Protein AF-0000000070959007 (afdb_homodimer)

Secondary structure (DSSP, 8-state):
------S--GGGS----------------------------------------------------PPPPHHHHHHHHHHHHHHHHHHHHHHHHHHHHHHHTTTT--HHHHHHHHHHHHHHHHHHHHHHHHHHHHHHHTSS-HHHHHHHHHHHHHHHHHHHHHHHS-S-GGGS-EEEEEPP--SSHHHHHHHHHHHHHHHHHTT-EEEEE--SS-HHHHHHHHHB--S-SS--S---S-EEETT--TT-SEEE--SSSS-SSPPTTSTT-EEHHHHHHHHHH-S-HHHHHHHHHHHHHTPBPHHHHHHHHHHHHHHT--SS-EEEEE-TTS-GGGHHHHHHHHHHHHHHHHHHHHTT-TTPPPEEEEEES-HHHHHHHHHHTTTSEEEE-TT--TT-HHHHHHHHHHHHTSSEEEE-TTSHHHHHHHHHHHHHSS--TTSEEESS-----TTPPPP-EEE-S-B--SSTTBPPB-TT-EEEEEEE-SSSEEEEEETTTTEEEEEEGGGEEEPPPEE-----TTS-SS-TT-/------S--STT-----------------------------------------------------PPPPHHHHHHHHHHHHHHHHHHHHHHHHHHHHHHHTTTT--HHHHHHHHHHHHHHHHHHHHHHHHHHHHHHHTSS-HHHHHHHHHHHHHHHHHHHHHHHS-S-GGGS-EEEEEPP--SSHHHHHHHHHHHHHHHHHTT-EEEEE--SS-HHHHHHHHHB--S-SS--S---S-EEETT--TT-SEEE--SSSS-SSPPTTSTT-EEHHHHHHHHHH-S-HHHHHHHHHHHHHTPBPHHHHHHHHHHHHHHT--SS-EEEEE-TTS-GGGHHHHHHHHHHHHHHHHHHHHTT-TTPPPEEEEEES-HHHHHHHHHHTTTSEEEE-TT--TT-HHHHHHHHHHHHTSSEEEE-TTSHHHHHHHHHHHHHSS--TTSEEESS-----TTPPPPEEEE-S-B--SSTTBPPB-TT-EEEEEEE-SSSEEEEEETTTTEEEEEEGGGEEEPPPEE-----TTS-SS-TT-

Nearest PDB structures (foldseek):
  6x5h-assembly2_C  TM=9.580E-01  e=1.005E-52  Homo sapiens
  6x5h-assembly1_D-2  TM=9.504E-01  e=9.488E-53  Homo sapiens
  6vld-assembly1_H  TM=9.506E-01  e=2.110E-52  Homo sapiens
  6x5t-assembly2_C  TM=9.331E-01  e=2.455E-51  Homo sapiens
  6tkv-assembly1_B  TM=9.357E-01  e=1.213E-50  Homo sapiens

Foldseek 3Di:
DPPDPDDPPDDPDDDPDDDDDDDDDDDDDDDDDDDDDCPDDDPPPDPPPDDPDDDPPPPDPPPPPDDADPQLVVLVVVLVVLVVVVVVVVVVLVVVLVVCVPPPDDPVVSVVSVVVVVVVNLVSVLSNVVSVVSNVVRRPCQVVLVVLLVLVLVLVLVLLQPLQEDPDQAQFAAEEEEQAPDPAQLVSLLQVLQSSLVCQQLSHHYEYDYDPVRLNVCLLVVWHDDSHDPHHDQHYDAEDEPPDDNPGRYYYYDSDRADPPHDPRFPPADAPVCQVSCVVFEQRVSLQRSLSSSVSSRHTDPVLVVVLVVQCVVQVDDPQEEEEEQEPPDDPVCLVVSLCLQVVVLVSVVVSVCVVPVPDAAEYEYHYLDPVSVVVSCVVPVSHHYTYRPPDDRRHSSSLSSSLVSNLVHQAYEEALVDSSRSNSVSNVVSVGSYCPPRYHHQWFDHDRPNHDFFWKFFQDFDDDPDPQADGDDGGWIWRWTGDNVPQKTWTATPVVRDIHIDGPVRIGGDHHHDHGDSPVVRDSGDVVD/DPPDPDDPPDDPDDDPDDDDDDDDDDDDDDDDDDDDPCPDDPPPPDDDDDDDDDPPPPPDPPPPPDDADPLLVVLVVVLVVLVVVVVVVVVVLVVVLVVCVPPPDDPVVSVVSVVVVVVVNLVSVLSNVVSVVSNVVRRPCQVVLVVLLVLVLVLVLVLLQPLQEDPDQQQFAAEEEEQAPDPAQLVSLLQVLQSSLVCQQLSHHYEYDYDPVRPNVCLLVVWADDSHDPHHDQHYDAEDEPPDDNPGRYYYDDSDRADPPHDPRFPPADAPVCQVSCVVFEQRVSLQRSLSSSVSSRHTDPVLVVVLVVQCVVQVDDPQEEEEEQEPPDDPVCLVVSLCLQVVVLVSVVVSVCVVPVPDAREYEYHYLDPVSVVVSCVVPVSHHYTYRPVDDRRHSSSLSSSLVSNLVHQAYEEALVDSSRSNSVSNVVSVGSYCPPRYHHQWFDHDRPNHDFFWKFFQDFDDDPDPQADGDDGGWIWRWTGDNVPQKTWTATPVVRDIHIDGPVRIGGDHHHDHGDSPVVRDSGPVVD

Structure (mmCIF, N/CA/C/O backbone):
data_AF-0000000070959007-model_v1
#
loop_
_entity.id
_entity.type
_entity.pdbx_description
1 polymer Alpha-(1,6)-fucosyltransferase
#
loop_
_atom_site.group_PDB
_atom_site.id
_atom_site.type_symbol
_atom_site.label_atom_id
_atom_site.label_alt_id
_atom_site.label_comp_id
_atom_site.label_asym_id
_atom_site.label_entity_id
_atom_site.label_seq_id
_atom_site.pdbx_PDB_ins_code
_atom_site.Cartn_x
_atom_site.Cartn_y
_atom_site.Cartn_z
_atom_site.occupancy
_atom_site.B_iso_or_equiv
_atom_site.auth_seq_id
_atom_site.auth_comp_id
_atom_site.auth_asym_id
_atom_site.auth_atom_id
_atom_site.pdbx_PDB_model_num
ATOM 1 N N . MET A 1 1 ? -17.547 -38.938 -2.402 1 18.83 1 MET A N 1
ATOM 2 C CA . MET A 1 1 ? -18.391 -38.156 -1.486 1 18.83 1 MET A CA 1
ATOM 3 C C . MET A 1 1 ? -19.078 -37 -2.215 1 18.83 1 MET A C 1
ATOM 5 O O . MET A 1 1 ? -18.562 -35.875 -2.223 1 18.83 1 MET A O 1
ATOM 9 N N . CYS A 1 2 ? -19.656 -37.188 -3.514 1 19.42 2 CYS A N 1
ATOM 10 C CA . CYS A 1 2 ? -20.156 -36.625 -4.773 1 19.42 2 CYS A CA 1
ATOM 11 C C . CYS A 1 2 ? -21.484 -35.938 -4.582 1 19.42 2 CYS A C 1
ATOM 13 O O . CYS A 1 2 ? -21.906 -35.125 -5.426 1 19.42 2 CYS A O 1
ATOM 15 N N . TRP A 1 3 ? -22.359 -36.312 -3.598 1 19.98 3 TRP A N 1
ATOM 16 C CA . TRP A 1 3 ? -23.781 -36.375 -3.973 1 19.98 3 TRP A CA 1
ATOM 17 C C . TRP A 1 3 ? -24.406 -35 -3.936 1 19.98 3 TRP A C 1
ATOM 19 O O . TRP A 1 3 ? -25.453 -34.781 -4.562 1 19.98 3 TRP A O 1
ATOM 29 N N . ALA A 1 4 ? -24.125 -34.125 -2.959 1 20.19 4 ALA A N 1
ATOM 30 C CA . ALA A 1 4 ? -25.219 -33.312 -2.387 1 20.19 4 ALA A CA 1
ATOM 31 C C . ALA A 1 4 ? -25.531 -32.125 -3.256 1 20.19 4 ALA A C 1
ATOM 33 O O . ALA A 1 4 ? -25.578 -30.984 -2.76 1 20.19 4 ALA A O 1
ATOM 34 N N . PHE A 1 5 ? -25.094 -31.984 -4.602 1 21 5 PHE A N 1
ATOM 35 C CA . PHE A 1 5 ? -25.156 -30.766 -5.395 1 21 5 PHE A CA 1
ATOM 36 C C . PHE A 1 5 ? -26.594 -30.438 -5.785 1 21 5 PHE A C 1
ATOM 38 O O . PHE A 1 5 ? -26.828 -29.656 -6.703 1 21 5 PHE A O 1
ATOM 45 N N . ALA A 1 6 ? -27.625 -31.094 -5.277 1 20.7 6 ALA A N 1
ATOM 46 C CA . ALA A 1 6 ? -28.906 -31.156 -5.973 1 20.7 6 ALA A CA 1
ATOM 47 C C . ALA A 1 6 ? -29.562 -29.797 -6.031 1 20.7 6 ALA A C 1
ATOM 49 O O . ALA A 1 6 ? -30.094 -29.391 -7.07 1 20.7 6 ALA A O 1
ATOM 50 N N . GLY A 1 7 ? -30.031 -29.141 -4.934 1 20.12 7 GLY A N 1
ATOM 51 C CA . GLY A 1 7 ? -31.375 -28.578 -4.785 1 20.12 7 GLY A CA 1
ATOM 52 C C . GLY A 1 7 ? -31.484 -27.172 -5.332 1 20.12 7 GLY A C 1
ATOM 53 O O . GLY A 1 7 ? -32.594 -26.641 -5.484 1 20.12 7 GLY A O 1
ATOM 54 N N . ALA A 1 8 ? -30.422 -26.234 -5.258 1 20.78 8 ALA A N 1
ATOM 55 C CA . ALA A 1 8 ? -30.781 -24.828 -5.18 1 20.78 8 ALA A CA 1
ATOM 56 C C . ALA A 1 8 ? -31.156 -24.281 -6.555 1 20.78 8 ALA A C 1
ATOM 58 O O . ALA A 1 8 ? -30.281 -23.844 -7.305 1 20.78 8 ALA A O 1
ATOM 59 N N . GLU A 1 9 ? -31.969 -24.906 -7.5 1 20.27 9 GLU A N 1
ATOM 60 C CA . GLU A 1 9 ? -32.375 -24.656 -8.883 1 20.27 9 GLU A CA 1
ATOM 61 C C . GLU A 1 9 ? -33.031 -23.297 -9.031 1 20.27 9 GLU A C 1
ATOM 63 O O . GLU A 1 9 ? -32.781 -22.578 -10 1 20.27 9 GLU A O 1
ATOM 68 N N . ARG A 1 10 ? -34.188 -22.969 -8.344 1 19.27 10 ARG A N 1
ATOM 69 C CA . ARG A 1 10 ? -35.375 -22.422 -8.977 1 19.27 10 ARG A CA 1
ATOM 70 C C . ARG A 1 10 ? -35.188 -20.938 -9.289 1 19.27 10 ARG A C 1
ATOM 72 O O . ARG A 1 10 ? -35.594 -20.469 -10.359 1 19.27 10 ARG A O 1
ATOM 79 N N . ARG A 1 11 ? -34.938 -20.016 -8.273 1 21.16 11 ARG A N 1
ATOM 80 C CA . ARG A 1 11 ? -35.562 -18.688 -8.258 1 21.16 11 ARG A CA 1
ATOM 81 C C . ARG A 1 11 ? -34.906 -17.75 -9.25 1 21.16 11 ARG A C 1
ATOM 83 O O . ARG A 1 11 ? -35.062 -16.531 -9.164 1 21.16 11 ARG A O 1
ATOM 90 N N . CYS A 1 12 ? -33.906 -18.141 -10.078 1 19.11 12 CYS A N 1
ATOM 91 C CA . CYS A 1 12 ? -33.062 -17.141 -10.742 1 19.11 12 CYS A CA 1
ATOM 92 C C . CYS A 1 12 ? -33.812 -16.453 -11.867 1 19.11 12 CYS A C 1
ATOM 94 O O . CYS A 1 12 ? -33.25 -15.711 -12.656 1 19.11 12 CYS A O 1
ATOM 96 N N . LEU A 1 13 ? -35.094 -16.781 -12.234 1 18.41 13 LEU A N 1
ATOM 97 C CA . LEU A 1 13 ? -35.531 -16.453 -13.586 1 18.41 13 LEU A CA 1
ATOM 98 C C . LEU A 1 13 ? -35.656 -14.938 -13.766 1 18.41 13 LEU A C 1
ATOM 100 O O . LEU A 1 13 ? -35.219 -14.398 -14.789 1 18.41 13 LEU A O 1
ATOM 104 N N . GLN A 1 14 ? -36.5 -14.203 -12.992 1 17.83 14 GLN A N 1
ATOM 105 C CA . GLN A 1 14 ? -37.438 -13.328 -13.68 1 17.83 14 GLN A CA 1
ATOM 106 C C . GLN A 1 14 ? -36.781 -12.008 -14.07 1 17.83 14 GLN A C 1
ATOM 108 O O . GLN A 1 14 ? -37.188 -11.367 -15.047 1 17.83 14 GLN A O 1
ATOM 113 N N . LEU A 1 15 ? -35.938 -11.352 -13.234 1 18.34 15 LEU A N 1
ATOM 114 C CA . LEU A 1 15 ? -36.156 -9.906 -13.234 1 18.34 15 LEU A CA 1
ATOM 115 C C . LEU A 1 15 ? -35.438 -9.25 -14.406 1 18.34 15 LEU A C 1
ATOM 117 O O . LEU A 1 15 ? -34.219 -8.977 -14.336 1 18.34 15 LEU A O 1
ATOM 121 N N . TRP A 1 16 ? -35.531 -9.695 -15.773 1 17.98 16 TRP A N 1
ATOM 122 C CA . TRP A 1 16 ? -34.812 -9.211 -16.953 1 17.98 16 TRP A CA 1
ATOM 123 C C . TRP A 1 16 ? -35.188 -7.77 -17.266 1 17.98 16 TRP A C 1
ATOM 125 O O . TRP A 1 16 ? -34.594 -7.141 -18.141 1 17.98 16 TRP A O 1
ATOM 135 N N . ARG A 1 17 ? -36.25 -7.113 -16.75 1 17.64 17 ARG A N 1
ATOM 136 C CA . ARG A 1 17 ? -36.906 -6.336 -17.797 1 17.64 17 ARG A CA 1
ATOM 137 C C . ARG A 1 17 ? -36.125 -5.074 -18.125 1 17.64 17 ARG A C 1
ATOM 139 O O . ARG A 1 17 ? -36.062 -4.656 -19.281 1 17.64 17 ARG A O 1
ATOM 146 N N . GLY A 1 18 ? -35.688 -4.117 -17.25 1 18.11 18 GLY A N 1
ATOM 147 C CA . GLY A 1 18 ? -36.031 -2.73 -17.547 1 18.11 18 GLY A CA 1
ATOM 148 C C . GLY A 1 18 ? -35.062 -2.068 -18.5 1 18.11 18 GLY A C 1
ATOM 149 O O . GLY A 1 18 ? -33.844 -2.182 -18.312 1 18.11 18 GLY A O 1
ATOM 150 N N . GLY A 1 19 ? -35.312 -1.74 -19.844 1 17.66 19 GLY A N 1
ATOM 151 C CA . GLY A 1 19 ? -34.781 -1.309 -21.125 1 17.66 19 GLY A CA 1
ATOM 152 C C . GLY A 1 19 ? -34.281 0.116 -21.109 1 17.66 19 GLY A C 1
ATOM 153 O O . GLY A 1 19 ? -34 0.697 -22.156 1 17.66 19 GLY A O 1
ATOM 154 N N . ARG A 1 20 ? -34.031 0.907 -20.016 1 16.77 20 ARG A N 1
ATOM 155 C CA . ARG A 1 20 ? -34.219 2.316 -20.359 1 16.77 20 ARG A CA 1
ATOM 156 C C . ARG A 1 20 ? -33.25 2.744 -21.453 1 16.77 20 ARG A C 1
ATOM 158 O O . ARG A 1 20 ? -32.312 1.999 -21.797 1 16.77 20 ARG A O 1
ATOM 165 N N . ALA A 1 21 ? -32.344 4.008 -21.172 1 16.77 21 ALA A N 1
ATOM 166 C CA . ALA A 1 21 ? -32.219 5.32 -21.797 1 16.77 21 ALA A CA 1
ATOM 167 C C . ALA A 1 21 ? -31.031 5.34 -22.766 1 16.77 21 ALA A C 1
ATOM 169 O O . ALA A 1 21 ? -29.906 5.012 -22.391 1 16.77 21 ALA A O 1
ATOM 170 N N . ARG A 1 22 ? -31.125 5.441 -24.172 1 16.53 22 ARG A N 1
ATOM 171 C CA . ARG A 1 22 ? -30.484 5.363 -25.469 1 16.53 22 ARG A CA 1
ATOM 172 C C . ARG A 1 22 ? -29.328 6.352 -25.578 1 16.53 22 ARG A C 1
ATOM 174 O O . ARG A 1 22 ? -28.219 5.98 -25.969 1 16.53 22 ARG A O 1
ATOM 181 N N . LEU A 1 23 ? -29.422 7.781 -25.969 1 15.71 23 LEU A N 1
ATOM 182 C CA . LEU A 1 23 ? -29.078 8.367 -27.266 1 15.71 23 LEU A CA 1
ATOM 183 C C . LEU A 1 23 ? -27.719 9.055 -27.203 1 15.71 23 LEU A C 1
ATOM 185 O O . LEU A 1 23 ? -27.109 9.312 -28.25 1 15.71 23 LEU A O 1
ATOM 189 N N . LEU A 1 24 ? -27.062 9.633 -26.156 1 16.98 24 LEU A N 1
ATOM 190 C CA . LEU A 1 24 ? -26.469 10.93 -26.5 1 16.98 24 LEU A CA 1
ATOM 191 C C . LEU A 1 24 ? -25.297 10.75 -27.453 1 16.98 24 LEU A C 1
ATOM 193 O O . LEU A 1 24 ? -24.641 9.711 -27.453 1 16.98 24 LEU A O 1
ATOM 197 N N . LEU A 1 25 ? -24.609 12.023 -28.109 1 16.95 25 LEU A N 1
ATOM 198 C CA . LEU A 1 25 ? -24.094 12.602 -29.344 1 16.95 25 LEU A CA 1
ATOM 199 C C . LEU A 1 25 ? -22.625 12.234 -29.531 1 16.95 25 LEU A C 1
ATOM 201 O O . LEU A 1 25 ? -21.906 11.977 -28.562 1 16.95 25 LEU A O 1
ATOM 205 N N . ALA A 1 26 ? -21.906 12.453 -30.875 1 16.78 26 ALA A N 1
ATOM 206 C CA . ALA A 1 26 ? -21.031 12.039 -31.969 1 16.78 26 ALA A CA 1
ATOM 207 C C . ALA A 1 26 ? -19.641 12.633 -31.812 1 16.78 26 ALA A C 1
ATOM 209 O O . ALA A 1 26 ? -18.688 12.156 -32.438 1 16.78 26 ALA A O 1
ATOM 210 N N . ILE A 1 27 ? -19.234 13.789 -31.062 1 16.25 27 ILE A N 1
ATOM 211 C CA . ILE A 1 27 ? -18.391 14.664 -31.875 1 16.25 27 ILE A CA 1
ATOM 212 C C . ILE A 1 27 ? -17.031 14.008 -32.094 1 16.25 27 ILE A C 1
ATOM 214 O O . ILE A 1 27 ? -16.859 13.227 -33.031 1 16.25 27 ILE A O 1
ATOM 218 N N . ALA A 1 28 ? -15.781 14.875 -31.812 1 17.33 28 ALA A N 1
ATOM 219 C CA . ALA A 1 28 ? -14.703 15.422 -32.625 1 17.33 28 ALA A CA 1
ATOM 220 C C . ALA A 1 28 ? -13.492 14.492 -32.656 1 17.33 28 ALA A C 1
ATOM 222 O O . ALA A 1 28 ? -13 14.094 -31.594 1 17.33 28 ALA A O 1
ATOM 223 N N . CYS A 1 29 ? -12.945 13.984 -33.844 1 16.41 29 CYS A N 1
ATOM 224 C CA . CYS A 1 29 ? -12.148 12.953 -34.531 1 16.41 29 CYS A CA 1
ATOM 225 C C . CYS A 1 29 ? -10.656 13.227 -34.375 1 16.41 29 CYS A C 1
ATOM 227 O O . CYS A 1 29 ? -9.836 12.336 -34.562 1 16.41 29 CYS A O 1
ATOM 229 N N . GLY A 1 30 ? -10.039 14.578 -34.438 1 16.5 30 GLY A N 1
ATOM 230 C CA . GLY A 1 30 ? -9 14.68 -35.438 1 16.5 30 GLY A CA 1
ATOM 231 C C . GLY A 1 30 ? -7.738 13.922 -35.094 1 16.5 30 GLY A C 1
ATOM 232 O O . GLY A 1 30 ? -7.238 13.125 -35.875 1 16.5 30 GLY A O 1
ATOM 233 N N . ALA A 1 31 ? -6.559 14.711 -34.562 1 18.59 31 ALA A N 1
ATOM 234 C CA . ALA A 1 31 ? -5.23 14.922 -35.125 1 18.59 31 ALA A CA 1
ATOM 235 C C . ALA A 1 31 ? -4.254 13.852 -34.656 1 18.59 31 ALA A C 1
ATOM 237 O O . ALA A 1 31 ? -3.916 13.789 -33.469 1 18.59 31 ALA A O 1
ATOM 238 N N . LEU A 1 32 ? -4.176 12.656 -35.312 1 17.62 32 LEU A N 1
ATOM 239 C CA . LEU A 1 32 ? -3.445 11.414 -35.094 1 17.62 32 LEU A CA 1
ATOM 240 C C . LEU A 1 32 ? -1.939 11.656 -35.125 1 17.62 32 LEU A C 1
ATOM 242 O O . LEU A 1 32 ? -1.221 11.219 -34.219 1 17.62 32 LEU A O 1
ATOM 246 N N . VAL A 1 33 ? -1.168 11.828 -36.344 1 16.75 33 VAL A N 1
ATOM 247 C CA . VAL A 1 33 ? -0.31 10.805 -36.969 1 16.75 33 VAL A CA 1
ATOM 248 C C . VAL A 1 33 ? 1.151 11.102 -36.625 1 16.75 33 VAL A C 1
ATOM 250 O O . VAL A 1 33 ? 1.935 10.188 -36.375 1 16.75 33 VAL A O 1
ATOM 253 N N . GLN A 1 34 ? 1.848 12.352 -36.688 1 16.77 34 GLN A N 1
ATOM 254 C CA . GLN A 1 34 ? 2.984 12.461 -37.594 1 16.77 34 GLN A CA 1
ATOM 255 C C . GLN A 1 34 ? 4.262 11.938 -36.938 1 16.77 34 GLN A C 1
ATOM 257 O O . GLN A 1 34 ? 5.285 11.789 -37.625 1 16.77 34 GLN A O 1
ATOM 262 N N . LEU A 1 35 ? 4.562 12.094 -35.656 1 18.77 35 LEU A N 1
ATOM 263 C CA . LEU A 1 35 ? 5.961 12.445 -35.438 1 18.77 35 LEU A CA 1
ATOM 264 C C . LEU A 1 35 ? 6.883 11.305 -35.875 1 18.77 35 LEU A C 1
ATOM 266 O O . LEU A 1 35 ? 6.77 10.188 -35.344 1 18.77 35 LEU A O 1
ATOM 270 N N . LEU A 1 36 ? 7.578 11.484 -37.125 1 17.08 36 LEU A N 1
ATOM 271 C CA . LEU A 1 36 ? 8.453 10.805 -38.062 1 17.08 36 LEU A CA 1
ATOM 272 C C . LEU A 1 36 ? 9.695 10.258 -37.344 1 17.08 36 LEU A C 1
ATOM 274 O O . LEU A 1 36 ? 10.078 10.766 -36.281 1 17.08 36 LEU A O 1
ATOM 278 N N . VAL A 1 37 ? 10.484 9.289 -38.094 1 17.67 37 VAL A N 1
ATOM 279 C CA . VAL A 1 37 ? 11.328 8.102 -38.156 1 17.67 37 VAL A CA 1
ATOM 280 C C . VAL A 1 37 ? 12.797 8.508 -38.031 1 17.67 37 VAL A C 1
ATOM 282 O O . VAL A 1 37 ? 13.672 7.652 -37.875 1 17.67 37 VAL A O 1
ATOM 285 N N . THR A 1 38 ? 13.234 9.836 -38.125 1 17.77 38 THR A N 1
ATOM 286 C CA . THR A 1 38 ? 14.531 9.883 -38.781 1 17.77 38 THR A CA 1
ATOM 287 C C . THR A 1 38 ? 15.617 9.266 -37.906 1 17.77 38 THR A C 1
ATOM 289 O O . THR A 1 38 ? 15.82 9.703 -36.781 1 17.77 38 THR A O 1
ATOM 292 N N . TRP A 1 39 ? 15.945 7.945 -38.156 1 18.52 39 TRP A N 1
ATOM 293 C CA . TRP A 1 39 ? 16.938 7.023 -37.625 1 18.52 39 TRP A CA 1
ATOM 294 C C . TRP A 1 39 ? 18.359 7.539 -37.875 1 18.52 39 TRP A C 1
ATOM 296 O O . TRP A 1 39 ? 18.922 7.289 -38.969 1 18.52 39 TRP A O 1
ATOM 306 N N . GLY A 1 40 ? 18.594 8.93 -37.875 1 17.8 40 GLY A N 1
ATOM 307 C CA . GLY A 1 40 ? 19.906 9.172 -38.438 1 17.8 40 GLY A CA 1
ATOM 308 C C . GLY A 1 40 ? 20.984 8.266 -37.875 1 17.8 40 GLY A C 1
ATOM 309 O O . GLY A 1 40 ? 20.844 7.734 -36.781 1 17.8 40 GLY A O 1
ATOM 310 N N . ILE A 1 41 ? 22 7.969 -38.719 1 18.03 41 ILE A N 1
ATOM 311 C CA . ILE A 1 41 ? 23.203 7.195 -39 1 18.03 41 ILE A CA 1
ATOM 312 C C . ILE A 1 41 ? 24.266 7.504 -37.969 1 18.03 41 ILE A C 1
ATOM 314 O O . ILE A 1 41 ? 24.406 8.648 -37.531 1 18.03 41 ILE A O 1
ATOM 318 N N . ALA A 1 42 ? 24.953 6.457 -37.5 1 18.2 42 ALA A N 1
ATOM 319 C CA . ALA A 1 42 ? 25.953 6.027 -36.531 1 18.2 42 ALA A CA 1
ATOM 320 C C . ALA A 1 42 ? 27.281 6.758 -36.719 1 18.2 42 ALA A C 1
ATOM 322 O O . ALA A 1 42 ? 28.031 6.445 -37.656 1 18.2 42 ALA A O 1
ATOM 323 N N . ARG A 1 43 ? 27.203 8.117 -36.938 1 17.91 43 ARG A N 1
ATOM 324 C CA . ARG A 1 43 ? 28.531 8.555 -37.312 1 17.91 43 ARG A CA 1
ATOM 325 C C . ARG A 1 43 ? 29.578 8.055 -36.312 1 17.91 43 ARG A C 1
ATOM 327 O O . ARG A 1 43 ? 29.328 8.039 -35.125 1 17.91 43 ARG A O 1
ATOM 334 N N . LEU A 1 44 ? 30.562 7.398 -36.875 1 18.52 44 LEU A N 1
ATOM 335 C CA . LEU A 1 44 ? 31.734 6.672 -36.375 1 18.52 44 LEU A CA 1
ATOM 336 C C . LEU A 1 44 ? 32.656 7.602 -35.625 1 18.52 44 LEU A C 1
ATOM 338 O O . LEU A 1 44 ? 33.281 8.5 -36.219 1 18.52 44 LEU A O 1
ATOM 342 N N . PRO A 1 45 ? 32.125 8.375 -34.656 1 18.73 45 PRO A N 1
ATOM 343 C CA . PRO A 1 45 ? 33.156 9.375 -34.344 1 18.73 45 PRO A CA 1
ATOM 344 C C . PRO A 1 45 ? 34.469 8.734 -34 1 18.73 45 PRO A C 1
ATOM 346 O O . PRO A 1 45 ? 34.531 7.602 -33.5 1 18.73 45 PRO A O 1
ATOM 349 N N . THR A 1 46 ? 35.469 9.234 -34.688 1 19.72 46 THR A N 1
ATOM 350 C CA . THR A 1 46 ? 36.906 8.969 -34.719 1 19.72 46 THR A CA 1
ATOM 351 C C . THR A 1 46 ? 37.5 9.016 -33.312 1 19.72 46 THR A C 1
ATOM 353 O O . THR A 1 46 ? 37.062 9.812 -32.469 1 19.72 46 THR A O 1
ATOM 356 N N . LEU A 1 47 ? 38.344 7.996 -32.969 1 19.5 47 LEU A N 1
ATOM 357 C CA . LEU A 1 47 ? 39.062 7.449 -31.828 1 19.5 47 LEU A CA 1
ATOM 358 C C . LEU A 1 47 ? 40.094 8.445 -31.312 1 19.5 47 LEU A C 1
ATOM 360 O O . LEU A 1 47 ? 41.281 8.305 -31.594 1 19.5 47 LEU A O 1
ATOM 364 N N . GLN A 1 48 ? 39.75 9.797 -31.422 1 18.67 48 GLN A N 1
ATOM 365 C CA . GLN A 1 48 ? 41.031 10.445 -31.219 1 18.67 48 GLN A CA 1
ATOM 366 C C . GLN A 1 48 ? 41.656 10.055 -29.859 1 18.67 48 GLN A C 1
ATOM 368 O O . GLN A 1 48 ? 40.906 9.773 -28.906 1 18.67 48 GLN A O 1
ATOM 373 N N . SER A 1 49 ? 43 9.961 -29.844 1 20.45 49 SER A N 1
ATOM 374 C CA . SER A 1 49 ? 44.094 9.43 -29.062 1 20.45 49 SER A CA 1
ATOM 375 C C . SER A 1 49 ? 44.25 10.18 -27.734 1 20.45 49 SER A C 1
ATOM 377 O O . SER A 1 49 ? 45.125 9.867 -26.938 1 20.45 49 SER A O 1
ATOM 379 N N . SER A 1 50 ? 43.188 10.961 -27.359 1 19.89 50 SER A N 1
ATOM 380 C CA . SER A 1 50 ? 43.781 11.961 -26.484 1 19.89 50 SER A CA 1
ATOM 381 C C . SER A 1 50 ? 44.469 11.305 -25.281 1 19.89 50 SER A C 1
ATOM 383 O O . SER A 1 50 ? 44.094 10.211 -24.875 1 19.89 50 SER A O 1
ATOM 385 N N . SER A 1 51 ? 45.594 11.93 -24.844 1 21.55 51 SER A N 1
ATOM 386 C CA . SER A 1 51 ? 46.719 11.727 -23.969 1 21.55 51 SER A CA 1
ATOM 387 C C . SER A 1 51 ? 46.281 11.492 -22.531 1 21.55 51 SER A C 1
ATOM 389 O O . SER A 1 51 ? 45.25 11.992 -22.109 1 21.55 51 SER A O 1
ATOM 391 N N . PRO A 1 52 ? 47.031 10.617 -21.797 1 21.7 52 PRO A N 1
ATOM 392 C CA . PRO A 1 52 ? 46.844 9.867 -20.547 1 21.7 52 PRO A CA 1
ATOM 393 C C . PRO A 1 52 ? 46.781 10.773 -19.312 1 21.7 52 PRO A C 1
ATOM 395 O O . PRO A 1 52 ? 46.906 10.297 -18.188 1 21.7 52 PRO A O 1
ATOM 398 N N . ALA A 1 53 ? 46.312 12.125 -19.516 1 20.95 53 ALA A N 1
ATOM 399 C CA . ALA A 1 53 ? 46.781 12.984 -18.438 1 20.95 53 ALA A CA 1
ATOM 400 C C . ALA A 1 53 ? 46.469 12.375 -17.078 1 20.95 53 ALA A C 1
ATOM 402 O O . ALA A 1 53 ? 45.781 11.359 -16.984 1 20.95 53 ALA A O 1
ATOM 403 N N . ASP A 1 54 ? 45.906 13.297 -16.203 1 20.53 54 ASP A N 1
ATOM 404 C CA . ASP A 1 54 ? 46.188 13.664 -14.812 1 20.53 54 ASP A CA 1
ATOM 405 C C . ASP A 1 54 ? 45.5 12.727 -13.836 1 20.53 54 ASP A C 1
ATOM 407 O O . ASP A 1 54 ? 44.438 12.148 -14.172 1 20.53 54 ASP A O 1
ATOM 411 N N . ARG A 1 55 ? 46.219 12.43 -12.664 1 25.11 55 ARG A N 1
ATOM 412 C CA . ARG A 1 55 ? 46.125 11.562 -11.484 1 25.11 55 ARG A CA 1
ATOM 413 C C . ARG A 1 55 ? 44.812 11.766 -10.734 1 25.11 55 ARG A C 1
ATOM 415 O O . ARG A 1 55 ? 44.656 12.742 -10 1 25.11 55 ARG A O 1
ATOM 422 N N . GLY A 1 56 ? 43.719 11.594 -11.422 1 21.78 56 GLY A N 1
ATOM 423 C CA . GLY A 1 56 ? 42.438 11.969 -10.82 1 21.78 56 GLY A CA 1
ATOM 424 C C . GLY A 1 56 ? 42.188 11.305 -9.484 1 21.78 56 GLY A C 1
ATOM 425 O O . GLY A 1 56 ? 42.406 10.094 -9.336 1 21.78 56 GLY A O 1
ATOM 426 N N . THR A 1 57 ? 42.438 12.141 -8.359 1 25.16 57 THR A N 1
ATOM 427 C CA . THR A 1 57 ? 42.25 11.844 -6.938 1 25.16 57 THR A CA 1
ATOM 428 C C . THR A 1 57 ? 41 11.008 -6.703 1 25.16 57 THR A C 1
ATOM 430 O O . THR A 1 57 ? 39.906 11.352 -7.172 1 25.16 57 THR A O 1
ATOM 433 N N . THR A 1 58 ? 41.25 9.75 -6.469 1 25.72 58 THR A N 1
ATOM 434 C CA . THR A 1 58 ? 40.312 8.648 -6.234 1 25.72 58 THR A CA 1
ATOM 435 C C . THR A 1 58 ? 39.406 8.961 -5.055 1 25.72 58 THR A C 1
ATOM 437 O O . THR A 1 58 ? 39.812 8.883 -3.896 1 25.72 58 THR A O 1
ATOM 440 N N . SER A 1 59 ? 38.75 10.148 -5.074 1 25.23 59 SER A N 1
ATOM 441 C CA . SER A 1 59 ? 37.875 10.336 -3.926 1 25.23 59 SER A CA 1
ATOM 442 C C . SER A 1 59 ? 37.031 9.094 -3.672 1 25.23 59 SER A C 1
ATOM 444 O O . SER A 1 59 ? 36.625 8.391 -4.609 1 25.23 59 SER A O 1
ATOM 446 N N . ARG A 1 60 ? 37.125 8.586 -2.418 1 30 60 ARG A N 1
ATOM 447 C CA . ARG A 1 60 ? 36.438 7.445 -1.822 1 30 60 ARG A CA 1
ATOM 448 C C . ARG A 1 60 ? 35 7.379 -2.299 1 30 60 ARG A C 1
ATOM 450 O O . ARG A 1 60 ? 34.312 8.398 -2.34 1 30 60 ARG A O 1
ATOM 457 N N . PRO A 1 61 ? 34.781 6.332 -2.965 1 31.05 61 PRO A N 1
ATOM 458 C CA . PRO A 1 61 ? 33.406 6.238 -3.455 1 31.05 61 PRO A CA 1
ATOM 459 C C . PRO A 1 61 ? 32.375 6.547 -2.377 1 31.05 61 PRO A C 1
ATOM 461 O O . PRO A 1 61 ? 32.406 5.965 -1.289 1 31.05 61 PRO A O 1
ATOM 464 N N . GLN A 1 62 ? 32 7.781 -2.057 1 29.78 62 GLN A N 1
ATOM 465 C CA . GLN A 1 62 ? 30.938 8.164 -1.138 1 29.78 62 GLN A CA 1
ATOM 466 C C . GLN A 1 62 ? 29.766 7.195 -1.223 1 29.78 62 GLN A C 1
ATOM 468 O O . GLN A 1 62 ? 29.281 6.883 -2.316 1 29.78 62 GLN A O 1
ATOM 473 N N . ILE A 1 63 ? 29.672 6.141 -0.443 1 34.97 63 ILE A N 1
ATOM 474 C CA . ILE A 1 63 ? 28.453 5.387 -0.192 1 34.97 63 ILE A CA 1
ATOM 475 C C . ILE A 1 63 ? 27.234 6.262 -0.499 1 34.97 63 ILE A C 1
ATOM 477 O O . ILE A 1 63 ? 26.938 7.203 0.236 1 34.97 63 ILE A O 1
ATOM 481 N N . VAL A 1 64 ? 27 6.746 -1.562 1 39.72 64 VAL A N 1
ATOM 482 C CA . VAL A 1 64 ? 25.812 7.547 -1.838 1 39.72 64 VAL A CA 1
ATOM 483 C C . VAL A 1 64 ? 24.562 6.805 -1.36 1 39.72 64 VAL A C 1
ATOM 485 O O . VAL A 1 64 ? 24.219 5.758 -1.911 1 39.72 64 VAL A O 1
ATOM 488 N N . ASP A 1 65 ? 24.062 6.578 -0.13 1 51.34 65 ASP A N 1
ATOM 489 C CA . ASP A 1 65 ? 22.812 6.172 0.497 1 51.34 65 ASP A CA 1
ATOM 490 C C . ASP A 1 65 ? 21.625 6.531 -0.383 1 51.34 65 ASP A C 1
ATOM 492 O O . ASP A 1 65 ? 21.438 7.695 -0.741 1 51.34 65 ASP A O 1
ATOM 496 N N . ARG A 1 66 ? 20.969 5.652 -1.203 1 70.75 66 ARG A N 1
ATOM 497 C CA . ARG A 1 66 ? 20 5.84 -2.277 1 70.75 66 ARG A CA 1
ATOM 498 C C . ARG A 1 66 ? 18.75 6.559 -1.773 1 70.75 66 ARG A C 1
ATOM 500 O O . ARG A 1 66 ? 18.328 6.34 -0.641 1 70.75 66 ARG A O 1
ATOM 507 N N . GLU A 1 67 ? 18.391 7.477 -2.357 1 89.94 67 GLU A N 1
ATOM 508 C CA . GLU A 1 67 ? 17.25 8.383 -2.189 1 89.94 67 GLU A CA 1
ATOM 509 C C . GLU A 1 67 ? 16.031 7.879 -2.951 1 89.94 67 GLU A C 1
ATOM 511 O O . GLU A 1 67 ? 16.156 7.348 -4.059 1 89.94 67 GLU A O 1
ATOM 516 N N . PRO A 1 68 ? 14.898 7.805 -2.213 1 94.38 68 PRO A N 1
ATOM 517 C CA . PRO A 1 68 ? 13.68 7.41 -2.928 1 94.38 68 PRO A CA 1
ATOM 518 C C . PRO A 1 68 ? 13.312 8.383 -4.043 1 94.38 68 PRO A C 1
ATOM 520 O O . PRO A 1 68 ? 13.727 9.547 -4.02 1 94.38 68 PRO A O 1
ATOM 523 N N . THR A 1 69 ? 12.586 7.84 -4.996 1 94.81 69 THR A N 1
ATOM 524 C CA . THR A 1 69 ? 12.078 8.719 -6.043 1 94.81 69 THR A CA 1
ATOM 525 C C . THR A 1 69 ? 10.891 9.531 -5.539 1 94.81 69 THR A C 1
ATOM 527 O O . THR A 1 69 ? 10.25 9.164 -4.551 1 94.81 69 THR A O 1
ATOM 530 N N . LEU A 1 70 ? 10.602 10.617 -6.188 1 94.31 70 LEU A N 1
ATOM 531 C CA . LEU A 1 70 ? 9.438 11.43 -5.871 1 94.31 70 LEU A CA 1
ATOM 532 C C . LEU A 1 70 ? 8.148 10.648 -6.086 1 94.31 70 LEU A C 1
ATOM 534 O O . LEU A 1 70 ? 7.234 10.711 -5.262 1 94.31 70 LEU A O 1
ATOM 538 N N . GLU A 1 71 ? 8.117 9.945 -7.164 1 93.69 71 GLU A N 1
ATOM 539 C CA . GLU A 1 71 ? 6.918 9.188 -7.504 1 93.69 71 GLU A CA 1
ATOM 540 C C . GLU A 1 71 ? 6.621 8.125 -6.445 1 93.69 71 GLU A C 1
ATOM 542 O O . GLU A 1 71 ? 5.465 7.926 -6.066 1 93.69 71 GLU A O 1
ATOM 547 N N . TYR A 1 72 ? 7.703 7.473 -5.965 1 96.19 72 TYR A N 1
ATOM 548 C CA . TYR A 1 72 ? 7.504 6.465 -4.934 1 96.19 72 TYR A CA 1
ATOM 549 C C . TYR A 1 72 ? 6.879 7.078 -3.686 1 96.19 72 TYR A C 1
ATOM 551 O O . TYR A 1 72 ? 5.891 6.562 -3.16 1 96.19 72 TYR A O 1
ATOM 559 N N . GLU A 1 73 ? 7.395 8.195 -3.213 1 96 73 GLU A N 1
ATOM 560 C CA . GLU A 1 73 ? 6.926 8.82 -1.981 1 96 73 GLU A CA 1
ATOM 561 C C . GLU A 1 73 ? 5.508 9.359 -2.141 1 96 73 GLU A C 1
ATOM 563 O O . GLU A 1 73 ? 4.68 9.227 -1.237 1 96 73 GLU A O 1
ATOM 568 N N . GLN A 1 74 ? 5.219 9.906 -3.264 1 92.38 74 GLN A N 1
ATOM 569 C CA . GLN A 1 74 ? 3.889 10.461 -3.502 1 92.38 74 GLN A CA 1
ATOM 570 C C . GLN A 1 74 ? 2.838 9.359 -3.57 1 92.38 74 GLN A C 1
ATOM 572 O O . GLN A 1 74 ? 1.757 9.484 -2.994 1 92.38 74 GLN A O 1
ATOM 577 N N . ARG A 1 75 ? 3.137 8.32 -4.297 1 93.81 75 ARG A N 1
ATOM 578 C CA . ARG A 1 75 ? 2.176 7.234 -4.441 1 93.81 75 ARG A CA 1
ATOM 579 C C . ARG A 1 75 ? 1.982 6.492 -3.125 1 93.81 75 ARG A C 1
ATOM 581 O O . ARG A 1 75 ? 0.886 6.012 -2.83 1 93.81 75 ARG A O 1
ATOM 588 N N . ARG A 1 76 ? 3.072 6.359 -2.391 1 95.44 76 ARG A N 1
ATOM 589 C CA . ARG A 1 76 ? 2.969 5.766 -1.062 1 95.44 76 ARG A CA 1
ATOM 590 C C . ARG A 1 76 ? 2.014 6.559 -0.179 1 95.44 76 ARG A C 1
ATOM 592 O O . ARG A 1 76 ? 1.145 5.984 0.481 1 95.44 76 ARG A O 1
ATOM 599 N N . ARG A 1 77 ? 2.094 7.855 -0.179 1 93.94 77 ARG A N 1
ATOM 600 C CA . ARG A 1 77 ? 1.209 8.711 0.61 1 93.94 77 ARG A CA 1
ATOM 601 C C . ARG A 1 77 ? -0.222 8.641 0.089 1 93.94 77 ARG A C 1
ATOM 603 O O . ARG A 1 77 ? -1.174 8.625 0.873 1 93.94 77 ARG A O 1
ATOM 610 N N . ASN A 1 78 ? -0.361 8.609 -1.239 1 92.62 78 ASN A N 1
ATOM 611 C CA . ASN A 1 78 ? -1.69 8.5 -1.828 1 92.62 78 ASN A CA 1
ATOM 612 C C . ASN A 1 78 ? -2.377 7.199 -1.412 1 92.62 78 ASN A C 1
ATOM 614 O O . ASN A 1 78 ? -3.582 7.184 -1.159 1 92.62 78 ASN A O 1
ATOM 618 N N . LEU A 1 79 ? -1.599 6.172 -1.444 1 94.25 79 LEU A N 1
ATOM 619 C CA . LEU A 1 79 ? -2.137 4.871 -1.065 1 94.25 79 LEU A CA 1
ATOM 620 C C . LEU A 1 79 ? -2.65 4.895 0.37 1 94.25 79 LEU A C 1
ATOM 622 O O . LEU A 1 79 ? -3.76 4.43 0.644 1 94.25 79 LEU A O 1
ATOM 626 N N . LYS A 1 80 ? -1.858 5.426 1.295 1 93.38 80 LYS A N 1
ATOM 627 C CA . LYS A 1 80 ? -2.275 5.516 2.691 1 93.38 80 LYS A CA 1
ATOM 628 C C . LYS A 1 80 ? -3.547 6.352 2.832 1 93.38 80 LYS A C 1
ATOM 630 O O . LYS A 1 80 ? -4.488 5.945 3.52 1 93.38 80 LYS A O 1
ATOM 635 N N . ASN A 1 81 ? -3.562 7.461 2.164 1 90.75 81 ASN A N 1
ATOM 636 C CA . ASN A 1 81 ? -4.738 8.32 2.189 1 90.75 81 ASN A CA 1
ATOM 637 C C . ASN A 1 81 ? -5.965 7.617 1.613 1 90.75 81 ASN A C 1
ATOM 639 O O . ASN A 1 81 ? -7.074 7.777 2.125 1 90.75 81 ASN A O 1
ATOM 643 N N . GLY A 1 82 ? -5.746 6.926 0.523 1 91.94 82 GLY A N 1
ATOM 644 C CA . GLY A 1 82 ? -6.836 6.18 -0.087 1 91.94 82 GLY A CA 1
ATOM 645 C C . GLY A 1 82 ? -7.445 5.148 0.842 1 91.94 82 GLY A C 1
ATOM 646 O O . GLY A 1 82 ? -8.664 4.957 0.853 1 91.94 82 GLY A O 1
ATOM 647 N N . ILE A 1 83 ? -6.613 4.465 1.611 1 92.56 83 ILE A N 1
ATOM 648 C CA . ILE A 1 83 ? -7.086 3.467 2.564 1 92.56 83 ILE A CA 1
ATOM 649 C C . ILE A 1 83 ? -7.953 4.137 3.629 1 92.56 83 ILE A C 1
ATOM 651 O O . ILE A 1 83 ? -9.055 3.676 3.918 1 92.56 83 ILE A O 1
ATOM 655 N N . TYR A 1 84 ? -7.586 5.289 4.129 1 88.94 84 TYR A N 1
ATOM 656 C CA . TYR A 1 84 ? -8.352 6.004 5.145 1 88.94 84 TYR A CA 1
ATOM 657 C C . TYR A 1 84 ? -9.672 6.504 4.578 1 88.94 84 TYR A C 1
ATOM 659 O O . TYR A 1 84 ? -10.727 6.348 5.203 1 88.94 84 TYR A O 1
ATOM 667 N N . GLU A 1 85 ? -9.555 7.109 3.42 1 89.12 85 GLU A N 1
ATOM 668 C CA . GLU A 1 85 ? -10.773 7.652 2.812 1 89.12 85 GLU A CA 1
ATOM 669 C C . GLU A 1 85 ? -11.781 6.551 2.523 1 89.12 85 GLU A C 1
ATOM 671 O O . GLU A 1 85 ? -12.992 6.77 2.631 1 89.12 85 GLU A O 1
ATOM 676 N N . PHE A 1 86 ? -11.266 5.441 2.139 1 93.44 86 PHE A N 1
ATOM 677 C CA . PHE A 1 86 ? -12.148 4.309 1.9 1 93.44 86 PHE A CA 1
ATOM 678 C C . PHE A 1 86 ? -12.805 3.85 3.199 1 93.44 86 PHE A C 1
ATOM 680 O O . PHE A 1 86 ? -14 3.545 3.227 1 93.44 86 PHE A O 1
ATOM 687 N N . TRP A 1 87 ? -12.008 3.773 4.23 1 89.75 87 TRP A N 1
ATOM 688 C CA . TRP A 1 87 ? -12.516 3.402 5.551 1 89.75 87 TRP A CA 1
ATOM 689 C C . TRP A 1 87 ? -13.641 4.332 5.984 1 89.75 87 TRP A C 1
ATOM 691 O O . TRP A 1 87 ? -14.727 3.873 6.355 1 89.75 87 TRP A O 1
ATOM 701 N N . TYR A 1 88 ? -13.453 5.629 5.812 1 88.38 88 TYR A N 1
ATOM 702 C CA . TYR A 1 88 ? -14.438 6.629 6.207 1 88.38 88 TYR A CA 1
ATOM 703 C C . TYR A 1 88 ? -15.711 6.5 5.375 1 88.38 88 TYR A C 1
ATOM 705 O O . TYR A 1 88 ? -16.812 6.586 5.91 1 88.38 88 TYR A O 1
ATOM 713 N N . TYR A 1 89 ? -15.523 6.277 4.164 1 92.88 89 TYR A N 1
ATOM 714 C CA . TYR A 1 89 ? -16.656 6.152 3.264 1 92.88 89 TYR A CA 1
ATOM 715 C C . TYR A 1 89 ? -17.531 4.957 3.645 1 92.88 89 TYR A C 1
ATOM 717 O O . TYR A 1 89 ? -18.75 5.074 3.758 1 92.88 89 TYR A O 1
ATOM 725 N N . MET A 1 90 ? -16.938 3.791 3.832 1 92.62 90 MET A N 1
ATOM 726 C CA . MET A 1 90 ? -17.688 2.568 4.121 1 92.62 90 MET A CA 1
ATOM 727 C C . MET A 1 90 ? -18.406 2.674 5.461 1 92.62 90 MET A C 1
ATOM 729 O O . MET A 1 90 ? -19.578 2.299 5.57 1 92.62 90 MET A O 1
ATOM 733 N N . GLU A 1 91 ? -17.719 3.186 6.445 1 89.31 91 GLU A N 1
ATOM 734 C CA . GLU A 1 91 ? -18.344 3.348 7.75 1 89.31 91 GLU A CA 1
ATOM 735 C C . GLU A 1 91 ? -19.562 4.25 7.664 1 89.31 91 GLU A C 1
ATOM 737 O O . GLU A 1 91 ? -20.625 3.932 8.219 1 89.31 91 GLU A O 1
ATOM 742 N N . THR A 1 92 ? -19.391 5.309 6.961 1 89.38 92 THR A N 1
ATOM 743 C CA . THR A 1 92 ? -20.484 6.281 6.848 1 89.38 92 THR A CA 1
ATOM 744 C C . THR A 1 92 ? -21.656 5.691 6.078 1 89.38 92 THR A C 1
ATOM 746 O O . THR A 1 92 ? -22.797 5.781 6.523 1 89.38 92 THR A O 1
ATOM 749 N N . GLU A 1 93 ? -21.438 5.082 4.945 1 91.12 93 GLU A N 1
ATOM 750 C CA . GLU A 1 93 ? -22.5 4.566 4.094 1 91.12 93 GLU A CA 1
ATOM 751 C C . GLU A 1 93 ? -23.219 3.395 4.758 1 91.12 93 GLU A C 1
ATOM 753 O O . GLU A 1 93 ? -24.438 3.25 4.625 1 91.12 93 GLU A O 1
ATOM 758 N N . LEU A 1 94 ? -22.484 2.549 5.43 1 90.31 94 LEU A N 1
ATOM 759 C CA . LEU A 1 94 ? -23.109 1.413 6.105 1 90.31 94 LEU A CA 1
ATOM 760 C C . LEU A 1 94 ? -23.969 1.879 7.277 1 90.31 94 LEU A C 1
ATOM 762 O O . LEU A 1 94 ? -25.031 1.322 7.527 1 90.31 94 LEU A O 1
ATOM 766 N N . ARG A 1 95 ? -23.516 2.871 7.961 1 87.19 95 ARG A N 1
ATOM 767 C CA . ARG A 1 95 ? -24.312 3.42 9.047 1 87.19 95 ARG A CA 1
ATOM 768 C C . ARG A 1 95 ? -25.594 4.074 8.516 1 87.19 95 ARG A C 1
ATOM 770 O O . ARG A 1 95 ? -26.641 3.982 9.133 1 87.19 95 ARG A O 1
ATOM 777 N N . LYS A 1 96 ? -25.469 4.75 7.402 1 86.75 96 LYS A N 1
ATOM 778 C CA . LYS A 1 96 ? -26.656 5.312 6.766 1 86.75 96 LYS A CA 1
ATOM 779 C C . LYS A 1 96 ? -27.656 4.215 6.383 1 86.75 96 LYS A C 1
ATOM 781 O O . LYS A 1 96 ? -28.859 4.375 6.562 1 86.75 96 LYS A O 1
ATOM 786 N N . LEU A 1 97 ? -27.125 3.168 5.867 1 85.25 97 LEU A N 1
ATOM 787 C CA . LEU A 1 97 ? -27.969 2.041 5.5 1 85.25 97 LEU A CA 1
ATOM 788 C C . LEU A 1 97 ? -28.656 1.45 6.73 1 85.25 97 LEU A C 1
ATOM 790 O O . LEU A 1 97 ? -29.812 1.019 6.66 1 85.25 97 LEU A O 1
ATOM 794 N N . GLN A 1 98 ? -27.984 1.392 7.801 1 83.12 98 GLN A N 1
ATOM 795 C CA . GLN A 1 98 ? -28.516 0.884 9.055 1 83.12 98 GLN A CA 1
ATOM 796 C C . GLN A 1 98 ? -29.672 1.763 9.555 1 83.12 98 GLN A C 1
ATOM 798 O O . GLN A 1 98 ? -30.688 1.255 10.031 1 83.12 98 GLN A O 1
ATOM 803 N N . SER A 1 99 ? -29.516 3.045 9.383 1 81.44 99 SER A N 1
ATOM 804 C CA . SER A 1 99 ? -30.531 3.986 9.852 1 81.44 99 SER A CA 1
ATOM 805 C C . SER A 1 99 ? -31.766 3.959 8.961 1 81.44 99 SER A C 1
ATOM 807 O O . SER A 1 99 ? -32.875 4.227 9.414 1 81.44 99 SER A O 1
ATOM 809 N N . LEU A 1 100 ? -31.609 3.674 7.746 1 76.94 100 LEU A N 1
ATOM 810 C CA . LEU A 1 100 ? -32.719 3.631 6.789 1 76.94 100 LEU A CA 1
ATOM 811 C C . LEU A 1 100 ? -33.562 2.385 6.996 1 76.94 100 LEU A C 1
ATOM 813 O O . LEU A 1 100 ? -34.75 2.361 6.617 1 76.94 100 LEU A O 1
ATOM 817 N N . GLN A 1 101 ? -33 1.317 7.414 1 67.81 101 GLN A N 1
ATOM 818 C CA . GLN A 1 101 ? -33.781 0.1 7.637 1 67.81 101 GLN A CA 1
ATOM 819 C C . GLN A 1 101 ? -34.969 0.358 8.57 1 67.81 101 GLN A C 1
ATOM 821 O O . GLN A 1 101 ? -36 -0.286 8.445 1 67.81 101 GLN A O 1
ATOM 826 N N . GLY A 1 102 ? -34.875 1.313 9.391 1 59.59 102 GLY A N 1
ATOM 827 C CA . GLY A 1 102 ? -35.938 1.618 10.312 1 59.59 102 GLY A CA 1
ATOM 828 C C . GLY A 1 102 ? -36.969 2.557 9.734 1 59.59 102 GLY A C 1
ATOM 829 O O . GLY A 1 102 ? -38.062 2.711 10.297 1 59.59 102 GLY A O 1
ATOM 830 N N . LYS A 1 103 ? -36.656 3.117 8.594 1 62.5 103 LYS A N 1
ATOM 831 C CA . LYS A 1 103 ? -37.594 4.086 8.039 1 62.5 103 LYS A CA 1
ATOM 832 C C . LYS A 1 103 ? -38.312 3.521 6.82 1 62.5 103 LYS A C 1
ATOM 834 O O . LYS A 1 103 ? -37.781 2.656 6.125 1 62.5 103 LYS A O 1
ATOM 839 N N . ASP A 1 104 ? -39.594 3.748 6.723 1 56.41 104 ASP A N 1
ATOM 840 C CA . ASP A 1 104 ? -40.5 3.26 5.691 1 56.41 104 ASP A CA 1
ATOM 841 C C . ASP A 1 104 ? -40.031 3.652 4.301 1 56.41 104 ASP A C 1
ATOM 843 O O . ASP A 1 104 ? -40.75 4.324 3.553 1 56.41 104 ASP A O 1
ATOM 847 N N . LYS A 1 105 ? -38.75 3.822 4.078 1 57.78 105 LYS A N 1
ATOM 848 C CA . LYS A 1 105 ? -38.406 4.125 2.691 1 57.78 105 LYS A CA 1
ATOM 849 C C . LYS A 1 105 ? -38.469 2.867 1.825 1 57.78 105 LYS A C 1
ATOM 851 O O . LYS A 1 105 ? -38.25 1.758 2.318 1 57.78 105 LYS A O 1
ATOM 856 N N . THR A 1 106 ? -38.906 3.049 0.485 1 60.91 106 THR A N 1
ATOM 857 C CA . THR A 1 106 ? -39.219 1.991 -0.468 1 60.91 106 THR A CA 1
ATOM 858 C C . THR A 1 106 ? -37.969 1.158 -0.785 1 60.91 106 THR A C 1
ATOM 860 O O . THR A 1 106 ? -36.844 1.652 -0.699 1 60.91 106 THR A O 1
ATOM 863 N N . ARG A 1 107 ? -38.156 -0.048 -0.812 1 55.44 107 ARG A N 1
ATOM 864 C CA . ARG A 1 107 ? -37.188 -1.075 -1.23 1 55.44 107 ARG A CA 1
ATOM 865 C C . ARG A 1 107 ? -36.344 -0.593 -2.402 1 55.44 107 ARG A C 1
ATOM 867 O O . ARG A 1 107 ? -35.156 -0.844 -2.449 1 55.44 107 ARG A O 1
ATOM 874 N N . ALA A 1 108 ? -36.969 0.16 -3.191 1 58.22 108 ALA A N 1
ATOM 875 C CA . ALA A 1 108 ? -36.312 0.641 -4.414 1 58.22 108 ALA A CA 1
ATOM 876 C C . ALA A 1 108 ? -35.219 1.657 -4.098 1 58.22 108 ALA A C 1
ATOM 878 O O . ALA A 1 108 ? -34.156 1.617 -4.684 1 58.22 108 ALA A O 1
ATOM 879 N N . THR A 1 109 ? -35.531 2.377 -3.125 1 67.38 109 THR A N 1
ATOM 880 C CA . THR A 1 109 ? -34.562 3.418 -2.789 1 67.38 109 THR A CA 1
ATOM 881 C C . THR A 1 109 ? -33.312 2.812 -2.154 1 67.38 109 THR A C 1
ATOM 883 O O . THR A 1 109 ? -32.188 3.244 -2.438 1 67.38 109 THR A O 1
ATOM 886 N N . LYS A 1 110 ? -33.562 1.739 -1.518 1 74.62 110 LYS A N 1
ATOM 887 C CA . LYS A 1 110 ? -32.469 1.065 -0.846 1 74.62 110 LYS A CA 1
ATOM 888 C C . LYS A 1 110 ? -31.609 0.295 -1.843 1 74.62 110 LYS A C 1
ATOM 890 O O . LYS A 1 110 ? -30.375 0.287 -1.734 1 74.62 110 LYS A O 1
ATOM 895 N N . GLY A 1 111 ? -32.219 -0.24 -2.768 1 73.94 111 GLY A N 1
ATOM 896 C CA . GLY A 1 111 ? -31.5 -0.957 -3.803 1 73.94 111 GLY A CA 1
ATOM 897 C C . GLY A 1 111 ? -30.594 -0.058 -4.633 1 73.94 111 GLY A C 1
ATOM 898 O O . GLY A 1 111 ? -29.453 -0.407 -4.914 1 73.94 111 GLY A O 1
ATOM 899 N N . VAL A 1 112 ? -31.094 1.067 -4.895 1 76.38 112 VAL A N 1
ATOM 900 C CA . VAL A 1 112 ? -30.344 2.037 -5.68 1 76.38 112 VAL A CA 1
ATOM 901 C C . VAL A 1 112 ? -29.141 2.535 -4.879 1 76.38 112 VAL A C 1
ATOM 903 O O . VAL A 1 112 ? -28.047 2.719 -5.43 1 76.38 112 VAL A O 1
ATOM 906 N N . LYS A 1 113 ? -29.375 2.6 -3.629 1 83.38 113 LYS A N 1
ATOM 907 C CA . LYS A 1 113 ? -28.297 3.072 -2.77 1 83.38 113 LYS A CA 1
ATOM 908 C C . LYS A 1 113 ? -27.172 2.051 -2.699 1 83.38 113 LYS A C 1
ATOM 910 O O . LYS A 1 113 ? -25.984 2.416 -2.75 1 83.38 113 LYS A O 1
ATOM 915 N N . ILE A 1 114 ? -27.547 0.834 -2.639 1 88.19 114 ILE A N 1
ATOM 916 C CA . ILE A 1 114 ? -26.547 -0.218 -2.553 1 88.19 114 ILE A CA 1
ATOM 917 C C . ILE A 1 114 ? -25.75 -0.284 -3.857 1 88.19 114 ILE A C 1
ATOM 919 O O . ILE A 1 114 ? -24.547 -0.496 -3.846 1 88.19 114 ILE A O 1
ATOM 923 N N . GLU A 1 115 ? -26.422 -0.07 -4.957 1 87.94 115 GLU A N 1
ATOM 924 C CA . GLU A 1 115 ? -25.734 -0.061 -6.246 1 87.94 115 GLU A CA 1
ATOM 925 C C . GLU A 1 115 ? -24.734 1.085 -6.328 1 87.94 115 GLU A C 1
ATOM 927 O O . GLU A 1 115 ? -23.641 0.924 -6.883 1 87.94 115 GLU A O 1
ATOM 932 N N . TYR A 1 116 ? -25.156 2.145 -5.742 1 86.25 116 TYR A N 1
ATOM 933 C CA . TYR A 1 116 ? -24.266 3.287 -5.703 1 86.25 116 TYR A CA 1
ATOM 934 C C . TYR A 1 116 ? -23.031 2.99 -4.844 1 86.25 116 TYR A C 1
ATOM 936 O O . TYR A 1 116 ? -21.922 3.357 -5.199 1 86.25 116 TYR A O 1
ATOM 944 N N . ILE A 1 117 ? -23.25 2.328 -3.793 1 91.38 117 ILE A N 1
ATOM 945 C CA . ILE A 1 117 ? -22.141 1.971 -2.902 1 91.38 117 ILE A CA 1
ATOM 946 C C . ILE A 1 117 ? -21.219 0.984 -3.604 1 91.38 117 ILE A C 1
ATOM 948 O O . ILE A 1 117 ? -19.984 1.112 -3.525 1 91.38 117 ILE A O 1
ATOM 952 N N . LEU A 1 118 ? -21.797 0.076 -4.348 1 91.19 118 LEU A N 1
ATOM 953 C CA . LEU A 1 118 ? -21.016 -0.92 -5.07 1 91.19 118 LEU A CA 1
ATOM 954 C C . LEU A 1 118 ? -20.125 -0.259 -6.121 1 91.19 118 LEU A C 1
ATOM 956 O O . LEU A 1 118 ? -18.953 -0.599 -6.254 1 91.19 118 LEU A O 1
ATOM 960 N N . GLU A 1 119 ? -20.609 0.643 -6.773 1 87.81 119 GLU A N 1
ATOM 961 C CA . GLU A 1 119 ? -19.844 1.37 -7.785 1 87.81 119 GLU A CA 1
ATOM 962 C C . GLU A 1 119 ? -18.719 2.178 -7.152 1 87.81 119 GLU A C 1
ATOM 964 O O . GLU A 1 119 ? -17.609 2.225 -7.684 1 87.81 119 GLU A O 1
ATOM 969 N N . SER A 1 120 ? -19 2.811 -6.039 1 90.31 120 SER A N 1
ATOM 970 C CA . SER A 1 120 ? -18 3.6 -5.336 1 90.31 120 SER A CA 1
ATOM 971 C C . SER A 1 120 ? -16.875 2.715 -4.793 1 90.31 120 SER A C 1
ATOM 973 O O . SER A 1 120 ? -15.711 3.109 -4.789 1 90.31 120 SER A O 1
ATOM 975 N N . VAL A 1 121 ? -17.297 1.57 -4.332 1 92.38 121 VAL A N 1
ATOM 976 C CA . VAL A 1 121 ? -16.312 0.614 -3.826 1 92.38 121 VAL A CA 1
ATOM 977 C C . VAL A 1 121 ? -15.359 0.203 -4.949 1 92.38 121 VAL A C 1
ATOM 979 O O . VAL A 1 121 ? -14.141 0.201 -4.773 1 92.38 121 VAL A O 1
ATOM 982 N N . GLU A 1 122 ? -15.906 -0.09 -6.074 1 89 122 GLU A N 1
ATOM 983 C CA . GLU A 1 122 ? -15.094 -0.504 -7.215 1 89 122 GLU A CA 1
ATOM 984 C C . GLU A 1 122 ? -14.102 0.586 -7.613 1 89 122 GLU A C 1
ATOM 986 O O . GLU A 1 122 ? -12.922 0.309 -7.832 1 89 122 GLU A O 1
ATOM 991 N N . GLU A 1 123 ? -14.539 1.755 -7.684 1 87.94 123 GLU A N 1
ATOM 992 C CA . GLU A 1 123 ? -13.68 2.869 -8.07 1 87.94 123 GLU A CA 1
ATOM 993 C C . GLU A 1 123 ? -12.555 3.07 -7.07 1 87.94 123 GLU A C 1
ATOM 995 O O . GLU A 1 123 ? -11.406 3.328 -7.457 1 87.94 123 GLU A O 1
ATOM 1000 N N . ARG A 1 124 ? -12.875 3.045 -5.863 1 91.69 124 ARG A N 1
ATOM 1001 C CA . ARG A 1 124 ? -11.891 3.254 -4.812 1 91.69 124 ARG A CA 1
ATOM 1002 C C . ARG A 1 124 ? -10.867 2.125 -4.789 1 91.69 124 ARG A C 1
ATOM 1004 O O . ARG A 1 124 ? -9.672 2.369 -4.609 1 91.69 124 ARG A O 1
ATOM 1011 N N . MET A 1 125 ? -11.383 0.923 -4.996 1 91.81 125 MET A N 1
ATOM 1012 C CA . MET A 1 125 ? -10.469 -0.217 -5.027 1 91.81 125 MET A CA 1
ATOM 1013 C C . MET A 1 125 ? -9.523 -0.126 -6.223 1 91.81 125 MET A C 1
ATOM 1015 O O . MET A 1 125 ? -8.336 -0.404 -6.098 1 91.81 125 MET A O 1
ATOM 1019 N N . LEU A 1 126 ? -10.039 0.285 -7.312 1 89.5 126 LEU A N 1
ATOM 1020 C CA . LEU A 1 126 ? -9.227 0.447 -8.508 1 89.5 126 LEU A CA 1
ATOM 1021 C C . LEU A 1 126 ? -8.172 1.534 -8.312 1 89.5 126 LEU A C 1
ATOM 1023 O O . LEU A 1 126 ? -7.035 1.394 -8.766 1 89.5 126 LEU A O 1
ATOM 1027 N N . SER A 1 127 ? -8.547 2.594 -7.637 1 89.62 127 SER A N 1
ATOM 1028 C CA . SER A 1 127 ? -7.605 3.668 -7.344 1 89.62 127 SER A CA 1
ATOM 1029 C C . SER A 1 127 ? -6.488 3.188 -6.422 1 89.62 127 SER A C 1
ATOM 1031 O O . SER A 1 127 ? -5.32 3.533 -6.621 1 89.62 127 SER A O 1
ATOM 1033 N N . LEU A 1 128 ? -6.844 2.402 -5.395 1 93 128 LEU A N 1
ATOM 1034 C CA . LEU A 1 128 ? -5.844 1.848 -4.488 1 93 128 LEU A CA 1
ATOM 1035 C C . LEU A 1 128 ? -4.859 0.958 -5.246 1 93 128 LEU A C 1
ATOM 1037 O O . LEU A 1 128 ? -3.648 1.043 -5.031 1 93 128 LEU A O 1
ATOM 1041 N N . LEU A 1 129 ? -5.391 0.18 -6.152 1 91.5 129 LEU A N 1
ATOM 1042 C CA . LEU A 1 129 ? -4.547 -0.737 -6.91 1 91.5 129 LEU A CA 1
ATOM 1043 C C . LEU A 1 129 ? -3.645 0.026 -7.875 1 91.5 129 LEU A C 1
ATOM 1045 O O . LEU A 1 129 ? -2.498 -0.367 -8.102 1 91.5 129 LEU A O 1
ATOM 1049 N N . ALA A 1 130 ? -4.148 1.063 -8.477 1 88.44 130 ALA A N 1
ATOM 1050 C CA . ALA A 1 130 ? -3.338 1.902 -9.352 1 88.44 130 ALA A CA 1
ATOM 1051 C C . ALA A 1 130 ? -2.184 2.541 -8.586 1 88.44 130 ALA A C 1
ATOM 1053 O O . ALA A 1 130 ? -1.046 2.557 -9.062 1 88.44 130 ALA A O 1
ATOM 1054 N N . ASP A 1 131 ? -2.477 3.096 -7.434 1 91.12 131 ASP A N 1
ATOM 1055 C CA . ASP A 1 131 ? -1.438 3.684 -6.594 1 91.12 131 ASP A CA 1
ATOM 1056 C C . ASP A 1 131 ? -0.42 2.631 -6.16 1 91.12 131 ASP A C 1
ATOM 1058 O O . ASP A 1 131 ? 0.784 2.896 -6.141 1 91.12 131 ASP A O 1
ATOM 1062 N N . PHE A 1 132 ? -0.896 1.449 -5.836 1 94.69 132 PHE A N 1
ATOM 1063 C CA . PHE A 1 132 ? -0.017 0.359 -5.43 1 94.69 132 PHE A CA 1
ATOM 1064 C C . PHE A 1 132 ? 0.938 -0.015 -6.559 1 94.69 132 PHE A C 1
ATOM 1066 O O . PHE A 1 132 ? 2.139 -0.175 -6.332 1 94.69 132 PHE A O 1
ATOM 1073 N N . THR A 1 133 ? 0.382 -0.166 -7.742 1 91.31 133 THR A N 1
ATOM 1074 C CA . THR A 1 133 ? 1.187 -0.572 -8.891 1 91.31 133 THR A CA 1
ATOM 1075 C C . THR A 1 133 ? 2.258 0.47 -9.195 1 91.31 133 THR A C 1
ATOM 1077 O O . THR A 1 133 ? 3.414 0.124 -9.453 1 91.31 133 THR A O 1
ATOM 1080 N N . SER A 1 134 ? 1.862 1.707 -9.156 1 90.94 134 SER A N 1
ATOM 1081 C CA . SER A 1 134 ? 2.822 2.781 -9.398 1 90.94 134 SER A CA 1
ATOM 1082 C C . SER A 1 134 ? 3.873 2.838 -8.297 1 90.94 134 SER A C 1
ATOM 1084 O O . SER A 1 134 ? 5.055 3.066 -8.57 1 90.94 134 SER A O 1
ATOM 1086 N N . MET A 1 135 ? 3.438 2.682 -7.094 1 95.06 135 MET A N 1
ATOM 1087 C CA . MET A 1 135 ? 4.363 2.66 -5.965 1 95.06 135 MET A CA 1
ATOM 1088 C C . MET A 1 135 ? 5.418 1.572 -6.145 1 95.06 135 MET A C 1
ATOM 1090 O O . MET A 1 135 ? 6.609 1.818 -5.953 1 95.06 135 MET A O 1
ATOM 1094 N N . GLN A 1 136 ? 5.004 0.421 -6.555 1 94.31 136 GLN A N 1
ATOM 1095 C CA . GLN A 1 136 ? 5.934 -0.684 -6.77 1 94.31 136 GLN A CA 1
ATOM 1096 C C . GLN A 1 136 ? 6.898 -0.377 -7.91 1 94.31 136 GLN A C 1
ATOM 1098 O O . GLN A 1 136 ? 8.102 -0.628 -7.801 1 94.31 136 GLN A O 1
ATOM 1103 N N . THR A 1 137 ? 6.426 0.176 -8.953 1 93.56 137 THR A N 1
ATOM 1104 C CA . THR A 1 137 ? 7.219 0.46 -10.141 1 93.56 137 THR A CA 1
ATOM 1105 C C . THR A 1 137 ? 8.344 1.436 -9.82 1 93.56 137 THR A C 1
ATOM 1107 O O . THR A 1 137 ? 9.445 1.327 -10.367 1 93.56 137 THR A O 1
ATOM 1110 N N . PHE A 1 138 ? 8.125 2.314 -8.852 1 95.25 138 PHE A N 1
ATOM 1111 C CA . PHE A 1 138 ? 9.07 3.396 -8.625 1 95.25 138 PHE A CA 1
ATOM 1112 C C . PHE A 1 138 ? 9.797 3.219 -7.297 1 95.25 138 PHE A C 1
ATOM 1114 O O . PHE A 1 138 ? 10.445 4.148 -6.809 1 95.25 138 PHE A O 1
ATOM 1121 N N . ASP A 1 139 ? 9.719 2.045 -6.715 1 95.62 139 ASP A N 1
ATOM 1122 C CA . ASP A 1 139 ? 10.312 1.852 -5.398 1 95.62 139 ASP A CA 1
ATOM 1123 C C . ASP A 1 139 ? 11.828 1.66 -5.504 1 95.62 139 ASP A C 1
ATOM 1125 O O . ASP A 1 139 ? 12.516 1.576 -4.488 1 95.62 139 ASP A O 1
ATOM 1129 N N . GLY A 1 140 ? 12.375 1.57 -6.727 1 94.12 140 GLY A N 1
ATOM 1130 C CA . GLY A 1 140 ? 13.812 1.497 -6.93 1 94.12 140 GLY A CA 1
ATOM 1131 C C . GLY A 1 140 ? 14.336 0.075 -6.961 1 94.12 140 GLY A C 1
ATOM 1132 O O . GLY A 1 140 ? 15.547 -0.144 -7.086 1 94.12 140 GLY A O 1
ATOM 1133 N N . TYR A 1 141 ? 13.43 -0.928 -6.938 1 95.81 141 TYR A N 1
ATOM 1134 C CA . TYR A 1 141 ? 13.906 -2.297 -6.789 1 95.81 141 TYR A CA 1
ATOM 1135 C C . TYR A 1 141 ? 13.586 -3.127 -8.023 1 95.81 141 TYR A C 1
ATOM 1137 O O . TYR A 1 141 ? 13.875 -4.324 -8.07 1 95.81 141 TYR A O 1
ATOM 1145 N N . GLU A 1 142 ? 13.031 -2.543 -9.086 1 94.62 142 GLU A N 1
ATOM 1146 C CA . GLU A 1 142 ? 12.609 -3.289 -10.266 1 94.62 142 GLU A CA 1
ATOM 1147 C C . GLU A 1 142 ? 13.805 -3.912 -10.984 1 94.62 142 GLU A C 1
ATOM 1149 O O . GLU A 1 142 ? 13.719 -5.043 -11.469 1 94.62 142 GLU A O 1
ATOM 1154 N N . LYS A 1 143 ? 14.859 -3.189 -11.055 1 94.12 143 LYS A N 1
ATOM 1155 C CA . LYS A 1 143 ? 16.047 -3.715 -11.727 1 94.12 143 LYS A CA 1
ATOM 1156 C C . LYS A 1 143 ? 16.609 -4.93 -10.984 1 94.12 143 LYS A C 1
ATOM 1158 O O . LYS A 1 143 ? 17.031 -5.898 -11.617 1 94.12 143 LYS A O 1
ATOM 1163 N N . TRP A 1 144 ? 16.609 -4.789 -9.727 1 95.56 144 TRP A N 1
ATOM 1164 C CA . TRP A 1 144 ? 17.062 -5.926 -8.938 1 95.56 144 TRP A CA 1
ATOM 1165 C C . TRP A 1 144 ? 16.172 -7.141 -9.156 1 95.56 144 TRP A C 1
ATOM 1167 O O . TRP A 1 144 ? 16.656 -8.266 -9.297 1 95.56 144 TRP A O 1
ATOM 1177 N N . ARG A 1 145 ? 14.852 -6.961 -9.164 1 97 145 ARG A N 1
ATOM 1178 C CA . ARG A 1 145 ? 13.898 -8.055 -9.352 1 97 145 ARG A CA 1
ATOM 1179 C C . ARG A 1 145 ? 14.133 -8.758 -10.68 1 97 145 ARG A C 1
ATOM 1181 O O . ARG A 1 145 ? 14.117 -9.992 -10.75 1 97 145 ARG A O 1
ATOM 1188 N N . GLU A 1 146 ? 14.32 -7.945 -11.703 1 96.69 146 GLU A N 1
ATOM 1189 C CA . GLU A 1 146 ? 14.555 -8.508 -13.031 1 96.69 146 GLU A CA 1
ATOM 1190 C C . GLU A 1 146 ? 15.859 -9.297 -13.078 1 96.69 146 GLU A C 1
ATOM 1192 O O . GLU A 1 146 ? 15.898 -10.406 -13.609 1 96.69 146 GLU A O 1
ATOM 1197 N N . ALA A 1 147 ? 16.859 -8.742 -12.484 1 96.5 147 ALA A N 1
ATOM 1198 C CA . ALA A 1 147 ? 18.172 -9.406 -12.484 1 96.5 147 ALA A CA 1
ATOM 1199 C C . ALA A 1 147 ? 18.125 -10.688 -11.648 1 96.5 147 ALA A C 1
ATOM 1201 O O . ALA A 1 147 ? 18.672 -11.711 -12.062 1 96.5 147 ALA A O 1
ATOM 1202 N N . GLU A 1 148 ? 17.469 -10.578 -10.492 1 97.25 148 GLU A N 1
ATOM 1203 C CA . GLU A 1 148 ? 17.375 -11.727 -9.594 1 97.25 148 GLU A CA 1
ATOM 1204 C C . GLU A 1 148 ? 16.578 -12.859 -10.234 1 97.25 148 GLU A C 1
ATOM 1206 O O . GLU A 1 148 ? 16.969 -14.031 -10.125 1 97.25 148 GLU A O 1
ATOM 1211 N N . ALA A 1 149 ? 15.508 -12.5 -10.898 1 97.94 149 ALA A N 1
ATOM 1212 C CA . ALA A 1 149 ? 14.688 -13.492 -11.586 1 97.94 149 ALA A CA 1
ATOM 1213 C C . ALA A 1 149 ? 15.477 -14.18 -12.695 1 97.94 149 ALA A C 1
ATOM 1215 O O . ALA A 1 149 ? 15.406 -15.406 -12.852 1 97.94 149 ALA A O 1
ATOM 1216 N N . ALA A 1 150 ? 16.172 -13.422 -13.461 1 97.5 150 ALA A N 1
ATOM 1217 C CA . ALA A 1 150 ? 16.969 -13.961 -14.562 1 97.5 150 ALA A CA 1
ATOM 1218 C C . ALA A 1 150 ? 18.078 -14.875 -14.039 1 97.5 150 ALA A C 1
ATOM 1220 O O . ALA A 1 150 ? 18.312 -15.953 -14.594 1 97.5 150 ALA A O 1
ATOM 1221 N N . GLU A 1 151 ? 18.703 -14.43 -12.969 1 96.94 151 GLU A N 1
ATOM 1222 C CA . GLU A 1 151 ? 19.812 -15.195 -12.398 1 96.94 151 GLU A CA 1
ATOM 1223 C C . GLU A 1 151 ? 19.312 -16.516 -11.82 1 96.94 151 GLU A C 1
ATOM 1225 O O . GLU A 1 151 ? 19.938 -17.562 -12.039 1 96.94 151 GLU A O 1
ATOM 1230 N N . LEU A 1 152 ? 18.25 -16.469 -11.094 1 97.81 152 LEU A N 1
ATOM 1231 C CA . LEU A 1 152 ? 17.719 -17.672 -10.484 1 97.81 152 LEU A CA 1
ATOM 1232 C C . LEU A 1 152 ? 17.219 -18.641 -11.555 1 97.81 152 LEU A C 1
ATOM 1234 O O . LEU A 1 152 ? 17.469 -19.844 -11.461 1 97.81 152 LEU A O 1
ATOM 1238 N N . GLY A 1 153 ? 16.484 -18.078 -12.523 1 98.19 153 GLY A N 1
ATOM 1239 C CA . GLY A 1 153 ? 16.016 -18.922 -13.617 1 98.19 153 GLY A CA 1
ATOM 1240 C C . GLY A 1 153 ? 17.156 -19.578 -14.391 1 98.19 153 GLY A C 1
ATOM 1241 O O . GLY A 1 153 ? 17.094 -20.766 -14.68 1 98.19 153 GLY A O 1
ATOM 1242 N N . ASP A 1 154 ? 18.141 -18.812 -14.68 1 98 154 ASP A N 1
ATOM 1243 C CA . ASP A 1 154 ? 19.297 -19.312 -15.406 1 98 154 ASP A CA 1
ATOM 1244 C C . ASP A 1 154 ? 20 -20.422 -14.625 1 98 154 ASP A C 1
ATOM 1246 O O . ASP A 1 154 ? 20.391 -21.438 -15.195 1 98 154 ASP A O 1
ATOM 1250 N N . LEU A 1 155 ? 20.188 -20.203 -13.367 1 98.12 155 LEU A N 1
ATOM 1251 C CA . LEU A 1 155 ? 20.859 -21.188 -12.516 1 98.12 155 LEU A CA 1
ATOM 1252 C C . LEU A 1 155 ? 20.109 -22.531 -12.547 1 98.12 155 LEU A C 1
ATOM 1254 O O . LEU A 1 155 ? 20.734 -23.578 -12.758 1 98.12 155 LEU A O 1
ATOM 1258 N N . VAL A 1 156 ? 18.812 -22.5 -12.336 1 98.44 156 VAL A N 1
ATOM 1259 C CA . VAL A 1 156 ? 18.031 -23.719 -12.258 1 98.44 156 VAL A CA 1
ATOM 1260 C C . VAL A 1 156 ? 18.016 -24.406 -13.625 1 98.44 156 VAL A C 1
ATOM 1262 O O . VAL A 1 156 ? 18.109 -25.641 -13.711 1 98.44 156 VAL A O 1
ATOM 1265 N N . GLN A 1 157 ? 17.859 -23.641 -14.719 1 98.44 157 GLN A N 1
ATOM 1266 C CA . GLN A 1 157 ? 17.891 -24.234 -16.047 1 98.44 157 GLN A CA 1
ATOM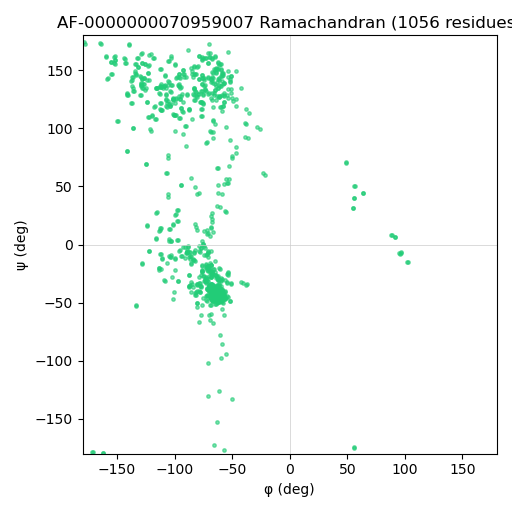 1267 C C . GLN A 1 157 ? 19.234 -24.906 -16.328 1 98.44 157 GLN A C 1
ATOM 1269 O O . GLN A 1 157 ? 19.281 -26 -16.906 1 98.44 157 GLN A O 1
ATOM 1274 N N . ARG A 1 158 ? 20.344 -24.281 -15.906 1 98.12 158 ARG A N 1
ATOM 1275 C CA . ARG A 1 158 ? 21.656 -24.875 -16.094 1 98.12 158 ARG A CA 1
ATOM 1276 C C . ARG A 1 158 ? 21.797 -26.141 -15.266 1 98.12 158 ARG A C 1
ATOM 1278 O O . ARG A 1 158 ? 22.438 -27.109 -15.695 1 98.12 158 ARG A O 1
ATOM 1285 N N . ARG A 1 159 ? 21.234 -26.141 -14.078 1 98.44 159 ARG A N 1
ATOM 1286 C CA . ARG A 1 159 ? 21.266 -27.328 -13.25 1 98.44 159 ARG A CA 1
ATOM 1287 C C . ARG A 1 159 ? 20.5 -28.469 -13.898 1 98.44 159 ARG A C 1
ATOM 1289 O O . ARG A 1 159 ? 20.938 -29.625 -13.859 1 98.44 159 ARG A O 1
ATOM 1296 N N . ILE A 1 160 ? 19.391 -28.188 -14.492 1 98.38 160 ILE A N 1
ATOM 1297 C CA . ILE A 1 160 ? 18.578 -29.188 -15.172 1 98.38 160 ILE A CA 1
ATOM 1298 C C . ILE A 1 160 ? 19.344 -29.719 -16.391 1 98.38 160 ILE A C 1
ATOM 1300 O O . ILE A 1 160 ? 19.359 -30.922 -16.641 1 98.38 160 ILE A O 1
ATOM 1304 N N . ILE A 1 161 ? 19.969 -28.797 -17.156 1 97.81 161 ILE A N 1
ATOM 1305 C CA . ILE A 1 161 ? 20.734 -29.172 -18.328 1 97.81 161 ILE A CA 1
ATOM 1306 C C . ILE A 1 161 ? 21.891 -30.094 -17.906 1 97.81 161 ILE A C 1
ATOM 1308 O O . ILE A 1 161 ? 22.172 -31.094 -18.562 1 97.81 161 ILE A O 1
ATOM 1312 N N . PHE A 1 162 ? 22.562 -29.703 -16.828 1 97.62 162 PHE A N 1
ATOM 1313 C CA . PHE A 1 162 ? 23.656 -30.5 -16.297 1 97.62 162 PHE A CA 1
ATOM 1314 C C . PHE A 1 162 ? 23.172 -31.891 -15.922 1 97.62 162 PHE A C 1
ATOM 1316 O O . PHE A 1 162 ? 23.812 -32.906 -16.266 1 97.62 162 PHE A O 1
ATOM 1323 N N . LEU A 1 163 ? 22.078 -31.984 -15.242 1 98.06 163 LEU A N 1
ATOM 1324 C CA . LEU A 1 163 ? 21.516 -33.25 -14.797 1 98.06 163 LEU A CA 1
ATOM 1325 C C . LEU A 1 163 ? 21.156 -34.125 -15.984 1 98.06 163 LEU A C 1
ATOM 1327 O O . LEU A 1 163 ? 21.422 -35.344 -15.977 1 98.06 163 LEU A O 1
ATOM 1331 N N . GLN A 1 164 ? 20.562 -33.562 -17.016 1 97.69 164 GLN A N 1
ATOM 1332 C CA . GLN A 1 164 ? 19.984 -34.312 -18.125 1 97.69 164 GLN A CA 1
ATOM 1333 C C . GLN A 1 164 ? 21.062 -34.656 -19.156 1 97.69 164 GLN A C 1
ATOM 1335 O O . GLN A 1 164 ? 20.828 -35.5 -20.031 1 97.69 164 GLN A O 1
ATOM 1340 N N . ASN A 1 165 ? 22.188 -34.031 -19.047 1 97.31 165 ASN A N 1
ATOM 1341 C CA . ASN A 1 165 ? 23.25 -34.312 -20 1 97.31 165 ASN A CA 1
ATOM 1342 C C . ASN A 1 165 ? 24.547 -34.719 -19.312 1 97.31 165 ASN A C 1
ATOM 1344 O O . ASN A 1 165 ? 25.547 -34.031 -19.375 1 97.31 165 ASN A O 1
ATOM 1348 N N . PRO A 1 166 ? 24.5 -35.906 -18.719 1 96.19 166 PRO A N 1
ATOM 1349 C CA . PRO A 1 166 ? 25.719 -36.406 -18.078 1 96.19 166 PRO A CA 1
ATOM 1350 C C . PRO A 1 166 ? 26.859 -36.656 -19.078 1 96.19 166 PRO A C 1
ATOM 1352 O O . PRO A 1 166 ? 26.609 -36.969 -20.25 1 96.19 166 PRO A O 1
ATOM 1355 N N . PRO A 1 167 ? 28.062 -36.438 -18.578 1 93.81 167 PRO A N 1
ATOM 1356 C CA . PRO A 1 167 ? 29.172 -36.656 -19.5 1 93.81 167 PRO A CA 1
ATOM 1357 C C . PRO A 1 167 ? 29.203 -38.062 -20.078 1 93.81 167 PRO A C 1
ATOM 1359 O O . PRO A 1 167 ? 29.516 -38.219 -21.266 1 93.81 167 PRO A O 1
ATOM 1362 N N . ARG A 1 168 ? 28.969 -39.125 -19.234 1 94.38 168 ARG A N 1
ATOM 1363 C CA . ARG A 1 168 ? 28.891 -40.5 -19.672 1 94.38 168 ARG A CA 1
ATOM 1364 C C . ARG A 1 168 ? 27.547 -41.125 -19.266 1 94.38 168 ARG A C 1
ATOM 1366 O O . ARG A 1 168 ? 27.359 -41.5 -18.109 1 94.38 168 ARG A O 1
ATOM 1373 N N . CYS A 1 169 ? 26.719 -41.375 -20.172 1 95.06 169 CYS A N 1
ATOM 1374 C CA . CYS A 1 169 ? 25.375 -41.875 -19.922 1 95.06 169 CYS A CA 1
ATOM 1375 C C . CYS A 1 169 ? 25.422 -43.281 -19.297 1 95.06 169 CYS A C 1
ATOM 1377 O O . CYS A 1 169 ? 24.625 -43.594 -18.422 1 95.06 169 CYS A O 1
ATOM 1379 N N . ALA A 1 170 ? 26.391 -44.062 -19.766 1 93.62 170 ALA A N 1
ATOM 1380 C CA . ALA A 1 170 ? 26.484 -45.438 -19.312 1 93.62 170 ALA A CA 1
ATOM 1381 C C . ALA A 1 170 ? 26.75 -45.5 -17.812 1 93.62 170 ALA A C 1
ATOM 1383 O O . ALA A 1 170 ? 26.375 -46.469 -17.141 1 93.62 170 ALA A O 1
ATOM 1384 N N . LYS A 1 171 ? 27.344 -44.531 -17.266 1 93.94 171 LYS A N 1
ATOM 1385 C CA . LYS A 1 171 ? 27.719 -44.531 -15.852 1 93.94 171 LYS A CA 1
ATOM 1386 C C . LYS A 1 171 ? 26.766 -43.656 -15.031 1 93.94 171 LYS A C 1
ATOM 1388 O O . LYS A 1 171 ? 26.797 -43.688 -13.797 1 93.94 171 LYS A O 1
ATOM 1393 N N . ALA A 1 172 ? 25.969 -42.969 -15.719 1 95.75 172 ALA A N 1
ATOM 1394 C CA . ALA A 1 172 ? 25.078 -42.031 -15.039 1 95.75 172 ALA A CA 1
ATOM 1395 C C . ALA A 1 172 ? 24 -42.781 -14.258 1 95.75 172 ALA A C 1
ATOM 1397 O O . ALA A 1 172 ? 23.578 -43.875 -14.648 1 95.75 172 ALA A O 1
ATOM 1398 N N . ARG A 1 173 ? 23.641 -42.219 -13.109 1 96.5 173 ARG A N 1
ATOM 1399 C CA . ARG A 1 173 ? 22.438 -42.688 -12.43 1 96.5 173 ARG A CA 1
ATOM 1400 C C . ARG A 1 173 ? 21.188 -42.188 -13.141 1 96.5 173 ARG A C 1
ATOM 1402 O O . ARG A 1 173 ? 21.141 -41.031 -13.578 1 96.5 173 ARG A O 1
ATOM 1409 N N . LYS A 1 174 ? 20.234 -43.094 -13.281 1 97.44 174 LYS A N 1
ATOM 1410 C CA . LYS A 1 174 ? 19.062 -42.75 -14.109 1 97.44 174 LYS A CA 1
ATOM 1411 C C . LYS A 1 174 ? 17.766 -43.062 -13.367 1 97.44 174 LYS A C 1
ATOM 1413 O O . LYS A 1 174 ? 17.719 -43.938 -12.523 1 97.44 174 LYS A O 1
ATOM 1418 N N . LEU A 1 175 ? 16.812 -42.25 -13.594 1 96.06 175 LEU A N 1
ATOM 1419 C CA . LEU A 1 175 ? 15.445 -42.469 -13.156 1 96.06 175 LEU A CA 1
ATOM 1420 C C . LEU A 1 175 ? 14.523 -42.719 -14.352 1 96.06 175 LEU A C 1
ATOM 1422 O O . LEU A 1 175 ? 14.414 -41.844 -15.227 1 96.06 175 LEU A O 1
ATOM 1426 N N . VAL A 1 176 ? 13.859 -43.844 -14.375 1 93.94 176 VAL A N 1
ATOM 1427 C CA . VAL A 1 176 ? 12.969 -44.188 -15.484 1 93.94 176 VAL A CA 1
ATOM 1428 C C . VAL A 1 176 ? 11.523 -43.938 -15.07 1 93.94 176 VAL A C 1
ATOM 1430 O O . VAL A 1 176 ? 11.07 -44.469 -14.047 1 93.94 176 VAL A O 1
ATOM 1433 N N . CYS A 1 177 ? 10.883 -43.188 -15.828 1 90.88 177 CYS A N 1
ATOM 1434 C CA . CYS A 1 177 ? 9.477 -42.875 -15.609 1 90.88 177 CYS A CA 1
ATOM 1435 C C . CYS A 1 177 ? 8.656 -43.156 -16.859 1 90.88 177 CYS A C 1
ATOM 1437 O O . CYS A 1 177 ? 9.086 -42.844 -17.969 1 90.88 177 CYS A O 1
ATOM 1439 N N . HIS A 1 178 ? 7.465 -43.75 -16.641 1 84.25 178 HIS A N 1
ATOM 1440 C CA . HIS A 1 178 ? 6.555 -44 -17.75 1 84.25 178 HIS A CA 1
ATOM 1441 C C . HIS A 1 178 ? 5.484 -42.906 -17.828 1 84.25 178 HIS A C 1
ATOM 1443 O O . HIS A 1 178 ? 5.039 -42.406 -16.812 1 84.25 178 HIS A O 1
ATOM 1449 N N . PHE A 1 179 ? 5.191 -42.656 -19.047 1 75.62 179 PHE A N 1
ATOM 1450 C CA . PHE A 1 179 ? 4.07 -41.719 -19.203 1 75.62 179 PHE A CA 1
ATOM 1451 C C . PHE A 1 179 ? 2.826 -42.281 -18.516 1 75.62 179 PHE A C 1
ATOM 1453 O O . PHE A 1 179 ? 2.619 -43.5 -18.469 1 75.62 179 PHE A O 1
ATOM 1460 N N . ALA A 1 180 ? 2.188 -41.344 -17.922 1 64.81 180 ALA A N 1
ATOM 1461 C CA . ALA A 1 180 ? 0.966 -41.75 -17.219 1 64.81 180 ALA A CA 1
ATOM 1462 C C . ALA A 1 180 ? -0.158 -42.031 -18.219 1 64.81 180 ALA A C 1
ATOM 1464 O O . ALA A 1 180 ? -0.109 -41.594 -19.359 1 64.81 180 ALA A O 1
ATOM 1465 N N . ARG A 1 181 ? -0.941 -43.031 -17.906 1 64.38 181 ARG A N 1
ATOM 1466 C CA . ARG A 1 181 ? -2.162 -43.156 -18.688 1 64.38 181 ARG A CA 1
ATOM 1467 C C . ARG A 1 181 ? -3.084 -41.969 -18.5 1 64.38 181 ARG A C 1
ATOM 1469 O O . ARG A 1 181 ? -4.078 -42.062 -17.766 1 64.38 181 ARG A O 1
ATOM 1476 N N . SER A 1 182 ? -2.449 -40.844 -19.031 1 62.69 182 SER A N 1
ATOM 1477 C CA . SER A 1 182 ? -3.174 -39.594 -18.781 1 62.69 182 SER A CA 1
ATOM 1478 C C . SER A 1 182 ? -4.242 -39.344 -19.828 1 62.69 182 SER A C 1
ATOM 1480 O O . SER A 1 182 ? -4.133 -39.844 -20.969 1 62.69 182 SER A O 1
ATOM 1482 N N . ALA A 1 183 ? -5.25 -38.688 -19.328 1 66 183 ALA A N 1
ATOM 1483 C CA . ALA A 1 183 ? -6.395 -38.344 -20.172 1 66 183 ALA A CA 1
ATOM 1484 C C . ALA A 1 183 ? -6.07 -37.188 -21.094 1 66 183 ALA A C 1
ATOM 1486 O O . ALA A 1 183 ? -6.723 -37 -22.141 1 66 183 ALA A O 1
ATOM 1487 N N . SER A 1 184 ? -5.043 -36.5 -20.75 1 80.62 184 SER A N 1
ATOM 1488 C CA . SER A 1 184 ? -4.738 -35.312 -21.547 1 80.62 184 SER A CA 1
ATOM 1489 C C . SER A 1 184 ? -3.25 -35 -21.516 1 80.62 184 SER A C 1
ATOM 1491 O O . SER A 1 184 ? -2.529 -35.469 -20.625 1 80.62 184 SER A O 1
ATOM 1493 N N . PHE A 1 185 ? -2.785 -34.219 -22.438 1 85.38 185 PHE A N 1
ATOM 1494 C CA . PHE A 1 185 ? -1.382 -33.844 -22.531 1 85.38 185 PHE A CA 1
ATOM 1495 C C . PHE A 1 185 ? -0.957 -33 -21.328 1 85.38 185 PHE A C 1
ATOM 1497 O O . PHE A 1 185 ? 0.159 -33.156 -20.828 1 85.38 185 PHE A O 1
ATOM 1504 N N . GLU A 1 186 ? -1.838 -32.125 -20.922 1 88.94 186 GLU A N 1
ATOM 1505 C CA . GLU A 1 186 ? -1.517 -31.266 -19.797 1 88.94 186 GLU A CA 1
ATOM 1506 C C . GLU A 1 186 ? -1.363 -32.094 -18.516 1 88.94 186 GLU A C 1
ATOM 1508 O O . GLU A 1 186 ? -0.547 -31.734 -17.656 1 88.94 186 GLU A O 1
ATOM 1513 N N . GLU A 1 187 ? -2.184 -33.031 -18.344 1 88.56 187 GLU A N 1
ATOM 1514 C CA . GLU A 1 187 ? -2.02 -33.938 -17.203 1 88.56 187 GLU A CA 1
ATOM 1515 C C . GLU A 1 187 ? -0.699 -34.688 -17.281 1 88.56 187 GLU A C 1
ATOM 1517 O O . GLU A 1 187 ? -0.037 -34.906 -16.266 1 88.56 187 GLU A O 1
ATOM 1522 N N . GLU A 1 188 ? -0.366 -35.094 -18.469 1 87.44 188 GLU A N 1
ATOM 1523 C CA . GLU A 1 188 ? 0.911 -35.781 -18.688 1 87.44 188 GLU A CA 1
ATOM 1524 C C . GLU A 1 188 ? 2.084 -34.844 -18.375 1 87.44 188 GLU A C 1
ATOM 1526 O O . GLU A 1 188 ? 3.123 -35.312 -17.891 1 87.44 188 GLU A O 1
ATOM 1531 N N . LEU A 1 189 ? 1.964 -33.625 -18.734 1 90.5 189 LEU A N 1
ATOM 1532 C CA . LEU A 1 189 ? 3.004 -32.656 -18.438 1 90.5 189 LEU A CA 1
ATOM 1533 C C . LEU A 1 189 ? 3.287 -32.594 -16.938 1 90.5 189 LEU A C 1
ATOM 1535 O O . LEU A 1 189 ? 4.449 -32.594 -16.516 1 90.5 189 LEU A O 1
ATOM 1539 N N . HIS A 1 190 ? 2.264 -32.562 -16.156 1 93.12 190 HIS A N 1
ATOM 1540 C CA . HIS A 1 190 ? 2.439 -32.5 -14.703 1 93.12 190 HIS A CA 1
ATOM 1541 C C . HIS A 1 190 ? 3.023 -33.781 -14.148 1 93.12 190 HIS A C 1
ATOM 1543 O O . HIS A 1 190 ? 3.787 -33.75 -13.18 1 93.12 190 HIS A O 1
ATOM 1549 N N . HIS A 1 191 ? 2.635 -34.844 -14.797 1 90.5 191 HIS A N 1
ATOM 1550 C CA . HIS A 1 191 ? 3.25 -36.125 -14.422 1 90.5 191 HIS A CA 1
ATOM 1551 C C . HIS A 1 191 ? 4.75 -36.094 -14.695 1 90.5 191 HIS A C 1
ATOM 1553 O O . HIS A 1 191 ? 5.543 -36.562 -13.867 1 90.5 191 HIS A O 1
ATOM 1559 N N . VAL A 1 192 ? 5.098 -35.625 -15.828 1 90.75 192 VAL A N 1
ATOM 1560 C CA . VAL A 1 192 ? 6.504 -35.562 -16.203 1 90.75 192 VAL A CA 1
ATOM 1561 C C . VAL A 1 192 ? 7.25 -34.656 -15.219 1 90.75 192 VAL A C 1
ATOM 1563 O O . VAL A 1 192 ? 8.375 -34.969 -14.82 1 90.75 192 VAL A O 1
ATOM 1566 N N . VAL A 1 193 ? 6.648 -33.594 -14.852 1 94.62 193 VAL A N 1
ATOM 1567 C CA . VAL A 1 193 ? 7.27 -32.688 -13.898 1 94.62 193 VAL A CA 1
ATOM 1568 C C . VAL A 1 193 ? 7.453 -33.375 -12.555 1 94.62 193 VAL A C 1
ATOM 1570 O O . VAL A 1 193 ? 8.477 -33.219 -11.891 1 94.62 193 VAL A O 1
ATOM 1573 N N . TYR A 1 194 ? 6.438 -34.094 -12.148 1 93.62 194 TYR A N 1
ATOM 1574 C CA . TYR A 1 194 ? 6.535 -34.906 -10.93 1 93.62 194 TYR A CA 1
ATOM 1575 C C . TYR A 1 194 ? 7.766 -35.812 -10.961 1 93.62 194 TYR A C 1
ATOM 1577 O O . TYR A 1 194 ? 8.555 -35.812 -10.016 1 93.62 194 TYR A O 1
ATOM 1585 N N . CYS A 1 195 ? 7.953 -36.531 -12.07 1 93.75 195 CYS A N 1
ATOM 1586 C CA . CYS A 1 195 ? 9.102 -37.406 -12.25 1 93.75 195 CYS A CA 1
ATOM 1587 C C . CYS A 1 195 ? 10.406 -36.594 -12.242 1 93.75 195 CYS A C 1
ATOM 1589 O O . CYS A 1 195 ? 11.406 -37.031 -11.68 1 93.75 195 CYS A O 1
ATOM 1591 N N . PHE A 1 196 ? 10.328 -35.5 -12.844 1 96.12 196 PHE A N 1
ATOM 1592 C CA . PHE A 1 196 ? 11.508 -34.656 -12.992 1 96.12 196 PHE A CA 1
ATOM 1593 C C . PHE A 1 196 ? 11.977 -34.125 -11.641 1 96.12 196 PHE A C 1
ATOM 1595 O O . PHE A 1 196 ? 13.18 -34.031 -11.391 1 96.12 196 PHE A O 1
ATOM 1602 N N . ILE A 1 197 ? 11.078 -33.75 -10.781 1 96.88 197 ILE A N 1
ATOM 1603 C CA . ILE A 1 197 ? 11.422 -33.281 -9.445 1 96.88 197 ILE A CA 1
ATOM 1604 C C . ILE A 1 197 ? 12.102 -34.406 -8.664 1 96.88 197 ILE A C 1
ATOM 1606 O O . ILE A 1 197 ? 13.102 -34.188 -7.973 1 96.88 197 ILE A O 1
ATOM 1610 N N . VAL A 1 198 ? 11.602 -35.594 -8.82 1 95.19 198 VAL A N 1
ATOM 1611 C CA . VAL A 1 198 ? 12.219 -36.75 -8.172 1 95.19 198 VAL A CA 1
ATOM 1612 C C . VAL A 1 198 ? 13.617 -36.969 -8.742 1 95.19 198 VAL A C 1
ATOM 1614 O O . VAL A 1 198 ? 14.57 -37.219 -7.992 1 95.19 198 VAL A O 1
ATOM 1617 N N . ALA A 1 199 ? 13.719 -36.875 -10.023 1 97.06 199 ALA A N 1
ATOM 1618 C CA . ALA A 1 199 ? 15.016 -37.031 -10.672 1 97.06 199 ALA A CA 1
ATOM 1619 C C . ALA A 1 199 ? 16.016 -35.969 -10.18 1 97.06 199 ALA A C 1
ATOM 1621 O O . ALA A 1 199 ? 17.156 -36.312 -9.875 1 97.06 199 ALA A O 1
ATOM 1622 N N . TYR A 1 200 ? 15.578 -34.781 -10.133 1 98.25 200 TYR A N 1
ATOM 1623 C CA . TYR A 1 200 ? 16.406 -33.688 -9.672 1 98.25 200 TYR A CA 1
ATOM 1624 C C . TYR A 1 200 ? 16.859 -33.906 -8.234 1 98.25 200 TYR A C 1
ATOM 1626 O O . TYR A 1 200 ? 18.031 -33.719 -7.906 1 98.25 200 TYR A O 1
ATOM 1634 N N . ALA A 1 201 ? 15.961 -34.312 -7.367 1 97 201 ALA A N 1
ATOM 1635 C CA . ALA A 1 201 ? 16.234 -34.469 -5.941 1 97 201 ALA A CA 1
ATOM 1636 C C . ALA A 1 201 ? 17.172 -35.656 -5.703 1 97 201 ALA A C 1
ATOM 1638 O O . ALA A 1 201 ? 17.922 -35.688 -4.723 1 97 201 ALA A O 1
ATOM 1639 N N . THR A 1 202 ? 17.172 -36.625 -6.57 1 95.81 202 THR A N 1
ATOM 1640 C CA . THR A 1 202 ? 17.953 -37.844 -6.371 1 95.81 202 THR A CA 1
ATOM 1641 C C . THR A 1 202 ? 19.188 -37.812 -7.277 1 95.81 202 THR A C 1
ATOM 1643 O O . THR A 1 202 ? 19.906 -38.812 -7.359 1 95.81 202 THR A O 1
ATOM 1646 N N . GLN A 1 203 ? 19.406 -36.75 -8 1 96.62 203 GLN A N 1
ATOM 1647 C CA . GLN A 1 203 ? 20.531 -36.594 -8.914 1 96.62 203 GLN A CA 1
ATOM 1648 C C . GLN A 1 203 ? 20.578 -37.719 -9.938 1 96.62 203 GLN A C 1
ATOM 1650 O O . GLN A 1 203 ? 21.609 -38.375 -10.109 1 96.62 203 GLN A O 1
ATOM 1655 N N . ARG A 1 204 ? 19.469 -37.938 -10.562 1 97.06 204 ARG A N 1
ATOM 1656 C CA . ARG A 1 204 ? 19.359 -38.969 -11.586 1 97.06 204 ARG A CA 1
ATOM 1657 C C . ARG A 1 204 ? 18.828 -38.375 -12.898 1 97.06 204 ARG A C 1
ATOM 1659 O O . ARG A 1 204 ? 17.922 -37.562 -12.898 1 97.06 204 ARG A O 1
ATOM 1666 N N . THR A 1 205 ? 19.469 -38.75 -14.008 1 97.69 205 THR A N 1
ATOM 1667 C CA . THR A 1 205 ? 19 -38.344 -15.32 1 97.69 205 THR A CA 1
ATOM 1668 C C . THR A 1 205 ? 17.641 -38.969 -15.617 1 97.69 205 THR A C 1
ATOM 1670 O O . THR A 1 205 ? 17.469 -40.188 -15.516 1 97.69 205 THR A O 1
ATOM 1673 N N . LEU A 1 206 ? 16.703 -38.188 -16 1 96.75 206 LEU A N 1
ATOM 1674 C CA . LEU A 1 206 ? 15.344 -38.688 -16.234 1 96.75 206 LEU A CA 1
ATOM 1675 C C . LEU A 1 206 ? 15.219 -39.281 -17.625 1 96.75 206 LEU A C 1
ATOM 1677 O O . LEU A 1 206 ? 15.594 -38.656 -18.625 1 96.75 206 LEU A O 1
ATOM 1681 N N . ILE A 1 207 ? 14.711 -40.438 -17.625 1 93.81 207 ILE A N 1
ATOM 1682 C CA . ILE A 1 207 ? 14.398 -41.156 -18.875 1 93.81 207 ILE A CA 1
ATOM 1683 C C . ILE A 1 207 ? 12.898 -41.406 -18.953 1 93.81 207 ILE A C 1
ATOM 1685 O O . ILE A 1 207 ? 12.336 -42.094 -18.094 1 93.81 207 ILE A O 1
ATOM 1689 N N . LEU A 1 208 ? 12.328 -40.844 -19.953 1 88.69 208 LEU A N 1
ATOM 1690 C CA . LEU A 1 208 ? 10.898 -41.062 -20.156 1 88.69 208 LEU A CA 1
ATOM 1691 C C . LEU A 1 208 ? 10.648 -42.219 -21.125 1 88.69 208 LEU A C 1
ATOM 1693 O O . LEU A 1 208 ? 11.234 -42.25 -22.219 1 88.69 208 LEU A O 1
ATOM 1697 N N . LYS A 1 209 ? 9.844 -43.094 -20.641 1 83.5 209 LYS A N 1
ATOM 1698 C CA . LYS A 1 209 ? 9.492 -44.219 -21.5 1 83.5 209 LYS A CA 1
ATOM 1699 C C . LYS A 1 209 ? 8.023 -44.156 -21.906 1 83.5 209 LYS A C 1
ATOM 1701 O O . LYS A 1 209 ? 7.164 -43.781 -21.109 1 83.5 209 LYS A O 1
ATOM 1706 N N . PRO A 1 210 ? 7.848 -44.469 -23.188 1 72.69 210 PRO A N 1
ATOM 1707 C CA . PRO A 1 210 ? 6.449 -44.469 -23.625 1 72.69 210 PRO A CA 1
ATOM 1708 C C . PRO A 1 210 ? 5.637 -45.594 -22.969 1 72.69 210 PRO A C 1
ATOM 1710 O O . PRO A 1 210 ? 6.203 -46.594 -22.547 1 72.69 210 PRO A O 1
ATOM 1713 N N . ARG A 1 211 ? 4.309 -45.312 -22.562 1 62.72 211 ARG A N 1
ATOM 1714 C CA . ARG A 1 211 ? 3.398 -46.375 -22.109 1 62.72 211 ARG A CA 1
ATOM 1715 C C . ARG A 1 211 ? 2.461 -46.781 -23.234 1 62.72 211 ARG A C 1
ATOM 1717 O O . ARG A 1 211 ? 1.836 -45.938 -23.891 1 62.72 211 ARG A O 1
ATOM 1724 N N . GLU A 1 212 ? 2.377 -47.719 -24.141 1 54.81 212 GLU A N 1
ATOM 1725 C CA . GLU A 1 212 ? 1.524 -48.188 -25.219 1 54.81 212 GLU A CA 1
ATOM 1726 C C . GLU A 1 212 ? 0.091 -48.406 -24.734 1 54.81 212 GLU A C 1
ATOM 1728 O O . GLU A 1 212 ? -0.132 -48.969 -23.656 1 54.81 212 GLU A O 1
ATOM 1733 N N . PRO A 1 213 ? -1.139 -48.125 -25.578 1 51.53 213 PRO A N 1
ATOM 1734 C CA . PRO A 1 213 ? -1.048 -47.188 -26.703 1 51.53 213 PRO A CA 1
ATOM 1735 C C . PRO A 1 213 ? -0.733 -45.781 -26.266 1 51.53 213 PRO A C 1
ATOM 1737 O O . PRO A 1 213 ? -1.18 -45.344 -25.203 1 51.53 213 PRO A O 1
ATOM 1740 N N . ASP A 1 214 ? 0.453 -44.969 -26.781 1 53.66 214 ASP A N 1
ATOM 1741 C CA . ASP A 1 214 ? 1.099 -43.844 -26.094 1 53.66 214 ASP A CA 1
ATOM 1742 C C . ASP A 1 214 ? 0.732 -42.531 -26.734 1 53.66 214 ASP A C 1
ATOM 1744 O O . ASP A 1 214 ? 1.248 -42.188 -27.797 1 53.66 214 ASP A O 1
ATOM 1748 N N . LEU A 1 215 ? -0.407 -42.031 -26.562 1 50.12 215 LEU A N 1
ATOM 1749 C CA . LEU A 1 215 ? -0.747 -40.719 -27.062 1 50.12 215 LEU A CA 1
ATOM 1750 C C . LEU A 1 215 ? 0.396 -39.719 -26.812 1 50.12 215 LEU A C 1
ATOM 1752 O O . LEU A 1 215 ? 0.612 -38.812 -27.609 1 50.12 215 LEU A O 1
ATOM 1756 N N . GLY A 1 216 ? 1.145 -39.875 -25.719 1 53.19 216 GLY A N 1
ATOM 1757 C CA . GLY A 1 216 ? 2.098 -38.875 -25.25 1 53.19 216 GLY A CA 1
ATOM 1758 C C . GLY A 1 216 ? 3.391 -38.875 -26.047 1 53.19 216 GLY A C 1
ATOM 1759 O O . GLY A 1 216 ? 3.947 -37.812 -26.328 1 53.19 216 GLY A O 1
ATOM 1760 N N . LYS A 1 217 ? 3.789 -40.156 -26.531 1 55.34 217 LYS A N 1
ATOM 1761 C CA . LYS A 1 217 ? 5.117 -40.344 -27.109 1 55.34 217 LYS A CA 1
ATOM 1762 C C . LYS A 1 217 ? 5.238 -39.625 -28.438 1 55.34 217 LYS A C 1
ATOM 1764 O O . LYS A 1 217 ? 6.211 -38.906 -28.672 1 55.34 217 LYS A O 1
ATOM 1769 N N . GLU A 1 218 ? 4.246 -39.938 -29.266 1 58.66 218 GLU A N 1
ATOM 1770 C CA . GLU A 1 218 ? 4.34 -39.281 -30.562 1 58.66 218 GLU A CA 1
ATOM 1771 C C . GLU A 1 218 ? 4.266 -37.75 -30.422 1 58.66 218 GLU A C 1
ATOM 1773 O O . GLU A 1 218 ? 4.988 -37.031 -31.109 1 58.66 218 GLU A O 1
ATOM 1778 N N . ALA A 1 219 ? 3.58 -37.344 -29.406 1 60 219 ALA A N 1
ATOM 1779 C CA . ALA A 1 219 ? 3.354 -35.938 -29.219 1 60 219 ALA A CA 1
ATOM 1780 C C . ALA A 1 219 ? 4.613 -35.219 -28.703 1 60 219 ALA A C 1
ATOM 1782 O O . ALA A 1 219 ? 5.035 -34.219 -29.25 1 60 219 ALA A O 1
ATOM 1783 N N . TRP A 1 220 ? 5.301 -35.781 -27.688 1 72.5 220 TRP A N 1
ATOM 1784 C CA . TRP A 1 220 ? 6.52 -35.219 -27.125 1 72.5 220 TRP A CA 1
ATOM 1785 C C . TRP A 1 220 ? 7.656 -35.281 -28.141 1 72.5 220 TRP A C 1
ATOM 1787 O O . TRP A 1 220 ? 8.391 -34.281 -28.312 1 72.5 220 TRP A O 1
ATOM 1797 N N . GLN A 1 221 ? 7.582 -36.344 -28.875 1 73.88 221 GLN A N 1
ATOM 1798 C CA . GLN A 1 221 ? 8.695 -36.531 -29.797 1 73.88 221 GLN A CA 1
ATOM 1799 C C . GLN A 1 221 ? 8.531 -35.625 -31.031 1 73.88 221 GLN A C 1
ATOM 1801 O O . GLN A 1 221 ? 9.516 -35.188 -31.609 1 73.88 221 GLN A O 1
ATOM 1806 N N . GLU A 1 222 ? 7.367 -35.406 -31.25 1 83.25 222 GLU A N 1
ATOM 1807 C CA . GLU A 1 222 ? 7.105 -34.656 -32.5 1 83.25 222 GLU A CA 1
ATOM 1808 C C . GLU A 1 222 ? 7.234 -33.156 -32.281 1 83.25 222 GLU A C 1
ATOM 1810 O O . GLU A 1 222 ? 7.746 -32.438 -33.125 1 83.25 222 GLU A O 1
ATOM 1815 N N . PHE A 1 223 ? 6.887 -32.719 -31.172 1 89.38 223 PHE A N 1
ATOM 1816 C CA . PHE A 1 223 ? 6.711 -31.266 -31.031 1 89.38 223 PHE A CA 1
ATOM 1817 C C . PHE A 1 223 ? 7.758 -30.688 -30.094 1 89.38 223 PHE A C 1
ATOM 1819 O O . PHE A 1 223 ? 8.055 -29.484 -30.141 1 89.38 223 PHE A O 1
ATOM 1826 N N . LEU A 1 224 ? 8.359 -31.5 -29.219 1 91.81 224 LEU A N 1
ATOM 1827 C CA . LEU A 1 224 ? 9.242 -30.984 -28.172 1 91.81 224 LEU A CA 1
ATOM 1828 C C . LEU A 1 224 ? 10.625 -31.609 -28.281 1 91.81 224 LEU A C 1
ATOM 1830 O O . LEU A 1 224 ? 10.781 -32.688 -28.828 1 91.81 224 LEU A O 1
ATOM 1834 N N . GLN A 1 225 ? 11.602 -30.875 -27.781 1 92.38 225 GLN A N 1
ATOM 1835 C CA . GLN A 1 225 ? 12.953 -31.422 -27.703 1 92.38 225 GLN A CA 1
ATOM 1836 C C . GLN A 1 225 ? 13.031 -32.562 -26.688 1 92.38 225 GLN A C 1
ATOM 1838 O O . GLN A 1 225 ? 12.289 -32.562 -25.703 1 92.38 225 GLN A O 1
ATOM 1843 N N . PRO A 1 226 ? 13.906 -33.469 -27 1 90.75 226 PRO A N 1
ATOM 1844 C CA . PRO A 1 226 ? 14.094 -34.531 -25.984 1 90.75 226 PRO A CA 1
ATOM 1845 C C . PRO A 1 226 ? 14.625 -33.969 -24.656 1 90.75 226 PRO A C 1
ATOM 1847 O O . PRO A 1 226 ? 15.281 -32.938 -24.641 1 90.75 226 PRO A O 1
ATOM 1850 N N . LEU A 1 227 ? 14.391 -34.688 -23.547 1 93.19 227 LEU A N 1
ATOM 1851 C CA . LEU A 1 227 ? 14.805 -34.219 -22.234 1 93.19 227 LEU A CA 1
ATOM 1852 C C . LEU A 1 227 ? 16.328 -34.281 -22.094 1 93.19 227 LEU A C 1
ATOM 1854 O O . LEU A 1 227 ? 16.891 -33.625 -21.219 1 93.19 227 LEU A O 1
ATOM 1858 N N . SER A 1 228 ? 16.922 -35.094 -22.859 1 94.25 228 SER A N 1
ATOM 1859 C CA . SER A 1 228 ? 18.375 -35.219 -22.875 1 94.25 228 SER A CA 1
ATOM 1860 C C . SER A 1 228 ? 18.906 -35.25 -24.312 1 94.25 228 SER A C 1
ATOM 1862 O O . SER A 1 228 ? 18.234 -35.781 -25.219 1 94.25 228 SER A O 1
ATOM 1864 N N . LYS A 1 229 ? 20.094 -34.719 -24.516 1 91.38 229 LYS A N 1
ATOM 1865 C CA . LYS A 1 229 ? 20.719 -34.719 -25.828 1 91.38 229 LYS A CA 1
ATOM 1866 C C . LYS A 1 229 ? 21.516 -36 -26.031 1 91.38 229 LYS A C 1
ATOM 1868 O O . LYS A 1 229 ? 21.703 -36.438 -27.172 1 91.38 229 LYS A O 1
ATOM 1873 N N . LYS A 1 230 ? 21.969 -36.594 -24.938 1 90.25 230 LYS A N 1
ATOM 1874 C CA . LYS A 1 230 ? 22.953 -37.656 -25.078 1 90.25 230 LYS A CA 1
ATOM 1875 C C . LYS A 1 230 ? 22.531 -38.906 -24.328 1 90.25 230 LYS A C 1
ATOM 1877 O O . LYS A 1 230 ? 23.078 -39.969 -24.547 1 90.25 230 LYS A O 1
ATOM 1882 N N . CYS A 1 231 ? 21.641 -38.844 -23.453 1 93.81 231 CYS A N 1
ATOM 1883 C CA . CYS A 1 231 ? 21.25 -39.969 -22.609 1 93.81 231 CYS A CA 1
ATOM 1884 C C . CYS A 1 231 ? 19.766 -40.312 -22.781 1 93.81 231 CYS A C 1
ATOM 1886 O O . CYS A 1 231 ? 18.922 -39.781 -22.062 1 93.81 231 CYS A O 1
ATOM 1888 N N . LEU A 1 232 ? 19.484 -41.312 -23.609 1 89.12 232 LEU A N 1
ATOM 1889 C CA . LEU A 1 232 ? 18.094 -41.531 -24 1 89.12 232 LEU A CA 1
ATOM 1890 C C . LEU A 1 232 ? 17.656 -42.938 -23.625 1 89.12 232 LEU A C 1
ATOM 1892 O O . LEU A 1 232 ? 16.484 -43.281 -23.766 1 89.12 232 LEU A O 1
ATOM 1896 N N . ASP A 1 233 ? 18.531 -43.719 -23.156 1 89.12 233 ASP A N 1
ATOM 1897 C CA . ASP A 1 233 ? 18.156 -45.094 -22.844 1 89.12 233 ASP A CA 1
ATOM 1898 C C . ASP A 1 233 ? 18.391 -45.406 -21.359 1 89.12 233 ASP A C 1
ATOM 1900 O O . ASP A 1 233 ? 19.078 -44.656 -20.672 1 89.12 233 ASP A O 1
ATOM 1904 N N . ALA A 1 234 ? 17.797 -46.469 -20.922 1 92.12 234 ALA A N 1
ATOM 1905 C CA . ALA A 1 234 ? 17.844 -46.875 -19.516 1 92.12 234 ALA A CA 1
ATOM 1906 C C . ALA A 1 234 ? 18.875 -47.969 -19.281 1 92.12 234 ALA A C 1
ATOM 1908 O O . ALA A 1 234 ? 18.703 -48.812 -18.391 1 92.12 234 ALA A O 1
ATOM 1909 N N . ASN A 1 235 ? 19.812 -48.031 -20.078 1 92.81 235 ASN A N 1
ATOM 1910 C CA . ASN A 1 235 ? 20.844 -49.062 -19.875 1 92.81 235 ASN A CA 1
ATOM 1911 C C . ASN A 1 235 ? 21.688 -48.781 -18.625 1 92.81 235 ASN A C 1
ATOM 1913 O O . ASN A 1 235 ? 21.969 -47.625 -18.328 1 92.81 235 ASN A O 1
ATOM 1917 N N . GLY A 1 236 ? 22.062 -49.781 -17.891 1 92.69 236 GLY A N 1
ATOM 1918 C CA . GLY A 1 236 ? 22.875 -49.688 -16.688 1 92.69 236 GLY A CA 1
ATOM 1919 C C . GLY A 1 236 ? 23.203 -51 -16.047 1 92.69 236 GLY A C 1
ATOM 1920 O O . GLY A 1 236 ? 22.656 -52.031 -16.453 1 92.69 236 GLY A O 1
ATOM 1921 N N . VAL A 1 237 ? 24.016 -51 -15.094 1 94.12 237 VAL A N 1
ATOM 1922 C CA . VAL A 1 237 ? 24.531 -52.219 -14.477 1 94.12 237 VAL A CA 1
ATOM 1923 C C . VAL A 1 237 ? 23.516 -52.75 -13.477 1 94.12 237 VAL A C 1
ATOM 1925 O O . VAL A 1 237 ? 23.344 -53.969 -13.367 1 94.12 237 VAL A O 1
ATOM 1928 N N . SER A 1 238 ? 22.906 -51.906 -12.656 1 95.69 238 SER A N 1
ATOM 1929 C CA . SER A 1 238 ? 21.938 -52.344 -11.633 1 95.69 238 SER A CA 1
ATOM 1930 C C . SER A 1 238 ? 20.594 -51.656 -11.836 1 95.69 238 SER A C 1
ATOM 1932 O O . SER A 1 238 ? 20.547 -50.469 -12.195 1 95.69 238 SER A O 1
ATOM 1934 N N . HIS A 1 239 ? 19.5 -52.438 -11.609 1 95.94 239 HIS A N 1
ATOM 1935 C CA . HIS A 1 239 ? 18.125 -51.969 -11.773 1 95.94 239 HIS A CA 1
ATOM 1936 C C . HIS A 1 239 ? 17.281 -52.281 -10.547 1 95.94 239 HIS A C 1
ATOM 1938 O O . HIS A 1 239 ? 17.453 -53.312 -9.922 1 95.94 239 HIS A O 1
ATOM 1944 N N . SER A 1 240 ? 16.531 -51.312 -10.195 1 95.31 240 SER A N 1
ATOM 1945 C CA . SER A 1 240 ? 15.594 -51.562 -9.102 1 95.31 240 SER A CA 1
ATOM 1946 C C . SER A 1 240 ? 14.352 -50.688 -9.219 1 95.31 240 SER A C 1
ATOM 1948 O O . SER A 1 240 ? 14.391 -49.625 -9.844 1 95.31 240 SER A O 1
ATOM 1950 N N . GLU A 1 241 ? 13.328 -51.188 -8.625 1 92 241 GLU A N 1
ATOM 1951 C CA . GLU A 1 241 ? 12.141 -50.344 -8.461 1 92 241 GLU A CA 1
ATOM 1952 C C . GLU A 1 241 ? 12.305 -49.375 -7.293 1 92 241 GLU A C 1
ATOM 1954 O O . GLU A 1 241 ? 13.102 -49.625 -6.383 1 92 241 GLU A O 1
ATOM 1959 N N . TRP A 1 242 ? 11.648 -48.281 -7.332 1 91.38 242 TRP A N 1
ATOM 1960 C CA . TRP A 1 242 ? 11.656 -47.312 -6.238 1 91.38 242 TRP A CA 1
ATOM 1961 C C . TRP A 1 242 ? 11.32 -48 -4.91 1 91.38 242 TRP A C 1
ATOM 1963 O O . TRP A 1 242 ? 10.383 -48.781 -4.832 1 91.38 242 TRP A O 1
ATOM 1973 N N . PRO A 1 243 ? 12.016 -47.594 -3.84 1 89.94 243 PRO A N 1
ATOM 1974 C CA . PRO A 1 243 ? 12.992 -46.5 -3.664 1 89.94 243 PRO A CA 1
ATOM 1975 C C . PRO A 1 243 ? 14.422 -46.969 -3.963 1 89.94 243 PRO A C 1
ATOM 1977 O O . PRO A 1 243 ? 15.328 -46.125 -4.039 1 89.94 243 PRO A O 1
ATOM 1980 N N . GLY A 1 244 ? 14.594 -48.188 -4.176 1 87.62 244 GLY A N 1
ATOM 1981 C CA . GLY A 1 244 ? 15.922 -48.688 -4.484 1 87.62 244 GLY A CA 1
ATOM 1982 C C . GLY A 1 244 ? 16.953 -48.344 -3.432 1 87.62 244 GLY A C 1
ATOM 1983 O O . GLY A 1 244 ? 16.609 -47.969 -2.311 1 87.62 244 GLY A O 1
ATOM 1984 N N . LYS A 1 245 ? 18.203 -48.688 -3.705 1 90.06 245 LYS A N 1
ATOM 1985 C CA . LYS A 1 245 ? 19.328 -48.344 -2.848 1 90.06 245 LYS A CA 1
ATOM 1986 C C . LYS A 1 245 ? 20.141 -47.188 -3.426 1 90.06 245 LYS A C 1
ATOM 1988 O O . LYS A 1 245 ? 19.953 -46.812 -4.586 1 90.06 245 LYS A O 1
ATOM 1993 N N . GLU A 1 246 ? 20.891 -46.562 -2.617 1 85.88 246 GLU A N 1
ATOM 1994 C CA . GLU A 1 246 ? 21.703 -45.438 -3.041 1 85.88 246 GLU A CA 1
ATOM 1995 C C . GLU A 1 246 ? 22.625 -45.812 -4.191 1 85.88 246 GLU A C 1
ATOM 1997 O O . GLU A 1 246 ? 22.891 -45 -5.074 1 85.88 246 GLU A O 1
ATOM 2002 N N . GLU A 1 247 ? 23 -47.062 -4.184 1 90.31 247 GLU A N 1
ATOM 2003 C CA . GLU A 1 247 ? 24 -47.5 -5.164 1 90.31 247 GLU A CA 1
ATOM 2004 C C . GLU A 1 247 ? 23.328 -47.969 -6.453 1 90.31 247 GLU A C 1
ATOM 2006 O O . GLU A 1 247 ? 24 -48.219 -7.461 1 90.31 247 GLU A O 1
ATOM 2011 N N . THR A 1 248 ? 22.016 -48 -6.344 1 95.38 248 THR A N 1
ATOM 2012 C CA . THR A 1 248 ? 21.312 -48.438 -7.547 1 95.38 248 THR A CA 1
ATOM 2013 C C . THR A 1 248 ? 21.5 -47.438 -8.672 1 95.38 248 THR A C 1
ATOM 2015 O O . THR A 1 248 ? 21.25 -46.25 -8.492 1 95.38 248 THR A O 1
ATOM 2018 N N . GLN A 1 249 ? 21.875 -47.938 -9.836 1 96.75 249 GLN A N 1
ATOM 2019 C CA . GLN A 1 249 ? 22.141 -47.031 -10.945 1 96.75 249 GLN A CA 1
ATOM 2020 C C . GLN A 1 249 ? 20.859 -46.594 -11.633 1 96.75 249 GLN A C 1
ATOM 2022 O O . GLN A 1 249 ? 20.656 -45.406 -11.898 1 96.75 249 GLN A O 1
ATOM 2027 N N . VAL A 1 250 ? 20 -47.594 -11.992 1 97.25 250 VAL A N 1
ATOM 2028 C CA . VAL A 1 250 ? 18.766 -47.312 -12.703 1 97.25 250 VAL A CA 1
ATOM 2029 C C . VAL A 1 250 ? 17.562 -47.594 -11.797 1 97.25 250 VAL A C 1
ATOM 2031 O O . VAL A 1 250 ? 17.328 -48.75 -11.414 1 97.25 250 VAL A O 1
ATOM 2034 N N . LEU A 1 251 ? 16.875 -46.562 -11.523 1 95.19 251 LEU A N 1
ATOM 2035 C CA . LEU A 1 251 ? 15.695 -46.688 -10.672 1 95.19 251 LEU A CA 1
ATOM 2036 C C . LEU A 1 251 ? 14.414 -46.469 -11.484 1 95.19 251 LEU A C 1
ATOM 2038 O O . LEU A 1 251 ? 14.344 -45.594 -12.328 1 95.19 251 LEU A O 1
ATOM 2042 N N . TYR A 1 252 ? 13.414 -47.344 -11.273 1 93.06 252 TYR A N 1
ATOM 2043 C CA . TYR A 1 252 ? 12.125 -47.25 -11.961 1 93.06 252 TYR A CA 1
ATOM 2044 C C . TYR A 1 252 ? 11.047 -46.75 -11.023 1 93.06 252 TYR A C 1
ATOM 2046 O O . TYR A 1 252 ? 10.828 -47.312 -9.945 1 93.06 252 TYR A O 1
ATOM 2054 N N . LEU A 1 253 ? 10.43 -45.656 -11.453 1 91.44 253 LEU A N 1
ATOM 2055 C CA . LEU A 1 253 ? 9.266 -45.188 -10.703 1 91.44 253 LEU A CA 1
ATOM 2056 C C . LEU A 1 253 ? 8.047 -46.031 -11 1 91.44 253 LEU A C 1
ATOM 2058 O O . LEU A 1 253 ? 7.848 -46.469 -12.141 1 91.44 253 LEU A O 1
ATOM 2062 N N . PRO A 1 254 ? 7.27 -46.219 -9.953 1 85.25 254 PRO A N 1
ATOM 2063 C CA . PRO A 1 254 ? 6.055 -47 -10.195 1 85.25 254 PRO A CA 1
ATOM 2064 C C . PRO A 1 254 ? 5.078 -46.312 -11.133 1 85.25 254 PRO A C 1
ATOM 2066 O O . PRO A 1 254 ? 5.027 -45.062 -11.164 1 85.25 254 PRO A O 1
ATOM 2069 N N . LYS A 1 255 ? 4.316 -47.156 -11.859 1 73.06 255 LYS A N 1
ATOM 2070 C CA . LYS A 1 255 ? 3.354 -46.625 -12.828 1 73.06 255 LYS A CA 1
ATOM 2071 C C . LYS A 1 255 ? 2.168 -45.969 -12.117 1 73.06 255 LYS A C 1
ATOM 2073 O O . LYS A 1 255 ? 1.442 -45.188 -12.719 1 73.06 255 LYS A O 1
ATOM 2078 N N . ARG A 1 256 ? 2.219 -46.25 -10.836 1 65.56 256 ARG A N 1
ATOM 2079 C CA . ARG A 1 256 ? 1.164 -45.625 -10.055 1 65.56 256 ARG A CA 1
ATOM 2080 C C . ARG A 1 256 ? 1.376 -44.125 -9.977 1 65.56 256 ARG A C 1
ATOM 2082 O O . ARG A 1 256 ? 2.451 -43.625 -10.312 1 65.56 256 ARG A O 1
ATOM 2089 N N . SER A 1 257 ? 0.308 -43.531 -9.57 1 64.25 257 SER A N 1
ATOM 2090 C CA . SER A 1 257 ? 0.22 -42.094 -9.727 1 64.25 257 SER A CA 1
ATOM 2091 C C . SER A 1 257 ? 1.127 -41.375 -8.734 1 64.25 257 SER A C 1
ATOM 2093 O O . SER A 1 257 ? 1.831 -40.438 -9.102 1 64.25 257 SER A O 1
ATOM 2095 N N . PHE A 1 258 ? 1.195 -41.719 -7.531 1 79.88 258 PHE A N 1
ATOM 2096 C CA . PHE A 1 258 ? 2.002 -40.938 -6.59 1 79.88 258 PHE A CA 1
ATOM 2097 C C . PHE A 1 258 ? 2.807 -41.875 -5.688 1 79.88 258 PHE A C 1
ATOM 2099 O O . PHE A 1 258 ? 2.338 -42.938 -5.32 1 79.88 258 PHE A O 1
ATOM 2106 N N . LEU A 1 259 ? 3.992 -41.531 -5.379 1 85 259 LEU A N 1
ATOM 2107 C CA . LEU A 1 259 ? 4.891 -42.281 -4.52 1 85 259 LEU A CA 1
ATOM 2108 C C . LEU A 1 259 ? 4.383 -42.281 -3.082 1 85 259 LEU A C 1
ATOM 2110 O O . LEU A 1 259 ? 3.834 -41.312 -2.604 1 85 259 LEU A O 1
ATOM 2114 N N . TYR A 1 260 ? 4.52 -43.469 -2.449 1 82.88 260 TYR A N 1
ATOM 2115 C CA . TYR A 1 260 ? 4.188 -43.625 -1.037 1 82.88 260 TYR A CA 1
ATOM 2116 C C . TYR A 1 260 ? 5.254 -44.438 -0.307 1 82.88 260 TYR A C 1
ATOM 2118 O O . TYR A 1 260 ? 5.648 -45.5 -0.76 1 82.88 260 TYR A O 1
ATOM 2126 N N . PRO A 1 261 ? 5.773 -44.062 0.834 1 86.5 261 PRO A N 1
ATOM 2127 C CA . PRO A 1 261 ? 5.539 -42.719 1.386 1 86.5 261 PRO A CA 1
ATOM 2128 C C . PRO A 1 261 ? 6.109 -41.625 0.506 1 86.5 261 PRO A C 1
ATOM 2130 O O . PRO A 1 261 ? 7.133 -41.812 -0.152 1 86.5 261 PRO A O 1
ATOM 2133 N N . ALA A 1 262 ? 5.512 -40.531 0.569 1 88.81 262 ALA A N 1
ATOM 2134 C CA . ALA A 1 262 ? 5.906 -39.438 -0.294 1 88.81 262 ALA A CA 1
ATOM 2135 C C . ALA A 1 262 ? 7.258 -38.875 0.129 1 88.81 262 ALA A C 1
ATOM 2137 O O . ALA A 1 262 ? 7.461 -38.531 1.299 1 88.81 262 ALA A O 1
ATOM 2138 N N . PRO A 1 263 ? 8.125 -38.75 -0.804 1 92.62 263 PRO A N 1
ATOM 2139 C CA . PRO A 1 263 ? 9.414 -38.125 -0.473 1 92.62 263 PRO A CA 1
ATOM 2140 C C . PRO A 1 263 ? 9.281 -36.688 -0.009 1 92.62 263 PRO A C 1
ATOM 2142 O O . PRO A 1 263 ? 8.383 -35.969 -0.465 1 92.62 263 PRO A O 1
ATOM 2145 N N . PRO A 1 264 ? 10.188 -36.219 0.825 1 92.88 264 PRO A N 1
ATOM 2146 C CA . PRO A 1 264 ? 10.07 -34.906 1.419 1 92.88 264 PRO A CA 1
ATOM 2147 C C . PRO A 1 264 ? 10.266 -33.781 0.401 1 92.88 264 PRO A C 1
ATOM 2149 O O . PRO A 1 264 ? 9.805 -32.656 0.617 1 92.88 264 PRO A O 1
ATOM 2152 N N . TYR A 1 265 ? 10.906 -34.094 -0.706 1 94.44 265 TYR A N 1
ATOM 2153 C CA . TYR A 1 265 ? 11.266 -33.031 -1.626 1 94.44 265 TYR A CA 1
ATOM 2154 C C . TYR A 1 265 ? 10.148 -32.75 -2.623 1 94.44 265 TYR A C 1
ATOM 2156 O O . TYR A 1 265 ? 10.266 -31.891 -3.484 1 94.44 265 TYR A O 1
ATOM 2164 N N . LEU A 1 266 ? 9.078 -33.5 -2.533 1 94.75 266 LEU A N 1
ATOM 2165 C CA . LEU A 1 266 ? 7.957 -33.281 -3.438 1 94.75 266 LEU A CA 1
ATOM 2166 C C . LEU A 1 266 ? 7.285 -31.922 -3.135 1 94.75 266 LEU A C 1
ATOM 2168 O O . LEU A 1 266 ? 7.402 -31.406 -2.021 1 94.75 266 LEU A O 1
ATOM 2172 N N . PRO A 1 267 ? 6.574 -31.391 -4.039 1 93.69 267 PRO A N 1
ATOM 2173 C CA . PRO A 1 267 ? 5.844 -30.141 -3.781 1 93.69 267 PRO A CA 1
ATOM 2174 C C . PRO A 1 267 ? 5 -30.203 -2.508 1 93.69 267 PRO A C 1
ATOM 2176 O O . PRO A 1 267 ? 4.539 -31.281 -2.123 1 93.69 267 PRO A O 1
ATOM 2179 N N . PRO A 1 268 ? 4.922 -29.031 -1.822 1 94.38 268 PRO A N 1
ATOM 2180 C CA . PRO A 1 268 ? 5.223 -27.656 -2.242 1 94.38 268 PRO A CA 1
ATOM 2181 C C . PRO A 1 268 ? 6.621 -27.219 -1.832 1 94.38 268 PRO A C 1
ATOM 2183 O O . PRO A 1 268 ? 6.902 -26.016 -1.804 1 94.38 268 PRO A O 1
ATOM 2186 N N . ARG A 1 269 ? 7.457 -28.094 -1.577 1 95.56 269 ARG A N 1
ATOM 2187 C CA . ARG A 1 269 ? 8.781 -27.766 -1.059 1 95.56 269 ARG A CA 1
ATOM 2188 C C . ARG A 1 269 ? 9.703 -27.297 -2.178 1 95.56 269 ARG A C 1
ATOM 2190 O O . ARG A 1 269 ? 9.656 -27.844 -3.289 1 95.56 269 ARG A O 1
ATOM 2197 N N . VAL A 1 270 ? 10.516 -26.328 -1.84 1 96.88 270 VAL A N 1
ATOM 2198 C CA . VAL A 1 270 ? 11.5 -25.797 -2.781 1 96.88 270 VAL A CA 1
ATOM 2199 C C . VAL A 1 270 ? 12.906 -26 -2.24 1 96.88 270 VAL A C 1
ATOM 2201 O O . VAL A 1 270 ? 13.086 -26.312 -1.057 1 96.88 270 VAL A O 1
ATOM 2204 N N . PRO A 1 271 ? 13.898 -25.938 -3.107 1 97.94 271 PRO A N 1
ATOM 2205 C CA . PRO A 1 271 ? 15.266 -26.141 -2.629 1 97.94 271 PRO A CA 1
ATOM 2206 C C . PRO A 1 271 ? 15.68 -25.125 -1.578 1 97.94 271 PRO A C 1
ATOM 2208 O O . PRO A 1 271 ? 15.508 -23.922 -1.78 1 97.94 271 PRO A O 1
ATOM 2211 N N . ALA A 1 272 ? 16.328 -25.578 -0.523 1 97.69 272 ALA A N 1
ATOM 2212 C CA . ALA A 1 272 ? 16.719 -24.734 0.607 1 97.69 272 ALA A CA 1
ATOM 2213 C C . ALA A 1 272 ? 17.719 -23.656 0.173 1 97.69 272 ALA A C 1
ATOM 2215 O O . ALA A 1 272 ? 17.688 -22.547 0.701 1 97.69 272 ALA A O 1
ATOM 2216 N N . ASP A 1 273 ? 18.562 -23.984 -0.741 1 97.25 273 ASP A N 1
ATOM 2217 C CA . ASP A 1 273 ? 19.594 -23.047 -1.141 1 97.25 273 ASP A CA 1
ATOM 2218 C C . ASP A 1 273 ? 19 -21.891 -1.939 1 97.25 273 ASP A C 1
ATOM 2220 O O . ASP A 1 273 ? 19.625 -20.828 -2.082 1 97.25 273 ASP A O 1
ATOM 2224 N N . LEU A 1 274 ? 17.812 -22.125 -2.455 1 97.62 274 LEU A N 1
ATOM 2225 C CA . LEU A 1 274 ? 17.156 -21.094 -3.258 1 97.62 274 LEU A CA 1
ATOM 2226 C C . LEU A 1 274 ? 16.047 -20.406 -2.475 1 97.62 274 LEU A C 1
ATOM 2228 O O . LEU A 1 274 ? 15.539 -19.359 -2.883 1 97.62 274 LEU A O 1
ATOM 2232 N N . ALA A 1 275 ? 15.703 -20.922 -1.369 1 97.06 275 ALA A N 1
ATOM 2233 C CA . ALA A 1 275 ? 14.477 -20.578 -0.662 1 97.06 275 ALA A CA 1
ATOM 2234 C C . ALA A 1 275 ? 14.484 -19.109 -0.227 1 97.06 275 ALA A C 1
ATOM 2236 O O . ALA A 1 275 ? 13.492 -18.406 -0.395 1 97.06 275 ALA A O 1
ATOM 2237 N N . ALA A 1 276 ? 15.578 -18.656 0.357 1 95.25 276 ALA A N 1
ATOM 2238 C CA . ALA A 1 276 ? 15.648 -17.281 0.844 1 95.25 276 ALA A CA 1
ATOM 2239 C C . ALA A 1 276 ? 15.539 -16.281 -0.307 1 95.25 276 ALA A C 1
ATOM 2241 O O . ALA A 1 276 ? 14.883 -15.25 -0.181 1 95.25 276 ALA A O 1
ATOM 2242 N N . ARG A 1 277 ? 16.156 -16.609 -1.393 1 96.5 277 ARG A N 1
ATOM 2243 C CA . ARG A 1 277 ? 16.109 -15.75 -2.568 1 96.5 277 ARG A CA 1
ATOM 2244 C C . ARG A 1 277 ? 14.711 -15.742 -3.186 1 96.5 277 ARG A C 1
ATOM 2246 O O . ARG A 1 277 ? 14.203 -14.688 -3.564 1 96.5 277 ARG A O 1
ATOM 2253 N N . LEU A 1 278 ? 14.086 -16.906 -3.178 1 96.94 278 LEU A N 1
ATOM 2254 C CA . LEU A 1 278 ? 12.742 -17.016 -3.734 1 96.94 278 LEU A CA 1
ATOM 2255 C C . LEU A 1 278 ? 11.727 -16.312 -2.854 1 96.94 278 LEU A C 1
ATOM 2257 O O . LEU A 1 278 ? 10.766 -15.719 -3.359 1 96.94 278 LEU A O 1
ATOM 2261 N N . ALA A 1 279 ? 11.953 -16.391 -1.563 1 94.38 279 ALA A N 1
ATOM 2262 C CA . ALA A 1 279 ? 11.023 -15.758 -0.629 1 94.38 279 ALA A CA 1
ATOM 2263 C C . ALA A 1 279 ? 10.953 -14.25 -0.859 1 94.38 279 ALA A C 1
ATOM 2265 O O . ALA A 1 279 ? 9.891 -13.641 -0.715 1 94.38 279 ALA A O 1
ATOM 2266 N N . ARG A 1 280 ? 12.031 -13.711 -1.205 1 94.31 280 ARG A N 1
ATOM 2267 C CA . ARG A 1 280 ? 12.102 -12.273 -1.459 1 94.31 280 ARG A CA 1
ATOM 2268 C C . ARG A 1 280 ? 11.586 -11.938 -2.855 1 94.31 280 ARG A C 1
ATOM 2270 O O . ARG A 1 280 ? 10.906 -10.93 -3.049 1 94.31 280 ARG A O 1
ATOM 2277 N N . LEU A 1 281 ? 11.766 -12.734 -3.807 1 96.5 281 LEU A N 1
ATOM 2278 C CA . LEU A 1 281 ? 11.539 -12.43 -5.215 1 96.5 281 LEU A CA 1
ATOM 2279 C C . LEU A 1 281 ? 10.094 -12.711 -5.609 1 96.5 281 LEU A C 1
ATOM 2281 O O . LEU A 1 281 ? 9.516 -11.984 -6.418 1 96.5 281 LEU A O 1
ATOM 2285 N N . HIS A 1 282 ? 9.57 -13.75 -5.02 1 96.75 282 HIS A N 1
ATOM 2286 C CA . HIS A 1 282 ? 8.406 -14.281 -5.719 1 96.75 282 HIS A CA 1
ATOM 2287 C C . HIS A 1 282 ? 7.262 -14.555 -4.75 1 96.75 282 HIS A C 1
ATOM 2289 O O . HIS A 1 282 ? 7.484 -15.023 -3.633 1 96.75 282 HIS A O 1
ATOM 2295 N N . GLY A 1 283 ? 6.059 -14.367 -5.207 1 94.88 283 GLY A N 1
ATOM 2296 C CA . GLY A 1 283 ? 4.871 -14.523 -4.383 1 94.88 283 GLY A CA 1
ATOM 2297 C C . GLY A 1 283 ? 4.371 -15.953 -4.324 1 94.88 283 GLY A C 1
ATOM 2298 O O . GLY A 1 283 ? 3.57 -16.297 -3.453 1 94.88 283 GLY A O 1
ATOM 2299 N N . ASN A 1 284 ? 4.793 -16.766 -5.184 1 94.94 284 ASN A N 1
ATOM 2300 C CA . ASN A 1 284 ? 4.457 -18.172 -5.23 1 94.94 284 ASN A CA 1
ATOM 2301 C C . ASN A 1 284 ? 5.66 -19.016 -5.641 1 94.94 284 ASN A C 1
ATOM 2303 O O . ASN A 1 284 ? 5.711 -19.547 -6.758 1 94.94 284 ASN A O 1
ATOM 2307 N N . PRO A 1 285 ? 6.504 -19.281 -4.703 1 96 285 PRO A N 1
ATOM 2308 C CA . PRO A 1 285 ? 7.738 -20 -5.012 1 96 285 PRO A CA 1
ATOM 2309 C C . PRO A 1 285 ? 7.477 -21.406 -5.559 1 96 285 PRO A C 1
ATOM 2311 O O . PRO A 1 285 ? 8.25 -21.906 -6.379 1 96 285 PRO A O 1
ATOM 2314 N N . LEU A 1 286 ? 6.383 -22.016 -5.121 1 95.69 286 LEU A N 1
ATOM 2315 C CA . LEU A 1 286 ? 6.07 -23.344 -5.625 1 95.69 286 LEU A CA 1
ATOM 2316 C C . LEU A 1 286 ? 5.777 -23.297 -7.121 1 95.69 286 LEU A C 1
ATOM 2318 O O . LEU A 1 286 ? 6.328 -24.094 -7.891 1 95.69 286 LEU A O 1
ATOM 2322 N N . ALA A 1 287 ? 4.898 -22.422 -7.496 1 96.88 287 ALA A N 1
ATOM 2323 C CA . ALA A 1 287 ? 4.566 -22.297 -8.914 1 96.88 287 ALA A CA 1
ATOM 2324 C C . ALA A 1 287 ? 5.805 -21.953 -9.742 1 96.88 287 ALA A C 1
ATOM 2326 O O . ALA A 1 287 ? 5.957 -22.438 -10.867 1 96.88 287 ALA A O 1
ATOM 2327 N N . TRP A 1 288 ? 6.633 -21.109 -9.188 1 98.31 288 TRP A N 1
ATOM 2328 C CA . TRP A 1 288 ? 7.879 -20.766 -9.859 1 98.31 288 TRP A CA 1
ATOM 2329 C C . TRP A 1 288 ? 8.758 -22 -10.047 1 98.31 288 TRP A C 1
ATOM 2331 O O . TRP A 1 288 ? 9.32 -22.219 -11.125 1 98.31 288 TRP A O 1
ATOM 2341 N N . TRP A 1 289 ? 8.891 -22.781 -9.008 1 98.38 289 TRP A N 1
ATOM 2342 C CA . TRP A 1 289 ? 9.711 -23.984 -9.016 1 98.38 289 TRP A CA 1
ATOM 2343 C C . TRP A 1 289 ? 9.203 -25 -10.031 1 98.38 289 TRP A C 1
ATOM 2345 O O . TRP A 1 289 ? 9.969 -25.5 -10.859 1 98.38 289 TRP A O 1
ATOM 2355 N N . VAL A 1 290 ? 7.953 -25.234 -10.039 1 98.12 290 VAL A N 1
ATOM 2356 C CA . VAL A 1 290 ? 7.324 -26.141 -10.992 1 98.12 290 VAL A CA 1
ATOM 2357 C C . VAL A 1 290 ? 7.492 -25.594 -12.406 1 98.12 290 VAL A C 1
ATOM 2359 O O . VAL A 1 290 ? 7.762 -26.344 -13.344 1 98.12 290 VAL A O 1
ATOM 2362 N N . GLY A 1 291 ? 7.348 -24.297 -12.508 1 98.56 291 GLY A N 1
ATOM 2363 C CA . GLY A 1 291 ? 7.465 -23.641 -13.797 1 98.56 291 GLY A CA 1
ATOM 2364 C C . GLY A 1 291 ? 8.82 -23.844 -14.453 1 98.56 291 GLY A C 1
ATOM 2365 O O . GLY A 1 291 ? 8.914 -23.922 -15.68 1 98.56 291 GLY A O 1
ATOM 2366 N N . GLN A 1 292 ? 9.828 -23.984 -13.664 1 98.69 292 GLN A N 1
ATOM 2367 C CA . GLN A 1 292 ? 11.164 -24.172 -14.227 1 98.69 292 GLN A CA 1
ATOM 2368 C C . GLN A 1 292 ? 11.281 -25.516 -14.93 1 98.69 292 GLN A C 1
ATOM 2370 O O . GLN A 1 292 ? 11.938 -25.625 -15.969 1 98.69 292 GLN A O 1
ATOM 2375 N N . PHE A 1 293 ? 10.695 -26.516 -14.391 1 98.5 293 PHE A N 1
ATOM 2376 C CA . PHE A 1 293 ? 10.719 -27.828 -15.031 1 98.5 293 PHE A CA 1
ATOM 2377 C C . PHE A 1 293 ? 9.867 -27.828 -16.297 1 98.5 293 PHE A C 1
ATOM 2379 O O . PHE A 1 293 ? 10.234 -28.438 -17.297 1 98.5 293 PHE A O 1
ATOM 2386 N N . LEU A 1 294 ? 8.758 -27.188 -16.219 1 97.88 294 LEU A N 1
ATOM 2387 C CA . LEU A 1 294 ? 7.902 -27.078 -17.391 1 97.88 294 LEU A CA 1
ATOM 2388 C C . LEU A 1 294 ? 8.617 -26.344 -18.516 1 97.88 294 LEU A C 1
ATOM 2390 O O . LEU A 1 294 ? 8.516 -26.734 -19.688 1 97.88 294 LEU A O 1
ATOM 2394 N N . LYS A 1 295 ? 9.242 -25.266 -18.141 1 97.81 295 LYS A N 1
ATOM 2395 C CA . LYS A 1 295 ? 9.992 -24.5 -19.109 1 97.81 295 LYS A CA 1
ATOM 2396 C C . LYS A 1 295 ? 10.992 -25.375 -19.859 1 97.81 295 LYS A C 1
ATOM 2398 O O . LYS A 1 295 ? 11.109 -25.297 -21.078 1 97.81 295 LYS A O 1
ATOM 2403 N N . TYR A 1 296 ? 11.688 -26.188 -19.109 1 97.69 296 TYR A N 1
ATOM 2404 C CA . TYR A 1 296 ? 12.664 -27.094 -19.734 1 97.69 296 TYR A CA 1
ATOM 2405 C C . TYR A 1 296 ? 11.969 -28.156 -20.562 1 97.69 296 TYR A C 1
ATOM 2407 O O . TYR A 1 296 ? 12.375 -28.438 -21.688 1 97.69 296 TYR A O 1
ATOM 2415 N N . ALA A 1 297 ? 10.93 -28.781 -20.016 1 94.56 297 ALA A N 1
ATOM 2416 C CA . ALA A 1 297 ? 10.266 -29.922 -20.656 1 94.56 297 ALA A CA 1
ATOM 2417 C C . ALA A 1 297 ? 9.547 -29.484 -21.922 1 94.56 297 ALA A C 1
ATOM 2419 O O . ALA A 1 297 ? 9.391 -30.281 -22.859 1 94.56 297 ALA A O 1
ATOM 2420 N N . LEU A 1 298 ? 9.18 -28.234 -22.016 1 94.62 298 LEU A N 1
ATOM 2421 C CA . LEU A 1 298 ? 8.367 -27.766 -23.141 1 94.62 298 LEU A CA 1
ATOM 2422 C C . LEU A 1 298 ? 9.227 -27.047 -24.172 1 94.62 298 LEU A C 1
ATOM 2424 O O . LEU A 1 298 ? 8.711 -26.266 -24.969 1 94.62 298 LEU A O 1
ATOM 2428 N N . ARG A 1 299 ? 10.516 -27.219 -24.125 1 95.19 299 ARG A N 1
ATOM 2429 C CA . ARG A 1 299 ? 11.359 -26.641 -25.172 1 95.19 299 ARG A CA 1
ATOM 2430 C C . ARG A 1 299 ? 10.938 -27.141 -26.547 1 95.19 299 ARG A C 1
ATOM 2432 O O . ARG A 1 299 ? 10.953 -28.344 -26.812 1 95.19 299 ARG A O 1
ATOM 2439 N N . PRO A 1 300 ? 10.617 -26.219 -27.375 1 94.81 300 PRO A N 1
ATOM 2440 C CA . PRO A 1 300 ? 10.055 -26.609 -28.672 1 94.81 300 PRO A CA 1
ATOM 2441 C C . PRO A 1 300 ? 11.133 -27 -29.688 1 94.81 300 PRO A C 1
ATOM 2443 O O . PRO A 1 300 ? 12.234 -26.438 -29.672 1 94.81 300 PRO A O 1
ATOM 2446 N N . ARG A 1 301 ? 10.773 -27.906 -30.5 1 94.12 301 ARG A N 1
ATOM 2447 C CA . ARG A 1 301 ? 11.578 -28.188 -31.672 1 94.12 301 ARG A CA 1
ATOM 2448 C C . ARG A 1 301 ? 11.492 -27.047 -32.688 1 94.12 301 ARG A C 1
ATOM 2450 O O . ARG A 1 301 ? 10.586 -26.203 -32.594 1 94.12 301 ARG A O 1
ATOM 2457 N N . PRO A 1 302 ? 12.398 -26.953 -33.594 1 93.81 302 PRO A N 1
ATOM 2458 C CA . PRO A 1 302 ? 12.414 -25.828 -34.531 1 93.81 302 PRO A CA 1
ATOM 2459 C C . PRO A 1 302 ? 11.094 -25.688 -35.312 1 93.81 302 PRO A C 1
ATOM 2461 O O . PRO A 1 302 ? 10.602 -24.578 -35.5 1 93.81 302 PRO A O 1
ATOM 2464 N N . ARG A 1 303 ? 10.555 -26.75 -35.688 1 91.62 303 ARG A N 1
ATOM 2465 C CA . ARG A 1 303 ? 9.281 -26.703 -36.406 1 91.62 303 ARG A CA 1
ATOM 2466 C C . ARG A 1 303 ? 8.18 -26.125 -35.531 1 91.62 303 ARG A C 1
ATOM 2468 O O . ARG A 1 303 ? 7.316 -25.391 -36 1 91.62 303 ARG A O 1
ATOM 2475 N N . THR A 1 304 ? 8.172 -26.516 -34.312 1 93.06 304 THR A N 1
ATOM 2476 C CA . THR A 1 304 ? 7.191 -26 -33.344 1 93.06 304 THR A CA 1
ATOM 2477 C C . THR A 1 304 ? 7.395 -24.5 -33.125 1 93.06 304 THR A C 1
ATOM 2479 O O . THR A 1 304 ? 6.426 -23.75 -32.969 1 93.06 304 THR A O 1
ATOM 2482 N N . VAL A 1 305 ? 8.641 -24.062 -33.125 1 95.38 305 VAL A N 1
ATOM 2483 C CA . VAL A 1 305 ? 8.945 -22.641 -33 1 95.38 305 VAL A CA 1
ATOM 2484 C C . VAL A 1 305 ? 8.336 -21.859 -34.156 1 95.38 305 VAL A C 1
ATOM 2486 O O . VAL A 1 305 ? 7.727 -20.812 -33.938 1 95.38 305 VAL A O 1
ATOM 2489 N N . GLU A 1 306 ? 8.508 -22.375 -35.281 1 94 306 GLU A N 1
ATOM 2490 C CA . GLU A 1 306 ? 7.957 -21.719 -36.469 1 94 306 GLU A CA 1
ATOM 2491 C C . GLU A 1 306 ? 6.434 -21.641 -36.375 1 94 306 GLU A C 1
ATOM 2493 O O . GLU A 1 306 ? 5.848 -20.609 -36.719 1 94 306 GLU A O 1
ATOM 2498 N N . ARG A 1 307 ? 5.875 -22.688 -35.938 1 90.88 307 ARG A N 1
ATOM 2499 C CA . ARG A 1 307 ? 4.422 -22.719 -35.812 1 90.88 307 ARG A CA 1
ATOM 2500 C C . ARG A 1 307 ? 3.947 -21.703 -34.781 1 90.88 307 ARG A C 1
ATOM 2502 O O . ARG A 1 307 ? 2.92 -21.047 -34.969 1 90.88 307 ARG A O 1
ATOM 2509 N N . LEU A 1 308 ? 4.656 -21.625 -33.719 1 93.06 308 LEU A N 1
ATOM 2510 C CA . LEU A 1 308 ? 4.312 -20.672 -32.656 1 93.06 308 LEU A CA 1
ATOM 2511 C C . LEU A 1 308 ? 4.43 -19.234 -33.188 1 93.06 308 LEU A C 1
ATOM 2513 O O . LEU A 1 308 ? 3.562 -18.406 -32.906 1 93.06 308 LEU A O 1
ATOM 2517 N N . GLN A 1 309 ? 5.422 -18.953 -33.938 1 92.81 309 GLN A N 1
ATOM 2518 C CA . GLN A 1 309 ? 5.629 -17.609 -34.5 1 92.81 309 GLN A CA 1
ATOM 2519 C C . GLN A 1 309 ? 4.555 -17.281 -35.531 1 92.81 309 GLN A C 1
ATOM 2521 O O . GLN A 1 309 ? 4.043 -16.156 -35.562 1 92.81 309 GLN A O 1
ATOM 2526 N N . GLN A 1 310 ? 4.309 -18.25 -36.281 1 91.94 310 GLN A N 1
ATOM 2527 C CA . GLN A 1 310 ? 3.262 -18.047 -37.281 1 91.94 310 GLN A CA 1
ATOM 2528 C C . GLN A 1 310 ? 1.91 -17.812 -36.625 1 91.94 310 GLN A C 1
ATOM 2530 O O . GLN A 1 310 ? 1.149 -16.938 -37.062 1 91.94 310 GLN A O 1
ATOM 2535 N N . SER A 1 311 ? 1.631 -18.562 -35.656 1 91.44 311 SER A N 1
ATOM 2536 C CA . SER A 1 311 ? 0.379 -18.406 -34.906 1 91.44 311 SER A CA 1
ATOM 2537 C C . SER A 1 311 ? 0.3 -17.031 -34.281 1 91.44 311 SER A C 1
ATOM 2539 O O . SER A 1 311 ? -0.769 -16.422 -34.219 1 91.44 311 SER A O 1
ATOM 2541 N N . ALA A 1 312 ? 1.411 -16.562 -33.719 1 91.31 312 ALA A N 1
ATOM 2542 C CA . ALA A 1 312 ? 1.442 -15.25 -33.062 1 91.31 312 ALA A CA 1
ATOM 2543 C C . ALA A 1 312 ? 1.1 -14.141 -34.062 1 91.31 312 ALA A C 1
ATOM 2545 O O . ALA A 1 312 ? 0.368 -13.203 -33.719 1 91.31 312 ALA A O 1
ATOM 2546 N N . ARG A 1 313 ? 1.603 -14.219 -35.25 1 91.38 313 ARG A N 1
ATOM 2547 C CA . ARG A 1 313 ? 1.33 -13.234 -36.281 1 91.38 313 ARG A CA 1
ATOM 2548 C C . ARG A 1 313 ? -0.129 -13.289 -36.75 1 91.38 313 ARG A C 1
ATOM 2550 O O . ARG A 1 313 ? -0.769 -12.25 -36.906 1 91.38 313 ARG A O 1
ATOM 2557 N N . GLN A 1 314 ? -0.567 -14.406 -36.781 1 92.38 314 GLN A N 1
ATOM 2558 C CA . GLN A 1 314 ? -1.94 -14.586 -37.25 1 92.38 314 GLN A CA 1
ATOM 2559 C C . GLN A 1 314 ? -2.939 -14.078 -36.219 1 92.38 314 GLN A C 1
ATOM 2561 O O . GLN A 1 314 ? -3.971 -13.5 -36.562 1 92.38 314 GLN A O 1
ATOM 2566 N N . VAL A 1 315 ? -2.66 -14.297 -35 1 90.94 315 VAL A N 1
ATOM 2567 C CA . VAL A 1 315 ? -3.553 -13.93 -33.906 1 90.94 315 VAL A CA 1
ATOM 2568 C C . VAL A 1 315 ? -3.488 -12.422 -33.656 1 90.94 315 VAL A C 1
ATOM 2570 O O . VAL A 1 315 ? -4.473 -11.812 -33.25 1 90.94 315 VAL A O 1
ATOM 2573 N N . GLY A 1 316 ? -2.477 -11.719 -34 1 91.06 316 GLY A N 1
ATOM 2574 C CA . GLY A 1 316 ? -2.283 -10.336 -33.594 1 91.06 316 GLY A CA 1
ATOM 2575 C C . GLY A 1 316 ? -2.131 -10.156 -32.094 1 91.06 316 GLY A C 1
ATOM 2576 O O . GLY A 1 316 ? -2.793 -9.312 -31.484 1 91.06 316 GLY A O 1
ATOM 2577 N N . PHE A 1 317 ? -1.412 -10.922 -31.516 1 88.88 317 PHE A N 1
ATOM 2578 C CA . PHE A 1 317 ? -1.234 -10.984 -30.078 1 88.88 317 PHE A CA 1
ATOM 2579 C C . PHE A 1 317 ? -0.554 -9.727 -29.562 1 88.88 317 PHE A C 1
ATOM 2581 O O . PHE A 1 317 ? 0.61 -9.469 -29.875 1 88.88 317 PHE A O 1
ATOM 2588 N N . GLU A 1 318 ? -1.311 -8.898 -28.906 1 90.75 318 GLU A N 1
ATOM 2589 C CA . GLU A 1 318 ? -0.821 -7.621 -28.391 1 90.75 318 GLU A CA 1
ATOM 2590 C C . GLU A 1 318 ? -1.324 -7.363 -26.984 1 90.75 318 GLU A C 1
ATOM 2592 O O . GLU A 1 318 ? -2.477 -7.66 -26.656 1 90.75 318 GLU A O 1
ATOM 2597 N N . ALA A 1 319 ? -0.48 -6.77 -26.266 1 91 319 ALA A N 1
ATOM 2598 C CA . ALA A 1 319 ? -0.872 -6.375 -24.906 1 91 319 ALA A CA 1
ATOM 2599 C C . ALA A 1 319 ? -1.625 -5.047 -24.922 1 91 319 ALA A C 1
ATOM 2601 O O . ALA A 1 319 ? -1.403 -4.207 -25.797 1 91 319 ALA A O 1
ATOM 2602 N N . PRO A 1 320 ? -2.459 -4.855 -23.938 1 95.25 320 PRO A N 1
ATOM 2603 C CA . PRO A 1 320 ? -2.842 -5.777 -22.859 1 95.25 320 PRO A CA 1
ATOM 2604 C C . PRO A 1 320 ? -3.809 -6.859 -23.328 1 95.25 320 PRO A C 1
ATOM 2606 O O . PRO A 1 320 ? -4.676 -6.598 -24.172 1 95.25 320 PRO A O 1
ATOM 2609 N N . VAL A 1 321 ? -3.643 -8.047 -22.922 1 97.81 321 VAL A N 1
ATOM 2610 C CA . VAL A 1 321 ? -4.5 -9.172 -23.266 1 97.81 321 VAL A CA 1
ATOM 2611 C C . VAL A 1 321 ? -4.691 -10.078 -22.062 1 97.81 321 VAL A C 1
ATOM 2613 O O . VAL A 1 321 ? -3.73 -10.406 -21.359 1 97.81 321 VAL A O 1
ATOM 2616 N N . VAL A 1 322 ? -5.949 -10.391 -21.75 1 98.44 322 VAL A N 1
ATOM 2617 C CA . VAL A 1 322 ? -6.273 -11.305 -20.672 1 98.44 322 VAL A CA 1
ATOM 2618 C C . VAL A 1 322 ? -6.551 -12.695 -21.234 1 98.44 322 VAL A C 1
ATOM 2620 O O . VAL A 1 322 ? -7.34 -12.852 -22.172 1 98.44 322 VAL A O 1
ATOM 2623 N N . GLY A 1 323 ? -5.84 -13.688 -20.703 1 98.5 323 GLY A N 1
ATOM 2624 C CA . GLY A 1 323 ? -6.133 -15.062 -21.078 1 98.5 323 GLY A CA 1
ATOM 2625 C C . GLY A 1 323 ? -7.332 -15.633 -20.344 1 98.5 323 GLY A C 1
ATOM 2626 O O . GLY A 1 323 ? -7.457 -15.477 -19.125 1 98.5 323 GLY A O 1
ATOM 2627 N N . VAL A 1 324 ? -8.234 -16.203 -21.094 1 97.94 324 VAL A N 1
ATOM 2628 C CA . VAL A 1 324 ? -9.414 -16.828 -20.516 1 97.94 324 VAL A CA 1
ATOM 2629 C C . VAL A 1 324 ? -9.508 -18.281 -20.969 1 97.94 324 VAL A C 1
ATOM 2631 O O . VAL A 1 324 ? -9.492 -18.562 -22.156 1 97.94 324 VAL A O 1
ATOM 2634 N N . TYR A 1 325 ? -9.547 -19.156 -20.047 1 96.19 325 TYR A N 1
ATOM 2635 C CA . TYR A 1 325 ? -9.781 -20.562 -20.359 1 96.19 325 TYR A CA 1
ATOM 2636 C C . TYR A 1 325 ? -11.047 -21.078 -19.672 1 96.19 325 TYR A C 1
ATOM 2638 O O . TYR A 1 325 ? -11.078 -21.219 -18.453 1 96.19 325 TYR A O 1
ATOM 2646 N N . ILE A 1 326 ? -12.039 -21.359 -20.453 1 92.31 326 ILE A N 1
ATOM 2647 C CA . ILE A 1 326 ? -13.312 -21.859 -19.938 1 92.31 326 ILE A CA 1
ATOM 2648 C C . ILE A 1 326 ? -13.391 -23.375 -20.156 1 92.31 326 ILE A C 1
ATOM 2650 O O . ILE A 1 326 ? -13.477 -23.828 -21.312 1 92.31 326 ILE A O 1
ATOM 2654 N N . SER A 1 327 ? -13.359 -24.109 -19.094 1 82.06 327 SER A N 1
ATOM 2655 C CA . SER A 1 327 ? -13.445 -25.562 -19.203 1 82.06 327 SER A CA 1
ATOM 2656 C C . SER A 1 327 ? -14.891 -26.031 -19.328 1 82.06 327 SER A C 1
ATOM 2658 O O . SER A 1 327 ? -15.797 -25.406 -18.766 1 82.06 327 SER A O 1
ATOM 2660 N N . ALA A 1 328 ? -15.195 -26.891 -20.219 1 66.62 328 ALA A N 1
ATOM 2661 C CA . ALA A 1 328 ? -16.516 -27.359 -20.609 1 66.62 328 ALA A CA 1
ATOM 2662 C C . ALA A 1 328 ? -17.172 -28.172 -19.5 1 66.62 328 ALA A C 1
ATOM 2664 O O . ALA A 1 328 ? -18.172 -28.859 -19.734 1 66.62 328 ALA A O 1
ATOM 2665 N N . SER A 1 329 ? -16.797 -28.031 -18.344 1 66.62 329 SER A N 1
ATOM 2666 C CA . SER A 1 329 ? -17.453 -28.906 -17.375 1 66.62 329 SER A CA 1
ATOM 2667 C C . SER A 1 329 ? -18.875 -28.438 -17.078 1 66.62 329 SER A C 1
ATOM 2669 O O . SER A 1 329 ? -19.656 -29.156 -16.469 1 66.62 329 SER A O 1
ATOM 2671 N N . ALA A 1 330 ? -19.203 -27.406 -17.719 1 65.19 330 ALA A N 1
ATOM 2672 C CA . ALA A 1 330 ? -20.516 -26.875 -17.406 1 65.19 330 ALA A CA 1
ATOM 2673 C C . ALA A 1 330 ? -21.562 -27.375 -18.391 1 65.19 330 ALA A C 1
ATOM 2675 O O . ALA A 1 330 ? -21.25 -27.688 -19.547 1 65.19 330 ALA A O 1
ATOM 2676 N N . LYS A 1 331 ? -22.719 -27.562 -17.969 1 73.75 331 LYS A N 1
ATOM 2677 C CA . LYS A 1 331 ? -23.844 -27.906 -18.812 1 73.75 331 LYS A CA 1
ATOM 2678 C C . LYS A 1 331 ? -24.219 -26.75 -19.734 1 73.75 331 LYS A C 1
ATOM 2680 O O . LYS A 1 331 ? -24.047 -25.578 -19.375 1 73.75 331 LYS A O 1
ATOM 2685 N N . PRO A 1 332 ? -24.625 -27.078 -20.938 1 78.88 332 PRO A N 1
ATOM 2686 C CA . PRO A 1 332 ? -24.922 -26.047 -21.922 1 78.88 332 PRO A CA 1
ATOM 2687 C C . PRO A 1 332 ? -25.875 -24.984 -21.391 1 78.88 332 PRO A C 1
ATOM 2689 O O . PRO A 1 332 ? -25.766 -23.812 -21.734 1 78.88 332 PRO A O 1
ATOM 2692 N N . ASN A 1 333 ? -26.781 -25.406 -20.547 1 80.94 333 ASN A N 1
ATOM 2693 C CA . ASN A 1 333 ? -27.75 -24.453 -20.016 1 80.94 333 ASN A CA 1
ATOM 2694 C C . ASN A 1 333 ? -27.109 -23.484 -19.031 1 80.94 333 ASN A C 1
ATOM 2696 O O . ASN A 1 333 ? -27.719 -22.469 -18.688 1 80.94 333 ASN A O 1
ATOM 2700 N N . GLN A 1 334 ? -25.938 -23.703 -18.75 1 86.69 334 GLN A N 1
ATOM 2701 C CA . GLN A 1 334 ? -25.25 -22.859 -17.781 1 86.69 334 GLN A CA 1
ATOM 2702 C C . GLN A 1 334 ? -24.141 -22.047 -18.438 1 86.69 334 GLN A C 1
ATOM 2704 O O . GLN A 1 334 ? -23.391 -21.344 -17.75 1 86.69 334 GLN A O 1
ATOM 2709 N N . TYR A 1 335 ? -24.141 -22.047 -19.781 1 88 335 TYR A N 1
ATOM 2710 C CA . TYR A 1 335 ? -23.031 -21.438 -20.484 1 88 335 TYR A CA 1
ATOM 2711 C C . TYR A 1 335 ? -22.984 -19.938 -20.25 1 88 335 TYR A C 1
ATOM 2713 O O . TYR A 1 335 ? -21.922 -19.359 -20.016 1 88 335 TYR A O 1
ATOM 2721 N N . GLU A 1 336 ? -24.109 -19.359 -20.25 1 89.44 336 GLU A N 1
ATOM 2722 C CA . GLU A 1 336 ? -24.141 -17.906 -20.062 1 89.44 336 GLU A CA 1
ATOM 2723 C C . GLU A 1 336 ? -23.672 -17.516 -18.672 1 89.44 336 GLU A C 1
ATOM 2725 O O . GLU A 1 336 ? -22.953 -16.516 -18.516 1 89.44 336 GLU A O 1
ATOM 2730 N N . TYR A 1 337 ? -24.078 -18.312 -17.859 1 88.5 337 TYR A N 1
ATOM 2731 C CA . TYR A 1 337 ? -23.688 -18.047 -16.469 1 88.5 337 TYR A CA 1
ATOM 2732 C C . TYR A 1 337 ? -22.188 -18.234 -16.297 1 88.5 337 TYR A C 1
ATOM 2734 O O . TYR A 1 337 ? -21.516 -17.406 -15.664 1 88.5 337 TYR A O 1
ATOM 2742 N N . VAL A 1 338 ? -21.719 -19.266 -16.766 1 89.44 338 VAL A N 1
ATOM 2743 C CA . VAL A 1 338 ? -20.297 -19.594 -16.625 1 89.44 338 VAL A CA 1
ATOM 2744 C C . VAL A 1 338 ? -19.469 -18.516 -17.328 1 89.44 338 VAL A C 1
ATOM 2746 O O . VAL A 1 338 ? -18.469 -18.031 -16.781 1 89.44 338 VAL A O 1
ATOM 2749 N N . ILE A 1 339 ? -19.891 -18.172 -18.516 1 93.31 339 ILE A N 1
ATOM 2750 C CA . ILE A 1 339 ? -19.188 -17.141 -19.281 1 93.31 339 ILE A CA 1
ATOM 2751 C C . ILE A 1 339 ? -19.141 -15.844 -18.484 1 93.31 339 ILE A C 1
ATOM 2753 O O . ILE A 1 339 ? -18.094 -15.195 -18.391 1 93.31 339 ILE A O 1
ATOM 2757 N N . ALA A 1 340 ? -20.188 -15.523 -17.875 1 92.94 340 ALA A N 1
ATOM 2758 C CA . ALA A 1 340 ? -20.281 -14.281 -17.109 1 92.94 340 ALA A CA 1
ATOM 2759 C C . ALA A 1 340 ? -19.344 -14.312 -15.906 1 92.94 340 ALA A C 1
ATOM 2761 O O . ALA A 1 340 ? -18.734 -13.289 -15.555 1 92.94 340 ALA A O 1
ATOM 2762 N N . MET A 1 341 ? -19.203 -15.414 -15.312 1 90.19 341 MET A N 1
ATOM 2763 C CA . MET A 1 341 ? -18.328 -15.57 -14.148 1 90.19 341 MET A CA 1
ATOM 2764 C C . MET A 1 341 ? -16.891 -15.266 -14.516 1 90.19 341 MET A C 1
ATOM 2766 O O . MET A 1 341 ? -16.188 -14.586 -13.766 1 90.19 341 MET A O 1
ATOM 2770 N N . TYR A 1 342 ? -16.484 -15.773 -15.633 1 94.31 342 TYR A N 1
ATOM 2771 C CA . TYR A 1 342 ? -15.109 -15.547 -16.094 1 94.31 342 TYR A CA 1
ATOM 2772 C C . TYR A 1 342 ? -14.922 -14.102 -16.547 1 94.31 342 TYR A C 1
ATOM 2774 O O . TYR A 1 342 ? -13.953 -13.445 -16.156 1 94.31 342 TYR A O 1
ATOM 2782 N N . MET A 1 343 ? -15.859 -13.617 -17.25 1 96.06 343 MET A N 1
ATOM 2783 C CA . MET A 1 343 ? -15.719 -12.32 -17.891 1 96.06 343 MET A CA 1
ATOM 2784 C C . MET A 1 343 ? -15.875 -11.188 -16.891 1 96.06 343 MET A C 1
ATOM 2786 O O . MET A 1 343 ? -15.375 -10.086 -17.109 1 96.06 343 MET A O 1
ATOM 2790 N N . GLU A 1 344 ? -16.516 -11.453 -15.797 1 92.19 344 GLU A N 1
ATOM 2791 C CA . GLU A 1 344 ? -16.594 -10.453 -14.727 1 92.19 344 GLU A CA 1
ATOM 2792 C C . GLU A 1 344 ? -15.195 -10.094 -14.227 1 92.19 344 GLU A C 1
ATOM 2794 O O . GLU A 1 344 ? -14.906 -8.922 -13.977 1 92.19 344 GLU A O 1
ATOM 2799 N N . GLU A 1 345 ? -14.398 -11.078 -14.078 1 92.81 345 GLU A N 1
ATOM 2800 C CA . GLU A 1 345 ? -13.031 -10.852 -13.617 1 92.81 345 GLU A CA 1
ATOM 2801 C C . GLU A 1 345 ? -12.195 -10.156 -14.688 1 92.81 345 GLU A C 1
ATOM 2803 O O . GLU A 1 345 ? -11.32 -9.352 -14.375 1 92.81 345 GLU A O 1
ATOM 2808 N N . VAL A 1 346 ? -12.469 -10.492 -15.898 1 96.75 346 VAL A N 1
ATOM 2809 C CA . VAL A 1 346 ? -11.805 -9.836 -17.016 1 96.75 346 VAL A CA 1
ATOM 2810 C C . VAL A 1 346 ? -12.141 -8.344 -17.031 1 96.75 346 VAL A C 1
ATOM 2812 O O . VAL A 1 346 ? -11.258 -7.5 -17.203 1 96.75 346 VAL A O 1
ATOM 2815 N N . GLU A 1 347 ? -13.359 -8.055 -16.766 1 93.88 347 GLU A N 1
ATOM 2816 C CA . GLU A 1 347 ? -13.82 -6.672 -16.75 1 93.88 347 GLU A CA 1
ATOM 2817 C C . GLU A 1 347 ? -13.148 -5.887 -15.625 1 93.88 347 GLU A C 1
ATOM 2819 O O . GLU A 1 347 ? -12.75 -4.734 -15.82 1 93.88 347 GLU A O 1
ATOM 2824 N N . LYS A 1 348 ? -13.016 -6.492 -14.516 1 88.31 348 LYS A N 1
ATOM 2825 C CA . LYS A 1 348 ? -12.352 -5.828 -13.398 1 88.31 348 LYS A CA 1
ATOM 2826 C C . LYS A 1 348 ? -10.914 -5.449 -13.766 1 88.31 348 LYS A C 1
ATOM 2828 O O . LYS A 1 348 ? -10.445 -4.363 -13.414 1 88.31 348 LYS A O 1
ATOM 2833 N N . TYR A 1 349 ? -10.242 -6.359 -14.461 1 92.56 349 TYR A N 1
ATOM 2834 C CA . TYR A 1 349 ? -8.867 -6.105 -14.875 1 92.56 349 TYR A CA 1
ATOM 2835 C C . TYR A 1 349 ? -8.797 -4.895 -15.797 1 92.56 349 TYR A C 1
ATOM 2837 O O . TYR A 1 349 ? -7.996 -3.982 -15.57 1 92.56 349 TYR A O 1
ATOM 2845 N N . PHE A 1 350 ? -9.617 -4.859 -16.781 1 93.12 350 PHE A N 1
ATOM 2846 C CA . PHE A 1 350 ? -9.555 -3.783 -17.766 1 93.12 350 PHE A CA 1
ATOM 2847 C C . PHE A 1 350 ? -10.078 -2.479 -17.172 1 93.12 350 PHE A C 1
ATOM 2849 O O . PHE A 1 350 ? -9.609 -1.396 -17.531 1 93.12 350 PHE A O 1
ATOM 2856 N N . ASP A 1 351 ? -11.031 -2.58 -16.281 1 87.25 351 ASP A N 1
ATOM 2857 C CA . ASP A 1 351 ? -11.492 -1.38 -15.586 1 87.25 351 ASP A CA 1
ATOM 2858 C C . ASP A 1 351 ? -10.359 -0.737 -14.781 1 87.25 351 ASP A C 1
ATOM 2860 O O . ASP A 1 351 ? -10.289 0.49 -14.68 1 87.25 351 ASP A O 1
ATOM 2864 N N . SER A 1 352 ? -9.602 -1.56 -14.234 1 85.25 352 SER A N 1
ATOM 2865 C CA . SER A 1 352 ? -8.461 -1.039 -13.484 1 85.25 352 SER A CA 1
ATOM 2866 C C . SER A 1 352 ? -7.488 -0.308 -14.406 1 85.25 352 SER A C 1
ATOM 2868 O O . SER A 1 352 ? -6.922 0.719 -14.031 1 85.25 352 SER A O 1
ATOM 2870 N N . LEU A 1 353 ? -7.293 -0.814 -15.586 1 86 353 LEU A N 1
ATOM 2871 C CA . LEU A 1 353 ? -6.402 -0.173 -16.547 1 86 353 LEU A CA 1
ATOM 2872 C C . LEU A 1 353 ? -7.023 1.11 -17.094 1 86 353 LEU A C 1
ATOM 2874 O O . LEU A 1 353 ? -6.312 2.078 -17.375 1 86 353 LEU A O 1
ATOM 2878 N N . ALA A 1 354 ? -8.281 1.108 -17.172 1 85 354 ALA A N 1
ATOM 2879 C CA . ALA A 1 354 ? -9.008 2.227 -17.766 1 85 354 ALA A CA 1
ATOM 2880 C C . ALA A 1 354 ? -8.953 3.459 -16.859 1 85 354 ALA A C 1
ATOM 2882 O O . ALA A 1 354 ? -9.195 4.578 -17.328 1 85 354 ALA A O 1
ATOM 2883 N N . LEU A 1 355 ? -8.648 3.316 -15.617 1 75 355 LEU A N 1
ATOM 2884 C CA . LEU A 1 355 ? -8.516 4.441 -14.695 1 75 355 LEU A CA 1
ATOM 2885 C C . LEU A 1 355 ? -7.395 5.375 -15.141 1 75 355 LEU A C 1
ATOM 2887 O O . LEU A 1 355 ? -7.48 6.59 -14.945 1 75 355 LEU A O 1
ATOM 2891 N N . SER A 1 356 ? -6.398 4.809 -15.68 1 72.12 356 SER A N 1
ATOM 2892 C CA . SER A 1 356 ? -5.262 5.609 -16.125 1 72.12 356 SER A CA 1
ATOM 2893 C C . SER A 1 356 ? -5.344 5.922 -17.609 1 72.12 356 SER A C 1
ATOM 2895 O O . SER A 1 356 ? -4.77 6.906 -18.078 1 72.12 356 SER A O 1
ATOM 2897 N N . ASN A 1 357 ? -5.926 5 -18.297 1 78.31 357 ASN A N 1
ATOM 2898 C CA . ASN A 1 357 ? -6.086 5.156 -19.734 1 78.31 357 ASN A CA 1
ATOM 2899 C C . ASN A 1 357 ? -7.484 4.738 -20.188 1 78.31 357 ASN A C 1
ATOM 2901 O O . ASN A 1 357 ? -7.727 3.564 -20.469 1 78.31 357 ASN A O 1
ATOM 2905 N N . GLU A 1 358 ? -8.25 5.668 -20.375 1 77.25 358 GLU A N 1
ATOM 2906 C CA . GLU A 1 358 ? -9.648 5.414 -20.688 1 77.25 358 GLU A CA 1
ATOM 2907 C C . GLU A 1 358 ? -9.789 4.762 -22.062 1 77.25 358 GLU A C 1
ATOM 2909 O O . GLU A 1 358 ? -10.75 4.039 -22.312 1 77.25 358 GLU A O 1
ATOM 2914 N N . ASP A 1 359 ? -8.898 4.906 -22.922 1 84.69 359 ASP A N 1
ATOM 2915 C CA . ASP A 1 359 ? -9.008 4.414 -24.297 1 84.69 359 ASP A CA 1
ATOM 2916 C C . ASP A 1 359 ? -8.305 3.068 -24.453 1 84.69 359 ASP A C 1
ATOM 2918 O O . ASP A 1 359 ? -7.957 2.674 -25.578 1 84.69 359 ASP A O 1
ATOM 2922 N N . ILE A 1 360 ? -8.281 2.377 -23.453 1 89.44 360 ILE A N 1
ATOM 2923 C CA . ILE A 1 360 ? -7.566 1.105 -23.516 1 89.44 360 ILE A CA 1
ATOM 2924 C C . ILE A 1 360 ? -8.375 0.096 -24.328 1 89.44 360 ILE A C 1
ATOM 2926 O O . ILE A 1 360 ? -9.602 0.034 -24.203 1 89.44 360 ILE A O 1
ATOM 2930 N N . GLN A 1 361 ? -7.734 -0.638 -25.281 1 93.38 361 GLN A N 1
ATOM 2931 C CA . GLN A 1 361 ? -8.375 -1.713 -26.031 1 93.38 361 GLN A CA 1
ATOM 2932 C C . GLN A 1 361 ? -8.492 -2.979 -25.188 1 93.38 361 GLN A C 1
ATOM 2934 O O . GLN A 1 361 ? -7.492 -3.49 -24.672 1 93.38 361 GLN A O 1
ATOM 2939 N N . ARG A 1 362 ? -9.703 -3.436 -25.031 1 96.06 362 ARG A N 1
ATOM 2940 C CA . ARG A 1 362 ? -9.945 -4.645 -24.25 1 96.06 362 ARG A CA 1
ATOM 2941 C C . ARG A 1 362 ? -9.828 -5.891 -25.109 1 96.06 362 ARG A C 1
ATOM 2943 O O . ARG A 1 362 ? -10.602 -6.07 -26.062 1 96.06 362 ARG A O 1
ATOM 2950 N N . ARG A 1 363 ? -8.891 -6.711 -24.812 1 97.62 363 ARG A N 1
ATOM 2951 C CA . ARG A 1 363 ? -8.586 -7.902 -25.594 1 97.62 363 ARG A CA 1
ATOM 2952 C C . ARG A 1 363 ? -8.516 -9.141 -24.703 1 97.62 363 ARG A C 1
ATOM 2954 O O . ARG A 1 363 ? -7.988 -9.078 -23.594 1 97.62 363 ARG A O 1
ATOM 2961 N N . ILE A 1 364 ? -9.102 -10.258 -25.234 1 98 364 ILE A N 1
ATOM 2962 C CA . ILE A 1 364 ? -8.945 -11.516 -24.516 1 98 364 ILE A CA 1
ATOM 2963 C C . ILE A 1 364 ? -8.398 -12.586 -25.469 1 98 364 ILE A C 1
ATOM 2965 O O . ILE A 1 364 ? -8.617 -12.523 -26.672 1 98 364 ILE A O 1
ATOM 2969 N N . PHE A 1 365 ? -7.574 -13.43 -25.016 1 97.62 365 PHE A N 1
ATOM 2970 C CA . PHE A 1 365 ? -7.23 -14.688 -25.656 1 97.62 365 PHE A CA 1
ATOM 2971 C C . PHE A 1 365 ? -8.062 -15.828 -25.094 1 97.62 365 PHE A C 1
ATOM 2973 O O . PHE A 1 365 ? -7.84 -16.266 -23.953 1 97.62 365 PHE A O 1
ATOM 2980 N N . LEU A 1 366 ? -8.984 -16.312 -25.906 1 96.69 366 LEU A N 1
ATOM 2981 C CA . LEU A 1 366 ? -10.008 -17.219 -25.406 1 96.69 366 LEU A CA 1
ATOM 2982 C C . LEU A 1 366 ? -9.711 -18.656 -25.812 1 96.69 366 LEU A C 1
ATOM 2984 O O . LEU A 1 366 ? -9.516 -18.953 -26.984 1 96.69 366 LEU A O 1
ATOM 2988 N N . VAL A 1 367 ? -9.539 -19.5 -24.812 1 94.81 367 VAL A N 1
ATOM 2989 C CA . VAL A 1 367 ? -9.43 -20.953 -24.969 1 94.81 367 VAL A CA 1
ATOM 2990 C C . VAL A 1 367 ? -10.648 -21.625 -24.328 1 94.81 367 VAL A C 1
ATOM 2992 O O . VAL A 1 367 ? -11.086 -21.234 -23.25 1 94.81 367 VAL A O 1
ATOM 2995 N N . ALA A 1 368 ? -11.273 -22.5 -25.031 1 91 368 ALA A N 1
ATOM 2996 C CA . ALA A 1 368 ? -12.398 -23.266 -24.484 1 91 368 ALA A CA 1
ATOM 2997 C C . ALA A 1 368 ? -12.398 -24.688 -25.016 1 91 368 ALA A C 1
ATOM 2999 O O . ALA A 1 368 ? -11.758 -24.984 -26.031 1 91 368 ALA A O 1
ATOM 3000 N N . ASP A 1 369 ? -13.102 -25.594 -24.312 1 83.38 369 ASP A N 1
ATOM 3001 C CA . ASP A 1 369 ? -13.156 -27 -24.703 1 83.38 369 ASP A CA 1
ATOM 3002 C C . ASP A 1 369 ? -14.227 -27.234 -25.766 1 83.38 369 ASP A C 1
ATOM 3004 O O . ASP A 1 369 ? -14.305 -28.312 -26.344 1 83.38 369 ASP A O 1
ATOM 3008 N N . ASP A 1 370 ? -15.07 -26.203 -25.938 1 83.62 370 ASP A N 1
ATOM 3009 C CA . ASP A 1 370 ? -16.188 -26.344 -26.859 1 83.62 370 ASP A CA 1
ATOM 3010 C C . ASP A 1 370 ? -16.344 -25.078 -27.719 1 83.62 370 ASP A C 1
ATOM 3012 O O . ASP A 1 370 ? -16.219 -23.969 -27.219 1 83.62 370 ASP A O 1
ATOM 3016 N N . GLN A 1 371 ? -16.578 -25.406 -29.016 1 86.44 371 GLN A N 1
ATOM 3017 C CA . GLN A 1 371 ? -16.703 -24.281 -29.953 1 86.44 371 GLN A CA 1
ATOM 3018 C C . GLN A 1 371 ? -17.922 -23.438 -29.625 1 86.44 371 GLN A C 1
ATOM 3020 O O . GLN A 1 371 ? -17.938 -22.219 -29.859 1 86.44 371 GLN A O 1
ATOM 3025 N N . ILE A 1 372 ? -18.875 -24.031 -29.031 1 88.56 372 ILE A N 1
ATOM 3026 C CA . ILE A 1 372 ? -20.094 -23.312 -28.688 1 88.56 372 ILE A CA 1
ATOM 3027 C C . ILE A 1 372 ? -19.781 -22.234 -27.641 1 88.56 372 ILE A C 1
ATOM 3029 O O . ILE A 1 372 ? -20.297 -21.125 -27.719 1 88.56 372 ILE A O 1
ATOM 3033 N N . LEU A 1 373 ? -18.953 -22.578 -26.734 1 90.19 373 LEU A N 1
ATOM 3034 C CA . LEU A 1 373 ? -18.547 -21.641 -25.688 1 90.19 373 LEU A CA 1
ATOM 3035 C C . LEU A 1 373 ? -17.797 -20.453 -26.297 1 90.19 373 LEU A C 1
ATOM 3037 O O . LEU A 1 373 ? -17.984 -19.312 -25.859 1 90.19 373 LEU A O 1
ATOM 3041 N N . ILE A 1 374 ? -16.984 -20.719 -27.234 1 91.38 374 ILE A N 1
ATOM 3042 C CA . ILE A 1 374 ? -16.219 -19.672 -27.875 1 91.38 374 ILE A CA 1
ATOM 3043 C C . ILE A 1 374 ? -17.156 -18.719 -28.625 1 91.38 374 ILE A C 1
ATOM 3045 O O . ILE A 1 374 ? -17.062 -17.5 -28.5 1 91.38 374 ILE A O 1
ATOM 3049 N N . ASN A 1 375 ? -18.031 -19.312 -29.359 1 92.56 375 ASN A N 1
ATOM 3050 C CA . ASN A 1 375 ? -18.969 -18.516 -30.156 1 92.56 375 ASN A CA 1
ATOM 3051 C C . ASN A 1 375 ? -19.875 -17.656 -29.266 1 92.56 375 ASN A C 1
ATOM 3053 O O . ASN A 1 375 ? -20.094 -16.484 -29.547 1 92.56 375 ASN A O 1
ATOM 3057 N N . ARG A 1 376 ? -20.328 -18.266 -28.266 1 92.69 376 ARG A N 1
ATOM 3058 C CA . ARG A 1 376 ? -21.234 -17.562 -27.359 1 92.69 376 ARG A CA 1
ATOM 3059 C C . ARG A 1 376 ? -20.516 -16.422 -26.641 1 92.69 376 ARG A C 1
ATOM 3061 O O . ARG A 1 376 ? -21.062 -15.336 -26.469 1 92.69 376 ARG A O 1
ATOM 3068 N N . THR A 1 377 ? -19.312 -16.672 -26.188 1 94.81 377 THR A N 1
ATOM 3069 C CA . THR A 1 377 ? -18.547 -15.641 -25.5 1 94.81 377 THR A CA 1
ATOM 3070 C C . THR A 1 377 ? -18.281 -14.453 -26.422 1 94.81 377 THR A C 1
ATOM 3072 O O . THR A 1 377 ? -18.438 -13.297 -26.016 1 94.81 377 THR A O 1
ATOM 3075 N N . THR A 1 378 ? -17.969 -14.766 -27.688 1 95.25 378 THR A N 1
ATOM 3076 C CA . THR A 1 378 ? -17.672 -13.734 -28.672 1 95.25 378 THR A CA 1
ATOM 3077 C C . THR A 1 378 ? -18.922 -12.914 -28.984 1 95.25 378 THR A C 1
ATOM 3079 O O . THR A 1 378 ? -18.828 -11.703 -29.188 1 95.25 378 THR A O 1
ATOM 3082 N N . LEU A 1 379 ? -19.969 -13.555 -28.969 1 95.75 379 LEU A N 1
ATOM 3083 C CA . LEU A 1 379 ? -21.234 -12.883 -29.281 1 95.75 379 LEU A CA 1
ATOM 3084 C C . LEU A 1 379 ? -21.656 -11.969 -28.141 1 95.75 379 LEU A C 1
ATOM 3086 O O . LEU A 1 379 ? -22.078 -10.844 -28.375 1 95.75 379 LEU A O 1
ATOM 3090 N N . ILE A 1 380 ? -21.609 -12.484 -26.984 1 95.06 380 ILE A N 1
ATOM 3091 C CA . ILE A 1 380 ? -22.062 -11.734 -25.812 1 95.06 380 ILE A CA 1
ATOM 3092 C C . ILE A 1 380 ? -21.125 -10.555 -25.562 1 95.06 380 ILE A C 1
ATOM 3094 O O . ILE A 1 380 ? -21.578 -9.453 -25.234 1 95.06 380 ILE A O 1
ATOM 3098 N N . TYR A 1 381 ? -19.891 -10.82 -25.688 1 96.69 381 TYR A N 1
ATOM 3099 C CA . TYR A 1 381 ? -18.891 -9.781 -25.438 1 96.69 381 TYR A CA 1
ATOM 3100 C C . TYR A 1 381 ? -18.266 -9.297 -26.734 1 96.69 381 TYR A C 1
ATOM 3102 O O . TYR A 1 381 ? -17.047 -9.266 -26.875 1 96.69 381 TYR A O 1
ATOM 3110 N N . HIS A 1 382 ? -19.094 -8.75 -27.578 1 94.44 382 HIS A N 1
ATOM 3111 C CA . HIS A 1 382 ? -18.719 -8.336 -28.938 1 94.44 382 HIS A CA 1
ATOM 3112 C C . HIS A 1 382 ? -17.859 -7.086 -28.906 1 94.44 382 HIS A C 1
ATOM 3114 O O . HIS A 1 382 ? -17.141 -6.801 -29.875 1 94.44 382 HIS A O 1
ATOM 3120 N N . HIS A 1 383 ? -17.828 -6.375 -27.828 1 93.94 383 HIS A N 1
ATOM 3121 C CA . HIS A 1 383 ? -17.031 -5.156 -27.75 1 93.94 383 HIS A CA 1
ATOM 3122 C C . HIS A 1 383 ? -15.578 -5.469 -27.406 1 93.94 383 HIS A C 1
ATOM 3124 O O . HIS A 1 383 ? -14.727 -4.578 -27.422 1 93.94 383 HIS A O 1
ATOM 3130 N N . TYR A 1 384 ? -15.289 -6.715 -27.094 1 96.69 384 TYR A N 1
ATOM 3131 C CA . TYR A 1 384 ? -13.922 -7.164 -26.875 1 96.69 384 TYR A CA 1
ATOM 3132 C C . TYR A 1 384 ? -13.297 -7.66 -28.172 1 96.69 384 TYR A C 1
ATOM 3134 O O . TYR A 1 384 ? -14 -8.18 -29.047 1 96.69 384 TYR A O 1
ATOM 3142 N N . GLU A 1 385 ? -12.031 -7.414 -28.328 1 96.31 385 GLU A N 1
ATOM 3143 C CA . GLU A 1 385 ? -11.273 -8.156 -29.344 1 96.31 385 GLU A CA 1
ATOM 3144 C C . GLU A 1 385 ? -10.945 -9.562 -28.859 1 96.31 385 GLU A C 1
ATOM 3146 O O . GLU A 1 385 ? -10.148 -9.742 -27.922 1 96.31 385 GLU A O 1
ATOM 3151 N N . VAL A 1 386 ? -11.562 -10.539 -29.469 1 95.88 386 VAL A N 1
ATOM 3152 C CA . VAL A 1 386 ? -11.398 -11.922 -29.031 1 95.88 386 VAL A CA 1
ATOM 3153 C C . VAL A 1 386 ? -10.383 -12.633 -29.922 1 95.88 386 VAL A C 1
ATOM 3155 O O . VAL A 1 386 ? -10.633 -12.844 -31.109 1 95.88 386 VAL A O 1
ATOM 3158 N N . LEU A 1 387 ? -9.258 -12.938 -29.344 1 95.62 387 LEU A N 1
ATOM 3159 C CA . LEU A 1 387 ? -8.219 -13.711 -30.016 1 95.62 387 LEU A CA 1
ATOM 3160 C C . LEU A 1 387 ? -8.383 -15.203 -29.719 1 95.62 387 LEU A C 1
ATOM 3162 O O . LEU A 1 387 ? -8.836 -15.578 -28.625 1 95.62 387 LEU A O 1
ATOM 3166 N N . GLN A 1 388 ? -8.023 -15.992 -30.703 1 92.56 388 GLN A N 1
ATOM 3167 C CA . GLN A 1 388 ? -8.156 -17.438 -30.562 1 92.56 388 GLN A CA 1
ATOM 3168 C C . GLN A 1 388 ? -6.996 -18.172 -31.234 1 92.56 388 GLN A C 1
ATOM 3170 O O . GLN A 1 388 ? -6.336 -17.609 -32.125 1 92.56 388 GLN A O 1
ATOM 3175 N N . ASN A 1 389 ? -6.812 -19.375 -30.719 1 91.5 389 ASN A N 1
ATOM 3176 C CA . ASN A 1 389 ? -5.871 -20.266 -31.359 1 91.5 389 ASN A CA 1
ATOM 3177 C C . ASN A 1 389 ? -6.277 -20.562 -32.812 1 91.5 389 ASN A C 1
ATOM 3179 O O . ASN A 1 389 ? -7.352 -21.109 -33.062 1 91.5 389 ASN A O 1
ATOM 3183 N N . PRO A 1 390 ? -5.418 -20.188 -33.75 1 85.62 390 PRO A N 1
ATOM 3184 C CA . PRO A 1 390 ? -5.797 -20.375 -35.156 1 85.62 390 PRO A CA 1
ATOM 3185 C C . PRO A 1 390 ? -5.875 -21.844 -35.562 1 85.62 390 PRO A C 1
ATOM 3187 O O . PRO A 1 390 ? -6.539 -22.188 -36.531 1 85.62 390 PRO A O 1
ATOM 3190 N N . VAL A 1 391 ? -5.168 -22.625 -34.875 1 78.5 391 VAL A N 1
ATOM 3191 C CA . VAL A 1 391 ? -5.18 -24.062 -35.188 1 78.5 391 VAL A CA 1
ATOM 3192 C C . VAL A 1 391 ? -5.98 -24.812 -34.156 1 78.5 391 VAL A C 1
ATOM 3194 O O . VAL A 1 391 ? -5.598 -25.906 -33.719 1 78.5 391 VAL A O 1
ATOM 3197 N N . ASN A 1 392 ? -7.074 -24.328 -33.719 1 73.25 392 ASN A N 1
ATOM 3198 C CA . ASN A 1 392 ? -7.836 -24.906 -32.625 1 73.25 392 ASN A CA 1
ATOM 3199 C C . ASN A 1 392 ? -8.414 -26.266 -33 1 73.25 392 ASN A C 1
ATOM 3201 O O . ASN A 1 392 ? -9.344 -26.344 -33.812 1 73.25 392 ASN A O 1
ATOM 3205 N N . ARG A 1 393 ? -7.652 -27.219 -32.562 1 71 393 ARG A N 1
ATOM 3206 C CA . ARG A 1 393 ? -8.117 -28.609 -32.688 1 71 393 ARG A CA 1
ATOM 3207 C C . ARG A 1 393 ? -8.289 -29.219 -31.297 1 71 393 ARG A C 1
ATOM 3209 O O . ARG A 1 393 ? -7.301 -29.594 -30.641 1 71 393 ARG A O 1
ATOM 3216 N N . PHE A 1 394 ? -9.523 -29.391 -30.922 1 67.75 394 PHE A N 1
ATOM 3217 C CA . PHE A 1 394 ? -9.844 -29.844 -29.578 1 67.75 394 PHE A CA 1
ATOM 3218 C C . PHE A 1 394 ? -9.188 -31.188 -29.297 1 67.75 394 PHE A C 1
ATOM 3220 O O . PHE A 1 394 ? -9.297 -32.125 -30.109 1 67.75 394 PHE A O 1
ATOM 3227 N N . GLY A 1 395 ? -8.359 -31.188 -28.312 1 67.19 395 GLY A N 1
ATOM 3228 C CA . GLY A 1 395 ? -7.789 -32.438 -27.844 1 67.19 395 GLY A CA 1
ATOM 3229 C C . GLY A 1 395 ? -6.434 -32.75 -28.453 1 67.19 395 GLY A C 1
ATOM 3230 O O . GLY A 1 395 ? -5.746 -33.656 -28.016 1 67.19 395 GLY A O 1
ATOM 3231 N N . SER A 1 396 ? -6.043 -31.969 -29.391 1 79.81 396 SER A N 1
ATOM 3232 C CA . SER A 1 396 ? -4.758 -32.25 -30.016 1 79.81 396 SER A CA 1
ATOM 3233 C C . SER A 1 396 ? -3.609 -31.625 -29.219 1 79.81 396 SER A C 1
ATOM 3235 O O . SER A 1 396 ? -3.77 -30.578 -28.594 1 79.81 396 SER A O 1
ATOM 3237 N N . VAL A 1 397 ? -2.453 -32.344 -29.25 1 83.75 397 VAL A N 1
ATOM 3238 C CA . VAL A 1 397 ? -1.282 -31.953 -28.484 1 83.75 397 VAL A CA 1
ATOM 3239 C C . VAL A 1 397 ? -0.733 -30.625 -29 1 83.75 397 VAL A C 1
ATOM 3241 O O . VAL A 1 397 ? -0.355 -29.75 -28.203 1 83.75 397 VAL A O 1
ATOM 3244 N N . ASP A 1 398 ? -0.646 -30.484 -30.281 1 85.44 398 ASP A N 1
ATOM 3245 C CA . ASP A 1 398 ? -0.105 -29.266 -30.859 1 85.44 398 ASP A CA 1
ATOM 3246 C C . ASP A 1 398 ? -0.949 -28.047 -30.484 1 85.44 398 ASP A C 1
ATOM 3248 O O . ASP A 1 398 ? -0.411 -27 -30.141 1 85.44 398 ASP A O 1
ATOM 3252 N N . SER A 1 399 ? -2.252 -28.234 -30.547 1 88.94 399 SER A N 1
ATOM 3253 C CA . SER A 1 399 ? -3.148 -27.156 -30.156 1 88.94 399 SER A CA 1
ATOM 3254 C C . SER A 1 399 ? -2.965 -26.781 -28.688 1 88.94 399 SER A C 1
ATOM 3256 O O . SER A 1 399 ? -3.021 -25.609 -28.328 1 88.94 399 SER A O 1
ATOM 3258 N N . THR A 1 400 ? -2.799 -27.766 -27.859 1 90.44 400 THR A N 1
ATOM 3259 C CA . THR A 1 400 ? -2.625 -27.547 -26.422 1 90.44 400 THR A CA 1
ATOM 3260 C C . THR A 1 400 ? -1.328 -26.797 -26.156 1 90.44 400 THR A C 1
ATOM 3262 O O . THR A 1 400 ? -1.285 -25.922 -25.281 1 90.44 400 THR A O 1
ATOM 3265 N N . ILE A 1 401 ? -0.285 -27.156 -26.875 1 91.56 401 ILE A N 1
ATOM 3266 C CA . ILE A 1 401 ? 1.001 -26.484 -26.719 1 91.56 401 ILE A CA 1
ATOM 3267 C C . ILE A 1 401 ? 0.861 -25 -27.078 1 91.56 401 ILE A C 1
ATOM 3269 O O . ILE A 1 401 ? 1.385 -24.141 -26.375 1 91.56 401 ILE A O 1
ATOM 3273 N N . ILE A 1 402 ? 0.132 -24.75 -28.125 1 93 402 ILE A N 1
ATOM 3274 C CA . ILE A 1 402 ? -0.088 -23.375 -28.562 1 93 402 ILE A CA 1
ATOM 3275 C C . ILE A 1 402 ? -0.935 -22.625 -27.531 1 93 402 ILE A C 1
ATOM 3277 O O . ILE A 1 402 ? -0.667 -21.469 -27.234 1 93 402 ILE A O 1
ATOM 3281 N N . ASP A 1 403 ? -1.943 -23.25 -27.016 1 94.44 403 ASP A N 1
ATOM 3282 C CA . ASP A 1 403 ? -2.787 -22.656 -26 1 94.44 403 ASP A CA 1
ATOM 3283 C C . ASP A 1 403 ? -1.967 -22.281 -24.766 1 94.44 403 ASP A C 1
ATOM 3285 O O . ASP A 1 403 ? -2.076 -21.156 -24.266 1 94.44 403 ASP A O 1
ATOM 3289 N N . ILE A 1 404 ? -1.177 -23.203 -24.297 1 95.25 404 ILE A N 1
ATOM 3290 C CA . ILE A 1 404 ? -0.356 -22.953 -23.109 1 95.25 404 ILE A CA 1
ATOM 3291 C C . ILE A 1 404 ? 0.613 -21.812 -23.391 1 95.25 404 ILE A C 1
ATOM 3293 O O . ILE A 1 404 ? 0.815 -20.938 -22.531 1 95.25 404 ILE A O 1
ATOM 3297 N N . HIS A 1 405 ? 1.158 -21.812 -24.578 1 95.69 405 HIS A N 1
ATOM 3298 C CA . HIS A 1 405 ? 2.121 -20.797 -24.969 1 95.69 405 HIS A CA 1
ATOM 3299 C C . HIS A 1 405 ? 1.507 -19.406 -24.906 1 95.69 405 HIS A C 1
ATOM 3301 O O . HIS A 1 405 ? 2.088 -18.5 -24.297 1 95.69 405 HIS A O 1
ATOM 3307 N N . PHE A 1 406 ? 0.347 -19.25 -25.438 1 96.69 406 PHE A N 1
ATOM 3308 C CA . PHE A 1 406 ? -0.267 -17.922 -25.5 1 96.69 406 PHE A CA 1
ATOM 3309 C C . PHE A 1 406 ? -0.861 -17.547 -24.156 1 96.69 406 PHE A C 1
ATOM 3311 O O . PHE A 1 406 ? -0.732 -16.406 -23.703 1 96.69 406 PHE A O 1
ATOM 3318 N N . LEU A 1 407 ? -1.478 -18.469 -23.484 1 97.44 407 LEU A N 1
ATOM 3319 C CA . LEU A 1 407 ? -2.057 -18.172 -22.188 1 97.44 407 LEU A CA 1
ATOM 3320 C C . LEU A 1 407 ? -0.981 -17.719 -21.203 1 97.44 407 LEU A C 1
ATOM 3322 O O . LEU A 1 407 ? -1.202 -16.797 -20.422 1 97.44 407 LEU A O 1
ATOM 3326 N N . SER A 1 408 ? 0.161 -18.344 -21.219 1 98.19 408 SER A N 1
ATOM 3327 C CA . SER A 1 408 ? 1.241 -18.016 -20.281 1 98.19 408 SER A CA 1
ATOM 3328 C C . SER A 1 408 ? 1.82 -16.641 -20.578 1 98.19 408 SER A C 1
ATOM 3330 O O . SER A 1 408 ? 2.504 -16.047 -19.734 1 98.19 408 SER A O 1
ATOM 3332 N N . ARG A 1 409 ? 1.578 -16.109 -21.75 1 97.5 409 ARG A N 1
ATOM 3333 C CA . ARG A 1 409 ? 2.162 -14.836 -22.172 1 97.5 409 ARG A CA 1
ATOM 3334 C C . ARG A 1 409 ? 1.136 -13.711 -22.078 1 97.5 409 ARG A C 1
ATOM 3336 O O . ARG A 1 409 ? 1.433 -12.562 -22.422 1 97.5 409 ARG A O 1
ATOM 3343 N N . CYS A 1 410 ? -0.006 -14.016 -21.609 1 98.06 410 CYS A N 1
ATOM 3344 C CA . CYS A 1 410 ? -1.015 -12.992 -21.359 1 98.06 410 CYS A CA 1
ATOM 3345 C C . CYS A 1 410 ? -0.661 -12.164 -20.125 1 98.06 410 CYS A C 1
ATOM 3347 O O . CYS A 1 410 ? 0.158 -12.578 -19.297 1 98.06 410 CYS A O 1
ATOM 3349 N N . ASP A 1 411 ? -1.237 -10.992 -20.016 1 97.56 411 ASP A N 1
ATOM 3350 C CA . ASP A 1 411 ? -0.968 -10.094 -18.906 1 97.56 411 ASP A CA 1
ATOM 3351 C C . ASP A 1 411 ? -1.662 -10.578 -17.625 1 97.56 411 ASP A C 1
ATOM 3353 O O . ASP A 1 411 ? -1.219 -10.273 -16.516 1 97.56 411 ASP A O 1
ATOM 3357 N N . TYR A 1 412 ? -2.666 -11.234 -17.797 1 97.81 412 TYR A N 1
ATOM 3358 C CA . TYR A 1 412 ? -3.527 -11.773 -16.75 1 97.81 412 TYR A CA 1
ATOM 3359 C C . TYR A 1 412 ? -4.281 -13 -17.234 1 97.81 412 TYR A C 1
ATOM 3361 O O . TYR A 1 412 ? -4.586 -13.117 -18.422 1 97.81 412 TYR A O 1
ATOM 3369 N N . VAL A 1 413 ? -4.539 -13.977 -16.328 1 98.31 413 VAL A N 1
ATOM 3370 C CA . VAL A 1 413 ? -5.215 -15.195 -16.766 1 98.31 413 VAL A CA 1
ATOM 3371 C C . VAL A 1 413 ? -6.402 -15.484 -15.852 1 98.31 413 VAL A C 1
ATOM 3373 O O . VAL A 1 413 ? -6.273 -15.445 -14.625 1 98.31 413 VAL A O 1
ATOM 3376 N N . VAL A 1 414 ? -7.531 -15.695 -16.422 1 97.44 414 VAL A N 1
ATOM 3377 C CA . VAL A 1 414 ? -8.734 -16.109 -15.711 1 97.44 414 VAL A CA 1
ATOM 3378 C C . VAL A 1 414 ? -9.094 -17.547 -16.109 1 97.44 414 VAL A C 1
ATOM 3380 O O . VAL A 1 414 ? -9.414 -17.812 -17.266 1 97.44 414 VAL A O 1
ATOM 3383 N N . CYS A 1 415 ? -9.047 -18.438 -15.203 1 96.06 415 CYS A N 1
ATOM 3384 C CA . CYS A 1 415 ? -9.305 -19.844 -15.477 1 96.06 415 CYS A CA 1
ATOM 3385 C C . CYS A 1 415 ? -9.609 -20.609 -14.195 1 96.06 415 CYS A C 1
ATOM 3387 O O . CYS A 1 415 ? -9.781 -20 -13.133 1 96.06 415 CYS A O 1
ATOM 3389 N N . ALA A 1 416 ? -9.844 -21.906 -14.289 1 92.5 416 ALA A N 1
ATOM 3390 C CA . ALA A 1 416 ? -10.039 -22.766 -13.133 1 92.5 416 ALA A CA 1
ATOM 3391 C C . ALA A 1 416 ? -8.773 -23.562 -12.828 1 92.5 416 ALA A C 1
ATOM 3393 O O . ALA A 1 416 ? -8.297 -24.328 -13.672 1 92.5 416 ALA A O 1
ATOM 3394 N N . PHE A 1 417 ? -8.273 -23.5 -11.648 1 93.25 417 PHE A N 1
ATOM 3395 C CA . PHE A 1 417 ? -7.031 -24.172 -11.289 1 93.25 417 PHE A CA 1
ATOM 3396 C C . PHE A 1 417 ? -7.262 -25.672 -11.164 1 93.25 417 PHE A C 1
ATOM 3398 O O . PHE A 1 417 ? -6.305 -26.453 -11.086 1 93.25 417 PHE A O 1
ATOM 3405 N N . SER A 1 418 ? -8.461 -26.094 -11.195 1 90.56 418 SER A N 1
ATOM 3406 C CA . SER A 1 418 ? -8.711 -27.531 -11.289 1 90.56 418 SER A CA 1
ATOM 3407 C C . SER A 1 418 ? -8.234 -28.094 -12.625 1 90.56 418 SER A C 1
ATOM 3409 O O . SER A 1 418 ? -8 -29.297 -12.758 1 90.56 418 SER A O 1
ATOM 3411 N N . SER A 1 419 ? -8.109 -27.203 -13.562 1 91.62 419 SER A N 1
ATOM 3412 C CA . SER A 1 419 ? -7.637 -27.594 -14.891 1 91.62 419 SER A CA 1
ATOM 3413 C C . SER A 1 419 ? -6.117 -27.656 -14.938 1 91.62 419 SER A C 1
ATOM 3415 O O . SER A 1 419 ? -5.434 -26.719 -14.547 1 91.62 419 SER A O 1
ATOM 3417 N N . HIS A 1 420 ? -5.613 -28.75 -15.555 1 93.25 420 HIS A N 1
ATOM 3418 C CA . HIS A 1 420 ? -4.172 -28.906 -15.734 1 93.25 420 HIS A CA 1
ATOM 3419 C C . HIS A 1 420 ? -3.635 -27.859 -16.703 1 93.25 420 HIS A C 1
ATOM 3421 O O . HIS A 1 420 ? -2.516 -27.359 -16.547 1 93.25 420 HIS A O 1
ATOM 3427 N N . LEU A 1 421 ? -4.441 -27.562 -17.672 1 93.69 421 LEU A N 1
ATOM 3428 C CA . LEU A 1 421 ? -4.012 -26.594 -18.688 1 93.69 421 LEU A CA 1
ATOM 3429 C C . LEU A 1 421 ? -3.836 -25.219 -18.062 1 93.69 421 LEU A C 1
ATOM 3431 O O . LEU A 1 421 ? -2.846 -24.531 -18.344 1 93.69 421 LEU A O 1
ATOM 3435 N N . CYS A 1 422 ? -4.785 -24.828 -17.281 1 95.5 422 CYS A N 1
ATOM 3436 C CA . CYS A 1 422 ? -4.727 -23.531 -16.609 1 95.5 422 CYS A CA 1
ATOM 3437 C C . CYS A 1 422 ? -3.498 -23.438 -15.711 1 95.5 422 CYS A C 1
ATOM 3439 O O . CYS A 1 422 ? -2.75 -22.469 -15.773 1 95.5 422 CYS A O 1
ATOM 3441 N N . ARG A 1 423 ? -3.285 -24.438 -14.93 1 97.12 423 ARG A N 1
ATOM 3442 C CA . ARG A 1 423 ? -2.154 -24.438 -14.008 1 97.12 423 ARG A CA 1
ATOM 3443 C C . ARG A 1 423 ? -0.83 -24.438 -14.758 1 97.12 423 ARG A C 1
ATOM 3445 O O . ARG A 1 423 ? 0.114 -23.75 -14.367 1 97.12 423 ARG A O 1
ATOM 3452 N N . ALA A 1 424 ? -0.778 -25.188 -15.859 1 97.44 424 ALA A N 1
ATOM 3453 C CA . ALA A 1 424 ? 0.448 -25.219 -16.656 1 97.44 424 ALA A CA 1
ATOM 3454 C C . ALA A 1 424 ? 0.776 -23.828 -17.219 1 97.44 424 ALA A C 1
ATOM 3456 O O . ALA A 1 424 ? 1.93 -23.406 -17.172 1 97.44 424 ALA A O 1
ATOM 3457 N N . ALA A 1 425 ? -0.237 -23.188 -17.719 1 98.06 425 ALA A N 1
ATOM 3458 C CA . ALA A 1 425 ? -0.036 -21.844 -18.25 1 98.06 425 ALA A CA 1
ATOM 3459 C C . ALA A 1 425 ? 0.422 -20.891 -17.172 1 98.06 425 ALA A C 1
ATOM 3461 O O . ALA A 1 425 ? 1.349 -20.094 -17.375 1 98.06 425 ALA A O 1
ATOM 3462 N N . TYR A 1 426 ? -0.205 -20.969 -16.016 1 98.38 426 TYR A N 1
ATOM 3463 C CA . TYR A 1 426 ? 0.145 -20.125 -14.875 1 98.38 426 TYR A CA 1
ATOM 3464 C C . TYR A 1 426 ? 1.57 -20.406 -14.414 1 98.38 426 TYR A C 1
ATOM 3466 O O . TYR A 1 426 ? 2.316 -19.469 -14.094 1 98.38 426 TYR A O 1
ATOM 3474 N N . GLU A 1 427 ? 1.943 -21.656 -14.406 1 98.69 427 GLU A N 1
ATOM 3475 C CA . GLU A 1 427 ? 3.273 -22.062 -13.961 1 98.69 427 GLU A CA 1
ATOM 3476 C C . GLU A 1 427 ? 4.352 -21.562 -14.922 1 98.69 427 GLU A C 1
ATOM 3478 O O . GLU A 1 427 ? 5.379 -21.031 -14.492 1 98.69 427 GLU A O 1
ATOM 3483 N N . ILE A 1 428 ? 4.098 -21.688 -16.188 1 98.56 428 ILE A N 1
ATOM 3484 C CA . ILE A 1 428 ? 5.051 -21.203 -17.172 1 98.56 428 ILE A CA 1
ATOM 3485 C C . ILE A 1 428 ? 5.152 -19.688 -17.094 1 98.56 428 ILE A C 1
ATOM 3487 O O . ILE A 1 428 ? 6.238 -19.125 -17.25 1 98.56 428 ILE A O 1
ATOM 3491 N N . MET A 1 429 ? 4.043 -19.062 -16.844 1 98.56 429 MET A N 1
ATOM 3492 C CA . MET A 1 429 ? 4.008 -17.609 -16.688 1 98.56 429 MET A CA 1
ATOM 3493 C C . MET A 1 429 ? 4.996 -17.141 -15.625 1 98.56 429 MET A C 1
ATOM 3495 O O . MET A 1 429 ? 5.598 -16.078 -15.758 1 98.56 429 MET A O 1
ATOM 3499 N N . GLN A 1 430 ? 5.25 -17.938 -14.586 1 98.5 430 GLN A N 1
ATOM 3500 C CA . GLN A 1 430 ? 6.141 -17.562 -13.492 1 98.5 430 GLN A CA 1
ATOM 3501 C C . GLN A 1 430 ? 7.594 -17.516 -13.961 1 98.5 430 GLN A C 1
ATOM 3503 O O . GLN A 1 430 ? 8.445 -16.938 -13.289 1 98.5 430 GLN A O 1
ATOM 3508 N N . THR A 1 431 ? 7.914 -18.109 -15.117 1 98.31 431 THR A N 1
ATOM 3509 C CA . THR A 1 431 ? 9.281 -18.109 -15.633 1 98.31 431 THR A CA 1
ATOM 3510 C C . THR A 1 431 ? 9.492 -16.953 -16.609 1 98.31 431 THR A C 1
ATOM 3512 O O . THR A 1 431 ? 10.625 -16.688 -17.016 1 98.31 431 THR A O 1
ATOM 3515 N N . LEU A 1 432 ? 8.43 -16.297 -16.969 1 98 432 LEU A N 1
ATOM 3516 C CA . LEU A 1 432 ? 8.5 -15.25 -17.984 1 98 432 LEU A CA 1
ATOM 3517 C C . LEU A 1 432 ? 8.539 -13.867 -17.344 1 98 432 LEU A C 1
ATOM 3519 O O . LEU A 1 432 ? 8.852 -12.875 -18.016 1 98 432 LEU A O 1
ATOM 3523 N N . HIS A 1 433 ? 8.258 -13.844 -16.047 1 97.25 433 HIS A N 1
ATOM 3524 C CA . HIS A 1 433 ? 8.25 -12.602 -15.281 1 97.25 433 HIS A CA 1
ATOM 3525 C C . HIS A 1 433 ? 8.992 -12.766 -13.961 1 97.25 433 HIS A C 1
ATOM 3527 O O . HIS A 1 433 ? 9.125 -13.883 -13.453 1 97.25 433 HIS A O 1
ATOM 3533 N N . PRO A 1 434 ? 9.508 -11.641 -13.398 1 97.12 434 PRO A N 1
ATOM 3534 C CA . PRO A 1 434 ? 10.109 -11.75 -12.07 1 97.12 434 PRO A CA 1
ATOM 3535 C C . PRO A 1 434 ? 9.148 -12.312 -11.031 1 97.12 434 PRO A C 1
ATOM 3537 O O . PRO A 1 434 ? 9.508 -13.211 -10.266 1 97.12 434 PRO A O 1
ATOM 3540 N N . ASP A 1 435 ? 7.961 -11.797 -11.023 1 97 435 ASP A N 1
ATOM 3541 C CA . ASP A 1 435 ? 6.906 -12.258 -10.133 1 97 435 ASP A CA 1
ATOM 3542 C C . ASP A 1 435 ? 5.527 -12.07 -10.766 1 97 435 ASP A C 1
ATOM 3544 O O . ASP A 1 435 ? 5.016 -10.953 -10.828 1 97 435 ASP A O 1
ATOM 3548 N N . ALA A 1 436 ? 4.93 -13.148 -11.195 1 97.56 436 ALA A N 1
ATOM 3549 C CA . ALA A 1 436 ? 3.592 -13.117 -11.789 1 97.56 436 ALA A CA 1
ATOM 3550 C C . ALA A 1 436 ? 2.596 -13.898 -10.938 1 97.56 436 ALA A C 1
ATOM 3552 O O . ALA A 1 436 ? 1.604 -14.422 -11.453 1 97.56 436 ALA A O 1
ATOM 3553 N N . ALA A 1 437 ? 2.871 -13.969 -9.672 1 96.12 437 ALA A N 1
ATOM 3554 C CA . ALA A 1 437 ? 2.066 -14.781 -8.766 1 96.12 437 ALA A CA 1
ATOM 3555 C C . ALA A 1 437 ? 0.632 -14.273 -8.695 1 96.12 437 ALA A C 1
ATOM 3557 O O . ALA A 1 437 ? -0.303 -15.047 -8.484 1 96.12 437 ALA A O 1
ATOM 3558 N N . ASP A 1 438 ? 0.457 -13 -8.914 1 93.31 438 ASP A N 1
ATOM 3559 C CA . ASP A 1 438 ? -0.873 -12.422 -8.75 1 93.31 438 ASP A CA 1
ATOM 3560 C C . ASP A 1 438 ? -1.523 -12.141 -10.102 1 93.31 438 ASP A C 1
ATOM 3562 O O . ASP A 1 438 ? -2.551 -11.461 -10.18 1 93.31 438 ASP A O 1
ATOM 3566 N N . ARG A 1 439 ? -1.013 -12.648 -11.18 1 95.94 439 ARG A N 1
ATOM 3567 C CA . ARG A 1 439 ? -1.529 -12.367 -12.516 1 95.94 439 ARG A CA 1
ATOM 3568 C C . ARG A 1 439 ? -2.529 -13.438 -12.953 1 95.94 439 ARG A C 1
ATOM 3570 O O . ARG A 1 439 ? -2.424 -13.977 -14.055 1 95.94 439 ARG A O 1
ATOM 3577 N N . PHE A 1 440 ? -3.504 -13.641 -12 1 95.88 440 PHE A N 1
ATOM 3578 C CA . PHE A 1 440 ? -4.508 -14.648 -12.32 1 95.88 440 PHE A CA 1
ATOM 3579 C C . PHE A 1 440 ? -5.766 -14.445 -11.484 1 95.88 440 PHE A C 1
ATOM 3581 O O . PHE A 1 440 ? -5.75 -13.703 -10.5 1 95.88 440 PHE A O 1
ATOM 3588 N N . HIS A 1 441 ? -6.77 -15 -11.906 1 93.94 441 HIS A N 1
ATOM 3589 C CA . HIS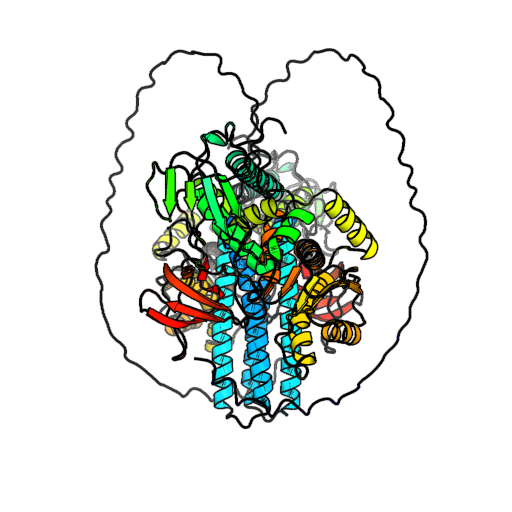 A 1 441 ? -7.949 -15.289 -11.102 1 93.94 441 HIS A CA 1
ATOM 3590 C C . HIS A 1 441 ? -8.484 -16.688 -11.398 1 93.94 441 HIS A C 1
ATOM 3592 O O . HIS A 1 441 ? -8.812 -17 -12.547 1 93.94 441 HIS A O 1
ATOM 3598 N N . SER A 1 442 ? -8.539 -17.469 -10.367 1 93.44 442 SER A N 1
ATOM 3599 C CA . SER A 1 442 ? -9.148 -18.781 -10.508 1 93.44 442 SER A CA 1
ATOM 3600 C C . SER A 1 442 ? -10.602 -18.766 -10.07 1 93.44 442 SER A C 1
ATOM 3602 O O . SER A 1 442 ? -10.93 -18.266 -8.992 1 93.44 442 SER A O 1
ATOM 3604 N N . VAL A 1 443 ? -11.438 -19.406 -10.781 1 89.06 443 VAL A N 1
ATOM 3605 C CA . VAL A 1 443 ? -12.867 -19.344 -10.5 1 89.06 443 VAL A CA 1
ATOM 3606 C C . VAL A 1 443 ? -13.258 -20.453 -9.531 1 89.06 443 VAL A C 1
ATOM 3608 O O . VAL A 1 443 ? -14.383 -20.484 -9.023 1 89.06 443 VAL A O 1
ATOM 3611 N N . ASP A 1 444 ? -12.391 -21.359 -9.195 1 82.62 444 ASP A N 1
ATOM 3612 C CA . ASP A 1 444 ? -12.844 -22.469 -8.367 1 82.62 444 ASP A CA 1
ATOM 3613 C C . ASP A 1 444 ? -11.867 -22.719 -7.215 1 82.62 444 ASP A C 1
ATOM 3615 O O . ASP A 1 444 ? -12.289 -22.953 -6.078 1 82.62 444 ASP A O 1
ATOM 3619 N N . ASP A 1 445 ? -10.555 -22.875 -7.523 1 80.94 445 ASP A N 1
ATOM 3620 C CA . ASP A 1 445 ? -9.625 -23.328 -6.492 1 80.94 445 ASP A CA 1
ATOM 3621 C C . ASP A 1 445 ? -8.414 -22.406 -6.406 1 80.94 445 ASP A C 1
ATOM 3623 O O . ASP A 1 445 ? -8.211 -21.547 -7.281 1 80.94 445 ASP A O 1
ATOM 3627 N N . VAL A 1 446 ? -7.688 -22.609 -5.188 1 87.94 446 VAL A N 1
ATOM 3628 C CA . VAL A 1 446 ? -6.371 -21.984 -5.09 1 87.94 446 VAL A CA 1
ATOM 3629 C C . VAL A 1 446 ? -5.352 -22.828 -5.863 1 87.94 446 VAL A C 1
ATOM 3631 O O . VAL A 1 446 ? -5.617 -23.984 -6.199 1 87.94 446 VAL A O 1
ATOM 3634 N N . TYR A 1 447 ? -4.273 -22.25 -6.156 1 93.06 447 TYR A N 1
ATOM 3635 C CA . TYR A 1 447 ? -3.229 -22.969 -6.871 1 93.06 447 TYR A CA 1
ATOM 3636 C C . TYR A 1 447 ? -2.727 -24.156 -6.047 1 93.06 447 TYR A C 1
ATOM 3638 O O . TYR A 1 447 ? -2.541 -24.031 -4.836 1 93.06 447 TYR A O 1
ATOM 3646 N N . PHE A 1 448 ? -2.58 -25.25 -6.668 1 91.25 448 PHE A N 1
ATOM 3647 C CA . PHE A 1 448 ? -2.051 -26.453 -6.043 1 91.25 448 PHE A CA 1
ATOM 3648 C C . PHE A 1 448 ? -1.354 -27.344 -7.07 1 91.25 448 PHE A C 1
ATOM 3650 O O . PHE A 1 448 ? -1.503 -27.125 -8.281 1 91.25 448 PHE A O 1
ATOM 3657 N N . TYR A 1 449 ? -0.519 -28.172 -6.609 1 92.69 449 TYR A N 1
ATOM 3658 C CA . TYR A 1 449 ? 0.055 -29.25 -7.41 1 92.69 449 TYR A CA 1
ATOM 3659 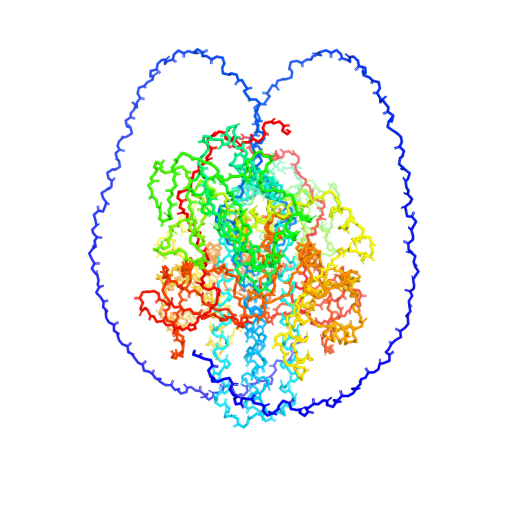C C . TYR A 1 449 ? -0.514 -30.594 -6.988 1 92.69 449 TYR A C 1
ATOM 3661 O O . TYR A 1 449 ? -0.47 -30.953 -5.812 1 92.69 449 TYR A O 1
ATOM 3669 N N . LYS A 1 450 ? -1.039 -31.25 -7.961 1 87.19 450 LYS A N 1
ATOM 3670 C CA . LYS A 1 450 ? -1.67 -32.531 -7.633 1 87.19 450 LYS A CA 1
ATOM 3671 C C . LYS A 1 450 ? -0.658 -33.5 -7.039 1 87.19 450 LYS A C 1
ATOM 3673 O O . LYS A 1 450 ? 0.422 -33.719 -7.602 1 87.19 450 LYS A O 1
ATOM 3678 N N . GLY A 1 451 ? -0.944 -34.062 -5.914 1 86 451 GLY A N 1
ATOM 3679 C CA . GLY A 1 451 ? -0.068 -35.031 -5.262 1 86 451 GLY A CA 1
ATOM 3680 C C . GLY A 1 451 ? 0.946 -34.375 -4.336 1 86 451 GLY A C 1
ATOM 3681 O O . GLY A 1 451 ? 1.828 -35.062 -3.803 1 86 451 GLY A O 1
ATOM 3682 N N . MET A 1 452 ? 0.763 -33.094 -4.152 1 88.56 452 MET A N 1
ATOM 3683 C CA . MET A 1 452 ? 1.705 -32.375 -3.293 1 88.56 452 MET A CA 1
ATOM 3684 C C . MET A 1 452 ? 1.433 -32.656 -1.822 1 88.56 452 MET A C 1
ATOM 3686 O O . MET A 1 452 ? 0.378 -33.188 -1.477 1 88.56 452 MET A O 1
ATOM 3690 N N . HIS A 1 453 ? 2.527 -32.344 -1.031 1 88.88 453 HIS A N 1
ATOM 3691 C CA . HIS A 1 453 ? 2.338 -32.344 0.415 1 88.88 453 HIS A CA 1
ATOM 3692 C C . HIS A 1 453 ? 1.375 -31.25 0.856 1 88.88 453 HIS A C 1
ATOM 3694 O O . HIS A 1 453 ? 1.087 -30.328 0.093 1 88.88 453 HIS A O 1
ATOM 3700 N N . SER A 1 454 ? 0.882 -31.453 2.047 1 85.31 454 SER A N 1
ATOM 3701 C CA . SER A 1 454 ? 0.016 -30.406 2.59 1 85.31 454 SER A CA 1
ATOM 3702 C C . SER A 1 454 ? 0.763 -29.094 2.73 1 85.31 454 SER A C 1
ATOM 3704 O O . SER A 1 454 ? 1.883 -29.047 3.246 1 85.31 454 SER A O 1
ATOM 3706 N N . GLN A 1 455 ? 0.157 -28.141 2.164 1 85.62 455 GLN A N 1
ATOM 3707 C CA . GLN A 1 455 ? 0.735 -26.812 2.295 1 85.62 455 GLN A CA 1
ATOM 3708 C C . GLN A 1 455 ? 0.091 -26.031 3.445 1 85.62 455 GLN A C 1
ATOM 3710 O O . GLN A 1 455 ? -1.126 -25.844 3.463 1 85.62 455 GLN A O 1
ATOM 3715 N N . HIS A 1 456 ? 0.945 -25.594 4.297 1 87.44 456 HIS A N 1
ATOM 3716 C CA . HIS A 1 456 ? 0.438 -24.875 5.461 1 87.44 456 HIS A CA 1
ATOM 3717 C C . HIS A 1 456 ? 0.677 -23.375 5.328 1 87.44 456 HIS A C 1
ATOM 3719 O O . HIS A 1 456 ? 1.679 -22.953 4.746 1 87.44 456 HIS A O 1
ATOM 3725 N N . GLN A 1 457 ? -0.306 -22.703 5.75 1 91.25 457 GLN A N 1
ATOM 3726 C CA . GLN A 1 457 ? -0.189 -21.25 5.863 1 91.25 457 GLN A CA 1
ATOM 3727 C C . GLN A 1 457 ? -0.206 -20.812 7.32 1 91.25 457 GLN A C 1
ATOM 3729 O O . GLN A 1 457 ? -0.729 -21.516 8.188 1 91.25 457 GLN A O 1
ATOM 3734 N N . GLU A 1 458 ? 0.438 -19.75 7.539 1 92.25 458 GLU A N 1
ATOM 3735 C CA . GLU A 1 458 ? 0.554 -19.234 8.898 1 92.25 458 GLU A CA 1
ATOM 3736 C C . GLU A 1 458 ? -0.403 -18.062 9.141 1 92.25 458 GLU A C 1
ATOM 3738 O O . GLU A 1 458 ? -0.538 -17.188 8.289 1 92.25 458 GLU A O 1
ATOM 3743 N N . VAL A 1 459 ? -1.023 -18.078 10.281 1 92.25 459 VAL A N 1
ATOM 3744 C CA . VAL A 1 459 ? -1.906 -17 10.68 1 92.25 459 VAL A CA 1
ATOM 3745 C C . VAL A 1 459 ? -1.076 -15.789 11.109 1 92.25 459 VAL A C 1
ATOM 3747 O O . VAL A 1 459 ? -0.204 -15.906 11.977 1 92.25 459 VAL A O 1
ATOM 3750 N N . ILE A 1 460 ? -1.372 -14.625 10.562 1 87.12 460 ILE A N 1
ATOM 3751 C CA . ILE A 1 460 ? -0.576 -13.438 10.867 1 87.12 460 ILE A CA 1
ATOM 3752 C C . ILE A 1 460 ? -1.422 -12.438 11.641 1 87.12 460 ILE A C 1
ATOM 3754 O O . ILE A 1 460 ? -0.887 -11.523 12.281 1 87.12 460 ILE A O 1
ATOM 3758 N N . TYR A 1 461 ? -2.703 -12.539 11.578 1 86.06 461 TYR A N 1
ATOM 3759 C CA . TYR A 1 461 ? -3.627 -11.75 12.391 1 86.06 461 TYR A CA 1
ATOM 3760 C C . TYR A 1 461 ? -4.625 -12.648 13.109 1 86.06 461 TYR A C 1
ATOM 3762 O O . TYR A 1 461 ? -5.09 -13.648 12.539 1 86.06 461 TYR A O 1
ATOM 3770 N N . PRO A 1 462 ? -4.949 -12.297 14.328 1 87.56 462 PRO A N 1
ATOM 3771 C CA . PRO A 1 462 ? -5.91 -13.125 15.055 1 87.56 462 PRO A CA 1
ATOM 3772 C C . PRO A 1 462 ? -7.332 -13 14.508 1 87.56 462 PRO A C 1
ATOM 3774 O O . PRO A 1 462 ? -7.645 -12.039 13.805 1 87.56 462 PRO A O 1
ATOM 3777 N N . HIS A 1 463 ? -8.078 -14.078 14.789 1 90.75 463 HIS A N 1
ATOM 3778 C CA . HIS A 1 463 ? -9.477 -14.078 14.391 1 90.75 463 HIS A CA 1
ATOM 3779 C C . HIS A 1 463 ? -10.352 -14.734 15.453 1 90.75 463 HIS A C 1
ATOM 3781 O O . HIS A 1 463 ? -10.047 -15.828 15.922 1 90.75 463 HIS A O 1
ATOM 3787 N N . TYR A 1 464 ? -11.414 -14 15.805 1 87.94 464 TYR A N 1
ATOM 3788 C CA . TYR A 1 464 ? -12.422 -14.531 16.703 1 87.94 464 TYR A CA 1
ATOM 3789 C C . TYR A 1 464 ? -13.703 -14.883 15.961 1 87.94 464 TYR A C 1
ATOM 3791 O O . TYR A 1 464 ? -14.328 -14.016 15.344 1 87.94 464 TYR A O 1
ATOM 3799 N N . SER A 1 465 ? -14.031 -16.156 16.016 1 90.81 465 SER A N 1
ATOM 3800 C CA . SER A 1 465 ? -15.156 -16.672 15.25 1 90.81 465 SER A CA 1
ATOM 3801 C C . SER A 1 465 ? -16.469 -16 15.664 1 90.81 465 SER A C 1
ATOM 3803 O O . SER A 1 465 ? -16.688 -15.742 16.844 1 90.81 465 SER A O 1
ATOM 3805 N N . LYS A 1 466 ? -17.281 -15.758 14.695 1 84.62 466 LYS A N 1
ATOM 3806 C CA . LYS A 1 466 ? -18.578 -15.133 14.945 1 84.62 466 LYS A CA 1
ATOM 3807 C C . LYS A 1 466 ? -19.719 -16.125 14.688 1 84.62 466 LYS A C 1
ATOM 3809 O O . LYS A 1 466 ? -20.875 -15.82 14.961 1 84.62 466 LYS A O 1
ATOM 3814 N N . SER A 1 467 ? -19.375 -17.188 14.094 1 87.06 467 SER A N 1
ATOM 3815 C CA . SER A 1 467 ? -20.344 -18.266 13.828 1 87.06 467 SER A CA 1
ATOM 3816 C C . SER A 1 467 ? -19.719 -19.625 14.055 1 87.06 467 SER A C 1
ATOM 3818 O O . SER A 1 467 ? -18.5 -19.75 14.203 1 87.06 467 SER A O 1
ATOM 3820 N N . GLU A 1 468 ? -20.5 -20.578 14 1 89.81 468 GLU A N 1
ATOM 3821 C CA . GLU A 1 468 ? -20.047 -21.953 14.227 1 89.81 468 GLU A CA 1
ATOM 3822 C C . GLU A 1 468 ? -19.219 -22.453 13.047 1 89.81 468 GLU A C 1
ATOM 3824 O O . GLU A 1 468 ? -18.406 -23.375 13.203 1 89.81 468 GLU A O 1
ATOM 3829 N N . GLU A 1 469 ? -19.375 -21.844 11.977 1 92.31 469 GLU A N 1
ATOM 3830 C CA . GLU A 1 469 ? -18.672 -22.297 10.773 1 92.31 469 GLU A CA 1
ATOM 3831 C C . GLU A 1 469 ? -17.266 -21.703 10.688 1 92.31 469 GLU A C 1
ATOM 3833 O O . GLU A 1 469 ? -16.438 -22.156 9.914 1 92.31 469 GLU A O 1
ATOM 3838 N N . GLU A 1 470 ? -17 -20.766 11.555 1 93.81 470 GLU A N 1
ATOM 3839 C CA . GLU A 1 470 ? -15.719 -20.062 11.477 1 93.81 470 GLU A CA 1
ATOM 3840 C C . GLU A 1 470 ? -14.719 -20.625 12.492 1 93.81 470 GLU A C 1
ATOM 3842 O O . GLU A 1 470 ? -15.117 -21.203 13.5 1 93.81 470 GLU A O 1
ATOM 3847 N N . LEU A 1 471 ? -13.492 -20.469 12.195 1 95.06 471 LEU A N 1
ATOM 3848 C CA . LEU A 1 471 ? -12.398 -20.891 13.062 1 95.06 471 LEU A CA 1
ATOM 3849 C C . LEU A 1 471 ? -11.914 -19.734 13.93 1 95.06 471 LEU A C 1
ATOM 3851 O O . LEU A 1 471 ? -11.914 -18.578 13.492 1 95.06 471 LEU A O 1
ATOM 3855 N N . ASP A 1 472 ? -11.539 -20.031 15.164 1 94.19 472 ASP A N 1
ATOM 3856 C CA . ASP A 1 472 ? -10.719 -19.125 15.969 1 94.19 472 ASP A CA 1
ATOM 3857 C C . ASP A 1 472 ? -9.242 -19.281 15.633 1 94.19 472 ASP A C 1
ATOM 3859 O O . ASP A 1 472 ? -8.688 -20.375 15.695 1 94.19 472 ASP A O 1
ATOM 3863 N N . LEU A 1 473 ? -8.688 -18.156 15.273 1 93.75 473 LEU A N 1
ATOM 3864 C CA . LEU A 1 473 ? -7.293 -18.203 14.859 1 93.75 473 LEU A CA 1
ATOM 3865 C C . LEU A 1 473 ? -6.41 -17.406 15.805 1 93.75 473 LEU A C 1
ATOM 3867 O O . LEU A 1 473 ? -6.785 -16.297 16.219 1 93.75 473 LEU A O 1
ATOM 3871 N N . ARG A 1 474 ? -5.285 -17.969 16.188 1 91.62 474 ARG A N 1
ATOM 3872 C CA . ARG A 1 474 ? -4.219 -17.281 16.906 1 91.62 474 ARG A CA 1
ATOM 3873 C C . ARG A 1 474 ? -3.008 -17.047 16.016 1 91.62 474 ARG A C 1
ATOM 3875 O O . ARG A 1 474 ? -2.693 -17.875 15.156 1 91.62 474 ARG A O 1
ATOM 3882 N N . VAL A 1 475 ? -2.393 -15.93 16.297 1 89.06 475 VAL A N 1
ATOM 3883 C CA . VAL A 1 475 ? -1.19 -15.641 15.523 1 89.06 475 VAL A CA 1
ATOM 3884 C C . VAL A 1 475 ? -0.19 -16.781 15.68 1 89.06 475 VAL A C 1
ATOM 3886 O O . VAL A 1 475 ? 0.066 -17.25 16.797 1 89.06 475 VAL A O 1
ATOM 3889 N N . GLY A 1 476 ? 0.305 -17.297 14.531 1 90.94 476 GLY A N 1
ATOM 3890 C CA . GLY A 1 476 ? 1.263 -18.391 14.547 1 90.94 476 GLY A CA 1
ATOM 3891 C C . GLY A 1 476 ? 0.637 -19.734 14.227 1 90.94 476 GLY A C 1
ATOM 3892 O O . GLY A 1 476 ? 1.343 -20.688 13.914 1 90.94 476 GLY A O 1
ATOM 3893 N N . ASP A 1 477 ? -0.688 -19.797 14.281 1 94.5 477 ASP A N 1
ATOM 3894 C CA . ASP A 1 477 ? -1.38 -21.016 13.906 1 94.5 477 ASP A CA 1
ATOM 3895 C C . ASP A 1 477 ? -1.056 -21.422 12.469 1 94.5 477 ASP A C 1
ATOM 3897 O O . ASP A 1 477 ? -0.796 -20.562 11.625 1 94.5 477 ASP A O 1
ATOM 3901 N N . GLN A 1 478 ? -1.061 -22.797 12.289 1 93.94 478 GLN A N 1
ATOM 3902 C CA . GLN A 1 478 ? -0.894 -23.328 10.945 1 93.94 478 GLN A CA 1
ATOM 3903 C C . GLN A 1 478 ? -2.223 -23.828 10.383 1 93.94 478 GLN A C 1
ATOM 3905 O O . GLN A 1 478 ? -2.967 -24.531 11.07 1 93.94 478 GLN A O 1
ATOM 3910 N N . ILE A 1 479 ? -2.453 -23.391 9.148 1 93.88 479 ILE A N 1
ATOM 3911 C CA . ILE A 1 479 ? -3.711 -23.766 8.508 1 93.88 479 ILE A CA 1
ATOM 3912 C C . ILE A 1 479 ? -3.434 -24.375 7.137 1 93.88 479 ILE A C 1
ATOM 3914 O O . ILE A 1 479 ? -2.582 -23.875 6.395 1 93.88 479 ILE A O 1
ATOM 3918 N N . LYS A 1 480 ? -4.109 -25.469 6.875 1 91.19 480 LYS A N 1
ATOM 3919 C CA . LYS A 1 480 ? -4.133 -26.016 5.523 1 91.19 480 LYS A CA 1
ATOM 3920 C C . LYS A 1 480 ? -5.312 -25.469 4.727 1 91.19 480 LYS A C 1
ATOM 3922 O O . LYS A 1 480 ? -6.426 -25.984 4.82 1 91.19 480 LYS A O 1
ATOM 3927 N N . VAL A 1 481 ? -4.988 -24.547 3.904 1 88.5 481 VAL A N 1
ATOM 3928 C CA . VAL A 1 481 ? -6.051 -23.891 3.15 1 88.5 481 VAL A CA 1
ATOM 3929 C C . VAL A 1 481 ? -6.523 -24.812 2.02 1 88.5 481 VAL A C 1
ATOM 3931 O O . VAL A 1 481 ? -5.707 -25.328 1.252 1 88.5 481 VAL A O 1
ATOM 3934 N N . THR A 1 482 ? -7.824 -24.938 1.928 1 85.88 482 THR A N 1
ATOM 3935 C CA . THR A 1 482 ? -8.383 -25.828 0.928 1 85.88 482 THR A CA 1
ATOM 3936 C C . THR A 1 482 ? -9.047 -25.047 -0.2 1 85.88 482 THR A C 1
ATOM 3938 O O . THR A 1 482 ? -9.109 -25.516 -1.337 1 85.88 482 THR A O 1
ATOM 3941 N N . ARG A 1 483 ? -9.562 -23.922 0.19 1 86.12 483 ARG A N 1
ATOM 3942 C CA . ARG A 1 483 ? -10.297 -23.172 -0.827 1 86.12 483 ARG A CA 1
ATOM 3943 C C . ARG A 1 483 ? -10.383 -21.688 -0.473 1 86.12 483 ARG A C 1
ATOM 3945 O O . ARG A 1 483 ? -10.445 -21.328 0.704 1 86.12 483 ARG A O 1
ATOM 3952 N N . ASN A 1 484 ? -10.297 -20.922 -1.476 1 85.94 484 ASN A N 1
ATOM 3953 C CA . ASN A 1 484 ? -10.68 -19.516 -1.387 1 85.94 484 ASN A CA 1
ATOM 3954 C C . ASN A 1 484 ? -11.984 -19.25 -2.127 1 85.94 484 ASN A C 1
ATOM 3956 O O . ASN A 1 484 ? -12.133 -19.609 -3.297 1 85.94 484 ASN A O 1
ATOM 3960 N N . TYR A 1 485 ? -12.859 -18.625 -1.472 1 84.5 485 TYR A N 1
ATOM 3961 C CA . TYR A 1 485 ? -14.172 -18.406 -2.068 1 84.5 485 TYR A CA 1
ATOM 3962 C C . TYR A 1 485 ? -14.219 -17.062 -2.795 1 84.5 485 TYR A C 1
ATOM 3964 O O . TYR A 1 485 ? -15.234 -16.719 -3.404 1 84.5 485 TYR A O 1
ATOM 3972 N N . TRP A 1 486 ? -13.156 -16.344 -2.738 1 79.56 486 TRP A N 1
ATOM 3973 C CA . TRP A 1 486 ? -13.039 -15.031 -3.369 1 79.56 486 TRP A CA 1
ATOM 3974 C C . TRP A 1 486 ? -14.148 -14.102 -2.906 1 79.56 486 TRP A C 1
ATOM 3976 O O . TRP A 1 486 ? -14.758 -13.398 -3.721 1 79.56 486 TRP A O 1
ATOM 3986 N N . ASN A 1 487 ? -14.57 -14.273 -1.73 1 85.25 487 ASN A N 1
ATOM 3987 C CA . ASN A 1 487 ? -15.539 -13.414 -1.067 1 85.25 487 ASN A CA 1
ATOM 3988 C C . ASN A 1 487 ? -15 -12.867 0.252 1 85.25 487 ASN A C 1
ATOM 3990 O O . ASN A 1 487 ? -15.766 -12.453 1.12 1 85.25 487 ASN A O 1
ATOM 3994 N N . GLY A 1 488 ? -13.656 -13.008 0.359 1 87.25 488 GLY A N 1
ATOM 3995 C CA . GLY A 1 488 ? -12.992 -12.547 1.569 1 87.25 488 GLY A CA 1
ATOM 3996 C C . GLY A 1 488 ? -12.75 -13.656 2.572 1 87.25 488 GLY A C 1
ATOM 3997 O O . GLY A 1 488 ? -12.062 -13.461 3.574 1 87.25 488 GLY A O 1
ATOM 3998 N N . SER A 1 489 ? -13.297 -14.789 2.268 1 90 489 SER A N 1
ATOM 3999 C CA . SER A 1 489 ? -13.172 -15.914 3.189 1 90 489 SER A CA 1
ATOM 4000 C C . SER A 1 489 ? -12.531 -17.125 2.504 1 90 489 SER A C 1
ATOM 4002 O O . SER A 1 489 ? -12.695 -17.312 1.298 1 90 489 SER A O 1
ATOM 4004 N N . SER A 1 490 ? -11.812 -17.828 3.303 1 91.38 490 SER A N 1
ATOM 4005 C CA . SER A 1 490 ? -11.227 -19.094 2.885 1 91.38 490 SER A CA 1
ATOM 4006 C C . SER A 1 490 ? -11.617 -20.219 3.83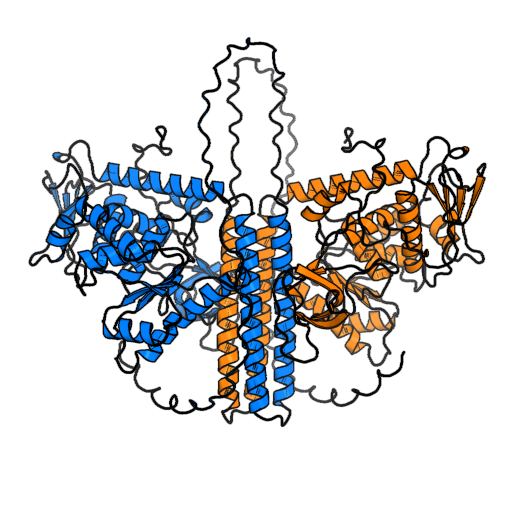2 1 91.38 490 SER A C 1
ATOM 4008 O O . SER A 1 490 ? -12.109 -19.969 4.934 1 91.38 490 SER A O 1
ATOM 4010 N N . LYS A 1 491 ? -11.586 -21.359 3.307 1 93 491 LYS A N 1
ATOM 4011 C CA . LYS A 1 491 ? -11.812 -22.578 4.094 1 93 491 LYS A CA 1
ATOM 4012 C C . LYS A 1 491 ? -10.531 -23.375 4.258 1 93 491 LYS A C 1
ATOM 4014 O O . LYS A 1 491 ? -9.719 -23.453 3.332 1 93 491 LYS A O 1
ATOM 4019 N N . GLY A 1 492 ? -10.328 -23.844 5.453 1 93.69 492 GLY A N 1
ATOM 4020 C CA . GLY A 1 492 ? -9.148 -24.641 5.711 1 93.69 492 GLY A CA 1
ATOM 4021 C C . GLY A 1 492 ? -9.227 -25.422 7.02 1 93.69 492 GLY A C 1
ATOM 4022 O O . GLY A 1 492 ? -10.219 -25.312 7.746 1 93.69 492 GLY A O 1
ATOM 4023 N N . LYS A 1 493 ? -8.273 -26.219 7.203 1 94.69 493 LYS A N 1
ATOM 4024 C CA . LYS A 1 493 ? -8.18 -27.016 8.422 1 94.69 493 LYS A CA 1
ATOM 4025 C C . LYS A 1 493 ? -7.117 -26.453 9.359 1 94.69 493 LYS A C 1
ATOM 4027 O O . LYS A 1 493 ? -5.945 -26.359 9 1 94.69 493 LYS A O 1
ATOM 4032 N N . LEU A 1 494 ? -7.543 -26.094 10.539 1 95.69 494 LEU A N 1
ATOM 4033 C CA . LEU A 1 494 ? -6.629 -25.656 11.594 1 95.69 494 LEU A CA 1
ATOM 4034 C C . LEU A 1 494 ? -5.895 -26.844 12.195 1 95.69 494 LEU A C 1
ATOM 4036 O O . LEU A 1 494 ? -6.523 -27.75 12.758 1 95.69 494 LEU A O 1
ATOM 4040 N N . LEU A 1 495 ? -4.625 -26.844 12.148 1 93.69 495 LEU A N 1
ATOM 4041 C CA . LEU A 1 495 ? -3.84 -28 12.539 1 93.69 495 LEU A CA 1
ATOM 4042 C C . LEU A 1 495 ? -3.865 -28.188 14.055 1 93.69 495 LEU A C 1
ATOM 4044 O O . LEU A 1 495 ? -3.91 -29.328 14.547 1 93.69 495 LEU A O 1
ATOM 4048 N N . ARG A 1 496 ? -3.826 -27.062 14.758 1 93.25 496 ARG A N 1
ATOM 4049 C CA . ARG A 1 496 ? -3.799 -27.125 16.219 1 93.25 496 ARG A CA 1
ATOM 4050 C C . ARG A 1 496 ? -5.016 -27.859 16.75 1 93.25 496 ARG A C 1
ATOM 4052 O O . ARG A 1 496 ? -4.898 -28.641 17.703 1 93.25 496 ARG A O 1
ATOM 4059 N N . LEU A 1 497 ? -6.176 -27.719 16.203 1 93.31 497 LEU A N 1
ATOM 4060 C CA . LEU A 1 497 ? -7.426 -28.297 16.703 1 93.31 497 LEU A CA 1
ATOM 4061 C C . LEU A 1 497 ? -7.957 -29.359 15.758 1 93.31 497 LEU A C 1
ATOM 4063 O O . LEU A 1 497 ? -8.93 -30.047 16.078 1 93.31 497 LEU A O 1
ATOM 4067 N N . SER A 1 498 ? -7.367 -29.516 14.555 1 92.94 498 SER A N 1
ATOM 4068 C CA . SER A 1 498 ? -7.836 -30.422 13.508 1 92.94 498 SER A CA 1
ATOM 4069 C C . SER A 1 498 ? -9.289 -30.125 13.141 1 92.94 498 SER A C 1
ATOM 4071 O O . SER A 1 498 ? -10.102 -31.047 13.047 1 92.94 498 SER A O 1
ATOM 4073 N N . LYS A 1 499 ? -9.586 -28.891 13.094 1 94.69 499 LYS A N 1
ATOM 4074 C CA . LYS A 1 499 ? -10.93 -28.438 12.773 1 94.69 499 LYS A CA 1
ATOM 4075 C C . LYS A 1 499 ? -10.945 -27.656 11.461 1 94.69 499 LYS A C 1
ATOM 4077 O O . LYS A 1 499 ? -10.055 -26.844 11.195 1 94.69 499 LYS A O 1
ATOM 4082 N N . THR A 1 500 ? -11.938 -28 10.641 1 95.31 500 THR A N 1
ATOM 4083 C CA . THR A 1 500 ? -12.117 -27.297 9.375 1 95.31 500 THR A CA 1
ATOM 4084 C C . THR A 1 500 ? -13.156 -26.203 9.508 1 95.31 500 THR A C 1
ATOM 4086 O O . THR A 1 500 ? -14.172 -26.375 10.188 1 95.31 500 THR A O 1
ATOM 4089 N N . GLY A 1 501 ? -12.875 -25.094 8.961 1 95.38 501 GLY A N 1
ATOM 4090 C CA . GLY A 1 501 ? -13.812 -23.984 9.031 1 95.38 501 GLY A CA 1
ATOM 4091 C C . GLY A 1 501 ? -13.406 -22.812 8.148 1 95.38 501 GLY A C 1
ATOM 4092 O O . GLY A 1 501 ? -12.461 -22.906 7.367 1 95.38 501 GLY A O 1
ATOM 4093 N N . LEU A 1 502 ? -14.211 -21.844 8.25 1 94.75 502 LEU A N 1
ATOM 4094 C CA . LEU A 1 502 ? -14.016 -20.625 7.461 1 94.75 502 LEU A CA 1
ATOM 4095 C C . LEU A 1 502 ? -13.203 -19.594 8.234 1 94.75 502 LEU A C 1
ATOM 4097 O O . LEU A 1 502 ? -13.18 -19.625 9.469 1 94.75 502 LEU A O 1
ATOM 4101 N N . PHE A 1 503 ? -12.453 -18.766 7.582 1 93.81 503 PHE A N 1
ATOM 4102 C CA . PHE A 1 503 ? -11.703 -17.656 8.164 1 93.81 503 PHE A CA 1
ATOM 4103 C C . PHE A 1 503 ? -11.453 -16.578 7.121 1 93.81 503 PHE A C 1
ATOM 4105 O O . PHE A 1 503 ? -11.523 -16.828 5.918 1 93.81 503 PHE A O 1
ATOM 4112 N N . PRO A 1 504 ? -11.219 -15.344 7.582 1 91.69 504 PRO A N 1
ATOM 4113 C CA . PRO A 1 504 ? -10.867 -14.312 6.602 1 91.69 504 PRO A CA 1
ATOM 4114 C C . PRO A 1 504 ? -9.539 -14.578 5.91 1 91.69 504 PRO A C 1
ATOM 4116 O O . PRO A 1 504 ? -8.516 -14.773 6.578 1 91.69 504 PRO A O 1
ATOM 4119 N N . SER A 1 505 ? -9.492 -14.461 4.625 1 90.81 505 SER A N 1
ATOM 4120 C CA . SER A 1 505 ? -8.367 -14.914 3.801 1 90.81 505 SER A CA 1
ATOM 4121 C C . SER A 1 505 ? -7.129 -14.062 4.047 1 90.81 505 SER A C 1
ATOM 4123 O O . SER A 1 505 ? -6.004 -14.547 3.916 1 90.81 505 SER A O 1
ATOM 4125 N N . PHE A 1 506 ? -7.352 -12.797 4.445 1 88.94 506 PHE A N 1
ATOM 4126 C CA . PHE A 1 506 ? -6.23 -11.867 4.555 1 88.94 506 PHE A CA 1
ATOM 4127 C C . PHE A 1 506 ? -5.426 -12.141 5.824 1 88.94 506 PHE A C 1
ATOM 4129 O O . PHE A 1 506 ? -4.348 -11.578 6.016 1 88.94 506 PHE A O 1
ATOM 4136 N N . LYS A 1 507 ? -5.82 -13.062 6.648 1 90.44 507 LYS A N 1
ATOM 4137 C CA . LYS A 1 507 ? -5.223 -13.234 7.969 1 90.44 507 LYS A CA 1
ATOM 4138 C C . LYS A 1 507 ? -4.168 -14.336 7.949 1 90.44 507 LYS A C 1
ATOM 4140 O O . LYS A 1 507 ? -3.613 -14.688 8.992 1 90.44 507 LYS A O 1
ATOM 4145 N N . VAL A 1 508 ? -3.93 -14.852 6.785 1 90.38 508 VAL A N 1
ATOM 4146 C CA . VAL A 1 508 ? -2.928 -15.914 6.688 1 90.38 508 VAL A CA 1
ATOM 4147 C C . VAL A 1 508 ? -1.916 -15.57 5.598 1 90.38 508 VAL A C 1
ATOM 4149 O O . VAL A 1 508 ? -2.197 -14.758 4.715 1 90.38 508 VAL A O 1
ATOM 4152 N N . LYS A 1 509 ? -0.771 -16.156 5.75 1 86.69 509 LYS A N 1
ATOM 4153 C CA . LYS A 1 509 ? 0.271 -16.016 4.734 1 86.69 509 LYS A CA 1
ATOM 4154 C C . LYS A 1 509 ? 0.873 -17.375 4.371 1 86.69 509 LYS A C 1
ATOM 4156 O O . LYS A 1 509 ? 0.875 -18.297 5.188 1 86.69 509 LYS A O 1
ATOM 4161 N N . VAL A 1 510 ? 1.345 -17.391 3.146 1 83.62 510 VAL A N 1
ATOM 4162 C CA . VAL A 1 510 ? 1.981 -18.625 2.678 1 83.62 510 VAL A CA 1
ATOM 4163 C C . VAL A 1 510 ? 3.42 -18.688 3.188 1 83.62 510 VAL A C 1
ATOM 4165 O O . VAL A 1 510 ? 4.156 -17.703 3.111 1 83.62 510 VAL A O 1
ATOM 4168 N N . ASN A 1 511 ? 3.74 -19.812 3.822 1 83 511 ASN A N 1
ATOM 4169 C CA . ASN A 1 511 ? 5.113 -20.062 4.242 1 83 511 ASN A CA 1
ATOM 4170 C C . ASN A 1 511 ? 5.871 -20.906 3.217 1 83 511 ASN A C 1
ATOM 4172 O O . ASN A 1 511 ? 5.328 -21.859 2.664 1 83 511 ASN A O 1
ATOM 4176 N N . ILE A 1 512 ? 7.078 -20.469 2.947 1 88.25 512 ILE A N 1
ATOM 4177 C CA . ILE A 1 512 ? 7.906 -21.25 2.031 1 88.25 512 ILE A CA 1
ATOM 4178 C C . ILE A 1 512 ? 8.477 -22.469 2.754 1 88.25 512 ILE A C 1
ATOM 4180 O O . ILE A 1 512 ? 9.039 -22.344 3.846 1 88.25 512 ILE A O 1
ATOM 4184 N N . GLU A 1 513 ? 8.203 -23.578 2.24 1 89.5 513 GLU A N 1
ATOM 4185 C CA . GLU A 1 513 ? 8.773 -24.812 2.752 1 89.5 513 GLU A CA 1
ATOM 4186 C C . GLU A 1 513 ? 10.039 -25.203 1.985 1 89.5 513 GLU A C 1
ATOM 4188 O O . GLU A 1 513 ? 9.977 -25.484 0.787 1 89.5 513 GLU A O 1
ATOM 4193 N N . ALA A 1 514 ? 11.125 -25.234 2.752 1 95.31 514 ALA A N 1
ATOM 4194 C CA . ALA A 1 514 ? 12.422 -25.5 2.123 1 95.31 514 ALA A CA 1
ATOM 4195 C C . ALA A 1 514 ? 12.984 -26.844 2.57 1 95.31 514 ALA A C 1
ATOM 4197 O O . ALA A 1 514 ? 12.844 -27.219 3.736 1 95.31 514 ALA A O 1
ATOM 4198 N N . VAL A 1 515 ? 13.477 -27.562 1.667 1 96.38 515 VAL A N 1
ATOM 4199 C CA . VAL A 1 515 ? 14.156 -28.828 1.955 1 96.38 515 VAL A CA 1
ATOM 4200 C C . VAL A 1 515 ? 15.477 -28.891 1.195 1 96.38 515 VAL A C 1
ATOM 4202 O O . VAL A 1 515 ? 15.695 -28.125 0.255 1 96.38 515 VAL A O 1
ATOM 4205 N N . ASP A 1 516 ? 16.328 -29.703 1.622 1 96.44 516 ASP A N 1
ATOM 4206 C CA . ASP A 1 516 ? 17.641 -29.812 0.992 1 96.44 516 ASP A CA 1
ATOM 4207 C C . ASP A 1 516 ? 17.547 -30.578 -0.323 1 96.44 516 ASP A C 1
ATOM 4209 O O . ASP A 1 516 ? 17.094 -31.734 -0.346 1 96.44 516 ASP A O 1
ATOM 4213 N N . PHE A 1 517 ? 17.844 -29.969 -1.392 1 97.56 517 PHE A N 1
ATOM 4214 C CA . PHE A 1 517 ? 18.078 -30.562 -2.703 1 97.56 517 PHE A CA 1
ATOM 4215 C C . PHE A 1 517 ? 19.578 -30.562 -3.027 1 97.56 517 PHE A C 1
ATOM 4217 O O . PHE A 1 517 ? 20.344 -29.797 -2.428 1 97.56 517 PHE A O 1
ATOM 4224 N N . PRO A 1 518 ? 19.953 -31.469 -3.949 1 96.94 518 PRO A N 1
ATOM 4225 C CA . PRO A 1 518 ? 21.312 -31.297 -4.457 1 96.94 518 PRO A CA 1
ATOM 4226 C C . PRO A 1 518 ? 21.531 -29.922 -5.074 1 96.94 518 PRO A C 1
ATOM 4228 O O . PRO A 1 518 ? 20.656 -29.391 -5.758 1 96.94 518 PRO A O 1
ATOM 4231 N N . THR A 1 519 ? 22.625 -29.344 -4.816 1 96.5 519 THR A N 1
ATOM 4232 C CA . THR A 1 519 ? 22.906 -28 -5.293 1 96.5 519 THR A CA 1
ATOM 4233 C C . THR A 1 519 ? 23.703 -28.031 -6.594 1 96.5 519 THR A C 1
ATOM 4235 O O . THR A 1 519 ? 23.953 -27 -7.203 1 96.5 519 THR A O 1
ATOM 4238 N N . TYR A 1 520 ? 24.062 -29.219 -6.973 1 96.88 520 TYR A N 1
ATOM 4239 C CA . TYR A 1 520 ? 24.844 -29.359 -8.203 1 96.88 520 TYR A CA 1
ATOM 4240 C C . TYR A 1 520 ? 26.016 -28.391 -8.219 1 96.88 520 TYR A C 1
ATOM 4242 O O . TYR A 1 520 ? 26.078 -27.5 -9.07 1 96.88 520 TYR A O 1
ATOM 4250 N N . GLN A 1 521 ? 26.953 -28.625 -7.434 1 94.94 521 GLN A N 1
ATOM 4251 C CA . GLN A 1 521 ? 28.094 -27.766 -7.188 1 94.94 521 GLN A CA 1
ATOM 4252 C C . GLN A 1 521 ? 28.906 -27.531 -8.469 1 94.94 521 GLN A C 1
ATOM 4254 O O . GLN A 1 521 ? 29.625 -26.547 -8.586 1 94.94 521 GLN A O 1
ATOM 4259 N N . GLN A 1 522 ? 28.719 -28.438 -9.398 1 93.62 522 GLN A N 1
ATOM 4260 C CA . GLN A 1 522 ? 29.422 -28.344 -10.672 1 93.62 522 GLN A CA 1
ATOM 4261 C C . GLN A 1 522 ? 28.906 -27.188 -11.516 1 93.62 522 GLN A C 1
ATOM 4263 O O . GLN A 1 522 ? 29.547 -26.781 -12.477 1 93.62 522 GLN A O 1
ATOM 4268 N N . VAL A 1 523 ? 27.734 -26.797 -11.219 1 95.75 523 VAL A N 1
ATOM 4269 C CA . VAL A 1 523 ? 27.109 -25.688 -11.938 1 95.75 523 VAL A CA 1
ATOM 4270 C C . VAL A 1 523 ? 27.375 -24.375 -11.195 1 95.75 523 VAL A C 1
ATOM 4272 O O . VAL A 1 523 ? 26.859 -24.172 -10.094 1 95.75 523 VAL A O 1
ATOM 4275 N N . PRO A 1 524 ? 28.188 -23.406 -11.82 1 93.25 524 PRO A N 1
ATOM 4276 C CA . PRO A 1 524 ? 28.453 -22.141 -11.125 1 93.25 524 PRO A CA 1
ATOM 4277 C C . PRO A 1 524 ? 27.172 -21.359 -10.812 1 93.25 524 PRO A C 1
ATOM 4279 O O . PRO A 1 524 ? 26.234 -21.375 -11.609 1 93.25 524 PRO A O 1
ATOM 4282 N N . LEU A 1 525 ? 27.281 -20.641 -9.766 1 90.5 525 LEU A N 1
ATOM 4283 C CA . LEU A 1 525 ? 26.125 -19.891 -9.32 1 90.5 525 LEU A CA 1
ATOM 4284 C C . LEU A 1 525 ? 25.797 -18.766 -10.297 1 90.5 525 LEU A C 1
ATOM 4286 O O . LEU A 1 525 ? 24.625 -18.453 -10.516 1 90.5 525 LEU A O 1
ATOM 4290 N N . LYS A 1 526 ? 26.828 -18.062 -10.773 1 87.94 526 LYS A N 1
ATOM 4291 C CA . LYS A 1 526 ? 26.625 -17.031 -11.789 1 87.94 526 LYS A CA 1
ATOM 4292 C C . LYS A 1 526 ? 27.25 -17.438 -13.117 1 87.94 526 LYS A C 1
ATOM 4294 O O . LYS A 1 526 ? 28.297 -18.094 -13.148 1 87.94 526 LYS A O 1
ATOM 4299 N N . ASN A 1 527 ? 26.359 -17.141 -14.18 1 77.88 527 ASN A N 1
ATOM 4300 C CA . ASN A 1 527 ? 26.875 -17.453 -15.508 1 77.88 527 ASN A CA 1
ATOM 4301 C C . ASN A 1 527 ? 27.984 -16.469 -15.922 1 77.88 527 ASN A C 1
ATOM 4303 O O . ASN A 1 527 ? 27.719 -15.281 -16.109 1 77.88 527 ASN A O 1
ATOM 4307 N N . LEU A 1 528 ? 29.281 -16.703 -15.602 1 63.94 528 LEU A N 1
ATOM 4308 C CA . LEU A 1 528 ? 30.391 -15.836 -15.93 1 63.94 528 LEU A CA 1
ATOM 4309 C C . LEU A 1 528 ? 30.438 -15.531 -17.422 1 63.94 528 LEU A C 1
ATOM 4311 O O . LEU A 1 528 ? 31.078 -14.578 -17.859 1 63.94 528 LEU A O 1
ATOM 4315 N N . THR A 1 529 ? 29.938 -16.25 -18.266 1 54.44 529 THR A N 1
ATOM 4316 C CA . THR A 1 529 ? 30.094 -15.992 -19.688 1 54.44 529 THR A CA 1
ATOM 4317 C C . THR A 1 529 ? 29.016 -15.047 -20.188 1 54.44 529 THR A C 1
ATOM 4319 O O . THR A 1 529 ? 28.969 -14.711 -21.375 1 54.44 529 THR A O 1
ATOM 4322 N N . SER A 1 530 ? 28.047 -14.68 -19.406 1 41.5 530 SER A N 1
ATOM 4323 C CA . SER A 1 530 ? 27.125 -13.773 -20.094 1 41.5 530 SER A CA 1
ATOM 4324 C C . SER A 1 530 ? 27.672 -12.352 -20.125 1 41.5 530 SER A C 1
ATOM 4326 O O . SER A 1 530 ? 28.328 -11.914 -19.188 1 41.5 530 SER A O 1
ATOM 4328 N N . MET B 1 1 ? -23.734 35.656 7.898 1 18.67 1 MET B N 1
ATOM 4329 C CA . MET B 1 1 ? -24.453 34.656 7.102 1 18.67 1 MET B CA 1
ATOM 4330 C C . MET B 1 1 ? -24.609 33.344 7.871 1 18.67 1 MET B C 1
ATOM 4332 O O . MET B 1 1 ? -23.938 32.375 7.566 1 18.67 1 MET B O 1
ATOM 4336 N N . CYS B 1 2 ? -24.891 33.344 9.305 1 19.62 2 CYS B N 1
ATOM 4337 C CA . CYS B 1 2 ? -24.875 32.719 10.625 1 19.62 2 CYS B CA 1
ATOM 4338 C C . CYS B 1 2 ? -25.984 31.688 10.75 1 19.62 2 CYS B C 1
ATOM 4340 O O . CYS B 1 2 ? -25.859 30.734 11.516 1 19.62 2 CYS B O 1
ATOM 4342 N N . TRP B 1 3 ? -27.219 31.859 10.148 1 19.92 3 TRP B N 1
ATOM 4343 C CA . TRP B 1 3 ? -28.391 31.562 10.945 1 19.92 3 TRP B CA 1
ATOM 4344 C C . TRP B 1 3 ? -28.734 30.078 10.883 1 19.92 3 TRP B C 1
ATOM 4346 O O . TRP B 1 3 ? -29.547 29.578 11.664 1 19.92 3 TRP B O 1
ATOM 4356 N N . ALA B 1 4 ? -28.5 29.344 9.781 1 19.88 4 ALA B N 1
ATOM 4357 C CA . ALA B 1 4 ? -29.516 28.359 9.43 1 19.88 4 ALA B CA 1
ATOM 4358 C C . ALA B 1 4 ? -29.328 27.078 10.234 1 19.88 4 ALA B C 1
ATOM 4360 O O . ALA B 1 4 ? -29.297 25.969 9.672 1 19.88 4 ALA B O 1
ATOM 4361 N N . PHE B 1 5 ? -28.547 27.031 11.422 1 20.27 5 PHE B N 1
ATOM 4362 C CA . PHE B 1 5 ? -28.156 25.812 12.125 1 20.27 5 PHE B CA 1
ATOM 4363 C C . PHE B 1 5 ? -29.359 25.172 12.82 1 20.27 5 PHE B C 1
ATOM 4365 O O . PHE B 1 5 ? -29.203 24.328 13.703 1 20.27 5 PHE B O 1
ATOM 4372 N N . ALA B 1 6 ? -30.594 25.562 12.625 1 20.08 6 ALA B N 1
ATOM 4373 C CA . ALA B 1 6 ? -31.641 25.359 13.625 1 20.08 6 ALA B CA 1
ATOM 4374 C C . ALA B 1 6 ? -31.984 23.875 13.75 1 20.08 6 ALA B C 1
ATOM 4376 O O . ALA B 1 6 ? -32.156 23.359 14.859 1 20.08 6 ALA B O 1
ATOM 4377 N N . GLY B 1 7 ? -32.531 23.141 12.758 1 20.05 7 GLY B N 1
ATOM 4378 C CA . GLY B 1 7 ? -33.75 22.312 12.891 1 20.05 7 GLY B CA 1
ATOM 4379 C C . GLY B 1 7 ? -33.438 20.906 13.391 1 20.05 7 GLY B C 1
ATOM 4380 O O . GLY B 1 7 ? -34.344 20.172 13.773 1 20.05 7 GLY B O 1
ATOM 4381 N N . ALA B 1 8 ? -32.281 20.203 13.023 1 20.03 8 ALA B N 1
ATOM 4382 C CA . ALA B 1 8 ? -32.375 18.75 12.984 1 20.03 8 ALA B CA 1
ATOM 4383 C C . ALA B 1 8 ? -32.25 18.156 14.383 1 20.03 8 ALA B C 1
ATOM 4385 O O . ALA B 1 8 ? -31.141 17.906 14.867 1 20.03 8 ALA B O 1
ATOM 4386 N N . GLU B 1 9 ? -32.844 18.594 15.547 1 20.25 9 GLU B N 1
ATOM 4387 C CA . GLU B 1 9 ? -32.812 18.297 16.984 1 20.25 9 GLU B CA 1
ATOM 4388 C C . GLU B 1 9 ? -33.188 16.844 17.25 1 20.25 9 GLU B C 1
ATOM 4390 O O . GLU B 1 9 ? -32.594 16.188 18.109 1 20.25 9 GLU B O 1
ATOM 4395 N N . ARG B 1 10 ? -34.344 16.25 16.828 1 19.11 10 ARG B N 1
ATOM 4396 C CA . ARG B 1 10 ? -35.25 15.492 17.688 1 19.11 10 ARG B CA 1
ATOM 4397 C C . ARG B 1 10 ? -34.719 14.086 17.938 1 19.11 10 ARG B C 1
ATOM 4399 O O . ARG B 1 10 ? -34.781 13.594 19.062 1 19.11 10 ARG B O 1
ATOM 4406 N N . ARG B 1 11 ? -34.625 13.133 16.922 1 20.53 11 ARG B N 1
ATOM 4407 C CA . ARG B 1 11 ? -35 11.734 17.109 1 20.53 11 ARG B CA 1
ATOM 4408 C C . ARG B 1 11 ? -33.875 10.953 17.797 1 20.53 11 ARG B C 1
ATOM 4410 O O . ARG B 1 11 ? -33.375 9.961 17.266 1 20.53 11 ARG B O 1
ATOM 4417 N N . CYS B 1 12 ? -32.812 11.516 18.391 1 18.59 12 CYS B N 1
ATOM 4418 C CA . CYS B 1 12 ? -31.641 10.766 18.844 1 18.59 12 CYS B CA 1
ATOM 4419 C C . CYS B 1 12 ? -32 9.922 20.062 1 18.59 12 CYS B C 1
ATOM 4421 O O . CYS B 1 12 ? -31.109 9.32 20.688 1 18.59 12 CYS B O 1
ATOM 4423 N N . LEU B 1 13 ? -33.156 9.977 20.719 1 18.02 13 LEU B N 1
ATOM 4424 C CA . LEU B 1 13 ? -33.188 9.602 22.141 1 18.02 13 LEU B CA 1
ATOM 4425 C C . LEU B 1 13 ? -32.969 8.102 22.297 1 18.02 13 LEU B C 1
ATOM 4427 O O . LEU B 1 13 ? -32.188 7.684 23.188 1 18.02 13 LEU B O 1
ATOM 4431 N N . GLN B 1 14 ? -33.781 7.145 21.766 1 17.55 14 GLN B N 1
ATOM 4432 C CA . GLN B 1 14 ? -34.344 6.129 22.656 1 17.55 14 GLN B CA 1
ATOM 4433 C C . GLN B 1 14 ? -33.375 4.969 22.828 1 17.55 14 GLN B C 1
ATOM 4435 O O . GLN B 1 14 ? -33.375 4.293 23.859 1 17.55 14 GLN B O 1
ATOM 4440 N N . LEU B 1 15 ? -32.625 4.426 21.797 1 17.84 15 LEU B N 1
ATOM 4441 C CA . LEU B 1 15 ? -32.594 2.967 21.828 1 17.84 15 LEU B CA 1
ATOM 4442 C C . LEU B 1 15 ? -31.469 2.484 22.75 1 17.84 15 LEU B C 1
ATOM 4444 O O . LEU B 1 15 ? -30.297 2.486 22.359 1 17.84 15 LEU B O 1
ATOM 4448 N N . TRP B 1 16 ? -31.328 2.836 24.156 1 17.53 16 TRP B N 1
ATOM 4449 C CA . TRP B 1 16 ? -30.297 2.557 25.141 1 17.53 16 TRP B CA 1
ATOM 4450 C C . TRP B 1 16 ? -30.203 1.062 25.422 1 17.53 16 TRP B C 1
ATOM 4452 O O . TRP B 1 16 ? -29.203 0.583 25.953 1 17.53 16 TRP B O 1
ATOM 4462 N N . ARG B 1 17 ? -31.141 0.13 25.25 1 17.25 17 ARG B N 1
ATOM 4463 C CA . ARG B 1 17 ? -31.312 -0.722 26.422 1 17.25 17 ARG B CA 1
ATOM 4464 C C . ARG B 1 17 ? -30.234 -1.806 26.484 1 17.25 17 ARG B C 1
ATOM 4466 O O . ARG B 1 17 ? -29.75 -2.152 27.562 1 17.25 17 ARG B O 1
ATOM 4473 N N . GLY B 1 18 ? -29.875 -2.738 25.5 1 17.97 18 GLY B N 1
ATOM 4474 C CA . GLY B 1 18 ? -29.859 -4.145 25.875 1 17.97 18 GLY B CA 1
ATOM 4475 C C . GLY B 1 18 ? -28.531 -4.582 26.469 1 17.97 18 GLY B C 1
ATOM 4476 O O . GLY B 1 18 ? -27.469 -4.199 25.984 1 17.97 18 GLY B O 1
ATOM 4477 N N . GLY B 1 19 ? -28.312 -5.047 27.828 1 16.95 19 GLY B N 1
ATOM 4478 C CA . GLY B 1 19 ? -27.422 -5.355 28.938 1 16.95 19 GLY B CA 1
ATOM 4479 C C . GLY B 1 19 ? -26.594 -6.617 28.703 1 16.95 19 GLY B C 1
ATOM 4480 O O . GLY B 1 19 ? -25.922 -7.102 29.625 1 16.95 19 GLY B O 1
ATOM 4481 N N . ARG B 1 20 ? -26.406 -7.34 27.562 1 16.97 20 ARG B N 1
ATOM 4482 C CA . ARG B 1 20 ? -26.141 -8.734 27.891 1 16.97 20 ARG B CA 1
ATOM 4483 C C . ARG B 1 20 ? -24.859 -8.875 28.688 1 16.97 20 ARG B C 1
ATOM 4485 O O . ARG B 1 20 ? -24.031 -7.953 28.719 1 16.97 20 ARG B O 1
ATOM 4492 N N . ALA B 1 21 ? -24.078 -10.227 28.578 1 16.59 21 ALA B N 1
ATOM 4493 C CA . ALA B 1 21 ? -23.547 -11.32 29.391 1 16.59 21 ALA B CA 1
ATOM 4494 C C . ALA B 1 21 ? -22.062 -11.148 29.641 1 16.59 21 ALA B C 1
ATOM 4496 O O . ALA B 1 21 ? -21.297 -10.852 28.719 1 16.59 21 ALA B O 1
ATOM 4497 N N . ARG B 1 22 ? -21.484 -11.07 30.922 1 16.48 22 ARG B N 1
ATOM 4498 C CA . ARG B 1 22 ? -20.344 -10.852 31.812 1 16.48 22 ARG B CA 1
ATOM 4499 C C . ARG B 1 22 ? -19.312 -11.953 31.641 1 16.48 22 ARG B C 1
ATOM 4501 O O . ARG B 1 22 ? -18.328 -12.008 32.375 1 16.48 22 ARG B O 1
ATOM 4508 N N . LEU B 1 23 ? -19.156 -12.945 30.734 1 16.64 23 LEU B N 1
ATOM 4509 C CA . LEU B 1 23 ? -18.406 -14.047 31.328 1 16.64 23 LEU B CA 1
ATOM 4510 C C . LEU B 1 23 ? -16.953 -13.641 31.594 1 16.64 23 LEU B C 1
ATOM 4512 O O . LEU B 1 23 ? -16.281 -13.117 30.703 1 16.64 23 LEU B O 1
ATOM 4516 N N . LEU B 1 24 ? -16.281 -13.766 32.938 1 15.97 24 LEU B N 1
ATOM 4517 C CA . LEU B 1 24 ? -15.25 -13.445 33.906 1 15.97 24 LEU B CA 1
ATOM 4518 C C . LEU B 1 24 ? -13.953 -14.195 33.594 1 15.97 24 LEU B C 1
ATOM 4520 O O . LEU B 1 24 ? -12.93 -13.969 34.25 1 15.97 24 LEU B O 1
ATOM 4524 N N . LEU B 1 25 ? -13.57 -15.086 32.656 1 17.23 25 LEU B N 1
ATOM 4525 C CA . LEU B 1 25 ? -12.617 -16.047 33.219 1 17.23 25 LEU B CA 1
ATOM 4526 C C . LEU B 1 25 ? -11.258 -15.391 33.438 1 17.23 25 LEU B C 1
ATOM 4528 O O . LEU B 1 25 ? -10.758 -14.695 32.531 1 17.23 25 LEU B O 1
ATOM 4532 N N . ALA B 1 26 ? -10.43 -15.492 34.719 1 16.44 26 ALA B N 1
ATOM 4533 C CA . ALA B 1 26 ? -9.383 -15.016 35.594 1 16.44 26 ALA B CA 1
ATOM 4534 C C . ALA B 1 26 ? -8.008 -15.5 35.156 1 16.44 26 ALA B C 1
ATOM 4536 O O . ALA B 1 26 ? -6.984 -15.07 35.688 1 16.44 26 ALA B O 1
ATOM 4537 N N . ILE B 1 27 ? -7.633 -16.344 34.156 1 16.7 27 ILE B N 1
ATOM 4538 C CA . ILE B 1 27 ? -6.52 -17.203 34.531 1 16.7 27 ILE B CA 1
ATOM 4539 C C . ILE B 1 27 ? -5.266 -16.359 34.75 1 16.7 27 ILE B C 1
ATOM 4541 O O . ILE B 1 27 ? -5.145 -15.258 34.219 1 16.7 27 ILE B O 1
ATOM 4545 N N . ALA B 1 28 ? -3.949 -17.141 34.969 1 17.12 28 ALA B N 1
ATOM 4546 C CA . ALA B 1 28 ? -2.758 -17.312 35.812 1 17.12 28 ALA B CA 1
ATOM 4547 C C . ALA B 1 28 ? -1.621 -16.406 35.344 1 17.12 28 ALA B C 1
ATOM 4549 O O . ALA B 1 28 ? -1.384 -16.297 34.125 1 17.12 28 ALA B O 1
ATOM 4550 N N . CYS B 1 29 ? -0.925 -15.562 36.25 1 16.81 29 CYS B N 1
ATOM 4551 C CA . CYS B 1 29 ? 0.011 -14.492 36.562 1 16.81 29 CYS B CA 1
ATOM 4552 C C . CYS B 1 29 ? 1.451 -14.945 36.375 1 16.81 29 CYS B C 1
ATOM 4554 O O . CYS B 1 29 ? 2.389 -14.234 36.719 1 16.81 29 CYS B O 1
ATOM 4556 N N . GLY B 1 30 ? 1.883 -16.25 35.969 1 16.7 30 GLY B N 1
ATOM 4557 C CA . GLY B 1 30 ? 3.16 -16.594 36.562 1 16.7 30 GLY B CA 1
ATOM 4558 C C . GLY B 1 30 ? 4.258 -15.602 36.25 1 16.7 30 GLY B C 1
ATOM 4559 O O . GLY B 1 30 ? 4.133 -14.82 35.281 1 16.7 30 GLY B O 1
ATOM 4560 N N . ALA B 1 31 ? 5.723 -15.844 36.75 1 17.11 31 ALA B N 1
ATOM 4561 C CA . ALA B 1 31 ? 6.922 -15.406 37.469 1 17.11 31 ALA B CA 1
ATOM 4562 C C . ALA B 1 31 ? 7.977 -14.891 36.5 1 17.11 31 ALA B C 1
ATOM 4564 O O . ALA B 1 31 ? 8.781 -14.023 36.844 1 17.11 31 ALA B O 1
ATOM 4565 N N . LEU B 1 32 ? 8.305 -15.484 35.219 1 18.08 32 LEU B N 1
ATOM 4566 C CA . LEU B 1 32 ? 9.719 -15.805 35.094 1 18.08 32 LEU B CA 1
ATOM 4567 C C . LEU B 1 32 ? 10.57 -14.539 35.062 1 18.08 32 LEU B C 1
ATOM 4569 O O . LEU B 1 32 ? 10.297 -13.617 34.312 1 18.08 32 LEU B O 1
ATOM 4573 N N . VAL B 1 33 ? 11.609 -14.445 36.031 1 16.95 33 VAL B N 1
ATOM 4574 C CA . VAL B 1 33 ? 12.562 -13.625 36.75 1 16.95 33 VAL B CA 1
ATOM 4575 C C . VAL B 1 33 ? 13.516 -12.945 35.781 1 16.95 33 VAL B C 1
ATOM 4577 O O . VAL B 1 33 ? 13.656 -11.719 35.812 1 16.95 33 VAL B O 1
ATOM 4580 N N . GLN B 1 34 ? 14.828 -13.469 35.5 1 16.83 34 GLN B N 1
ATOM 4581 C CA . GLN B 1 34 ? 16.156 -13.117 35.969 1 16.83 34 GLN B CA 1
ATOM 4582 C C . GLN B 1 34 ? 16.969 -12.398 34.906 1 16.83 34 GLN B C 1
ATOM 4584 O O . GLN B 1 34 ? 18.156 -12.117 35.094 1 16.83 34 GLN B O 1
ATOM 4589 N N . LEU B 1 35 ? 16.625 -12.398 33.625 1 17.92 35 LEU B N 1
ATOM 4590 C CA . LEU B 1 35 ? 17.828 -12.414 32.781 1 17.92 35 LEU B CA 1
ATOM 4591 C C . LEU B 1 35 ? 18.703 -11.203 33.062 1 17.92 35 LEU B C 1
ATOM 4593 O O . LEU B 1 35 ? 18.219 -10.062 33.094 1 17.92 35 LEU B O 1
ATOM 4597 N N . LEU B 1 36 ? 19.969 -11.531 33.625 1 17.02 36 LEU B N 1
ATOM 4598 C CA . LEU B 1 36 ? 21.234 -11.023 34.156 1 17.02 36 LEU B CA 1
ATOM 4599 C C . LEU B 1 36 ? 21.844 -10 33.188 1 17.02 36 LEU B C 1
ATOM 4601 O O . LEU B 1 36 ? 21.891 -10.234 31.984 1 17.02 36 LEU B O 1
ATOM 4605 N N . VAL B 1 37 ? 22.078 -8.805 33.719 1 17.66 37 VAL B N 1
ATOM 4606 C CA . VAL B 1 37 ? 22.5 -7.445 33.406 1 17.66 37 VAL B CA 1
ATOM 4607 C C . VAL B 1 37 ? 23.969 -7.449 33 1 17.66 37 VAL B C 1
ATOM 4609 O O . VAL B 1 37 ? 24.531 -6.406 32.656 1 17.66 37 VAL B O 1
ATOM 4612 N N . THR B 1 38 ? 24.672 -8.641 33.094 1 17.66 38 THR B N 1
ATOM 4613 C CA . THR B 1 38 ? 26.062 -8.305 33.406 1 17.66 38 THR B CA 1
ATOM 4614 C C . THR B 1 38 ? 26.703 -7.559 32.219 1 17.66 38 THR B C 1
ATOM 4616 O O . THR B 1 38 ? 26.719 -8.055 31.109 1 17.66 38 THR B O 1
ATOM 4619 N N . TRP B 1 39 ? 26.594 -6.246 32.281 1 18.53 39 TRP B N 1
ATOM 4620 C CA . TRP B 1 39 ? 27.188 -5.207 31.453 1 18.53 39 TRP B CA 1
ATOM 4621 C C . TRP B 1 39 ? 28.703 -5.363 31.406 1 18.53 39 TRP B C 1
ATOM 4623 O O . TRP B 1 39 ? 29.391 -5.133 32.406 1 18.53 39 TRP B O 1
ATOM 4633 N N . GLY B 1 40 ? 29.125 -6.672 31.016 1 17.75 40 GLY B N 1
ATOM 4634 C CA . GLY B 1 40 ? 30.562 -6.887 31.031 1 17.75 40 GLY B CA 1
ATOM 4635 C C . GLY B 1 40 ? 31.344 -5.727 30.453 1 17.75 40 GLY B C 1
ATOM 4636 O O . GLY B 1 40 ? 30.859 -5.016 29.578 1 17.75 40 GLY B O 1
ATOM 4637 N N . ILE B 1 41 ? 32.375 -5.355 31.141 1 18.14 41 ILE B N 1
ATOM 4638 C CA . ILE B 1 41 ? 33.469 -4.398 31.188 1 18.14 41 ILE B CA 1
ATOM 4639 C C . ILE B 1 41 ? 34.25 -4.434 29.891 1 18.14 41 ILE B C 1
ATOM 4641 O O . ILE B 1 41 ? 34.531 -5.512 29.359 1 18.14 41 ILE B O 1
ATOM 4645 N N . ALA B 1 42 ? 34.406 -3.287 29.266 1 18.52 42 ALA B N 1
ATOM 4646 C CA . ALA B 1 42 ? 35.031 -2.73 28.078 1 18.52 42 ALA B CA 1
ATOM 4647 C C . ALA B 1 42 ? 36.5 -3.098 28.016 1 18.52 42 ALA B C 1
ATOM 4649 O O . ALA B 1 42 ? 37.312 -2.553 28.75 1 18.52 42 ALA B O 1
ATOM 4650 N N . ARG B 1 43 ? 36.781 -4.465 28.125 1 17.58 43 ARG B N 1
ATOM 4651 C CA . ARG B 1 43 ? 38.25 -4.641 28.141 1 17.58 43 ARG B CA 1
ATOM 4652 C C . ARG B 1 43 ? 38.906 -3.916 26.969 1 17.58 43 ARG B C 1
ATOM 4654 O O . ARG B 1 43 ? 38.344 -3.871 25.875 1 17.58 43 ARG B O 1
ATOM 4661 N N . LEU B 1 44 ? 39.906 -3.158 27.328 1 18.75 44 LEU B N 1
ATOM 4662 C CA . LEU B 1 44 ? 40.812 -2.234 26.672 1 18.75 44 LEU B CA 1
ATOM 4663 C C . LEU B 1 44 ? 41.656 -2.959 25.625 1 18.75 44 LEU B C 1
ATOM 4665 O O . LEU B 1 44 ? 42.5 -3.77 25.953 1 18.75 44 LEU B O 1
ATOM 4669 N N . PRO B 1 45 ? 41 -3.844 24.797 1 18.59 45 PRO B N 1
ATOM 4670 C CA . PRO B 1 45 ? 42.062 -4.621 24.203 1 18.59 45 PRO B CA 1
ATOM 4671 C C . PRO B 1 45 ? 43.125 -3.742 23.531 1 18.59 45 PRO B C 1
ATOM 4673 O O . PRO B 1 45 ? 42.812 -2.631 23.078 1 18.59 45 PRO B O 1
ATOM 4676 N N . THR B 1 46 ? 44.344 -4.109 23.844 1 19.28 46 THR B N 1
ATOM 4677 C CA . THR B 1 46 ? 45.688 -3.6 23.531 1 19.28 46 THR B CA 1
ATOM 4678 C C . THR B 1 46 ? 45.875 -3.467 22.016 1 19.28 46 THR B C 1
ATOM 4680 O O . THR B 1 46 ? 45.281 -4.211 21.25 1 19.28 46 THR B O 1
ATOM 4683 N N . LEU B 1 47 ? 46.719 -2.465 21.625 1 19.97 47 LEU B N 1
ATOM 4684 C CA . LEU B 1 47 ? 47.188 -1.686 20.484 1 19.97 47 LEU B CA 1
ATOM 4685 C C . LEU B 1 47 ? 47.969 -2.551 19.516 1 19.97 47 LEU B C 1
ATOM 4687 O O . LEU B 1 47 ? 48.562 -2.045 18.562 1 19.97 47 LEU B O 1
ATOM 4691 N N . GLN B 1 48 ? 47.781 -3.961 19.594 1 18.52 48 GLN B N 1
ATOM 4692 C CA . GLN B 1 48 ? 49.031 -4.41 18.969 1 18.52 48 GLN B CA 1
ATOM 4693 C C . GLN B 1 48 ? 49.156 -3.893 17.547 1 18.52 48 GLN B C 1
ATOM 4695 O O . GLN B 1 48 ? 48.156 -3.658 16.875 1 18.52 48 GLN B O 1
ATOM 4700 N N . SER B 1 49 ? 50.438 -3.791 17.094 1 20.5 49 SER B N 1
ATOM 4701 C CA . SER B 1 49 ? 51.281 -3.129 16.109 1 20.5 49 SER B CA 1
ATOM 4702 C C . SER B 1 49 ? 51.062 -3.723 14.711 1 20.5 49 SER B C 1
ATOM 4704 O O . SER B 1 49 ? 51.688 -3.299 13.742 1 20.5 49 SER B O 1
ATOM 4706 N N . SER B 1 50 ? 49.969 -4.559 14.562 1 19.73 50 SER B N 1
ATOM 4707 C CA . SER B 1 50 ? 50.375 -5.402 13.438 1 19.73 50 SER B CA 1
ATOM 4708 C C . SER B 1 50 ? 50.594 -4.57 12.18 1 19.73 50 SER B C 1
ATOM 4710 O O . SER B 1 50 ? 50 -3.51 12.016 1 19.73 50 SER B O 1
ATOM 4712 N N . SER B 1 51 ? 51.625 -5.02 11.422 1 21.22 51 SER B N 1
ATOM 4713 C CA . SER B 1 51 ? 52.438 -4.566 10.289 1 21.22 51 SER B CA 1
ATOM 4714 C C . SER B 1 51 ? 51.562 -4.281 9.07 1 21.22 51 SER B C 1
ATOM 4716 O O . SER B 1 51 ? 50.5 -4.898 8.891 1 21.22 51 SER B O 1
ATOM 4718 N N . PRO B 1 52 ? 51.969 -3.27 8.242 1 21.81 52 PRO B N 1
ATOM 4719 C CA . PRO B 1 52 ? 51.375 -2.434 7.188 1 21.81 52 PRO B CA 1
ATOM 4720 C C . PRO B 1 52 ? 51.062 -3.221 5.918 1 21.81 52 PRO B C 1
ATOM 4722 O O . PRO B 1 52 ? 50.781 -2.627 4.879 1 21.81 52 PRO B O 1
ATOM 4725 N N . ALA B 1 53 ? 51.219 -4.656 5.98 1 20.45 53 ALA B N 1
ATOM 4726 C CA . ALA B 1 53 ? 51.656 -5.113 4.656 1 20.45 53 ALA B CA 1
ATOM 4727 C C . ALA B 1 53 ? 50.688 -4.664 3.582 1 20.45 53 ALA B C 1
ATOM 4729 O O . ALA B 1 53 ? 51.062 -4.07 2.576 1 20.45 53 ALA B O 1
ATOM 4730 N N . ASP B 1 54 ? 49.75 -5.645 3.311 1 20.47 54 ASP B N 1
ATOM 4731 C CA . ASP B 1 54 ? 49.5 -6.109 1.948 1 20.47 54 ASP B CA 1
ATOM 4732 C C . ASP B 1 54 ? 48.562 -5.168 1.207 1 20.47 54 ASP B C 1
ATOM 4734 O O . ASP B 1 54 ? 47.656 -4.586 1.811 1 20.47 54 ASP B O 1
ATOM 4738 N N . ARG B 1 55 ? 49 -4.789 -0.077 1 23.95 55 ARG B N 1
ATOM 4739 C CA . ARG B 1 55 ? 48.562 -3.904 -1.146 1 23.95 55 ARG B CA 1
ATOM 4740 C C . ARG B 1 55 ? 47.094 -4.199 -1.534 1 23.95 55 ARG B C 1
ATOM 4742 O O . ARG B 1 55 ? 46.812 -5.25 -2.109 1 23.95 55 ARG B O 1
ATOM 4749 N N . GLY B 1 56 ? 46.219 -3.908 -0.628 1 21.78 56 GLY B N 1
ATOM 4750 C CA . GLY B 1 56 ? 44.844 -4.25 -0.81 1 21.78 56 GLY B CA 1
ATOM 4751 C C . GLY B 1 56 ? 44.281 -3.771 -2.137 1 21.78 56 GLY B C 1
ATOM 4752 O O . GLY B 1 56 ? 44.375 -2.592 -2.477 1 21.78 56 GLY B O 1
ATOM 4753 N N . THR B 1 57 ? 44.406 -4.695 -3.199 1 24.23 57 THR B N 1
ATOM 4754 C CA . THR B 1 57 ? 43.844 -4.488 -4.527 1 24.23 57 THR B CA 1
ATOM 4755 C C . THR B 1 57 ? 42.469 -3.828 -4.434 1 24.23 57 THR B C 1
ATOM 4757 O O . THR B 1 57 ? 41.625 -4.277 -3.672 1 24.23 57 THR B O 1
ATOM 4760 N N . THR B 1 58 ? 42.531 -2.592 -4.746 1 25.97 58 THR B N 1
ATOM 4761 C CA . THR B 1 58 ? 41.406 -1.65 -4.785 1 25.97 58 THR B CA 1
ATOM 4762 C C . THR B 1 58 ? 40.281 -2.197 -5.641 1 25.97 58 THR B C 1
ATOM 4764 O O . THR B 1 58 ? 40.344 -2.199 -6.871 1 25.97 58 THR B O 1
ATOM 4767 N N . SER B 1 59 ? 39.781 -3.412 -5.301 1 26.11 59 SER B N 1
ATOM 4768 C CA . SER B 1 59 ? 38.656 -3.865 -6.102 1 26.11 59 SER B CA 1
ATOM 4769 C C . SER B 1 59 ? 37.625 -2.762 -6.266 1 26.11 59 SER B C 1
ATOM 4771 O O . SER B 1 59 ? 37.406 -1.97 -5.348 1 26.11 59 SER B O 1
ATOM 4773 N N . ARG B 1 60 ? 37.406 -2.391 -7.562 1 29.56 60 ARG B N 1
ATOM 4774 C CA . ARG B 1 60 ? 36.406 -1.447 -8.031 1 29.56 60 ARG B CA 1
ATOM 4775 C C . ARG B 1 60 ? 35.125 -1.537 -7.188 1 29.56 60 ARG B C 1
ATOM 4777 O O . ARG B 1 60 ? 34.656 -2.635 -6.883 1 29.56 60 ARG B O 1
ATOM 4784 N N . PRO B 1 61 ? 34.906 -0.498 -6.504 1 30.47 61 PRO B N 1
ATOM 4785 C CA . PRO B 1 61 ? 33.719 -0.53 -5.668 1 30.47 61 PRO B CA 1
ATOM 4786 C C . PRO B 1 61 ? 32.469 -1.042 -6.414 1 30.47 61 PRO B C 1
ATOM 4788 O O . PRO B 1 61 ? 32.125 -0.516 -7.477 1 30.47 61 PRO B O 1
ATOM 4791 N N . GLN B 1 62 ? 32.25 -2.359 -6.641 1 29.91 62 GLN B N 1
ATOM 4792 C CA . GLN B 1 62 ? 31.078 -2.914 -7.273 1 29.91 62 GLN B CA 1
ATOM 4793 C C . GLN B 1 62 ? 29.812 -2.164 -6.832 1 29.91 62 GLN B C 1
ATOM 4795 O O . GLN B 1 62 ? 29.594 -1.964 -5.637 1 29.91 62 GLN B O 1
ATOM 4800 N N . ILE B 1 63 ? 29.359 -1.175 -7.5 1 34.84 63 ILE B N 1
ATOM 4801 C CA . ILE B 1 63 ? 28 -0.64 -7.406 1 34.84 63 ILE B CA 1
ATOM 4802 C C . ILE B 1 63 ? 27.062 -1.713 -6.867 1 34.84 63 ILE B C 1
ATOM 4804 O O . ILE B 1 63 ? 26.75 -2.686 -7.562 1 34.84 63 ILE B O 1
ATOM 4808 N N . VAL B 1 64 ? 27.188 -2.215 -5.777 1 39.66 64 VAL B N 1
ATOM 4809 C CA . VAL B 1 64 ? 26.25 -3.199 -5.25 1 39.66 64 VAL B CA 1
ATOM 4810 C C . VAL B 1 64 ? 24.828 -2.68 -5.391 1 39.66 64 VAL B C 1
ATOM 4812 O O . VAL B 1 64 ? 24.453 -1.696 -4.75 1 39.66 64 VAL B O 1
ATOM 4815 N N . ASP B 1 65 ? 24.031 -2.588 -6.43 1 51.78 65 ASP B N 1
ATOM 4816 C CA . ASP B 1 65 ? 22.609 -2.387 -6.699 1 51.78 65 ASP B CA 1
ATOM 4817 C C . ASP B 1 65 ? 21.75 -2.918 -5.555 1 51.78 65 ASP B C 1
ATOM 4819 O O . ASP B 1 65 ? 21.875 -4.082 -5.168 1 51.78 65 ASP B O 1
ATOM 4823 N N . ARG B 1 66 ? 21.188 -2.141 -4.598 1 71.12 66 ARG B N 1
ATOM 4824 C CA . ARG B 1 66 ? 20.547 -2.438 -3.32 1 71.12 66 ARG B CA 1
ATOM 4825 C C . ARG B 1 66 ? 19.375 -3.395 -3.51 1 71.12 66 ARG B C 1
ATOM 4827 O O . ARG B 1 66 ? 18.672 -3.326 -4.516 1 71.12 66 ARG B O 1
ATOM 4834 N N . GLU B 1 67 ? 19.344 -4.316 -2.824 1 89.94 67 GLU B N 1
ATOM 4835 C CA . GLU B 1 67 ? 18.375 -5.41 -2.723 1 89.94 67 GLU B CA 1
ATOM 4836 C C . GLU B 1 67 ? 17.328 -5.117 -1.664 1 89.94 67 GLU B C 1
ATOM 4838 O O . GLU B 1 67 ? 17.625 -4.543 -0.615 1 89.94 67 GLU B O 1
ATOM 4843 N N . PRO B 1 68 ? 16.047 -5.27 -2.082 1 94.44 68 PRO B N 1
ATOM 4844 C CA . PRO B 1 68 ? 15 -5.078 -1.076 1 94.44 68 PRO B CA 1
ATOM 4845 C C . PRO B 1 68 ? 15.102 -6.074 0.077 1 94.44 68 PRO B C 1
ATOM 4847 O O . PRO B 1 68 ? 15.703 -7.141 -0.076 1 94.44 68 PRO B O 1
ATOM 4850 N N . THR B 1 69 ? 14.562 -5.637 1.203 1 94.88 69 THR B N 1
ATOM 4851 C CA . THR B 1 69 ? 14.5 -6.562 2.326 1 94.88 69 THR B CA 1
ATOM 4852 C C . THR B 1 69 ? 13.383 -7.586 2.117 1 94.88 69 THR B C 1
ATOM 4854 O O . THR B 1 69 ? 12.469 -7.355 1.331 1 94.88 69 THR B O 1
ATOM 4857 N N . LEU B 1 70 ? 13.477 -8.695 2.793 1 94.38 70 LEU B N 1
ATOM 4858 C CA . LEU B 1 70 ? 12.43 -9.711 2.762 1 94.38 70 LEU B CA 1
ATOM 4859 C C . LEU B 1 70 ? 11.117 -9.156 3.312 1 94.38 70 LEU B C 1
ATOM 4861 O O . LEU B 1 70 ? 10.047 -9.391 2.738 1 94.38 70 LEU B O 1
ATOM 4865 N N . GLU B 1 71 ? 11.234 -8.438 4.379 1 93.69 71 GLU B N 1
ATOM 4866 C CA . GLU B 1 71 ? 10.047 -7.891 5.027 1 93.69 71 GLU B CA 1
ATOM 4867 C C . GLU B 1 71 ? 9.312 -6.922 4.102 1 93.69 71 GLU B C 1
ATOM 4869 O O . GLU B 1 71 ? 8.078 -6.938 4.027 1 93.69 71 GLU B O 1
ATOM 4874 N N . TYR B 1 72 ? 10.109 -6.102 3.381 1 96.25 72 TYR B N 1
ATOM 4875 C CA . TYR B 1 72 ? 9.477 -5.164 2.455 1 96.25 72 TYR B CA 1
ATOM 4876 C C . TYR B 1 72 ? 8.68 -5.902 1.391 1 96.25 72 TYR B C 1
ATOM 4878 O O . TYR B 1 72 ? 7.512 -5.578 1.146 1 96.25 72 TYR B O 1
ATOM 4886 N N . GLU B 1 73 ? 9.234 -6.926 0.782 1 96.06 73 GLU B N 1
ATOM 4887 C CA . GLU B 1 73 ? 8.586 -7.652 -0.306 1 96.06 73 GLU B CA 1
ATOM 4888 C C . GLU B 1 73 ? 7.371 -8.43 0.194 1 96.06 73 GLU B C 1
ATOM 4890 O O . GLU B 1 73 ? 6.332 -8.461 -0.47 1 96.06 73 GLU B O 1
ATOM 4895 N N . GLN B 1 74 ? 7.48 -8.977 1.343 1 92.5 74 GLN B N 1
ATOM 4896 C CA . GLN B 1 74 ? 6.371 -9.75 1.895 1 92.5 74 GLN B CA 1
ATOM 4897 C C . GLN B 1 74 ? 5.199 -8.844 2.252 1 92.5 74 GLN B C 1
ATOM 4899 O O . GLN B 1 74 ? 4.043 -9.164 1.959 1 92.5 74 GLN B O 1
ATOM 4904 N N . ARG B 1 75 ? 5.48 -7.754 2.9 1 93.94 75 ARG B N 1
ATOM 4905 C CA . ARG B 1 75 ? 4.414 -6.844 3.307 1 93.94 75 ARG B CA 1
ATOM 4906 C C . ARG B 1 75 ? 3.771 -6.18 2.096 1 93.94 75 ARG B C 1
ATOM 4908 O O . ARG B 1 75 ? 2.568 -5.906 2.098 1 93.94 75 ARG B O 1
ATOM 4915 N N . ARG B 1 76 ? 4.598 -5.879 1.114 1 95.62 76 ARG B N 1
ATOM 4916 C CA . ARG B 1 76 ? 4.062 -5.34 -0.132 1 95.62 76 ARG B CA 1
ATOM 4917 C C . ARG B 1 76 ? 3.066 -6.309 -0.763 1 95.62 76 ARG B C 1
ATOM 4919 O O . ARG B 1 76 ? 1.974 -5.906 -1.17 1 95.62 76 ARG B O 1
ATOM 4926 N N . ARG B 1 77 ? 3.369 -7.566 -0.811 1 94.12 77 ARG B N 1
ATOM 4927 C CA . ARG B 1 77 ? 2.475 -8.57 -1.371 1 94.12 77 ARG B CA 1
ATOM 4928 C C . ARG B 1 77 ? 1.232 -8.75 -0.504 1 94.12 77 ARG B C 1
ATOM 4930 O O . ARG B 1 77 ? 0.125 -8.906 -1.021 1 94.12 77 ARG B O 1
ATOM 4937 N N . ASN B 1 78 ? 1.433 -8.711 0.817 1 92.88 78 ASN B N 1
ATOM 4938 C CA . ASN B 1 78 ? 0.296 -8.812 1.726 1 92.88 78 ASN B CA 1
ATOM 4939 C C . ASN B 1 78 ? -0.686 -7.664 1.526 1 92.88 78 ASN B C 1
ATOM 4941 O O . ASN B 1 78 ? -1.9 -7.859 1.588 1 92.88 78 ASN B O 1
ATOM 4945 N N . LEU B 1 79 ? -0.116 -6.523 1.383 1 94.38 79 LEU B N 1
ATOM 4946 C CA . LEU B 1 79 ? -0.948 -5.344 1.182 1 94.38 79 LEU B CA 1
ATOM 4947 C C . LEU B 1 79 ? -1.797 -5.484 -0.077 1 94.38 79 LEU B C 1
ATOM 4949 O O . LEU B 1 79 ? -3.002 -5.23 -0.05 1 94.38 79 LEU B O 1
ATOM 4953 N N . LYS B 1 80 ? -1.184 -5.895 -1.182 1 93.56 80 LYS B N 1
ATOM 4954 C CA . LYS B 1 80 ? -1.918 -6.09 -2.43 1 93.56 80 LYS B CA 1
ATOM 4955 C C . LYS B 1 80 ? -3.021 -7.129 -2.262 1 93.56 80 LYS B C 1
ATOM 4957 O O . LYS B 1 80 ? -4.16 -6.906 -2.678 1 93.56 80 LYS B O 1
ATOM 4962 N N . ASN B 1 81 ? -2.676 -8.203 -1.633 1 91.06 81 ASN B N 1
ATOM 4963 C CA . ASN B 1 81 ? -3.652 -9.258 -1.378 1 91.06 81 ASN B CA 1
ATOM 4964 C C . ASN B 1 81 ? -4.793 -8.758 -0.497 1 91.06 81 ASN B C 1
ATOM 4966 O O . ASN B 1 81 ? -5.953 -9.117 -0.717 1 91.06 81 ASN B O 1
ATOM 4970 N N . GLY B 1 82 ? -4.438 -8.016 0.517 1 92.19 82 GLY B N 1
ATOM 4971 C CA . GLY B 1 82 ? -5.449 -7.453 1.398 1 92.19 82 GLY B CA 1
ATOM 4972 C C . GLY B 1 82 ? -6.445 -6.562 0.676 1 92.19 82 GLY B C 1
ATOM 4973 O O . GLY B 1 82 ? -7.641 -6.586 0.978 1 92.19 82 GLY B O 1
ATOM 4974 N N . ILE B 1 83 ? -5.961 -5.77 -0.26 1 92.75 83 ILE B N 1
ATOM 4975 C CA . ILE B 1 83 ? -6.824 -4.891 -1.042 1 92.75 83 ILE B CA 1
ATOM 4976 C C . ILE B 1 83 ? -7.801 -5.723 -1.866 1 92.75 83 ILE B C 1
ATOM 4978 O O . ILE B 1 83 ? -9.008 -5.469 -1.856 1 92.75 83 ILE B O 1
ATOM 4982 N N . TYR B 1 84 ? -7.387 -6.801 -2.467 1 89.12 84 TYR B N 1
ATOM 4983 C CA . TYR B 1 84 ? -8.25 -7.66 -3.27 1 89.12 84 TYR B CA 1
ATOM 4984 C C . TYR B 1 84 ? -9.281 -8.367 -2.398 1 89.12 84 TYR B C 1
ATOM 4986 O O . TYR B 1 84 ? -10.461 -8.406 -2.736 1 89.12 84 TYR B O 1
ATOM 4994 N N . GLU B 1 85 ? -8.766 -8.922 -1.326 1 89.38 85 GLU B N 1
ATOM 4995 C CA . GLU B 1 85 ? -9.672 -9.656 -0.446 1 89.38 85 GLU B CA 1
ATOM 4996 C C . GLU B 1 85 ? -10.75 -8.734 0.115 1 89.38 85 GLU B C 1
ATOM 4998 O O . GLU B 1 85 ? -11.891 -9.164 0.31 1 89.38 85 GLU B O 1
ATOM 5003 N N . PHE B 1 86 ? -10.352 -7.539 0.385 1 93.56 86 PHE B N 1
ATOM 5004 C CA . PHE B 1 86 ? -11.336 -6.57 0.86 1 93.56 86 PHE B CA 1
ATOM 5005 C C . PHE B 1 86 ? -12.367 -6.266 -0.222 1 93.56 86 PHE B C 1
ATOM 5007 O O . PHE B 1 86 ? -13.562 -6.176 0.06 1 93.56 86 PHE B O 1
ATOM 5014 N N . TRP B 1 87 ? -11.883 -6.074 -1.414 1 89.81 87 TRP B N 1
ATOM 5015 C CA . TRP B 1 87 ? -12.758 -5.828 -2.555 1 89.81 87 TRP B CA 1
ATOM 5016 C C . TRP B 1 87 ? -13.781 -6.949 -2.709 1 89.81 87 TRP B C 1
ATOM 5018 O O . TRP B 1 87 ? -14.984 -6.691 -2.783 1 89.81 87 TRP B O 1
ATOM 5028 N N . TYR B 1 88 ? -13.336 -8.188 -2.625 1 88.56 88 TYR B N 1
ATOM 5029 C CA . TYR B 1 88 ? -14.203 -9.352 -2.775 1 88.56 88 TYR B CA 1
ATOM 5030 C C . TYR B 1 88 ? -15.227 -9.422 -1.649 1 88.56 88 TYR B C 1
ATOM 5032 O O . TYR B 1 88 ? -16.406 -9.711 -1.887 1 88.56 88 TYR B O 1
ATOM 5040 N N . TYR B 1 89 ? -14.781 -9.148 -0.516 1 92.88 89 TYR B N 1
ATOM 5041 C CA . TYR B 1 89 ? -15.664 -9.195 0.644 1 92.88 89 TYR B CA 1
ATOM 5042 C C . TYR B 1 89 ? -16.781 -8.18 0.52 1 92.88 89 TYR B C 1
ATOM 5044 O O . TYR B 1 89 ? -17.953 -8.508 0.716 1 92.88 89 TYR B O 1
ATOM 5052 N N . MET B 1 90 ? -16.484 -6.938 0.218 1 92.69 90 MET B N 1
ATOM 5053 C CA . MET B 1 90 ? -17.469 -5.871 0.154 1 92.69 90 MET B CA 1
ATOM 5054 C C . MET B 1 90 ? -18.484 -6.129 -0.961 1 92.69 90 MET B C 1
ATOM 5056 O O . MET B 1 90 ? -19.688 -5.961 -0.767 1 92.69 90 MET B O 1
ATOM 5060 N N . GLU B 1 91 ? -17.984 -6.527 -2.096 1 89.38 91 GLU B N 1
ATOM 5061 C CA . GLU B 1 91 ? -18.875 -6.828 -3.203 1 89.38 91 GLU B CA 1
ATOM 5062 C C . GLU B 1 91 ? -19.875 -7.926 -2.828 1 89.38 91 GLU B C 1
ATOM 5064 O O . GLU B 1 91 ? -21.062 -7.809 -3.1 1 89.38 91 GLU B O 1
ATOM 5069 N N . THR B 1 92 ? -19.344 -8.922 -2.215 1 89.44 92 THR B N 1
ATOM 5070 C CA . THR B 1 92 ? -20.172 -10.062 -1.854 1 89.44 92 THR B CA 1
ATOM 5071 C C . THR B 1 92 ? -21.203 -9.672 -0.798 1 89.44 92 THR B C 1
ATOM 5073 O O . THR B 1 92 ? -22.391 -9.969 -0.943 1 89.44 92 THR B O 1
ATOM 5076 N N . GLU B 1 93 ? -20.812 -9.008 0.255 1 91.12 93 GLU B N 1
ATOM 5077 C CA . GLU B 1 93 ? -21.703 -8.672 1.362 1 91.12 93 GLU B CA 1
ATOM 5078 C C . GLU B 1 93 ? -22.75 -7.652 0.932 1 91.12 93 GLU B C 1
ATOM 5080 O O . GLU B 1 93 ? -23.906 -7.715 1.37 1 91.12 93 GLU B O 1
ATOM 5085 N N . LEU B 1 94 ? -22.375 -6.707 0.112 1 90.31 94 LEU B N 1
ATOM 5086 C CA . LEU B 1 94 ? -23.328 -5.707 -0.357 1 90.31 94 LEU B CA 1
ATOM 5087 C C . LEU B 1 94 ? -24.359 -6.34 -1.284 1 90.31 94 LEU B C 1
ATOM 5089 O O . LEU B 1 94 ? -25.547 -5.98 -1.24 1 90.31 94 LEU B O 1
ATOM 5093 N N . ARG B 1 95 ? -23.938 -7.254 -2.084 1 87.31 95 ARG B N 1
ATOM 5094 C CA . ARG B 1 95 ? -24.875 -7.953 -2.945 1 87.31 95 ARG B CA 1
ATOM 5095 C C . ARG B 1 95 ? -25.844 -8.805 -2.123 1 87.31 95 ARG B C 1
ATOM 5097 O O . ARG B 1 95 ? -27.031 -8.906 -2.451 1 87.31 95 ARG B O 1
ATOM 5104 N N . LYS B 1 96 ? -25.344 -9.43 -1.088 1 86.88 96 LYS B N 1
ATOM 5105 C CA . LYS B 1 96 ? -26.219 -10.18 -0.185 1 86.88 96 LYS B CA 1
ATOM 5106 C C . LYS B 1 96 ? -27.25 -9.258 0.459 1 86.88 96 LYS B C 1
ATOM 5108 O O . LYS B 1 96 ? -28.422 -9.633 0.588 1 86.88 96 LYS B O 1
ATOM 5113 N N . LEU B 1 97 ? -26.797 -8.117 0.853 1 85.25 97 LEU B N 1
ATOM 5114 C CA . LEU B 1 97 ? -27.719 -7.148 1.45 1 85.25 97 LEU B CA 1
ATOM 5115 C C . LEU B 1 97 ? -28.766 -6.707 0.446 1 85.25 97 LEU B C 1
ATOM 5117 O O . LEU B 1 97 ? -29.922 -6.48 0.816 1 85.25 97 LEU B O 1
ATOM 5121 N N . GLN B 1 98 ? -28.406 -6.559 -0.766 1 83.19 98 GLN B N 1
ATOM 5122 C CA . GLN B 1 98 ? -29.328 -6.176 -1.828 1 83.19 98 GLN B CA 1
ATOM 5123 C C . GLN B 1 98 ? -30.391 -7.246 -2.041 1 83.19 98 GLN B C 1
ATOM 5125 O O . GLN B 1 98 ? -31.562 -6.93 -2.23 1 83.19 98 GLN B O 1
ATOM 5130 N N . SER B 1 99 ? -29.984 -8.477 -1.945 1 81.56 99 SER B N 1
ATOM 5131 C CA . SER B 1 99 ? -30.906 -9.586 -2.162 1 81.56 99 SER B CA 1
ATOM 5132 C C . SER B 1 99 ? -31.859 -9.75 -0.983 1 81.56 99 SER B C 1
ATOM 5134 O O . SER B 1 99 ? -33 -10.211 -1.152 1 81.56 99 SER B O 1
ATOM 5136 N N . LEU B 1 100 ? -31.438 -9.43 0.156 1 77.12 100 LEU B N 1
ATOM 5137 C CA . LEU B 1 100 ? -32.25 -9.555 1.363 1 77.12 100 LEU B CA 1
ATOM 5138 C C . LEU B 1 100 ? -33.344 -8.477 1.409 1 77.12 100 LEU B C 1
ATOM 5140 O O . LEU B 1 100 ? -34.375 -8.656 2.066 1 77.12 100 LEU B O 1
ATOM 5144 N N . GLN B 1 101 ? -33.094 -7.328 0.896 1 67.81 101 GLN B N 1
ATOM 5145 C CA . GLN B 1 101 ? -34.094 -6.266 0.906 1 67.81 101 GLN B CA 1
ATOM 5146 C C . GLN B 1 101 ? -35.406 -6.734 0.283 1 67.81 101 GLN B C 1
ATOM 5148 O O . GLN B 1 101 ? -36.5 -6.277 0.67 1 67.81 101 GLN B O 1
ATOM 5153 N N . GLY B 1 102 ? -35.344 -7.668 -0.55 1 59.44 102 GLY B N 1
ATOM 5154 C CA . GLY B 1 102 ? -36.531 -8.164 -1.192 1 59.44 102 GLY B CA 1
ATOM 5155 C C . GLY B 1 102 ? -37.25 -9.258 -0.397 1 59.44 102 GLY B C 1
ATOM 5156 O O . GLY B 1 102 ? -38.375 -9.609 -0.677 1 59.44 102 GLY B O 1
ATOM 5157 N N . LYS B 1 103 ? -36.531 -9.742 0.59 1 62.5 103 LYS B N 1
ATOM 5158 C CA . LYS B 1 103 ? -37.125 -10.852 1.332 1 62.5 103 LYS B CA 1
ATOM 5159 C C . LYS B 1 103 ? -37.625 -10.398 2.711 1 62.5 103 LYS B C 1
ATOM 5161 O O . LYS B 1 103 ? -37.062 -9.445 3.275 1 62.5 103 LYS B O 1
ATOM 5166 N N . ASP B 1 104 ? -38.75 -10.812 3.111 1 56.47 104 ASP B N 1
ATOM 5167 C CA . ASP B 1 104 ? -39.469 -10.469 4.348 1 56.47 104 ASP B CA 1
ATOM 5168 C C . ASP B 1 104 ? -38.594 -10.742 5.566 1 56.47 104 ASP B C 1
ATOM 5170 O O . ASP B 1 104 ? -38.969 -11.484 6.469 1 56.47 104 ASP B O 1
ATOM 5174 N N . LYS B 1 105 ? -37.312 -10.68 5.477 1 58.28 105 LYS B N 1
ATOM 5175 C CA . LYS B 1 105 ? -36.562 -10.891 6.727 1 58.28 105 LYS B CA 1
ATOM 5176 C C . LYS B 1 105 ? -36.625 -9.641 7.609 1 58.28 105 LYS B C 1
ATOM 5178 O O . LYS B 1 105 ? -36.75 -8.523 7.102 1 58.28 105 LYS B O 1
ATOM 5183 N N . THR B 1 106 ? -36.656 -9.867 9.016 1 60.75 106 THR B N 1
ATOM 5184 C CA . THR B 1 106 ? -36.906 -8.859 10.039 1 60.75 106 THR B CA 1
ATOM 5185 C C . THR B 1 106 ? -35.781 -7.824 10.055 1 60.75 106 THR B C 1
ATOM 5187 O O . THR B 1 106 ? -34.625 -8.125 9.695 1 60.75 106 THR B O 1
ATOM 5190 N N . ARG B 1 107 ? -36.156 -6.695 10.172 1 55.19 107 ARG B N 1
ATOM 5191 C CA . ARG B 1 107 ? -35.312 -5.512 10.352 1 55.19 107 ARG B CA 1
ATOM 5192 C C . ARG B 1 107 ? -34.125 -5.812 11.258 1 55.19 107 ARG B C 1
ATOM 5194 O O . ARG B 1 107 ? -33.031 -5.352 11 1 55.19 107 ARG B O 1
ATOM 5201 N N . ALA B 1 108 ? -34.438 -6.629 12.148 1 56.69 108 ALA B N 1
ATOM 5202 C CA . ALA B 1 108 ? -33.438 -6.965 13.164 1 56.69 108 ALA B CA 1
ATOM 5203 C C . ALA B 1 108 ? -32.312 -7.789 12.562 1 56.69 108 ALA B C 1
ATOM 5205 O O . ALA B 1 108 ? -31.125 -7.555 12.867 1 56.69 108 ALA B O 1
ATOM 5206 N N . THR B 1 109 ? -32.688 -8.57 11.695 1 66.44 109 THR B N 1
ATOM 5207 C CA . THR B 1 109 ? -31.656 -9.438 11.102 1 66.44 109 THR B CA 1
ATOM 5208 C C . THR B 1 109 ? -30.734 -8.641 10.18 1 66.44 109 THR B C 1
ATOM 5210 O O . THR B 1 109 ? -29.531 -8.875 10.156 1 66.44 109 THR B O 1
ATOM 5213 N N . LYS B 1 110 ? -31.328 -7.656 9.664 1 74.5 110 LYS B N 1
ATOM 5214 C CA . LYS B 1 110 ? -30.547 -6.816 8.75 1 74.5 110 LYS B CA 1
ATOM 5215 C C . LYS B 1 110 ? -29.609 -5.887 9.508 1 74.5 110 LYS B C 1
ATOM 5217 O O . LYS B 1 110 ? -28.469 -5.672 9.086 1 74.5 110 LYS B O 1
ATOM 5222 N N . GLY B 1 111 ? -30.047 -5.441 10.586 1 73.44 111 GLY B N 1
ATOM 5223 C CA . GLY B 1 111 ? -29.219 -4.59 11.414 1 73.44 111 GLY B CA 1
ATOM 5224 C C . GLY B 1 111 ? -28 -5.305 11.969 1 73.44 111 GLY B C 1
ATOM 5225 O O . GLY B 1 111 ? -26.891 -4.758 11.953 1 73.44 111 GLY B O 1
ATOM 5226 N N . VAL B 1 112 ? -28.203 -6.488 12.328 1 76.38 112 VAL B N 1
ATOM 5227 C CA . VAL B 1 112 ? -27.109 -7.297 12.875 1 76.38 112 VAL B CA 1
ATOM 5228 C C . VAL B 1 112 ? -26.094 -7.602 11.781 1 76.38 112 VAL B C 1
ATOM 5230 O O . VAL B 1 112 ? -24.875 -7.586 12.031 1 76.38 112 VAL B O 1
ATOM 5233 N N . LYS B 1 113 ? -26.641 -7.738 10.633 1 83.31 113 LYS B N 1
ATOM 5234 C CA . LYS B 1 113 ? -25.734 -8.039 9.516 1 83.31 113 LYS B CA 1
ATOM 5235 C C . LYS B 1 113 ? -24.859 -6.84 9.18 1 83.31 113 LYS B C 1
ATOM 5237 O O . LYS B 1 113 ? -23.656 -6.996 8.922 1 83.31 113 LYS B O 1
ATOM 5242 N N . ILE B 1 114 ? -25.453 -5.711 9.242 1 88.12 114 ILE B N 1
ATOM 5243 C CA . ILE B 1 114 ? -24.688 -4.504 8.922 1 88.12 114 ILE B CA 1
ATOM 5244 C C . ILE B 1 114 ? -23.625 -4.273 9.992 1 88.12 114 ILE B C 1
ATOM 5246 O O . ILE B 1 114 ? -22.5 -3.854 9.672 1 88.12 114 ILE B O 1
ATOM 5250 N N . GLU B 1 115 ? -23.938 -4.57 11.219 1 88 115 GLU B N 1
ATOM 5251 C CA . GLU B 1 115 ? -22.969 -4.43 12.297 1 88 115 GLU B CA 1
ATOM 5252 C C . GLU B 1 115 ? -21.781 -5.379 12.094 1 88 115 GLU B C 1
ATOM 5254 O O . GLU B 1 115 ? -20.641 -5.02 12.352 1 88 115 GLU B O 1
ATOM 5259 N N . TYR B 1 116 ? -22.156 -6.512 11.609 1 86.25 116 TYR B N 1
ATOM 5260 C CA . TYR B 1 116 ? -21.109 -7.48 11.32 1 86.25 116 TYR B CA 1
ATOM 5261 C C . TYR B 1 116 ? -20.219 -7 10.188 1 86.25 116 TYR B C 1
ATOM 5263 O O . TYR B 1 116 ? -19 -7.16 10.234 1 86.25 116 TYR B O 1
ATOM 5271 N N . ILE B 1 117 ? -20.797 -6.414 9.234 1 91.38 117 ILE B N 1
ATOM 5272 C CA . ILE B 1 117 ? -20.031 -5.895 8.102 1 91.38 117 ILE B CA 1
ATOM 5273 C C . ILE B 1 117 ? -19.141 -4.746 8.562 1 91.38 117 ILE B C 1
ATOM 5275 O O . ILE B 1 117 ? -17.984 -4.66 8.172 1 91.38 117 ILE B O 1
ATOM 5279 N N . LEU B 1 118 ? -19.672 -3.93 9.453 1 91.19 118 LEU B N 1
ATOM 5280 C CA . LEU B 1 118 ? -18.906 -2.799 9.969 1 91.19 118 LEU B CA 1
ATOM 5281 C C . LEU B 1 118 ? -17.688 -3.275 10.75 1 91.19 118 LEU B C 1
ATOM 5283 O O . LEU B 1 118 ? -16.594 -2.736 10.586 1 91.19 118 LEU B O 1
ATOM 5287 N N . GLU B 1 119 ? -17.828 -4.234 11.477 1 87.75 119 GLU B N 1
ATOM 5288 C CA . GLU B 1 119 ? -16.719 -4.797 12.25 1 87.75 119 GLU B CA 1
ATOM 5289 C C . GLU B 1 119 ? -15.664 -5.414 11.328 1 87.75 119 GLU B C 1
ATOM 5291 O O . GLU B 1 119 ? -14.469 -5.258 11.562 1 87.75 119 GLU B O 1
ATOM 5296 N N . SER B 1 120 ? -16.109 -6.117 10.312 1 90.38 120 SER B N 1
ATOM 5297 C CA . SER B 1 120 ? -15.203 -6.734 9.359 1 90.38 120 SER B CA 1
ATOM 5298 C C . SER B 1 120 ? -14.43 -5.68 8.57 1 90.38 120 SER B C 1
ATOM 5300 O O . SER B 1 120 ? -13.25 -5.871 8.266 1 90.38 120 SER B O 1
ATOM 5302 N N . VAL B 1 121 ? -15.125 -4.629 8.25 1 92.38 121 VAL B N 1
ATOM 5303 C CA . VAL B 1 121 ? -14.484 -3.529 7.539 1 92.38 121 VAL B CA 1
ATOM 5304 C C . VAL B 1 121 ? -13.367 -2.938 8.398 1 92.38 121 VAL B C 1
ATOM 5306 O O . VAL B 1 121 ? -12.25 -2.729 7.914 1 92.38 121 VAL B O 1
ATOM 5309 N N . GLU B 1 122 ? -13.648 -2.721 9.633 1 88.94 122 GLU B N 1
ATOM 5310 C CA . GLU B 1 122 ? -12.656 -2.15 10.539 1 88.94 122 GLU B CA 1
ATOM 5311 C C . GLU B 1 122 ? -11.422 -3.043 10.641 1 88.94 122 GLU B C 1
ATOM 5313 O O . GLU B 1 122 ? -10.297 -2.562 10.562 1 88.94 122 GLU B O 1
ATOM 5318 N N . GLU B 1 123 ? -11.625 -4.266 10.797 1 87.88 123 GLU B N 1
ATOM 5319 C CA . GLU B 1 123 ? -10.523 -5.207 10.93 1 87.88 123 GLU B CA 1
ATOM 5320 C C . GLU B 1 123 ? -9.664 -5.23 9.664 1 87.88 123 GLU B C 1
ATOM 5322 O O . GLU B 1 123 ? -8.438 -5.277 9.742 1 87.88 123 GLU B O 1
ATOM 5327 N N . ARG B 1 124 ? -10.281 -5.289 8.578 1 91.75 124 ARG B N 1
ATOM 5328 C CA . ARG B 1 124 ? -9.57 -5.348 7.309 1 91.75 124 ARG B CA 1
ATOM 5329 C C . ARG B 1 124 ? -8.797 -4.059 7.055 1 91.75 124 ARG B C 1
ATOM 5331 O O . ARG B 1 124 ? -7.66 -4.098 6.574 1 91.75 124 ARG B O 1
ATOM 5338 N N . MET B 1 125 ? -9.438 -2.961 7.418 1 91.75 125 MET B N 1
ATOM 5339 C CA . MET B 1 125 ? -8.758 -1.679 7.246 1 91.75 125 MET B CA 1
ATOM 5340 C C . MET B 1 125 ? -7.543 -1.578 8.164 1 91.75 125 MET B C 1
ATOM 5342 O O . MET B 1 125 ? -6.484 -1.102 7.746 1 91.75 125 MET B O 1
ATOM 5346 N N . LEU B 1 126 ? -7.688 -2.047 9.336 1 89.44 126 LEU B N 1
ATOM 5347 C CA . LEU B 1 126 ? -6.582 -2.039 10.281 1 89.44 126 LEU B CA 1
ATOM 5348 C C . LEU B 1 126 ? -5.441 -2.932 9.797 1 89.44 126 LEU B C 1
ATOM 5350 O O . LEU B 1 126 ? -4.27 -2.586 9.953 1 89.44 126 LEU B O 1
ATOM 5354 N N . SER B 1 127 ? -5.785 -4.055 9.219 1 89.62 127 SER B N 1
ATOM 5355 C CA . SER B 1 127 ? -4.773 -4.953 8.672 1 89.62 127 SER B CA 1
ATOM 5356 C C . SER B 1 127 ? -4.027 -4.309 7.512 1 89.62 127 SER B C 1
ATOM 5358 O O . SER B 1 127 ? -2.809 -4.441 7.402 1 89.62 127 SER B O 1
ATOM 5360 N N . LEU B 1 128 ? -4.766 -3.621 6.617 1 93.12 128 LEU B N 1
ATOM 5361 C CA . LEU B 1 128 ? -4.137 -2.922 5.504 1 93.12 128 LEU B CA 1
ATOM 5362 C C . LEU B 1 128 ? -3.166 -1.859 6.004 1 93.12 128 LEU B C 1
ATOM 5364 O O . LEU B 1 128 ? -2.053 -1.737 5.488 1 93.12 128 LEU B O 1
ATOM 5368 N N . LEU B 1 129 ? -3.574 -1.155 7.039 1 91.44 129 LEU B N 1
ATOM 5369 C CA . LEU B 1 129 ? -2.736 -0.091 7.582 1 91.44 129 LEU B CA 1
ATOM 5370 C C . LEU B 1 129 ? -1.501 -0.666 8.266 1 91.44 129 LEU B C 1
ATOM 5372 O O . LEU B 1 129 ? -0.419 -0.078 8.203 1 91.44 129 LEU B O 1
ATOM 5376 N N . ALA B 1 130 ? -1.655 -1.765 8.953 1 88.56 130 ALA B N 1
ATOM 5377 C CA . ALA B 1 130 ? -0.517 -2.432 9.578 1 88.56 130 ALA B CA 1
ATOM 5378 C C . ALA B 1 130 ? 0.499 -2.881 8.531 1 88.56 130 ALA B C 1
ATOM 5380 O O . ALA B 1 130 ? 1.705 -2.689 8.703 1 88.56 130 ALA B O 1
ATOM 5381 N N . ASP B 1 131 ? 0.028 -3.506 7.469 1 91.44 131 ASP B N 1
ATOM 5382 C CA . ASP B 1 131 ? 0.908 -3.928 6.383 1 91.44 131 ASP B CA 1
ATOM 5383 C C . ASP B 1 131 ? 1.587 -2.727 5.73 1 91.44 131 ASP B C 1
ATOM 5385 O O . ASP B 1 131 ? 2.775 -2.781 5.402 1 91.44 131 ASP B O 1
ATOM 5389 N N . PHE B 1 132 ? 0.84 -1.652 5.562 1 94.75 132 PHE B N 1
ATOM 5390 C CA . PHE B 1 132 ? 1.388 -0.437 4.973 1 94.75 132 PHE B CA 1
ATOM 5391 C C . PHE B 1 132 ? 2.518 0.121 5.832 1 94.75 132 PHE B C 1
ATOM 5393 O O . PHE B 1 132 ? 3.578 0.479 5.316 1 94.75 132 PHE B O 1
ATOM 5400 N N . THR B 1 133 ? 2.268 0.203 7.121 1 91.31 133 THR B N 1
ATOM 5401 C CA . THR B 1 133 ? 3.252 0.769 8.039 1 91.31 133 THR B CA 1
ATOM 5402 C C . THR B 1 133 ? 4.527 -0.068 8.047 1 91.31 133 THR B C 1
ATOM 5404 O O . THR B 1 133 ? 5.633 0.476 8.008 1 91.31 133 THR B O 1
ATOM 5407 N N . SER B 1 134 ? 4.352 -1.353 8.086 1 91.06 134 SER B N 1
ATOM 5408 C CA . SER B 1 134 ? 5.508 -2.238 8.055 1 91.06 134 SER B CA 1
ATOM 5409 C C . SER B 1 134 ? 6.246 -2.139 6.723 1 91.06 134 SER B C 1
ATOM 5411 O O . SER B 1 134 ? 7.477 -2.154 6.684 1 91.06 134 SER B O 1
ATOM 5413 N N . MET B 1 135 ? 5.5 -2.09 5.668 1 95.19 135 MET B N 1
ATOM 5414 C CA . MET B 1 135 ? 6.094 -1.934 4.344 1 95.19 135 MET B CA 1
ATOM 5415 C C . MET B 1 135 ? 6.953 -0.676 4.277 1 95.19 135 MET B C 1
ATOM 5417 O O . MET B 1 135 ? 8.086 -0.717 3.787 1 95.19 135 MET B O 1
ATOM 5421 N N . GLN B 1 136 ? 6.465 0.398 4.797 1 94.31 136 GLN B N 1
ATOM 5422 C CA . GLN B 1 136 ? 7.211 1.651 4.797 1 94.31 136 GLN B CA 1
ATOM 5423 C C . GLN B 1 136 ? 8.469 1.544 5.652 1 94.31 136 GLN B C 1
ATOM 5425 O O . GLN B 1 136 ? 9.547 1.999 5.246 1 94.31 136 GLN B O 1
ATOM 5430 N N . THR B 1 137 ? 8.383 0.936 6.762 1 93.56 137 THR B N 1
ATOM 5431 C CA . THR B 1 137 ? 9.484 0.821 7.707 1 93.56 137 THR B CA 1
ATOM 5432 C C . THR B 1 137 ? 10.648 0.045 7.094 1 93.56 137 THR B C 1
ATOM 5434 O O . THR B 1 137 ? 11.812 0.351 7.352 1 93.56 137 THR B O 1
ATOM 5437 N N . PHE B 1 138 ? 10.344 -0.881 6.18 1 95.31 138 PHE B N 1
ATOM 5438 C CA . PHE B 1 138 ? 11.375 -1.789 5.703 1 95.31 138 PHE B CA 1
ATOM 5439 C C . PHE B 1 138 ? 11.703 -1.517 4.238 1 95.31 138 PHE B C 1
ATOM 5441 O O . PHE B 1 138 ? 12.359 -2.326 3.58 1 95.31 138 PHE B O 1
ATOM 5448 N N . ASP B 1 139 ? 11.273 -0.394 3.717 1 95.5 139 ASP B N 1
ATOM 5449 C CA . ASP B 1 139 ? 11.477 -0.126 2.297 1 95.5 139 ASP B CA 1
ATOM 5450 C C . ASP B 1 139 ? 12.914 0.324 2.023 1 95.5 139 ASP B C 1
ATOM 5452 O O . ASP B 1 139 ? 13.305 0.502 0.868 1 95.5 139 ASP B O 1
ATOM 5456 N N . GLY B 1 140 ? 13.727 0.542 3.084 1 94.06 140 GLY B N 1
ATOM 5457 C CA . GLY B 1 140 ? 15.133 0.867 2.918 1 94.06 140 GLY B CA 1
ATOM 5458 C C . GLY B 1 140 ? 15.398 2.359 2.844 1 94.06 140 GLY B C 1
ATOM 5459 O O . GLY B 1 140 ? 16.547 2.785 2.656 1 94.06 140 GLY B O 1
ATOM 5460 N N . TYR B 1 141 ? 14.359 3.191 3.064 1 95.88 141 TYR B N 1
ATOM 5461 C CA . TYR B 1 141 ? 14.539 4.621 2.828 1 95.88 141 TYR B CA 1
ATOM 5462 C C . TYR B 1 141 ? 14.398 5.41 4.121 1 95.88 141 TYR B C 1
ATOM 5464 O O . TYR B 1 141 ? 14.492 6.641 4.121 1 95.88 141 TYR B O 1
ATOM 5472 N N . GLU B 1 142 ? 14.25 4.762 5.281 1 94.56 142 GLU B N 1
ATOM 5473 C CA . GLU B 1 142 ? 14.016 5.449 6.547 1 94.56 142 GLU B CA 1
ATOM 5474 C C . GLU B 1 142 ? 15.227 6.285 6.953 1 94.56 142 GLU B C 1
ATOM 5476 O O . GLU B 1 142 ? 15.07 7.398 7.465 1 94.56 142 GLU B O 1
ATOM 5481 N N . LYS B 1 143 ? 16.375 5.766 6.734 1 94.12 143 LYS B N 1
ATOM 5482 C CA . LYS B 1 143 ? 17.578 6.5 7.098 1 94.12 143 LYS B CA 1
ATOM 5483 C C . LYS B 1 143 ? 17.719 7.777 6.27 1 94.12 143 LYS B C 1
ATOM 5485 O O . LYS B 1 143 ? 18.125 8.82 6.789 1 94.12 143 LYS B O 1
ATOM 5490 N N . TRP B 1 144 ? 17.422 7.613 5.039 1 95.44 144 TRP B N 1
ATOM 5491 C CA . TRP B 1 144 ? 17.469 8.797 4.184 1 95.44 144 TRP B CA 1
ATOM 5492 C C . TRP B 1 144 ? 16.453 9.836 4.648 1 95.44 144 TRP B C 1
ATOM 5494 O O . TRP B 1 144 ? 16.766 11.031 4.68 1 95.44 144 TRP B O 1
ATOM 5504 N N . ARG B 1 145 ? 15.242 9.438 4.988 1 97 145 ARG B N 1
ATOM 5505 C CA . ARG B 1 145 ? 14.195 10.352 5.434 1 97 145 ARG B CA 1
ATOM 5506 C C . ARG B 1 145 ? 14.625 11.117 6.68 1 97 145 ARG B C 1
ATOM 5508 O O . ARG B 1 145 ? 14.414 12.328 6.773 1 97 145 ARG B O 1
ATOM 5515 N N . GLU B 1 146 ? 15.211 10.375 7.598 1 96.75 146 GLU B N 1
ATOM 5516 C CA . GLU B 1 146 ? 15.672 10.992 8.836 1 96.75 146 GLU B CA 1
ATOM 5517 C C . GLU B 1 146 ? 16.781 12 8.57 1 96.75 146 GLU B C 1
ATOM 5519 O O . GLU B 1 146 ? 16.766 13.117 9.094 1 96.75 146 GLU B O 1
ATOM 5524 N N . ALA B 1 147 ? 17.688 11.625 7.734 1 96.5 147 ALA B N 1
ATOM 5525 C CA . ALA B 1 147 ? 18.812 12.5 7.414 1 96.5 147 ALA B CA 1
ATOM 5526 C C . ALA B 1 147 ? 18.359 13.734 6.648 1 96.5 147 ALA B C 1
ATOM 5528 O O . ALA B 1 147 ? 18.797 14.852 6.93 1 96.5 147 ALA B O 1
ATOM 5529 N N . GLU B 1 148 ? 17.453 13.484 5.688 1 97.25 148 GLU B N 1
ATOM 5530 C CA . GLU B 1 148 ? 16.938 14.578 4.871 1 97.25 148 GLU B CA 1
ATOM 5531 C C . GLU B 1 148 ? 16.141 15.57 5.715 1 97.25 148 GLU B C 1
ATOM 5533 O O . GLU B 1 148 ? 16.281 16.781 5.539 1 97.25 148 GLU B O 1
ATOM 5538 N N . ALA B 1 149 ? 15.359 15.039 6.621 1 97.94 149 ALA B N 1
ATOM 5539 C CA . ALA B 1 149 ? 14.578 15.898 7.512 1 97.94 149 ALA B CA 1
ATOM 5540 C C . ALA B 1 149 ? 15.484 16.734 8.406 1 97.94 149 ALA B C 1
ATOM 5542 O O . ALA B 1 149 ? 15.242 17.922 8.602 1 97.94 149 ALA B O 1
ATOM 5543 N N . ALA B 1 150 ? 16.484 16.125 8.953 1 97.5 150 ALA B N 1
ATOM 5544 C CA . ALA B 1 150 ? 17.422 16.828 9.836 1 97.5 150 ALA B CA 1
ATOM 5545 C C . ALA B 1 150 ? 18.188 17.906 9.07 1 97.5 150 ALA B C 1
ATOM 5547 O O . ALA B 1 150 ? 18.359 19.016 9.578 1 97.5 150 ALA B O 1
ATOM 5548 N N . GLU B 1 151 ? 18.594 17.547 7.867 1 96.94 151 GLU B N 1
ATOM 5549 C CA . GLU B 1 151 ? 19.359 18.469 7.055 1 96.94 151 GLU B CA 1
ATOM 5550 C C . GLU B 1 151 ? 18.531 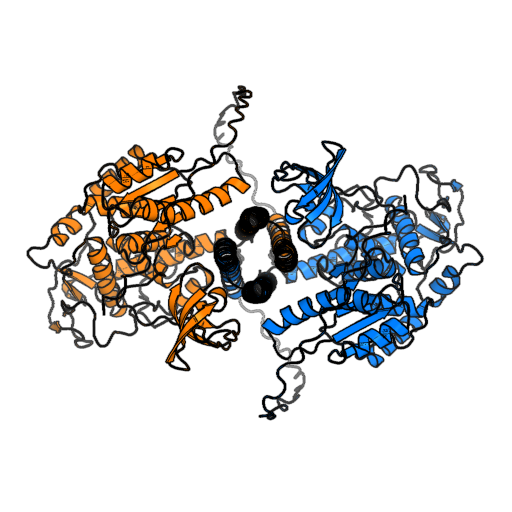19.688 6.648 1 96.94 151 GLU B C 1
ATOM 5552 O O . GLU B 1 151 ? 18.984 20.828 6.723 1 96.94 151 GLU B O 1
ATOM 5557 N N . LEU B 1 152 ? 17.344 19.422 6.211 1 97.81 152 LEU B N 1
ATOM 5558 C CA . LEU B 1 152 ? 16.453 20.5 5.789 1 97.81 152 LEU B CA 1
ATOM 5559 C C . LEU B 1 152 ? 16.094 21.406 6.969 1 97.81 152 LEU B C 1
ATOM 5561 O O . LEU B 1 152 ? 16.094 22.625 6.84 1 97.81 152 LEU B O 1
ATOM 5565 N N . GLY B 1 153 ? 15.734 20.734 8.086 1 98.19 153 GLY B N 1
ATOM 5566 C CA . GLY B 1 153 ? 15.43 21.516 9.281 1 98.19 153 GLY B CA 1
ATOM 5567 C C . GLY B 1 153 ? 16.594 22.375 9.75 1 98.19 153 GLY B C 1
ATOM 5568 O O . GLY B 1 153 ? 16.406 23.547 10.078 1 98.19 153 GLY B O 1
ATOM 5569 N N . ASP B 1 154 ? 17.734 21.797 9.766 1 98 154 ASP B N 1
ATOM 5570 C CA . ASP B 1 154 ? 18.938 22.516 10.188 1 98 154 ASP B CA 1
ATOM 5571 C C . ASP B 1 154 ? 19.219 23.703 9.281 1 98 154 ASP B C 1
ATOM 5573 O O . ASP B 1 154 ? 19.562 24.797 9.766 1 98 154 ASP B O 1
ATOM 5577 N N . LEU B 1 155 ? 19.109 23.5 8.008 1 98.19 155 LEU B N 1
ATOM 5578 C CA . LEU B 1 155 ? 19.375 24.578 7.047 1 98.19 155 LEU B CA 1
ATOM 5579 C C . LEU B 1 155 ? 18.438 25.75 7.293 1 98.19 155 LEU B C 1
ATOM 5581 O O . LEU B 1 155 ? 18.891 26.906 7.359 1 98.19 155 LEU B O 1
ATOM 5585 N N . VAL B 1 156 ? 17.156 25.484 7.418 1 98.44 156 VAL B N 1
ATOM 5586 C CA . VAL B 1 156 ? 16.172 26.562 7.566 1 98.44 156 VAL B CA 1
ATOM 5587 C C . VAL B 1 156 ? 16.391 27.266 8.906 1 98.44 156 VAL B C 1
ATOM 5589 O O . VAL B 1 156 ? 16.297 28.5 8.992 1 98.44 156 VAL B O 1
ATOM 5592 N N . GLN B 1 157 ? 16.656 26.516 9.984 1 98.44 157 GLN B N 1
ATOM 5593 C CA . GLN B 1 157 ? 16.922 27.125 11.281 1 98.44 157 GLN B CA 1
ATOM 5594 C C . GLN B 1 157 ? 18.156 28.031 11.227 1 98.44 157 GLN B C 1
ATOM 5596 O O . GLN B 1 157 ? 18.156 29.125 11.797 1 98.44 157 GLN B O 1
ATOM 5601 N N . ARG B 1 158 ? 19.203 27.594 10.531 1 98.12 158 ARG B N 1
ATOM 5602 C CA . ARG B 1 158 ? 20.406 28.422 10.391 1 98.12 158 ARG B CA 1
ATOM 5603 C C . ARG B 1 158 ? 20.125 29.672 9.578 1 98.12 158 ARG B C 1
ATOM 5605 O O . ARG B 1 158 ? 20.688 30.734 9.852 1 98.12 158 ARG B O 1
ATOM 5612 N N . ARG B 1 159 ? 19.281 29.531 8.57 1 98.44 159 ARG B N 1
ATOM 5613 C CA . ARG B 1 159 ? 18.891 30.703 7.785 1 98.44 159 ARG B CA 1
ATOM 5614 C C . ARG B 1 159 ? 18.125 31.703 8.633 1 98.44 159 ARG B C 1
ATOM 5616 O O . ARG B 1 159 ? 18.328 32.906 8.508 1 98.44 159 ARG B O 1
ATOM 5623 N N . ILE B 1 160 ? 17.281 31.234 9.484 1 98.44 160 ILE B N 1
ATOM 5624 C CA . ILE B 1 160 ? 16.5 32.094 10.367 1 98.44 160 ILE B CA 1
ATOM 5625 C C . ILE B 1 160 ? 17.438 32.781 11.367 1 98.44 160 ILE B C 1
ATOM 5627 O O . ILE B 1 160 ? 17.328 33.969 11.625 1 98.44 160 ILE B O 1
ATOM 5631 N N . ILE B 1 161 ? 18.375 32 11.93 1 97.88 161 ILE B N 1
ATOM 5632 C CA . ILE B 1 161 ? 19.344 32.531 12.875 1 97.88 161 ILE B CA 1
ATOM 5633 C C . ILE B 1 161 ? 20.188 33.625 12.195 1 97.88 161 ILE B C 1
ATOM 5635 O O . ILE B 1 161 ? 20.438 34.688 12.789 1 97.88 161 ILE B O 1
ATOM 5639 N N . PHE B 1 162 ? 20.625 33.344 10.977 1 97.62 162 PHE B N 1
ATOM 5640 C CA . PHE B 1 162 ? 21.391 34.312 10.203 1 97.62 162 PHE B CA 1
ATOM 5641 C C . PHE B 1 162 ? 20.594 35.594 9.992 1 97.62 162 PHE B C 1
ATOM 5643 O O . PHE B 1 162 ? 21.125 36.688 10.18 1 97.62 162 PHE B O 1
ATOM 5650 N N . LEU B 1 163 ? 19.375 35.469 9.609 1 98.06 163 LEU B N 1
ATOM 5651 C CA . LEU B 1 163 ? 18.516 36.594 9.352 1 98.06 163 LEU B CA 1
ATOM 5652 C C . LEU B 1 163 ? 18.312 37.438 10.617 1 98.06 163 LEU B C 1
ATOM 5654 O O . LEU B 1 163 ? 18.344 38.656 10.562 1 98.06 163 LEU B O 1
ATOM 5658 N N . GLN B 1 164 ? 18.094 36.781 11.734 1 97.75 164 GLN B N 1
ATOM 5659 C CA . GLN B 1 164 ? 17.703 37.438 12.977 1 97.75 164 GLN B CA 1
ATOM 5660 C C . GLN B 1 164 ? 18.922 38 13.711 1 97.75 164 GLN B C 1
ATOM 5662 O O . GLN B 1 164 ? 18.797 38.781 14.648 1 97.75 164 GLN B O 1
ATOM 5667 N N . ASN B 1 165 ? 20.078 37.594 13.312 1 97.38 165 ASN B N 1
ATOM 5668 C CA . ASN B 1 165 ? 21.281 38.062 13.977 1 97.38 165 ASN B CA 1
ATOM 5669 C C . ASN B 1 165 ? 22.266 38.688 12.984 1 97.38 165 ASN B C 1
ATOM 5671 O O . ASN B 1 165 ? 23.359 38.188 12.789 1 97.38 165 ASN B O 1
ATOM 5675 N N . PRO B 1 166 ? 21.875 39.844 12.461 1 96.25 166 PRO B N 1
ATOM 5676 C CA . PRO B 1 166 ? 22.781 40.531 11.547 1 96.25 166 PRO B CA 1
ATOM 5677 C C . PRO B 1 166 ? 24.078 40.969 12.234 1 96.25 166 PRO B C 1
ATOM 5679 O O . PRO B 1 166 ? 24.078 41.25 13.438 1 96.25 166 PRO B O 1
ATOM 5682 N N . PRO B 1 167 ? 25.125 40.969 11.445 1 93.88 167 PRO B N 1
ATOM 5683 C CA . PRO B 1 167 ? 26.391 41.375 12.055 1 93.88 167 PRO B CA 1
ATOM 5684 C C . PRO B 1 167 ? 26.312 42.781 12.648 1 93.88 167 PRO B C 1
ATOM 5686 O O . PRO B 1 167 ? 26.875 43.031 13.711 1 93.88 167 PRO B O 1
ATOM 5689 N N . ARG B 1 168 ? 25.703 43.781 11.906 1 94.38 168 ARG B N 1
ATOM 5690 C CA . ARG B 1 168 ? 25.484 45.125 12.383 1 94.38 168 ARG B CA 1
ATOM 5691 C C . ARG B 1 168 ? 24.016 45.5 12.344 1 94.38 168 ARG B C 1
ATOM 5693 O O . ARG B 1 168 ? 23.469 45.844 11.289 1 94.38 168 ARG B O 1
ATOM 5700 N N . CYS B 1 169 ? 23.406 45.625 13.438 1 95 169 CYS B N 1
ATOM 5701 C CA . CYS B 1 169 ? 21.969 45.875 13.539 1 95 169 CYS B CA 1
ATOM 5702 C C . CYS B 1 169 ? 21.625 47.25 12.953 1 95 169 CYS B C 1
ATOM 5704 O O . CYS B 1 169 ? 20.578 47.406 12.312 1 95 169 CYS B O 1
ATOM 5706 N N . ALA B 1 170 ? 22.531 48.188 13.18 1 93.62 170 ALA B N 1
ATOM 5707 C CA . ALA B 1 170 ? 22.25 49.562 12.75 1 93.62 170 ALA B CA 1
ATOM 5708 C C . ALA B 1 170 ? 22.125 49.625 11.234 1 93.62 170 ALA B C 1
ATOM 5710 O O . ALA B 1 170 ? 21.422 50.5 10.711 1 93.62 170 ALA B O 1
ATOM 5711 N N . LYS B 1 171 ? 22.703 48.781 10.539 1 93.94 171 LYS B N 1
ATOM 5712 C CA . LYS B 1 171 ? 22.719 48.812 9.078 1 93.94 171 LYS B CA 1
ATOM 5713 C C . LYS B 1 171 ? 21.75 47.781 8.5 1 93.94 171 LYS B C 1
ATOM 5715 O O . LYS B 1 171 ? 21.469 47.781 7.301 1 93.94 171 LYS B O 1
ATOM 5720 N N . ALA B 1 172 ? 21.281 46.969 9.352 1 95.81 172 ALA B N 1
ATOM 5721 C CA . ALA B 1 172 ? 20.438 45.875 8.891 1 95.81 172 ALA B CA 1
ATOM 5722 C C . ALA B 1 172 ? 19.078 46.375 8.43 1 95.81 172 ALA B C 1
ATOM 5724 O O . ALA B 1 172 ? 18.578 47.406 8.945 1 95.81 172 ALA B O 1
ATOM 5725 N N . ARG B 1 173 ? 18.562 45.75 7.391 1 96.5 173 ARG B N 1
ATOM 5726 C CA . ARG B 1 173 ? 17.156 46 7.051 1 96.5 173 ARG B CA 1
ATOM 5727 C C . ARG B 1 173 ? 16.234 45.312 8.039 1 96.5 173 ARG B C 1
ATOM 5729 O O . ARG B 1 173 ? 16.5 44.156 8.461 1 96.5 173 ARG B O 1
ATOM 5736 N N . LYS B 1 174 ? 15.195 46.031 8.438 1 97.44 174 LYS B N 1
ATOM 5737 C CA . LYS B 1 174 ? 14.352 45.531 9.516 1 97.44 174 LYS B CA 1
ATOM 5738 C C . LYS B 1 174 ? 12.875 45.562 9.141 1 97.44 174 LYS B C 1
ATOM 5740 O O . LYS B 1 174 ? 12.461 46.438 8.352 1 97.44 174 LYS B O 1
ATOM 5745 N N . LEU B 1 175 ? 12.172 44.625 9.578 1 96.12 175 LEU B N 1
ATOM 5746 C CA . LEU B 1 175 ? 10.711 44.594 9.5 1 96.12 175 LEU B CA 1
ATOM 5747 C C . LEU B 1 175 ? 10.094 44.688 10.898 1 96.12 175 LEU B C 1
ATOM 5749 O O . LEU B 1 175 ? 10.359 43.844 11.75 1 96.12 175 LEU B O 1
ATOM 5753 N N . VAL B 1 176 ? 9.281 45.688 11.117 1 94 176 VAL B N 1
ATOM 5754 C CA . VAL B 1 176 ? 8.656 45.906 12.422 1 94 176 VAL B CA 1
ATOM 5755 C C . VAL B 1 176 ? 7.211 45.406 12.383 1 94 176 VAL B C 1
ATOM 5757 O O . VAL B 1 176 ? 6.434 45.812 11.508 1 94 176 VAL B O 1
ATOM 5760 N N . CYS B 1 177 ? 6.93 44.562 13.25 1 90.94 177 CYS B N 1
ATOM 5761 C CA . CYS B 1 177 ? 5.582 44 13.391 1 90.94 177 CYS B CA 1
ATOM 5762 C C . CYS B 1 177 ? 5.07 44.156 14.812 1 90.94 177 CYS B C 1
ATOM 5764 O O . CYS B 1 177 ? 5.816 43.969 15.773 1 90.94 177 CYS B O 1
ATOM 5766 N N . HIS B 1 178 ? 3.766 44.531 14.906 1 84.38 178 HIS B N 1
ATOM 5767 C CA . HIS B 1 178 ? 3.137 44.656 16.219 1 84.38 178 HIS B CA 1
ATOM 5768 C C . HIS B 1 178 ? 2.318 43.406 16.547 1 84.38 178 HIS B C 1
ATOM 5770 O O . HIS B 1 178 ? 1.726 42.812 15.664 1 84.38 178 HIS B O 1
ATOM 5776 N N . PHE B 1 179 ? 2.395 43.125 17.781 1 75.69 179 PHE B N 1
ATOM 5777 C CA . PHE B 1 179 ? 1.519 42.031 18.203 1 75.69 179 PHE B CA 1
ATOM 5778 C C . PHE B 1 179 ? 0.066 42.344 17.859 1 75.69 179 PHE B C 1
ATOM 5780 O O . PHE B 1 179 ? -0.351 43.5 17.906 1 75.69 179 PHE B O 1
ATOM 5787 N N . ALA B 1 180 ? -0.524 41.312 17.422 1 64.44 180 ALA B N 1
ATOM 5788 C CA . ALA B 1 180 ? -1.931 41.469 17.062 1 64.44 180 ALA B CA 1
ATOM 5789 C C . ALA B 1 180 ? -2.801 41.562 18.312 1 64.44 180 ALA B C 1
ATOM 5791 O O . ALA B 1 180 ? -2.391 41.156 19.391 1 64.44 180 ALA B O 1
ATOM 5792 N N . ARG B 1 181 ? -3.783 42.406 18.25 1 64 181 ARG B N 1
ATOM 5793 C CA . ARG B 1 181 ? -4.773 42.344 19.312 1 64 181 ARG B CA 1
ATOM 5794 C C . ARG B 1 181 ? -5.496 41 19.328 1 64 181 ARG B C 1
ATOM 5796 O O . ARG B 1 181 ? -6.637 40.906 18.859 1 64 181 ARG B O 1
ATOM 5803 N N . SER B 1 182 ? -4.566 40.031 19.656 1 62.59 182 SER B N 1
ATOM 5804 C CA . SER B 1 182 ? -5.121 38.688 19.547 1 62.59 182 SER B CA 1
ATOM 5805 C C . SER B 1 182 ? -5.828 38.281 20.828 1 62.59 182 SER B C 1
ATOM 5807 O O . SER B 1 182 ? -5.523 38.781 21.906 1 62.59 182 SER B O 1
ATOM 5809 N N . ALA B 1 183 ? -6.777 37.438 20.578 1 65.5 183 ALA B N 1
ATOM 5810 C CA . ALA B 1 183 ? -7.598 36.906 21.672 1 65.5 183 ALA B CA 1
ATOM 5811 C C . ALA B 1 183 ? -6.855 35.844 22.469 1 65.5 183 ALA B C 1
ATOM 5813 O O . ALA B 1 183 ? -7.188 35.562 23.625 1 65.5 183 ALA B O 1
ATOM 5814 N N . SER B 1 184 ? -5.848 35.344 21.859 1 80.56 184 SER B N 1
ATOM 5815 C CA . SER B 1 184 ? -5.152 34.25 22.531 1 80.56 184 SER B CA 1
ATOM 5816 C C . SER B 1 184 ? -3.686 34.188 22.109 1 80.56 184 SER B C 1
ATOM 5818 O O . SER B 1 184 ? -3.303 34.75 21.094 1 80.56 184 SER B O 1
ATOM 5820 N N . PHE B 1 185 ? -2.885 33.531 22.891 1 85.44 185 PHE B N 1
ATOM 5821 C CA . PHE B 1 185 ? -1.455 33.406 22.625 1 85.44 185 PHE B CA 1
ATOM 5822 C C . PHE B 1 185 ? -1.208 32.625 21.328 1 85.44 185 PHE B C 1
ATOM 5824 O O . PHE B 1 185 ? -0.297 32.969 20.578 1 85.44 185 PHE B O 1
ATOM 5831 N N . GLU B 1 186 ? -2.002 31.609 21.141 1 89 186 GLU B N 1
ATOM 5832 C CA . GLU B 1 186 ? -1.828 30.781 19.953 1 89 186 GLU B CA 1
ATOM 5833 C C . GLU B 1 186 ? -2.143 31.578 18.688 1 89 186 GLU B C 1
ATOM 5835 O O . GLU B 1 186 ? -1.521 31.359 17.641 1 89 186 GLU B O 1
ATOM 5840 N N . GLU B 1 187 ? -3.133 32.375 18.75 1 88.69 187 GLU B N 1
ATOM 5841 C CA . GLU B 1 187 ? -3.414 33.25 17.609 1 88.69 187 GLU B CA 1
ATOM 5842 C C . GLU B 1 187 ? -2.27 34.219 17.375 1 88.69 187 GLU B C 1
ATOM 5844 O O . GLU B 1 187 ? -1.932 34.531 16.234 1 88.69 187 GLU B O 1
ATOM 5849 N N . GLU B 1 188 ? -1.722 34.719 18.469 1 87.44 188 GLU B N 1
ATOM 5850 C CA . GLU B 1 188 ? -0.571 35.625 18.359 1 87.44 188 GLU B CA 1
ATOM 5851 C C . GLU B 1 188 ? 0.629 34.906 17.75 1 87.44 188 GLU B C 1
ATOM 5853 O O . GLU B 1 188 ? 1.433 35.531 17.047 1 87.44 188 GLU B O 1
ATOM 5858 N N . LEU B 1 189 ? 0.816 33.688 18.094 1 90.5 189 LEU B N 1
ATOM 5859 C CA . LEU B 1 189 ? 1.899 32.906 17.531 1 90.5 189 LEU B CA 1
ATOM 5860 C C . LEU B 1 189 ? 1.802 32.875 16 1 90.5 189 LEU B C 1
ATOM 5862 O O . LEU B 1 189 ? 2.803 33.062 15.312 1 90.5 189 LEU B O 1
ATOM 5866 N N . HIS B 1 190 ? 0.635 32.625 15.5 1 93.19 190 HIS B N 1
ATOM 5867 C CA . HIS B 1 190 ? 0.451 32.562 14.055 1 93.19 190 HIS B CA 1
ATOM 5868 C C . HIS B 1 190 ? 0.645 33.906 13.406 1 93.19 190 HIS B C 1
ATOM 5870 O O . HIS B 1 190 ? 1.131 34 12.273 1 93.19 190 HIS B O 1
ATOM 5876 N N . HIS B 1 191 ? 0.253 34.906 14.148 1 90.56 191 HIS B N 1
ATOM 5877 C CA . HIS B 1 191 ? 0.525 36.25 13.656 1 90.56 191 HIS B CA 1
ATOM 5878 C C . HIS B 1 191 ? 2.025 36.5 13.547 1 90.56 191 HIS B C 1
ATOM 5880 O O . HIS B 1 191 ? 2.494 37.094 12.555 1 90.56 191 HIS B O 1
ATOM 5886 N N . VAL B 1 192 ? 2.723 36.125 14.555 1 90.88 192 VAL B N 1
ATOM 5887 C CA . VAL B 1 192 ? 4.172 36.312 14.555 1 90.88 192 VAL B CA 1
ATOM 5888 C C . VAL B 1 192 ? 4.785 35.531 13.391 1 90.88 192 VAL B C 1
ATOM 5890 O O . VAL B 1 192 ? 5.707 36.031 12.727 1 90.88 192 VAL B O 1
ATOM 5893 N N . VAL B 1 193 ? 4.301 34.375 13.164 1 94.69 193 VAL B N 1
ATOM 5894 C CA . VAL B 1 193 ? 4.809 33.562 12.062 1 94.69 193 VAL B CA 1
ATOM 5895 C C . VAL B 1 193 ? 4.523 34.25 10.734 1 94.69 193 VAL B C 1
ATOM 5897 O O . VAL B 1 193 ? 5.363 34.25 9.828 1 94.69 193 VAL B O 1
ATOM 5900 N N . TYR B 1 194 ? 3.328 34.781 10.609 1 93.69 194 TYR B N 1
ATOM 5901 C CA . TYR B 1 194 ? 2.975 35.562 9.43 1 93.69 194 TYR B CA 1
ATOM 5902 C C . TYR B 1 194 ? 3.998 36.656 9.172 1 93.69 194 TYR B C 1
ATOM 5904 O O . TYR B 1 194 ? 4.512 36.781 8.055 1 93.69 194 TYR B O 1
ATOM 5912 N N . CYS B 1 195 ? 4.336 37.406 10.211 1 93.81 195 CYS B N 1
ATOM 5913 C CA . CYS B 1 195 ? 5.324 38.5 10.117 1 93.81 195 CYS B CA 1
ATOM 5914 C C . CYS B 1 195 ? 6.699 37.938 9.766 1 93.81 195 CYS B C 1
ATOM 5916 O O . CYS B 1 195 ? 7.434 38.531 8.977 1 93.81 195 CYS B O 1
ATOM 5918 N N . PHE B 1 196 ? 6.965 36.844 10.344 1 96.19 196 PHE B N 1
ATOM 5919 C CA . PHE B 1 196 ? 8.273 36.219 10.172 1 96.19 196 PHE B CA 1
ATOM 5920 C C . PHE B 1 196 ? 8.469 35.75 8.734 1 96.19 196 PHE B C 1
ATOM 5922 O O . PHE B 1 196 ? 9.57 35.844 8.188 1 96.19 196 PHE B O 1
ATOM 5929 N N . ILE B 1 197 ? 7.469 35.219 8.125 1 96.88 197 ILE B N 1
ATOM 5930 C CA . ILE B 1 197 ? 7.539 34.781 6.734 1 96.88 197 ILE B CA 1
ATOM 5931 C C . ILE B 1 197 ? 7.797 35.969 5.832 1 96.88 197 ILE B C 1
ATOM 5933 O O . ILE B 1 197 ? 8.602 35.906 4.902 1 96.88 197 ILE B O 1
ATOM 5937 N N . VAL B 1 198 ? 7.145 37.062 6.133 1 95.19 198 VAL B N 1
ATOM 5938 C CA . VAL B 1 198 ? 7.367 38.281 5.375 1 95.19 198 VAL B CA 1
ATOM 5939 C C . VAL B 1 198 ? 8.805 38.781 5.574 1 95.19 198 VAL B C 1
ATOM 5941 O O . VAL B 1 198 ? 9.477 39.156 4.613 1 95.19 198 VAL B O 1
ATOM 5944 N N . ALA B 1 199 ? 9.242 38.719 6.785 1 97.12 199 ALA B N 1
ATOM 5945 C CA . ALA B 1 199 ? 10.609 39.094 7.09 1 97.12 199 ALA B CA 1
ATOM 5946 C C . ALA B 1 199 ? 11.617 38.25 6.336 1 97.12 199 ALA B C 1
ATOM 5948 O O . ALA B 1 199 ? 12.578 38.75 5.762 1 97.12 199 ALA B O 1
ATOM 5949 N N . TYR B 1 200 ? 11.398 37 6.379 1 98.25 200 TYR B N 1
ATOM 5950 C CA . TYR B 1 200 ? 12.266 36.031 5.695 1 98.25 200 TYR B CA 1
ATOM 5951 C C . TYR B 1 200 ? 12.289 36.312 4.195 1 98.25 200 TYR B C 1
ATOM 5953 O O . TYR B 1 200 ? 13.359 36.312 3.578 1 98.25 200 TYR B O 1
ATOM 5961 N N . ALA B 1 201 ? 11.148 36.531 3.602 1 97 201 ALA B N 1
ATOM 5962 C CA . ALA B 1 201 ? 11.016 36.719 2.158 1 97 201 ALA B CA 1
ATOM 5963 C C . ALA B 1 201 ? 11.641 38.031 1.714 1 97 201 ALA B C 1
ATOM 5965 O O . ALA B 1 201 ? 12.102 38.156 0.577 1 97 201 ALA B O 1
ATOM 5966 N N . THR B 1 202 ? 11.688 39 2.572 1 95.81 202 THR B N 1
ATOM 5967 C CA . THR B 1 202 ? 12.188 40.312 2.209 1 95.81 202 THR B CA 1
ATOM 5968 C C . THR B 1 202 ? 13.586 40.531 2.771 1 95.81 202 THR B C 1
ATOM 5970 O O . THR B 1 202 ? 14.125 41.656 2.689 1 95.81 202 THR B O 1
ATOM 5973 N N . GLN B 1 203 ? 14.156 39.531 3.391 1 96.62 203 GLN B N 1
ATOM 5974 C CA . GLN B 1 203 ? 15.492 39.594 3.982 1 96.62 203 GLN B CA 1
ATOM 5975 C C . GLN B 1 203 ? 15.602 40.719 4.992 1 96.62 203 GLN B C 1
ATOM 5977 O O . GLN B 1 203 ? 16.516 41.562 4.906 1 96.62 203 GLN B O 1
ATOM 5982 N N . ARG B 1 204 ? 14.664 40.75 5.875 1 97.06 204 ARG B N 1
ATOM 5983 C CA . ARG B 1 204 ? 14.641 41.781 6.918 1 97.06 204 ARG B CA 1
ATOM 5984 C C . ARG B 1 204 ? 14.57 41.156 8.305 1 97.06 204 ARG B C 1
ATOM 5986 O O . ARG B 1 204 ? 13.836 40.188 8.516 1 97.06 204 ARG B O 1
ATOM 5993 N N . THR B 1 205 ? 15.406 41.625 9.234 1 97.75 205 THR B N 1
ATOM 5994 C CA . THR B 1 205 ? 15.352 41.188 10.617 1 97.75 205 THR B CA 1
ATOM 5995 C C . THR B 1 205 ? 14.023 41.562 11.258 1 97.75 205 THR B C 1
ATOM 5997 O O . THR B 1 205 ? 13.625 42.75 11.227 1 97.75 205 THR B O 1
ATOM 6000 N N . LEU B 1 206 ? 13.367 40.656 11.844 1 96.81 206 LEU B N 1
ATOM 6001 C CA . LEU B 1 206 ? 12.055 40.906 12.43 1 96.81 206 LEU B CA 1
ATOM 6002 C C . LEU B 1 206 ? 12.188 41.5 13.82 1 96.81 206 LEU B C 1
ATOM 6004 O O . LEU B 1 206 ? 12.898 40.969 14.672 1 96.81 206 LEU B O 1
ATOM 6008 N N . ILE B 1 207 ? 11.508 42.562 13.969 1 93.88 207 ILE B N 1
ATOM 6009 C CA . ILE B 1 207 ? 11.398 43.219 15.266 1 93.88 207 ILE B CA 1
ATOM 6010 C C . ILE B 1 207 ? 9.945 43.219 15.727 1 93.88 207 ILE B C 1
ATOM 6012 O O . ILE B 1 207 ? 9.078 43.812 15.062 1 93.88 207 ILE B O 1
ATOM 6016 N N . LEU B 1 208 ? 9.75 42.594 16.828 1 88.75 208 LEU B N 1
ATOM 6017 C CA . LEU B 1 208 ? 8.398 42.562 17.375 1 88.75 208 LEU B CA 1
ATOM 6018 C C . LEU B 1 208 ? 8.211 43.656 18.422 1 88.75 208 LEU B C 1
ATOM 6020 O O . LEU B 1 208 ? 9.031 43.812 19.328 1 88.75 208 LEU B O 1
ATOM 6024 N N . LYS B 1 209 ? 7.172 44.375 18.172 1 83.31 209 LYS B N 1
ATOM 6025 C CA . LYS B 1 209 ? 6.859 45.469 19.109 1 83.31 209 LYS B CA 1
ATOM 6026 C C . LYS B 1 209 ? 5.574 45.156 19.875 1 83.31 209 LYS B C 1
ATOM 6028 O O . LYS B 1 209 ? 4.617 44.625 19.312 1 83.31 209 LYS B O 1
ATOM 6033 N N . PRO B 1 210 ? 5.668 45.406 21.156 1 72.19 210 PRO B N 1
ATOM 6034 C CA . PRO B 1 210 ? 4.441 45.219 21.938 1 72.19 210 PRO B CA 1
ATOM 6035 C C . PRO B 1 210 ? 3.318 46.156 21.531 1 72.19 210 PRO B C 1
ATOM 6037 O O . PRO B 1 210 ? 3.584 47.25 21 1 72.19 210 PRO B O 1
ATOM 6040 N N . ARG B 1 211 ? 2.006 45.656 21.469 1 62 211 ARG B N 1
ATOM 6041 C CA . ARG B 1 211 ? 0.87 46.562 21.297 1 62 211 ARG B CA 1
ATOM 6042 C C . ARG B 1 211 ? 0.281 46.969 22.641 1 62 211 ARG B C 1
ATOM 6044 O O . ARG B 1 211 ? 0.005 46.125 23.484 1 62 211 ARG B O 1
ATOM 6051 N N . GLU B 1 212 ? 0.365 47.938 23.516 1 54.25 212 GLU B N 1
ATOM 6052 C CA . GLU B 1 212 ? -0.171 48.406 24.781 1 54.25 212 GLU B CA 1
ATOM 6053 C C . GLU B 1 212 ? -1.697 48.438 24.766 1 54.25 212 GLU B C 1
ATOM 6055 O O . GLU B 1 212 ? -2.307 48.875 23.797 1 54.25 212 GLU B O 1
ATOM 6060 N N . PRO B 1 213 ? -2.564 48.062 25.984 1 50.22 213 PRO B N 1
ATOM 6061 C CA . PRO B 1 213 ? -2.041 47.25 27.062 1 50.22 213 PRO B CA 1
ATOM 6062 C C . PRO B 1 213 ? -1.723 45.812 26.625 1 50.22 213 PRO B C 1
ATOM 6064 O O . PRO B 1 213 ? -2.443 45.25 25.797 1 50.22 213 PRO B O 1
ATOM 6067 N N . ASP B 1 214 ? -0.377 45.156 26.656 1 52.66 214 ASP B N 1
ATOM 6068 C CA . ASP B 1 214 ? 0.081 44.062 25.797 1 52.66 214 ASP B CA 1
ATOM 6069 C C . ASP B 1 214 ? 0.131 42.75 26.578 1 52.66 214 ASP B C 1
ATOM 6071 O O . ASP B 1 214 ? 1.001 42.562 27.422 1 52.66 214 ASP B O 1
ATOM 6075 N N . LEU B 1 215 ? -0.918 42.156 26.812 1 49.25 215 LEU B N 1
ATOM 6076 C CA . LEU B 1 215 ? -0.91 40.844 27.438 1 49.25 215 LEU B CA 1
ATOM 6077 C C . LEU B 1 215 ? 0.224 39.969 26.875 1 49.25 215 LEU B C 1
ATOM 6079 O O . LEU B 1 215 ? 0.795 39.156 27.594 1 49.25 215 LEU B O 1
ATOM 6083 N N . GLY B 1 216 ? 0.565 40.125 25.594 1 52.25 216 GLY B N 1
ATOM 6084 C CA . GLY B 1 216 ? 1.396 39.188 24.875 1 52.25 216 GLY B CA 1
ATOM 6085 C C . GLY B 1 216 ? 2.875 39.344 25.172 1 52.25 216 GLY B C 1
ATOM 6086 O O . GLY B 1 216 ? 3.604 38.344 25.25 1 52.25 216 GLY B O 1
ATOM 6087 N N . LYS B 1 217 ? 3.289 40.688 25.438 1 54.72 217 LYS B N 1
ATOM 6088 C CA . LYS B 1 217 ? 4.711 41.031 25.531 1 54.72 217 LYS B CA 1
ATOM 6089 C C . LYS B 1 217 ? 5.344 40.406 26.766 1 54.72 217 LYS B C 1
ATOM 6091 O O . LYS B 1 217 ? 6.406 39.781 26.688 1 54.72 217 LYS B O 1
ATOM 6096 N N . GLU B 1 218 ? 4.672 40.688 27.859 1 58.53 218 GLU B N 1
ATOM 6097 C CA . GLU B 1 218 ? 5.254 40.125 29.078 1 58.53 218 GLU B CA 1
ATOM 6098 C C . GLU B 1 218 ? 5.34 38.625 29.016 1 58.53 218 GLU B C 1
ATOM 6100 O O . GLU B 1 218 ? 6.336 38.031 29.438 1 58.53 218 GLU B O 1
ATOM 6105 N N . ALA B 1 219 ? 4.414 38.094 28.266 1 59.78 219 ALA B N 1
ATOM 6106 C CA . ALA B 1 219 ? 4.312 36.656 28.203 1 59.78 219 ALA B CA 1
ATOM 6107 C C . ALA B 1 219 ? 5.387 36.062 27.297 1 59.78 219 ALA B C 1
ATOM 6109 O O . ALA B 1 219 ? 6.07 35.125 27.672 1 59.78 219 ALA B O 1
ATOM 6110 N N . TRP B 1 220 ? 5.664 36.688 26.156 1 73.75 220 TRP B N 1
ATOM 6111 C CA . TRP B 1 220 ? 6.695 36.219 25.234 1 73.75 220 TRP B CA 1
ATOM 6112 C C . TRP B 1 220 ? 8.086 36.406 25.844 1 73.75 220 TRP B C 1
ATOM 6114 O O . TRP B 1 220 ? 8.898 35.469 25.828 1 73.75 220 TRP B O 1
ATOM 6124 N N . GLN B 1 221 ? 8.172 37.5 26.516 1 75 221 GLN B N 1
ATOM 6125 C CA . GLN B 1 221 ? 9.492 37.812 27.047 1 75 221 GLN B CA 1
ATOM 6126 C C . GLN B 1 221 ? 9.805 36.969 28.281 1 75 221 GLN B C 1
ATOM 6128 O O . GLN B 1 221 ? 10.969 36.656 28.562 1 75 221 GLN B O 1
ATOM 6133 N N . GLU B 1 222 ? 8.805 36.625 28.844 1 83.38 222 GLU B N 1
ATOM 6134 C CA . GLU B 1 222 ? 9.008 35.906 30.094 1 83.38 222 GLU B CA 1
ATOM 6135 C C . GLU B 1 222 ? 9.336 34.438 29.828 1 83.38 222 GLU B C 1
ATOM 6137 O O . GLU B 1 222 ? 10.172 33.844 30.516 1 83.38 222 GLU B O 1
ATOM 6142 N N . PHE B 1 223 ? 8.789 33.906 28.859 1 89.38 223 PHE B N 1
ATOM 6143 C CA . PHE B 1 223 ? 8.844 32.438 28.734 1 89.38 223 PHE B CA 1
ATOM 6144 C C . PHE B 1 223 ? 9.703 32.031 27.547 1 89.38 223 PHE B C 1
ATOM 6146 O O . PHE B 1 223 ? 10.211 30.906 27.5 1 89.38 223 PHE B O 1
ATOM 6153 N N . LEU B 1 224 ? 9.914 32.906 26.578 1 91.94 224 LEU B N 1
ATOM 6154 C CA . LEU B 1 224 ? 10.578 32.531 25.328 1 91.94 224 LEU B CA 1
ATOM 6155 C C . LEU B 1 224 ? 11.812 33.406 25.078 1 91.94 224 LEU B C 1
ATOM 6157 O O . LEU B 1 224 ? 11.906 34.5 25.594 1 91.94 224 LEU B O 1
ATOM 6161 N N . GLN B 1 225 ? 12.742 32.844 24.344 1 92.81 225 GLN B N 1
ATOM 6162 C CA . GLN B 1 225 ? 13.914 33.594 23.938 1 92.81 225 GLN B CA 1
ATOM 6163 C C . GLN B 1 225 ? 13.539 34.719 22.969 1 92.81 225 GLN B C 1
ATOM 6165 O O . GLN B 1 225 ? 12.578 34.594 22.203 1 92.81 225 GLN B O 1
ATOM 6170 N N . PRO B 1 226 ? 14.297 35.781 23.078 1 91.19 226 PRO B N 1
ATOM 6171 C CA . PRO B 1 226 ? 14.039 36.812 22.078 1 91.19 226 PRO B CA 1
ATOM 6172 C C . PRO B 1 226 ? 14.305 36.344 20.641 1 91.19 226 PRO B C 1
ATOM 6174 O O . PRO B 1 226 ? 15.102 35.438 20.438 1 91.19 226 PRO B O 1
ATOM 6177 N N . LEU B 1 227 ? 13.672 36.969 19.656 1 93.44 227 LEU B N 1
ATOM 6178 C CA . LEU B 1 227 ? 13.812 36.562 18.266 1 93.44 227 LEU B CA 1
ATOM 6179 C C . LEU B 1 227 ? 15.211 36.875 17.734 1 93.44 227 LEU B C 1
ATOM 6181 O O . LEU B 1 227 ? 15.641 36.312 16.734 1 93.44 227 LEU B O 1
ATOM 6185 N N . SER B 1 228 ? 15.828 37.812 18.359 1 94.5 228 SER B N 1
ATOM 6186 C CA . SER B 1 228 ? 17.203 38.156 18.016 1 94.5 228 SER B CA 1
ATOM 6187 C C . SER B 1 228 ? 18.047 38.312 19.266 1 94.5 228 SER B C 1
ATOM 6189 O O . SER B 1 228 ? 17.562 38.75 20.312 1 94.5 228 SER B O 1
ATOM 6191 N N . LYS B 1 229 ? 19.328 38 19.141 1 91.56 229 LYS B N 1
ATOM 6192 C CA . LYS B 1 229 ? 20.25 38.156 20.25 1 91.56 229 LYS B CA 1
ATOM 6193 C C . LYS B 1 229 ? 20.844 39.562 20.281 1 91.56 229 LYS B C 1
ATOM 6195 O O . LYS B 1 229 ? 21.234 40.062 21.344 1 91.56 229 LYS B O 1
ATOM 6200 N N . LYS B 1 230 ? 20.891 40.188 19.109 1 90.31 230 LYS B N 1
ATOM 6201 C CA . LYS B 1 230 ? 21.688 41.406 19.031 1 90.31 230 LYS B CA 1
ATOM 6202 C C . LYS B 1 230 ? 20.875 42.531 18.438 1 90.31 230 LYS B C 1
ATOM 6204 O O . LYS B 1 230 ? 21.281 43.719 18.531 1 90.31 230 LYS B O 1
ATOM 6209 N N . CYS B 1 231 ? 19.828 42.312 17.828 1 93.94 231 CYS B N 1
ATOM 6210 C CA . CYS B 1 231 ? 19.047 43.344 17.141 1 93.94 231 CYS B CA 1
ATOM 6211 C C . CYS B 1 231 ? 17.625 43.406 17.688 1 93.94 231 CYS B C 1
ATOM 6213 O O . CYS B 1 231 ? 16.719 42.75 17.188 1 93.94 231 CYS B O 1
ATOM 6215 N N . LEU B 1 232 ? 17.391 44.344 18.562 1 89.38 232 LEU B N 1
ATOM 6216 C CA . LEU B 1 232 ? 16.125 44.344 19.312 1 89.38 232 LEU B CA 1
ATOM 6217 C C . LEU B 1 232 ? 15.367 45.656 19.094 1 89.38 232 LEU B C 1
ATOM 6219 O O . LEU B 1 232 ? 14.227 45.812 19.531 1 89.38 232 LEU B O 1
ATOM 6223 N N . ASP B 1 233 ? 15.953 46.562 18.422 1 89.25 233 ASP B N 1
ATOM 6224 C CA . ASP B 1 233 ? 15.273 47.844 18.25 1 89.25 233 ASP B CA 1
ATOM 6225 C C . ASP B 1 233 ? 15.07 48.188 16.766 1 89.25 233 ASP B C 1
ATOM 6227 O O . ASP B 1 233 ? 15.688 47.531 15.906 1 89.25 233 ASP B O 1
ATOM 6231 N N . ALA B 1 234 ? 14.211 49.094 16.516 1 92.19 234 ALA B N 1
ATOM 6232 C CA . ALA B 1 234 ? 13.844 49.469 15.148 1 92.19 234 ALA B CA 1
ATOM 6233 C C . ALA B 1 234 ? 14.57 50.719 14.695 1 92.19 234 ALA B C 1
ATOM 6235 O O . ALA B 1 234 ? 14.047 51.5 13.891 1 92.19 234 ALA B O 1
ATOM 6236 N N . ASN B 1 235 ? 15.648 50.969 15.227 1 92.88 235 ASN B N 1
ATOM 6237 C CA . ASN B 1 235 ? 16.406 52.156 14.797 1 92.88 235 ASN B CA 1
ATOM 6238 C C . ASN B 1 235 ? 16.938 52 13.383 1 92.88 235 ASN B C 1
ATOM 6240 O O . ASN B 1 235 ? 17.344 50.906 12.992 1 92.88 235 ASN B O 1
ATOM 6244 N N . GLY B 1 236 ? 16.953 53.031 12.602 1 92.69 236 GLY B N 1
ATOM 6245 C CA . GLY B 1 236 ? 17.453 53.031 11.227 1 92.69 236 GLY B CA 1
ATOM 6246 C C . GLY B 1 236 ? 17.359 54.406 10.562 1 92.69 236 GLY B C 1
ATOM 6247 O O . GLY B 1 236 ? 16.781 55.344 11.125 1 92.69 236 GLY B O 1
ATOM 6248 N N . VAL B 1 237 ? 17.875 54.5 9.422 1 94.12 237 VAL B N 1
ATOM 6249 C CA . VAL B 1 237 ? 18.016 55.781 8.719 1 94.12 237 VAL B CA 1
ATOM 6250 C C . VAL B 1 237 ? 16.703 56.125 8.023 1 94.12 237 VAL B C 1
ATOM 6252 O O . VAL B 1 237 ? 16.297 57.281 7.996 1 94.12 237 VAL B O 1
ATOM 6255 N N . SER B 1 238 ? 16.047 55.156 7.367 1 95.69 238 SER B N 1
ATOM 6256 C CA . SER B 1 238 ? 14.812 55.406 6.633 1 95.69 238 SER B CA 1
ATOM 6257 C C . SER B 1 238 ? 13.695 54.469 7.145 1 95.69 238 SER B C 1
ATOM 6259 O O . SER B 1 238 ? 13.945 53.312 7.488 1 95.69 238 SER B O 1
ATOM 6261 N N . HIS B 1 239 ? 12.453 55.062 7.215 1 96 239 HIS B N 1
ATOM 6262 C CA . HIS B 1 239 ? 11.281 54.375 7.711 1 96 239 HIS B CA 1
ATOM 6263 C C . HIS B 1 239 ? 10.109 54.5 6.742 1 96 239 HIS B C 1
ATOM 6265 O O . HIS B 1 239 ? 9.93 55.562 6.121 1 96 239 HIS B O 1
ATOM 6271 N N . SER B 1 240 ? 9.461 53.438 6.57 1 95.31 240 SER B N 1
ATOM 6272 C CA . SER B 1 240 ? 8.25 53.5 5.754 1 95.31 240 SER B CA 1
ATOM 6273 C C . SER B 1 240 ? 7.25 52.406 6.16 1 95.31 240 SER B C 1
ATOM 6275 O O . SER B 1 240 ? 7.633 51.375 6.723 1 95.31 240 SER B O 1
ATOM 6277 N N . GLU B 1 241 ? 6.043 52.688 5.848 1 92 241 GLU B N 1
ATOM 6278 C CA . GLU B 1 241 ? 5.016 51.656 5.969 1 92 241 GLU B CA 1
ATOM 6279 C C . GLU B 1 241 ? 5.047 50.719 4.773 1 92 241 GLU B C 1
ATOM 6281 O O . GLU B 1 241 ? 5.527 51.094 3.697 1 92 241 GLU B O 1
ATOM 6286 N N . TRP B 1 242 ? 4.625 49.531 4.949 1 91.38 242 TRP B N 1
ATOM 6287 C CA . TRP B 1 242 ? 4.523 48.562 3.867 1 91.38 242 TRP B CA 1
ATOM 6288 C C . TRP B 1 242 ? 3.758 49.125 2.684 1 91.38 242 TRP B C 1
ATOM 6290 O O . TRP B 1 242 ? 2.713 49.75 2.861 1 91.38 242 TRP B O 1
ATOM 6300 N N . PRO B 1 243 ? 4.215 48.844 1.464 1 89.94 243 PRO B N 1
ATOM 6301 C CA . PRO B 1 243 ? 5.285 47.938 1.026 1 89.94 243 PRO B CA 1
ATOM 6302 C C . PRO B 1 243 ? 6.648 48.625 0.972 1 89.94 243 PRO B C 1
ATOM 6304 O O . PRO B 1 243 ? 7.672 47.969 0.8 1 89.94 243 PRO B O 1
ATOM 6307 N N . GLY B 1 244 ? 6.652 49.875 1.159 1 87.69 244 GLY B N 1
ATOM 6308 C CA . GLY B 1 244 ? 7.898 50.625 1.136 1 87.69 244 GLY B CA 1
ATOM 6309 C C . GLY B 1 244 ? 8.68 50.438 -0.154 1 87.69 244 GLY B C 1
ATOM 6310 O O . GLY B 1 244 ? 8.125 50 -1.162 1 87.69 244 GLY B O 1
ATOM 6311 N N . LYS B 1 245 ? 9.883 51 -0.193 1 90.06 245 LYS B N 1
ATOM 6312 C CA . LYS B 1 245 ? 10.797 50.844 -1.316 1 90.06 245 LYS B CA 1
ATOM 6313 C C . LYS B 1 245 ? 11.914 49.844 -0.986 1 90.06 245 LYS B C 1
ATOM 6315 O O . LYS B 1 245 ? 12.094 49.469 0.176 1 90.06 245 LYS B O 1
ATOM 6320 N N . GLU B 1 246 ? 12.539 49.375 -1.981 1 85.88 246 GLU B N 1
ATOM 6321 C CA . GLU B 1 246 ? 13.609 48.375 -1.804 1 85.88 246 GLU B CA 1
ATOM 6322 C C . GLU B 1 246 ? 14.719 48.938 -0.917 1 85.88 246 GLU B C 1
ATOM 6324 O O . GLU B 1 246 ? 15.336 48.188 -0.149 1 85.88 246 GLU B O 1
ATOM 6329 N N . GLU B 1 247 ? 14.859 50.25 -0.991 1 90.38 247 GLU B N 1
ATOM 6330 C CA . GLU B 1 247 ? 15.977 50.875 -0.281 1 90.38 247 GLU B CA 1
ATOM 6331 C C . GLU B 1 247 ? 15.586 51.25 1.146 1 90.38 247 GLU B C 1
ATOM 6333 O O . GLU B 1 247 ? 16.438 51.594 1.956 1 90.38 247 GLU B O 1
ATOM 6338 N N . THR B 1 248 ? 14.305 51.031 1.393 1 95.44 248 THR B N 1
ATOM 6339 C CA . THR B 1 248 ? 13.859 51.375 2.742 1 95.44 248 THR B CA 1
ATOM 6340 C C . THR B 1 248 ? 14.492 50.438 3.764 1 95.44 248 THR B C 1
ATOM 6342 O O . THR B 1 248 ? 14.406 49.188 3.625 1 95.44 248 THR B O 1
ATOM 6345 N N . GLN B 1 249 ? 15.062 51 4.793 1 96.75 249 GLN B N 1
ATOM 6346 C CA . GLN B 1 249 ? 15.758 50.188 5.781 1 96.75 249 GLN B CA 1
ATOM 6347 C C . GLN B 1 249 ? 14.773 49.562 6.762 1 96.75 249 GLN B C 1
ATOM 6349 O O . GLN B 1 249 ? 14.859 48.344 7.047 1 96.75 249 GLN B O 1
ATOM 6354 N N . VAL B 1 250 ? 13.867 50.406 7.344 1 97.19 250 VAL B N 1
ATOM 6355 C CA . VAL B 1 250 ? 12.914 49.906 8.336 1 97.19 250 VAL B CA 1
ATOM 6356 C C . VAL B 1 250 ? 11.5 49.969 7.77 1 97.19 250 VAL B C 1
ATOM 6358 O O . VAL B 1 250 ? 10.977 51.062 7.484 1 97.19 250 VAL B O 1
ATOM 6361 N N . LEU B 1 251 ? 10.953 48.844 7.648 1 95.25 251 LEU B N 1
ATOM 6362 C CA . LEU B 1 251 ? 9.594 48.719 7.129 1 95.25 251 LEU B CA 1
ATOM 6363 C C . LEU B 1 251 ? 8.625 48.344 8.234 1 95.25 251 LEU B C 1
ATOM 6365 O O . LEU B 1 251 ? 8.922 47.469 9.055 1 95.25 251 LEU B O 1
ATOM 6369 N N . TYR B 1 252 ? 7.453 49 8.305 1 93.06 252 TYR B N 1
ATOM 6370 C CA . TYR B 1 252 ? 6.422 48.719 9.289 1 93.06 252 TYR B CA 1
ATOM 6371 C C . TYR B 1 252 ? 5.242 48 8.648 1 93.06 252 TYR B C 1
ATOM 6373 O O . TYR B 1 252 ? 4.668 48.469 7.672 1 93.06 252 TYR B O 1
ATOM 6381 N N . LEU B 1 253 ? 4.957 46.812 9.188 1 91.44 253 LEU B N 1
ATOM 6382 C CA . LEU B 1 253 ? 3.74 46.125 8.742 1 91.44 253 LEU B CA 1
ATOM 6383 C C . LEU B 1 253 ? 2.508 46.781 9.359 1 91.44 253 LEU B C 1
ATOM 6385 O O . LEU B 1 253 ? 2.533 47.188 10.523 1 91.44 253 LEU B O 1
ATOM 6389 N N . PRO B 1 254 ? 1.479 46.812 8.539 1 85.19 254 PRO B N 1
ATOM 6390 C CA . PRO B 1 254 ? 0.247 47.375 9.102 1 85.19 254 PRO B CA 1
ATOM 6391 C C . PRO B 1 254 ? -0.327 46.531 10.234 1 85.19 254 PRO B C 1
ATOM 6393 O O . PRO B 1 254 ? -0.155 45.312 10.25 1 85.19 254 PRO B O 1
ATOM 6396 N N . LYS B 1 255 ? -1.023 47.25 11.148 1 72.94 255 LYS B N 1
ATOM 6397 C CA . LYS B 1 255 ? -1.604 46.594 12.312 1 72.94 255 LYS B CA 1
ATOM 6398 C C . LYS B 1 255 ? -2.801 45.75 11.914 1 72.94 255 LYS B C 1
ATOM 6400 O O . LYS B 1 255 ? -3.213 44.844 12.664 1 72.94 255 LYS B O 1
ATOM 6405 N N . ARG B 1 256 ? -3.102 45.969 10.664 1 65.56 256 ARG B N 1
ATOM 6406 C CA . ARG B 1 256 ? -4.195 45.156 10.156 1 65.56 256 ARG B CA 1
ATOM 6407 C C . ARG B 1 256 ? -3.766 43.688 10.008 1 65.56 256 ARG B C 1
ATOM 6409 O O . ARG B 1 256 ? -2.572 43.375 10.055 1 65.56 256 ARG B O 1
ATOM 6416 N N . SER B 1 257 ? -4.785 42.969 9.867 1 64.31 257 SER B N 1
ATOM 6417 C CA . SER B 1 257 ? -4.598 41.5 10.008 1 64.31 257 SER B CA 1
ATOM 6418 C C . SER B 1 257 ? -3.857 40.938 8.812 1 64.31 257 SER B C 1
ATOM 6420 O O . SER B 1 257 ? -2.949 40.125 8.977 1 64.31 257 SER B O 1
ATOM 6422 N N . PHE B 1 258 ? -4.148 41.281 7.645 1 79.69 258 PHE B N 1
ATOM 6423 C CA . PHE B 1 258 ? -3.486 40.625 6.512 1 79.69 258 PHE B CA 1
ATOM 6424 C C . PHE B 1 258 ? -3.113 41.656 5.453 1 79.69 258 PHE B C 1
ATOM 6426 O O . PHE B 1 258 ? -3.844 42.625 5.238 1 79.69 258 PHE B O 1
ATOM 6433 N N . LEU B 1 259 ? -2.006 41.531 4.852 1 84.94 259 LEU B N 1
ATOM 6434 C CA . LEU B 1 259 ? -1.5 42.406 3.809 1 84.94 259 LEU B CA 1
ATOM 6435 C C . LEU B 1 259 ? -2.35 42.312 2.547 1 84.94 259 LEU B C 1
ATOM 6437 O O . LEU B 1 259 ? -2.826 41.219 2.203 1 84.94 259 LEU B O 1
ATOM 6441 N N . TYR B 1 260 ? -2.588 43.469 1.938 1 82.94 260 TYR B N 1
ATOM 6442 C CA . TYR B 1 260 ? -3.283 43.531 0.657 1 82.94 260 TYR B CA 1
ATOM 6443 C C . TYR B 1 260 ? -2.586 44.5 -0.301 1 82.94 260 TYR B C 1
ATOM 6445 O O . TYR B 1 260 ? -2.277 45.625 0.063 1 82.94 260 TYR B O 1
ATOM 6453 N N . PRO B 1 261 ? -2.314 44.188 -1.534 1 86.38 261 PRO B N 1
ATOM 6454 C CA . PRO B 1 261 ? -2.441 42.812 -2.041 1 86.38 261 PRO B CA 1
ATOM 6455 C C . PRO B 1 261 ? -1.485 41.844 -1.359 1 86.38 261 PRO B C 1
ATOM 6457 O O . PRO B 1 261 ? -0.378 42.219 -0.974 1 86.38 261 PRO B O 1
ATOM 6460 N N . ALA B 1 262 ? -1.891 40.656 -1.298 1 88.81 262 ALA B N 1
ATOM 6461 C CA . ALA B 1 262 ? -1.104 39.656 -0.589 1 88.81 262 ALA B CA 1
ATOM 6462 C C . ALA B 1 262 ? 0.173 39.344 -1.354 1 88.81 262 ALA B C 1
ATOM 6464 O O . ALA B 1 262 ? 0.125 39 -2.545 1 88.81 262 ALA B O 1
ATOM 6465 N N . PRO B 1 263 ? 1.258 39.375 -0.679 1 92.56 263 PRO B N 1
ATOM 6466 C CA . PRO B 1 263 ? 2.506 39 -1.341 1 92.56 263 PRO B CA 1
ATOM 6467 C C . PRO B 1 263 ? 2.506 37.531 -1.789 1 92.56 263 PRO B C 1
ATOM 6469 O O . PRO B 1 263 ? 1.895 36.688 -1.136 1 92.56 263 PRO B O 1
ATOM 6472 N N . PRO B 1 264 ? 3.246 37.219 -2.832 1 92.75 264 PRO B N 1
ATOM 6473 C CA . PRO B 1 264 ? 3.209 35.875 -3.406 1 92.75 264 PRO B CA 1
ATOM 6474 C C . PRO B 1 264 ? 3.844 34.844 -2.498 1 92.75 264 PRO B C 1
ATOM 6476 O O . PRO B 1 264 ? 3.541 33.656 -2.615 1 92.75 264 PRO B O 1
ATOM 6479 N N . TYR B 1 265 ? 4.68 35.281 -1.584 1 94.38 265 TYR B N 1
ATOM 6480 C CA . TYR B 1 265 ? 5.438 34.312 -0.81 1 94.38 265 TYR B CA 1
ATOM 6481 C C . TYR B 1 265 ? 4.668 33.875 0.431 1 94.38 265 TYR B C 1
ATOM 6483 O O . TYR B 1 265 ? 5.145 33.062 1.208 1 94.38 265 TYR B O 1
ATOM 6491 N N . LEU B 1 266 ? 3.504 34.438 0.637 1 94.62 266 LEU B N 1
ATOM 6492 C CA . LEU B 1 266 ? 2.709 34.031 1.789 1 94.62 266 LEU B CA 1
ATOM 6493 C C . LEU B 1 266 ? 2.225 32.594 1.633 1 94.62 266 LEU B C 1
ATOM 6495 O O . LEU B 1 266 ? 2.137 32.062 0.514 1 94.62 266 LEU B O 1
ATOM 6499 N N . PRO B 1 267 ? 1.857 31.953 2.672 1 93.62 267 PRO B N 1
ATOM 6500 C CA . PRO B 1 267 ? 1.309 30.594 2.574 1 93.62 267 PRO B CA 1
ATOM 6501 C C . PRO B 1 267 ? 0.172 30.484 1.561 1 93.62 267 PRO B C 1
ATOM 6503 O O . PRO B 1 267 ? -0.548 31.453 1.331 1 93.62 267 PRO B O 1
ATOM 6506 N N . PRO B 1 268 ? 0.138 29.297 0.89 1 94.38 268 PRO B N 1
ATOM 6507 C CA . PRO B 1 268 ? 0.766 28.016 1.19 1 94.38 268 PRO B CA 1
ATOM 6508 C C . PRO B 1 268 ? 2.074 27.797 0.431 1 94.38 268 PRO B C 1
ATOM 6510 O O . PRO B 1 268 ? 2.543 26.672 0.305 1 94.38 268 PRO B O 1
ATOM 6513 N N . ARG B 1 269 ? 2.65 28.812 -0.012 1 95.56 269 ARG B N 1
ATOM 6514 C CA . ARG B 1 269 ? 3.838 28.703 -0.853 1 95.56 269 ARG B CA 1
ATOM 6515 C C . ARG B 1 269 ? 5.082 28.422 -0.012 1 95.56 269 ARG B C 1
ATOM 6517 O O . ARG B 1 269 ? 5.219 28.969 1.091 1 95.56 269 ARG B O 1
ATOM 6524 N N . VAL B 1 270 ? 5.938 27.594 -0.564 1 96.88 270 VAL B N 1
ATOM 6525 C CA . VAL B 1 270 ? 7.199 27.25 0.087 1 96.88 270 VAL B CA 1
ATOM 6526 C C . VAL B 1 270 ? 8.367 27.703 -0.789 1 96.88 270 VAL B C 1
ATOM 6528 O O . VAL B 1 270 ? 8.188 28 -1.972 1 96.88 270 VAL B O 1
ATOM 6531 N N . PRO B 1 271 ? 9.539 27.828 -0.195 1 97.94 271 PRO B N 1
ATOM 6532 C CA . PRO B 1 271 ? 10.688 28.266 -0.999 1 97.94 271 PRO B CA 1
ATOM 6533 C C . PRO B 1 271 ? 10.992 27.297 -2.145 1 97.94 271 PRO B C 1
ATOM 6535 O O . PRO B 1 271 ? 11.086 26.094 -1.932 1 97.94 271 PRO B O 1
ATOM 6538 N N . ALA B 1 272 ? 11.266 27.844 -3.322 1 97.69 272 ALA B N 1
ATOM 6539 C CA . ALA B 1 272 ? 11.492 27.062 -4.531 1 97.69 272 ALA B CA 1
ATOM 6540 C C . ALA B 1 272 ? 12.727 26.172 -4.387 1 97.69 272 ALA B C 1
ATOM 6542 O O . ALA B 1 272 ? 12.773 25.062 -4.918 1 97.69 272 ALA B O 1
ATOM 6543 N N . ASP B 1 273 ? 13.711 26.672 -3.703 1 97.19 273 ASP B N 1
ATOM 6544 C CA . ASP B 1 273 ? 14.961 25.922 -3.598 1 97.19 273 ASP B CA 1
ATOM 6545 C C . ASP B 1 273 ? 14.797 24.688 -2.701 1 97.19 273 ASP B C 1
ATOM 6547 O O . ASP B 1 273 ? 15.609 23.766 -2.744 1 97.19 273 ASP B O 1
ATOM 6551 N N . LEU B 1 274 ? 13.75 24.734 -1.907 1 97.56 274 LEU B N 1
ATOM 6552 C CA . LEU B 1 274 ? 13.516 23.625 -0.991 1 97.56 274 LEU B CA 1
ATOM 6553 C C . LEU B 1 274 ? 12.367 22.75 -1.482 1 97.56 274 LEU B C 1
ATOM 6555 O O . LEU B 1 274 ? 12.172 21.641 -0.984 1 97.56 274 LEU B O 1
ATOM 6559 N N . ALA B 1 275 ? 11.68 23.172 -2.443 1 97.06 275 ALA B N 1
ATOM 6560 C CA . ALA B 1 275 ? 10.391 22.594 -2.83 1 97.06 275 ALA B CA 1
ATOM 6561 C C . ALA B 1 275 ? 10.555 21.141 -3.289 1 97.06 275 ALA B C 1
ATOM 6563 O O . ALA B 1 275 ? 9.766 20.281 -2.902 1 97.06 275 ALA B O 1
ATOM 6564 N N . ALA B 1 276 ? 11.523 20.875 -4.137 1 95.25 276 ALA B N 1
ATOM 6565 C CA . ALA B 1 276 ? 11.711 19.531 -4.66 1 95.25 276 ALA B CA 1
ATOM 6566 C C . ALA B 1 276 ? 12.07 18.547 -3.545 1 95.25 276 ALA B C 1
ATOM 6568 O O . ALA B 1 276 ? 11.594 17.422 -3.529 1 95.25 276 ALA B O 1
ATOM 6569 N N . ARG B 1 277 ? 12.867 19 -2.635 1 96.5 277 ARG B N 1
ATOM 6570 C CA . ARG B 1 277 ? 13.266 18.172 -1.506 1 96.5 277 ARG B CA 1
ATOM 6571 C C . ARG B 1 277 ? 12.094 17.922 -0.56 1 96.5 277 ARG B C 1
ATOM 6573 O O . ARG B 1 277 ? 11.883 16.812 -0.088 1 96.5 277 ARG B O 1
ATOM 6580 N N . LEU B 1 278 ? 11.289 18.953 -0.377 1 96.94 278 LEU B N 1
ATOM 6581 C CA . LEU B 1 278 ? 10.133 18.859 0.501 1 96.94 278 LEU B CA 1
ATOM 6582 C C . LEU B 1 278 ? 9.062 17.953 -0.113 1 96.94 278 LEU B C 1
ATOM 6584 O O . LEU B 1 278 ? 8.375 17.219 0.601 1 96.94 278 LEU B O 1
ATOM 6588 N N . ALA B 1 279 ? 8.938 18.062 -1.415 1 94.31 279 ALA B N 1
ATOM 6589 C CA . ALA B 1 279 ? 7.93 17.25 -2.1 1 94.31 279 ALA B CA 1
ATOM 6590 C C . ALA B 1 279 ? 8.18 15.766 -1.895 1 94.31 279 ALA B C 1
ATOM 6592 O O . ALA B 1 279 ? 7.238 14.977 -1.782 1 94.31 279 ALA B O 1
ATOM 6593 N N . ARG B 1 280 ? 9.383 15.43 -1.85 1 94.25 280 ARG B N 1
ATOM 6594 C CA . ARG B 1 280 ? 9.758 14.031 -1.655 1 94.25 280 ARG B CA 1
ATOM 6595 C C . ARG B 1 280 ? 9.68 13.641 -0.183 1 94.25 280 ARG B C 1
ATOM 6597 O O . ARG B 1 280 ? 9.258 12.531 0.151 1 94.25 280 ARG B O 1
ATOM 6604 N N . LEU B 1 281 ? 9.961 14.477 0.712 1 96.44 281 LEU B N 1
ATOM 6605 C CA . LEU B 1 281 ? 10.156 14.172 2.125 1 96.44 281 LEU B CA 1
ATOM 6606 C C . LEU B 1 281 ? 8.828 14.203 2.875 1 96.44 281 LEU B C 1
ATOM 6608 O O . LEU B 1 281 ? 8.602 13.398 3.783 1 96.44 281 LEU B O 1
ATOM 6612 N N . HIS B 1 282 ? 8 15.117 2.453 1 96.75 282 HIS B N 1
ATOM 6613 C CA . HIS B 1 282 ? 6.977 15.453 3.434 1 96.75 282 HIS B CA 1
ATOM 6614 C C . HIS B 1 282 ? 5.594 15.5 2.795 1 96.75 282 HIS B C 1
ATOM 6616 O O . HIS B 1 282 ? 5.441 15.977 1.668 1 96.75 282 HIS B O 1
ATOM 6622 N N . GLY B 1 283 ? 4.598 15.125 3.537 1 94.81 283 GLY B N 1
ATOM 6623 C CA . GLY B 1 283 ? 3.23 15.055 3.045 1 94.81 283 GLY B CA 1
ATOM 6624 C C . GLY B 1 283 ? 2.49 16.375 3.146 1 94.81 283 GLY B C 1
ATOM 6625 O O . GLY B 1 283 ? 1.447 16.562 2.516 1 94.81 283 GLY B O 1
ATOM 6626 N N . ASN B 1 284 ? 2.969 17.266 3.896 1 94.94 284 ASN B N 1
ATOM 6627 C CA . ASN B 1 284 ? 2.416 18.609 4.062 1 94.94 284 ASN B CA 1
ATOM 6628 C C . ASN B 1 284 ? 3.52 19.656 4.172 1 94.94 284 ASN B C 1
ATOM 6630 O O . ASN B 1 284 ? 3.76 20.203 5.254 1 94.94 284 ASN B O 1
ATOM 6634 N N . PRO B 1 285 ? 4.047 20.031 3.059 1 96 285 PRO B N 1
ATOM 6635 C CA . PRO B 1 285 ? 5.18 20.953 3.062 1 96 285 PRO B CA 1
ATOM 6636 C C . PRO B 1 285 ? 4.828 22.312 3.689 1 96 285 PRO B C 1
ATOM 6638 O O . PRO B 1 285 ? 5.688 22.953 4.301 1 96 285 PRO B O 1
ATOM 6641 N N . LEU B 1 286 ? 3.576 22.703 3.547 1 95.69 286 LEU B N 1
ATOM 6642 C CA . LEU B 1 286 ? 3.176 23.969 4.148 1 95.69 286 LEU B CA 1
ATOM 6643 C C . LEU B 1 286 ? 3.287 23.906 5.668 1 95.69 286 LEU B C 1
ATOM 6645 O O . LEU B 1 286 ? 3.869 24.812 6.285 1 95.69 286 LEU B O 1
ATOM 6649 N N . ALA B 1 287 ? 2.697 22.891 6.234 1 96.88 287 ALA B N 1
ATOM 6650 C CA . ALA B 1 287 ? 2.762 22.75 7.688 1 96.88 287 ALA B CA 1
ATOM 6651 C C . ALA B 1 287 ? 4.207 22.641 8.164 1 96.88 287 ALA B C 1
ATOM 6653 O O . ALA B 1 287 ? 4.555 23.172 9.219 1 96.88 287 ALA B O 1
ATOM 6654 N N . TRP B 1 288 ? 5.004 21.953 7.402 1 98.31 288 TRP B N 1
ATOM 6655 C CA . TRP B 1 288 ? 6.422 21.844 7.727 1 98.31 288 TRP B CA 1
ATOM 6656 C C . TRP B 1 288 ? 7.09 23.219 7.715 1 98.31 288 TRP B C 1
ATOM 6658 O O . TRP B 1 288 ? 7.863 23.547 8.617 1 98.31 288 TRP B O 1
ATOM 6668 N N . TRP B 1 289 ? 6.812 23.984 6.699 1 98.38 289 TRP B N 1
ATOM 6669 C CA . TRP B 1 289 ? 7.395 25.312 6.52 1 98.38 289 TRP B CA 1
ATOM 6670 C C . TRP B 1 289 ? 6.992 26.234 7.66 1 98.38 289 TRP B C 1
ATOM 6672 O O . TRP B 1 289 ? 7.844 26.875 8.273 1 98.38 289 TRP B O 1
ATOM 6682 N N . VAL B 1 290 ? 5.762 26.25 7.988 1 98.12 290 VAL B N 1
ATOM 6683 C CA . VAL B 1 290 ? 5.25 27.062 9.094 1 98.12 290 VAL B CA 1
ATOM 6684 C C . VAL B 1 290 ? 5.859 26.578 10.406 1 98.12 290 VAL B C 1
ATOM 6686 O O . VAL B 1 290 ? 6.227 27.391 11.258 1 98.12 290 VAL B O 1
ATOM 6689 N N . GLY B 1 291 ? 5.98 25.281 10.508 1 98.56 291 GLY B N 1
ATOM 6690 C CA . GLY B 1 291 ? 6.531 24.688 11.711 1 98.56 291 GLY B CA 1
ATOM 6691 C C . GLY B 1 291 ? 7.949 25.141 12.008 1 98.56 291 GLY B C 1
ATOM 6692 O O . GLY B 1 291 ? 8.336 25.25 13.172 1 98.56 291 GLY B O 1
ATOM 6693 N N . GLN B 1 292 ? 8.688 25.422 10.992 1 98.69 292 GLN B N 1
ATOM 6694 C CA . GLN B 1 292 ? 10.062 25.859 11.203 1 98.69 292 GLN B CA 1
ATOM 6695 C C . GLN B 1 292 ? 10.125 27.219 11.883 1 98.69 292 GLN B C 1
ATOM 6697 O O . GLN B 1 292 ? 10.992 27.453 12.727 1 98.69 292 GLN B O 1
ATOM 6702 N N . PHE B 1 293 ? 9.25 28.094 11.531 1 98.5 293 PHE B N 1
ATOM 6703 C CA . PHE B 1 293 ? 9.211 29.406 12.172 1 98.5 293 PHE B CA 1
ATOM 6704 C C . PHE B 1 293 ? 8.719 29.281 13.609 1 98.5 293 PHE B C 1
ATOM 6706 O O . PHE B 1 293 ? 9.219 29.984 14.5 1 98.5 293 PHE B O 1
ATOM 6713 N N . LEU B 1 294 ? 7.758 28.453 13.797 1 97.81 294 LEU B N 1
ATOM 6714 C CA . LEU B 1 294 ? 7.258 28.234 15.148 1 97.81 294 LEU B CA 1
ATOM 6715 C C . LEU B 1 294 ? 8.352 27.641 16.047 1 97.81 294 LEU B C 1
ATOM 6717 O O . LEU B 1 294 ? 8.477 28.031 17.203 1 97.81 294 LEU B O 1
ATOM 6721 N N . LYS B 1 295 ? 9.031 26.688 15.484 1 97.75 295 LYS B N 1
ATOM 6722 C CA . LYS B 1 295 ? 10.125 26.078 16.234 1 97.75 295 LYS B CA 1
ATOM 6723 C C . LYS B 1 295 ? 11.117 27.141 16.719 1 97.75 295 LYS B C 1
ATOM 6725 O O . LYS B 1 295 ? 11.555 27.094 17.875 1 97.75 295 LYS B O 1
ATOM 6730 N N . TYR B 1 296 ? 11.445 28.047 15.844 1 97.62 296 TYR B N 1
ATOM 6731 C CA . TYR B 1 296 ? 12.375 29.109 16.219 1 97.62 296 TYR B CA 1
ATOM 6732 C C . TYR B 1 296 ? 11.742 30.062 17.219 1 97.62 296 TYR B C 1
ATOM 6734 O O . TYR B 1 296 ? 12.367 30.422 18.219 1 97.62 296 TYR B O 1
ATOM 6742 N N . ALA B 1 297 ? 10.508 30.484 16.969 1 94.81 297 ALA B N 1
ATOM 6743 C CA . ALA B 1 297 ? 9.836 31.5 17.766 1 94.81 297 ALA B CA 1
ATOM 6744 C C . ALA B 1 297 ? 9.547 30.984 19.172 1 94.81 297 ALA B C 1
ATOM 6746 O O . ALA B 1 297 ? 9.492 31.766 20.125 1 94.81 297 ALA B O 1
ATOM 6747 N N . LEU B 1 298 ? 9.438 29.688 19.328 1 94.69 298 LEU B N 1
ATOM 6748 C CA . LEU B 1 298 ? 9.023 29.109 20.609 1 94.69 298 LEU B CA 1
ATOM 6749 C C . LEU B 1 298 ? 10.227 28.562 21.375 1 94.69 298 LEU B C 1
ATOM 6751 O O . LEU B 1 298 ? 10.078 27.734 22.266 1 94.69 298 LEU B O 1
ATOM 6755 N N . ARG B 1 299 ? 11.414 28.969 21.016 1 95.44 299 ARG B N 1
ATOM 6756 C CA . ARG B 1 299 ? 12.578 28.578 21.797 1 95.44 299 ARG B CA 1
ATOM 6757 C C . ARG B 1 299 ? 12.438 29.016 23.25 1 95.44 299 ARG B C 1
ATOM 6759 O O . ARG B 1 299 ? 12.312 30.203 23.531 1 95.44 299 ARG B O 1
ATOM 6766 N N . PRO B 1 300 ? 12.508 28.078 24.109 1 95.06 300 PRO B N 1
ATOM 6767 C CA . PRO B 1 300 ? 12.234 28.406 25.516 1 95.06 300 PRO B CA 1
ATOM 6768 C C . PRO B 1 300 ? 13.445 29 26.234 1 95.06 300 PRO B C 1
ATOM 6770 O O . PRO B 1 300 ? 14.586 28.641 25.922 1 95.06 300 PRO B O 1
ATOM 6773 N N . ARG B 1 301 ? 13.148 29.844 27.109 1 94.44 301 ARG B N 1
ATOM 6774 C CA . ARG B 1 301 ? 14.164 30.281 28.062 1 94.44 301 ARG B CA 1
ATOM 6775 C C . ARG B 1 301 ? 14.539 29.156 29.031 1 94.44 301 ARG B C 1
ATOM 6777 O O . ARG B 1 301 ? 13.797 28.172 29.156 1 94.44 301 ARG B O 1
ATOM 6784 N N . PRO B 1 302 ? 15.648 29.234 29.688 1 93.94 302 PRO B N 1
ATOM 6785 C CA . PRO B 1 302 ? 16.094 28.156 30.562 1 93.94 302 PRO B CA 1
ATOM 6786 C C . PRO B 1 302 ? 15.055 27.812 31.641 1 93.94 302 PRO B C 1
ATOM 6788 O O . PRO B 1 302 ? 14.82 26.625 31.906 1 93.94 302 PRO B O 1
ATOM 6791 N N . ARG B 1 303 ? 14.461 28.781 32.188 1 91.62 303 ARG B N 1
ATOM 6792 C CA . ARG B 1 303 ? 13.445 28.516 33.188 1 91.62 303 ARG B CA 1
ATOM 6793 C C . ARG B 1 303 ? 12.266 27.734 32.594 1 91.62 303 ARG B C 1
ATOM 6795 O O . ARG B 1 303 ? 11.695 26.875 33.281 1 91.62 303 ARG B O 1
ATOM 6802 N N . THR B 1 304 ? 11.875 28.094 31.438 1 93.25 304 THR B N 1
ATOM 6803 C CA . THR B 1 304 ? 10.797 27.406 30.766 1 93.25 304 THR B CA 1
ATOM 6804 C C . THR B 1 304 ? 11.188 25.953 30.453 1 93.25 304 THR B C 1
ATOM 6806 O O . THR B 1 304 ? 10.359 25.047 30.531 1 93.25 304 THR B O 1
ATOM 6809 N N . VAL B 1 305 ? 12.453 25.75 30.125 1 95.25 305 VAL B N 1
ATOM 6810 C CA . VAL B 1 305 ? 12.945 24.406 29.875 1 95.25 305 VAL B CA 1
ATOM 6811 C C . VAL B 1 305 ? 12.789 23.547 31.125 1 95.25 305 VAL B C 1
ATOM 6813 O O . VAL B 1 305 ? 12.344 22.406 31.047 1 95.25 305 VAL B O 1
ATOM 6816 N N . GLU B 1 306 ? 13.164 24.109 32.188 1 93.81 306 GLU B N 1
ATOM 6817 C CA . GLU B 1 306 ? 13.047 23.406 33.469 1 93.81 306 GLU B CA 1
ATOM 6818 C C . GLU B 1 306 ? 11.594 23.047 33.781 1 93.81 306 GLU B C 1
ATOM 6820 O O . GLU B 1 306 ? 11.305 21.953 34.25 1 93.81 306 GLU B O 1
ATOM 6825 N N . ARG B 1 307 ? 10.773 23.969 33.531 1 90.62 307 ARG B N 1
ATOM 6826 C CA . ARG B 1 307 ? 9.352 23.75 33.75 1 90.62 307 ARG B CA 1
ATOM 6827 C C . ARG B 1 307 ? 8.812 22.641 32.875 1 90.62 307 ARG B C 1
ATOM 6829 O O . ARG B 1 307 ? 7.996 21.828 33.281 1 90.62 307 ARG B O 1
ATOM 6836 N N . LEU B 1 308 ? 9.234 22.656 31.641 1 92.81 308 LEU B N 1
ATOM 6837 C CA . LEU B 1 308 ? 8.805 21.641 30.703 1 92.81 308 LEU B CA 1
ATOM 6838 C C . LEU B 1 308 ? 9.289 20.25 31.125 1 92.81 308 LEU B C 1
ATOM 6840 O O . LEU B 1 308 ? 8.539 19.281 31.078 1 92.81 308 LEU B O 1
ATOM 6844 N N . GLN B 1 309 ? 10.477 20.172 31.609 1 92.56 309 GLN B N 1
ATOM 6845 C CA . GLN B 1 309 ? 11.039 18.906 32.062 1 92.56 309 GLN B CA 1
ATOM 6846 C C . GLN B 1 309 ? 10.336 18.406 33.312 1 92.56 309 GLN B C 1
ATOM 6848 O O . GLN B 1 309 ? 10.047 17.219 33.438 1 92.56 309 GLN B O 1
ATOM 6853 N N . GLN B 1 310 ? 10.125 19.328 34.156 1 91.69 310 GLN B N 1
ATOM 6854 C CA . GLN B 1 310 ? 9.406 18.984 35.375 1 91.69 310 GLN B CA 1
ATOM 6855 C C . GLN B 1 310 ? 8 18.484 35.062 1 91.69 310 GLN B C 1
ATOM 6857 O O . GLN B 1 310 ? 7.531 17.516 35.656 1 91.69 310 GLN B O 1
ATOM 6862 N N . SER B 1 311 ? 7.355 19.172 34.188 1 91.19 311 SER B N 1
ATOM 6863 C CA . SER B 1 311 ? 6.008 18.781 33.812 1 91.19 311 SER B CA 1
ATOM 6864 C C . SER B 1 311 ? 6.004 17.391 33.156 1 91.19 311 SER B C 1
ATOM 6866 O O . SER B 1 311 ? 5.082 16.609 33.375 1 91.19 311 SER B O 1
ATOM 6868 N N . ALA B 1 312 ? 7.008 17.109 32.344 1 91 312 ALA B N 1
ATOM 6869 C CA . ALA B 1 312 ? 7.102 15.812 31.688 1 91 312 ALA B CA 1
ATOM 6870 C C . ALA B 1 312 ? 7.211 14.68 32.688 1 91 312 ALA B C 1
ATOM 6872 O O . ALA B 1 312 ? 6.594 13.625 32.531 1 91 312 ALA B O 1
ATOM 6873 N N . ARG B 1 313 ? 7.973 14.875 33.719 1 91.12 313 ARG B N 1
ATOM 6874 C CA . ARG B 1 313 ? 8.148 13.883 34.781 1 91.12 313 ARG B CA 1
ATOM 6875 C C . ARG B 1 313 ? 6.855 13.695 35.562 1 91.12 313 ARG B C 1
ATOM 6877 O O . ARG B 1 313 ? 6.473 12.57 35.906 1 91.12 313 ARG B O 1
ATOM 6884 N N . GLN B 1 314 ? 6.258 14.711 35.75 1 92.06 314 GLN B N 1
ATOM 6885 C CA . GLN B 1 314 ? 5.035 14.664 36.562 1 92.06 314 GLN B CA 1
ATOM 6886 C C . GLN B 1 314 ? 3.912 13.969 35.781 1 92.06 314 GLN B C 1
ATOM 6888 O O . GLN B 1 314 ? 3.113 13.234 36.375 1 92.06 314 GLN B O 1
ATOM 6893 N N . VAL B 1 315 ? 3.83 14.211 34.562 1 90.81 315 VAL B N 1
ATOM 6894 C CA . VAL B 1 315 ? 2.766 13.68 33.719 1 90.81 315 VAL B CA 1
ATOM 6895 C C . VAL B 1 315 ? 3.021 12.203 33.406 1 90.81 315 VAL B C 1
ATOM 6897 O O . VAL B 1 315 ? 2.08 11.43 33.25 1 90.81 315 VAL B O 1
ATOM 6900 N N . GLY B 1 316 ? 4.195 11.688 33.469 1 90.75 316 GLY B N 1
ATOM 6901 C CA . GLY B 1 316 ? 4.512 10.344 33 1 90.75 316 GLY B CA 1
ATOM 6902 C C . GLY B 1 316 ? 4.309 10.172 31.5 1 90.75 316 GLY B C 1
ATOM 6903 O O . GLY B 1 316 ? 3.666 9.211 31.078 1 90.75 316 GLY B O 1
ATOM 6904 N N . PHE B 1 317 ? 4.711 11.023 30.781 1 88.75 317 PHE B N 1
ATOM 6905 C CA . PHE B 1 317 ? 4.504 11.086 29.344 1 88.75 317 PHE B CA 1
ATOM 6906 C C . PHE B 1 317 ? 5.238 9.953 28.641 1 88.75 317 PHE B C 1
ATOM 6908 O O . PHE B 1 317 ? 6.469 9.922 28.625 1 88.75 317 PHE B O 1
ATOM 6915 N N . GLU B 1 318 ? 4.484 8.992 28.203 1 90.56 318 GLU B N 1
ATOM 6916 C CA . GLU B 1 318 ? 5.039 7.809 27.562 1 90.56 318 GLU B CA 1
ATOM 6917 C C . GLU B 1 318 ? 4.25 7.434 26.312 1 90.56 318 GLU B C 1
ATOM 6919 O O . GLU B 1 318 ? 3.02 7.52 26.297 1 90.56 318 GLU B O 1
ATOM 6924 N N . ALA B 1 319 ? 4.984 6.977 25.391 1 90.88 319 ALA B N 1
ATOM 6925 C CA . ALA B 1 319 ? 4.336 6.496 24.172 1 90.88 319 ALA B CA 1
ATOM 6926 C C . ALA B 1 319 ? 3.846 5.059 24.344 1 90.88 319 ALA B C 1
ATOM 6928 O O . ALA B 1 319 ? 4.414 4.293 25.125 1 90.88 319 ALA B O 1
ATOM 6929 N N . PRO B 1 320 ? 2.828 4.699 23.609 1 95.19 320 PRO B N 1
ATOM 6930 C CA . PRO B 1 320 ? 2.035 5.516 22.688 1 95.19 320 PRO B CA 1
ATOM 6931 C C . PRO B 1 320 ? 1.047 6.43 23.406 1 95.19 320 PRO B C 1
ATOM 6933 O O . PRO B 1 320 ? 0.474 6.039 24.438 1 95.19 320 PRO B O 1
ATOM 6936 N N . VAL B 1 321 ? 0.9 7.629 23 1 97.75 321 VAL B N 1
ATOM 6937 C CA . VAL B 1 321 ? -0.019 8.602 23.578 1 97.75 321 VAL B CA 1
ATOM 6938 C C . VAL B 1 321 ? -0.666 9.43 22.469 1 97.75 321 VAL B C 1
ATOM 6940 O O . VAL B 1 321 ? 0.02 9.906 21.562 1 97.75 321 VAL B O 1
ATOM 6943 N N . VAL B 1 322 ? -1.989 9.516 22.5 1 98.44 322 VAL B N 1
ATOM 6944 C CA . VAL B 1 322 ? -2.729 10.336 21.547 1 98.44 322 VAL B CA 1
ATOM 6945 C C . VAL B 1 322 ? -3.09 11.672 22.188 1 98.44 322 VAL B C 1
ATOM 6947 O O . VAL B 1 322 ? -3.633 11.711 23.297 1 98.44 322 VAL B O 1
ATOM 6950 N N . GLY B 1 323 ? -2.707 12.766 21.531 1 98.5 323 GLY B N 1
ATOM 6951 C CA . GLY B 1 323 ? -3.129 14.078 22 1 98.5 323 GLY B CA 1
ATOM 6952 C C . GLY B 1 323 ? -4.555 14.414 21.609 1 98.5 323 GLY B C 1
ATOM 6953 O O . GLY B 1 323 ? -4.953 14.211 20.453 1 98.5 323 GLY B O 1
ATOM 6954 N N . VAL B 1 324 ? -5.316 14.836 22.578 1 97.88 324 VAL B N 1
ATOM 6955 C CA . VAL B 1 324 ? -6.699 15.227 22.328 1 97.88 324 VAL B CA 1
ATOM 6956 C C . VAL B 1 324 ? -6.922 16.656 22.812 1 97.88 324 VAL B C 1
ATOM 6958 O O . VAL B 1 324 ? -6.66 16.969 23.969 1 97.88 324 VAL B O 1
ATOM 6961 N N . TYR B 1 325 ? -7.34 17.5 21.938 1 96.12 325 TYR B N 1
ATOM 6962 C CA . TYR B 1 325 ? -7.727 18.844 22.328 1 96.12 325 TYR B CA 1
ATOM 6963 C C . TYR B 1 325 ? -9.188 19.125 22 1 96.12 325 TYR B C 1
ATOM 6965 O O . TYR B 1 325 ? -9.555 19.234 20.828 1 96.12 325 TYR B O 1
ATOM 6973 N N . ILE B 1 326 ? -9.992 19.234 23 1 92.25 326 ILE B N 1
ATOM 6974 C CA . ILE B 1 326 ? -11.414 19.516 22.844 1 92.25 326 ILE B CA 1
ATOM 6975 C C . ILE B 1 326 ? -11.695 20.984 23.109 1 92.25 326 ILE B C 1
ATOM 6977 O O . ILE B 1 326 ? -11.578 21.453 24.25 1 92.25 326 ILE B O 1
ATOM 6981 N N . SER B 1 327 ? -12.055 21.703 22.094 1 81.88 327 SER B N 1
ATOM 6982 C CA . SER B 1 327 ? -12.359 23.125 22.234 1 81.88 327 SER B CA 1
ATOM 6983 C C . SER B 1 327 ? -13.789 23.328 22.719 1 81.88 327 SER B C 1
ATOM 6985 O O . SER B 1 327 ? -14.688 22.547 22.391 1 81.88 327 SER B O 1
ATOM 6987 N N . ALA B 1 328 ? -14 24.141 23.688 1 66.75 328 ALA B N 1
ATOM 6988 C CA . ALA B 1 328 ? -15.25 24.375 24.406 1 66.75 328 ALA B CA 1
ATOM 6989 C C . ALA B 1 328 ? -16.281 25.062 23.516 1 66.75 328 ALA B C 1
ATOM 6991 O O . ALA B 1 328 ? -17.281 25.578 24 1 66.75 328 ALA B O 1
ATOM 6992 N N . SER B 1 329 ? -16.188 24.938 22.281 1 66.56 329 SER B N 1
ATOM 6993 C CA . SER B 1 329 ? -17.203 25.672 21.547 1 66.56 329 SER B CA 1
ATOM 6994 C C . SER B 1 329 ? -18.562 24.984 21.609 1 66.56 329 SER B C 1
ATOM 6996 O O . SER B 1 329 ? -19.578 25.562 21.25 1 66.56 329 SER B O 1
ATOM 6998 N N . ALA B 1 330 ? -18.547 23.922 22.297 1 65.12 330 ALA B N 1
ATOM 6999 C CA . ALA B 1 330 ? -19.781 23.172 22.312 1 65.12 330 ALA B CA 1
ATOM 7000 C C . ALA B 1 330 ? -20.625 23.516 23.547 1 65.12 330 ALA B C 1
ATOM 7002 O O . ALA B 1 330 ? -20.078 23.891 24.578 1 65.12 330 ALA B O 1
ATOM 7003 N N . LYS B 1 331 ? -21.875 23.5 23.453 1 73.88 331 LYS B N 1
ATOM 7004 C CA . LYS B 1 331 ? -22.797 23.656 24.578 1 73.88 331 LYS B CA 1
ATOM 7005 C C . LYS B 1 331 ? -22.703 22.469 25.531 1 73.88 331 LYS B C 1
ATOM 7007 O O . LYS B 1 331 ? -22.438 21.344 25.109 1 73.88 331 LYS B O 1
ATOM 7012 N N . PRO B 1 332 ? -22.828 22.766 26.781 1 78.88 332 PRO B N 1
ATOM 7013 C CA . PRO B 1 332 ? -22.688 21.703 27.781 1 78.88 332 PRO B CA 1
ATOM 7014 C C . PRO B 1 332 ? -23.547 20.484 27.484 1 78.88 332 PRO B C 1
ATOM 7016 O O . PRO B 1 332 ? -23.156 19.359 27.766 1 78.88 332 PRO B O 1
ATOM 7019 N N . ASN B 1 333 ? -24.688 20.734 26.906 1 80.88 333 ASN B N 1
ATOM 7020 C CA . ASN B 1 333 ? -25.594 19.609 26.625 1 80.88 333 ASN B CA 1
ATOM 7021 C C . ASN B 1 333 ? -25.062 18.734 25.5 1 80.88 333 ASN B C 1
ATOM 7023 O O . ASN B 1 333 ? -25.547 17.625 25.281 1 80.88 333 ASN B O 1
ATOM 7027 N N . GLN B 1 334 ? -24.062 19.141 24.922 1 86.56 334 GLN B N 1
ATOM 7028 C CA . GLN B 1 334 ? -23.5 18.406 23.797 1 86.56 334 GLN B CA 1
ATOM 7029 C C . GLN B 1 334 ? -22.141 17.828 24.141 1 86.56 334 GLN B C 1
ATOM 7031 O O . GLN B 1 334 ? -21.469 17.25 23.266 1 86.56 334 GLN B O 1
ATOM 7036 N N . TYR B 1 335 ? -21.812 17.844 25.422 1 87.94 335 TYR B N 1
ATOM 7037 C CA . TYR B 1 335 ? -20.469 17.453 25.828 1 87.94 335 TYR B CA 1
ATOM 7038 C C . TYR B 1 335 ? -20.234 15.977 25.547 1 87.94 335 TYR B C 1
ATOM 7040 O O . TYR B 1 335 ? -19.172 15.586 25.047 1 87.94 335 TYR B O 1
ATOM 7048 N N . GLU B 1 336 ? -21.188 15.219 25.812 1 89.31 336 GLU B N 1
ATOM 7049 C CA . GLU B 1 336 ? -21.031 13.781 25.625 1 89.31 336 GLU B CA 1
ATOM 7050 C C . GLU B 1 336 ? -20.859 13.438 24.141 1 89.31 336 GLU B C 1
ATOM 7052 O O . GLU B 1 336 ? -20.062 12.57 23.781 1 89.31 336 GLU B O 1
ATOM 7057 N N . TYR B 1 337 ? -21.594 14.133 23.469 1 88.38 337 TYR B N 1
ATOM 7058 C CA . TYR B 1 337 ? -21.531 13.914 22.031 1 88.38 337 TYR B CA 1
ATOM 7059 C C . TYR B 1 337 ? -20.172 14.352 21.484 1 88.38 337 TYR B C 1
ATOM 7061 O O . TYR B 1 337 ? -19.562 13.641 20.688 1 88.38 337 TYR B O 1
ATOM 7069 N N . VAL B 1 338 ? -19.797 15.453 21.844 1 89.38 338 VAL B N 1
ATOM 7070 C CA . VAL B 1 338 ? -18.531 16.016 21.359 1 89.38 338 VAL B CA 1
ATOM 7071 C C . VAL B 1 338 ? -17.375 15.117 21.797 1 89.38 338 VAL B C 1
ATOM 7073 O O . VAL B 1 338 ? -16.484 14.789 21.016 1 89.38 338 VAL B O 1
ATOM 7076 N N . ILE B 1 339 ? -17.406 14.727 23.047 1 93.19 339 ILE B N 1
ATOM 7077 C CA . ILE B 1 339 ? -16.375 13.852 23.594 1 93.19 339 ILE B CA 1
ATOM 7078 C C . ILE B 1 339 ? -16.312 12.562 22.781 1 93.19 339 ILE B C 1
ATOM 7080 O O . ILE B 1 339 ? -15.227 12.102 22.406 1 93.19 339 ILE B O 1
ATOM 7084 N N . ALA B 1 340 ? -17.406 12.055 22.453 1 92.81 340 ALA B N 1
ATOM 7085 C CA . ALA B 1 340 ? -17.469 10.797 21.719 1 92.81 340 ALA B CA 1
ATOM 7086 C C . ALA B 1 340 ? -16.891 10.961 20.312 1 92.81 340 ALA B C 1
ATOM 7088 O O . ALA B 1 340 ? -16.234 10.047 19.797 1 92.81 340 ALA B O 1
ATOM 7089 N N . MET B 1 341 ? -17.109 12.055 19.719 1 90 341 MET B N 1
ATOM 7090 C CA . MET B 1 341 ? -16.594 12.328 18.391 1 90 341 MET B CA 1
ATOM 7091 C C . MET B 1 341 ? -15.07 12.289 18.359 1 90 341 MET B C 1
ATOM 7093 O O . MET B 1 341 ? -14.477 11.719 17.438 1 90 341 MET B O 1
ATOM 7097 N N . TYR B 1 342 ? -14.484 12.883 19.344 1 94.19 342 TYR B N 1
ATOM 7098 C CA . TYR B 1 342 ? -13.031 12.898 19.438 1 94.19 342 TYR B CA 1
ATOM 7099 C C . TYR B 1 342 ? -12.484 11.516 19.797 1 94.19 342 TYR B C 1
ATOM 7101 O O . TYR B 1 342 ? -11.547 11.031 19.172 1 94.19 342 TYR B O 1
ATOM 7109 N N . MET B 1 343 ? -13.117 10.906 20.703 1 96 343 MET B N 1
ATOM 7110 C CA . MET B 1 343 ? -12.602 9.664 21.266 1 96 343 MET B CA 1
ATOM 7111 C C . MET B 1 343 ? -12.812 8.5 20.312 1 96 343 MET B C 1
ATOM 7113 O O . MET B 1 343 ? -12.094 7.5 20.375 1 96 343 MET B O 1
ATOM 7117 N N . GLU B 1 344 ? -13.75 8.625 19.422 1 92.12 344 GLU B N 1
ATOM 7118 C CA . GLU B 1 344 ? -13.914 7.609 18.391 1 92.12 344 GLU B CA 1
ATOM 7119 C C . GLU B 1 344 ? -12.648 7.477 17.547 1 92.12 344 GLU B C 1
ATOM 7121 O O . GLU B 1 344 ? -12.234 6.367 17.203 1 92.12 344 GLU B O 1
ATOM 7126 N N . GLU B 1 345 ? -12.094 8.586 17.203 1 92.75 345 GLU B N 1
ATOM 7127 C CA . GLU B 1 345 ? -10.867 8.578 16.422 1 92.75 345 GLU B CA 1
ATOM 7128 C C . GLU B 1 345 ? -9.688 8.062 17.234 1 92.75 345 GLU B C 1
ATOM 7130 O O . GLU B 1 345 ? -8.789 7.41 16.688 1 92.75 345 GLU B O 1
ATOM 7135 N N . VAL B 1 346 ? -9.695 8.367 18.484 1 96.69 346 VAL B N 1
ATOM 7136 C CA . VAL B 1 346 ? -8.664 7.863 19.391 1 96.69 346 VAL B CA 1
ATOM 7137 C C . VAL B 1 346 ? -8.727 6.34 19.438 1 96.69 346 VAL B C 1
ATOM 7139 O O . VAL B 1 346 ? -7.699 5.664 19.375 1 96.69 346 VAL B O 1
ATOM 7142 N N . GLU B 1 347 ? -9.906 5.852 19.5 1 93.88 347 GLU B N 1
ATOM 7143 C CA . GLU B 1 347 ? -10.117 4.41 19.562 1 93.88 347 GLU B CA 1
ATOM 7144 C C . GLU B 1 347 ? -9.625 3.723 18.297 1 93.88 347 GLU B C 1
ATOM 7146 O O . GLU B 1 347 ? -8.992 2.664 18.359 1 93.88 347 GLU B O 1
ATOM 7151 N N . LYS B 1 348 ? -9.891 4.305 17.203 1 88.25 348 LYS B N 1
ATOM 7152 C CA . LYS B 1 348 ? -9.422 3.738 15.938 1 88.25 348 LYS B CA 1
ATOM 7153 C C . LYS B 1 348 ? -7.898 3.623 15.914 1 88.25 348 LYS B C 1
ATOM 7155 O O . LYS B 1 348 ? -7.352 2.629 15.43 1 88.25 348 LYS B O 1
ATOM 7160 N N . TYR B 1 349 ? -7.238 4.645 16.438 1 92.44 349 TYR B N 1
ATOM 7161 C CA . TYR B 1 349 ? -5.781 4.637 16.484 1 92.44 349 TYR B CA 1
ATOM 7162 C C . TYR B 1 349 ? -5.27 3.479 17.328 1 92.44 349 TYR B C 1
ATOM 7164 O O . TYR B 1 349 ? -4.41 2.713 16.891 1 92.44 349 TYR B O 1
ATOM 7172 N N . PHE B 1 350 ? -5.801 3.332 18.484 1 93 350 PHE B N 1
ATOM 7173 C CA . PHE B 1 350 ? -5.305 2.307 19.391 1 93 350 PHE B CA 1
ATOM 7174 C C . PHE B 1 350 ? -5.727 0.918 18.938 1 93 350 PHE B C 1
ATOM 7176 O O . PHE B 1 350 ? -5.004 -0.059 19.141 1 93 350 PHE B O 1
ATOM 7183 N N . ASP B 1 351 ? -6.879 0.836 18.312 1 87.19 351 ASP B N 1
ATOM 7184 C CA . ASP B 1 351 ? -7.289 -0.441 17.734 1 87.19 351 ASP B CA 1
ATOM 7185 C C . ASP B 1 351 ? -6.305 -0.899 16.656 1 87.19 351 ASP B C 1
ATOM 7187 O O . ASP B 1 351 ? -6.051 -2.096 16.516 1 87.19 351 ASP B O 1
ATOM 7191 N N . SER B 1 352 ? -5.859 0.021 15.953 1 85.19 352 SER B N 1
ATOM 7192 C CA . SER B 1 352 ? -4.871 -0.313 14.938 1 85.19 352 SER B CA 1
ATOM 7193 C C . SER B 1 352 ? -3.588 -0.846 15.57 1 85.19 352 SER B C 1
ATOM 7195 O O . SER B 1 352 ? -2.967 -1.771 15.039 1 85.19 352 SER B O 1
ATOM 7197 N N . LEU B 1 353 ? -3.188 -0.275 16.672 1 85.94 353 LEU B N 1
ATOM 7198 C CA . LEU B 1 353 ? -1.987 -0.731 17.359 1 85.94 353 LEU B CA 1
ATOM 7199 C C . LEU B 1 353 ? -2.221 -2.092 18.016 1 85.94 353 LEU B C 1
ATOM 7201 O O . LEU B 1 353 ? -1.306 -2.916 18.078 1 85.94 353 LEU B O 1
ATOM 7205 N N . ALA B 1 354 ? -3.396 -2.309 18.406 1 84.81 354 ALA B N 1
ATOM 7206 C CA . ALA B 1 354 ? -3.748 -3.523 19.141 1 84.81 354 ALA B CA 1
ATOM 7207 C C . ALA B 1 354 ? -3.701 -4.746 18.234 1 84.81 354 ALA B C 1
ATOM 7209 O O . ALA B 1 354 ? -3.619 -5.879 18.703 1 84.81 354 ALA B O 1
ATOM 7210 N N . LEU B 1 355 ? -3.756 -4.582 16.953 1 74.69 355 LEU B N 1
ATOM 7211 C CA . LEU B 1 355 ? -3.664 -5.684 16 1 74.69 355 LEU B CA 1
ATOM 7212 C C . LEU B 1 355 ? -2.322 -6.398 16.125 1 74.69 355 LEU B C 1
ATOM 7214 O O . LEU B 1 355 ? -2.24 -7.613 15.922 1 74.69 355 LEU B O 1
ATOM 7218 N N . SER B 1 356 ? -1.335 -5.652 16.422 1 72 356 SER B N 1
ATOM 7219 C CA . SER B 1 356 ? -0.002 -6.234 16.547 1 72 356 SER B CA 1
ATOM 7220 C C . SER B 1 356 ? 0.341 -6.531 18 1 72 356 SER B C 1
ATOM 7222 O O . SER B 1 356 ? 1.182 -7.387 18.281 1 72 356 SER B O 1
ATOM 7224 N N . ASN B 1 357 ? -0.199 -5.711 18.828 1 78.38 357 ASN B N 1
ATOM 7225 C CA . ASN B 1 357 ? 0.031 -5.871 20.25 1 78.38 357 ASN B CA 1
ATOM 7226 C C . ASN B 1 357 ? -1.258 -5.691 21.062 1 78.38 357 ASN B C 1
ATOM 7228 O O . ASN B 1 357 ? -1.623 -4.57 21.406 1 78.38 357 ASN B O 1
ATOM 7232 N N . GLU B 1 358 ? -1.779 -6.73 21.406 1 77.19 358 GLU B N 1
ATOM 7233 C CA . GLU B 1 358 ? -3.078 -6.719 22.062 1 77.19 358 GLU B CA 1
ATOM 7234 C C . GLU B 1 358 ? -2.98 -6.066 23.453 1 77.19 358 GLU B C 1
ATOM 7236 O O . GLU B 1 358 ? -3.963 -5.516 23.953 1 77.19 358 GLU B O 1
ATOM 7241 N N . ASP B 1 359 ? -1.891 -6.035 24.047 1 84.81 359 ASP B N 1
ATOM 7242 C CA . ASP B 1 359 ? -1.743 -5.539 25.406 1 84.81 359 ASP B CA 1
ATOM 7243 C C . ASP B 1 359 ? -1.258 -4.094 25.422 1 84.81 359 ASP B C 1
ATOM 7245 O O . ASP B 1 359 ? -0.704 -3.623 26.422 1 84.81 359 ASP B O 1
ATOM 7249 N N . ILE B 1 360 ? -1.6 -3.42 24.453 1 89.38 360 ILE B N 1
ATOM 7250 C CA . ILE B 1 360 ? -1.12 -2.045 24.375 1 89.38 360 ILE B CA 1
ATOM 7251 C C . ILE B 1 360 ? -1.865 -1.171 25.375 1 89.38 360 ILE B C 1
ATOM 7253 O O . ILE B 1 360 ? -3.074 -1.321 25.562 1 89.38 360 ILE B O 1
ATOM 7257 N N . GLN B 1 361 ? -1.13 -0.318 26.156 1 93.38 361 GLN B N 1
ATOM 7258 C CA . GLN B 1 361 ? -1.736 0.648 27.062 1 93.38 361 GLN B CA 1
ATOM 7259 C C . GLN B 1 361 ? -2.283 1.853 26.297 1 93.38 361 GLN B C 1
ATOM 7261 O O . GLN B 1 361 ? -1.549 2.512 25.562 1 93.38 361 GLN B O 1
ATOM 7266 N N . ARG B 1 362 ? -3.555 2.09 26.469 1 96.06 362 ARG B N 1
ATOM 7267 C CA . ARG B 1 362 ? -4.191 3.221 25.797 1 96.06 362 ARG B CA 1
ATOM 7268 C C . ARG B 1 362 ? -4.074 4.488 26.641 1 96.06 362 ARG B C 1
ATOM 7270 O O . ARG B 1 362 ? -4.602 4.555 27.75 1 96.06 362 ARG B O 1
ATOM 7277 N N . ARG B 1 363 ? -3.389 5.457 26.125 1 97.56 363 ARG B N 1
ATOM 7278 C CA . ARG B 1 363 ? -3.1 6.699 26.828 1 97.56 363 ARG B CA 1
ATOM 7279 C C . ARG B 1 363 ? -3.473 7.91 25.969 1 97.56 363 ARG B C 1
ATOM 7281 O O . ARG B 1 363 ? -3.242 7.918 24.766 1 97.56 363 ARG B O 1
ATOM 7288 N N . ILE B 1 364 ? -4.086 8.914 26.656 1 98 364 ILE B N 1
ATOM 7289 C CA . ILE B 1 364 ? -4.332 10.172 25.953 1 98 364 ILE B CA 1
ATOM 7290 C C . ILE B 1 364 ? -3.754 11.336 26.75 1 98 364 ILE B C 1
ATOM 7292 O O . ILE B 1 364 ? -3.648 11.266 27.969 1 98 364 ILE B O 1
ATOM 7296 N N . PHE B 1 365 ? -3.234 12.305 26.125 1 97.56 365 PHE B N 1
ATOM 7297 C CA . PHE B 1 365 ? -2.961 13.617 26.688 1 97.56 365 PHE B CA 1
ATOM 7298 C C . PHE B 1 365 ? -4.09 14.594 26.375 1 97.56 365 PHE B C 1
ATOM 7300 O O . PHE B 1 365 ? -4.234 15.031 25.234 1 97.56 365 PHE B O 1
ATOM 7307 N N . LEU B 1 366 ? -4.84 14.93 27.406 1 96.69 366 LEU B N 1
ATOM 7308 C CA . LEU B 1 366 ? -6.102 15.633 27.203 1 96.69 366 LEU B CA 1
ATOM 7309 C C . LEU B 1 366 ? -5.961 17.109 27.547 1 96.69 366 LEU B C 1
ATOM 7311 O O . LEU B 1 366 ? -5.531 17.453 28.641 1 96.69 366 LEU B O 1
ATOM 7315 N N . VAL B 1 367 ? -6.188 17.953 26.562 1 94.75 367 VAL B N 1
ATOM 7316 C CA . VAL B 1 367 ? -6.301 19.391 26.719 1 94.75 367 VAL B CA 1
ATOM 7317 C C . VAL B 1 367 ? -7.73 19.844 26.422 1 94.75 367 VAL B C 1
ATOM 7319 O O . VAL B 1 367 ? -8.359 19.344 25.484 1 94.75 367 VAL B O 1
ATOM 7322 N N . ALA B 1 368 ? -8.305 20.594 27.266 1 90.94 368 ALA B N 1
ATOM 7323 C CA . ALA B 1 368 ? -9.641 21.141 27.047 1 90.94 368 ALA B CA 1
ATOM 7324 C C . ALA B 1 368 ? -9.758 22.562 27.594 1 90.94 368 ALA B C 1
ATOM 7326 O O . ALA B 1 368 ? -8.945 22.984 28.438 1 90.94 368 ALA B O 1
ATOM 7327 N N . ASP B 1 369 ? -10.742 23.312 27.109 1 83.06 369 ASP B N 1
ATOM 7328 C CA . ASP B 1 369 ? -10.945 24.703 27.516 1 83.06 369 ASP B CA 1
ATOM 7329 C C . ASP B 1 369 ? -11.742 24.766 28.828 1 83.06 369 ASP B C 1
ATOM 7331 O O . ASP B 1 369 ? -11.852 25.828 29.438 1 83.06 369 ASP B O 1
ATOM 7335 N N . ASP B 1 370 ? -12.32 23.625 29.188 1 83.5 370 ASP B N 1
ATOM 7336 C CA . ASP B 1 370 ? -13.188 23.562 30.359 1 83.5 370 ASP B CA 1
ATOM 7337 C C . ASP B 1 370 ? -12.891 22.328 31.203 1 83.5 370 ASP B C 1
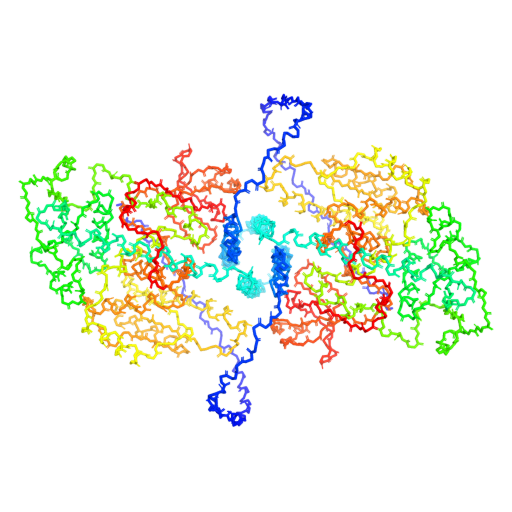ATOM 7339 O O . ASP B 1 370 ? -12.703 21.234 30.672 1 83.5 370 ASP B O 1
ATOM 7343 N N . GLN B 1 371 ? -12.836 22.641 32.531 1 86.25 371 GLN B N 1
ATOM 7344 C CA . GLN B 1 371 ? -12.531 21.531 33.438 1 86.25 371 GLN B CA 1
ATOM 7345 C C . GLN B 1 371 ? -13.641 20.484 33.406 1 86.25 371 GLN B C 1
ATOM 7347 O O . GLN B 1 371 ? -13.375 19.297 33.594 1 86.25 371 GLN B O 1
ATOM 7352 N N . ILE B 1 372 ? -14.797 20.906 33.094 1 88.44 372 ILE B N 1
ATOM 7353 C CA . ILE B 1 372 ? -15.922 19.969 33.031 1 88.44 372 ILE B CA 1
ATOM 7354 C C . ILE B 1 372 ? -15.695 18.953 31.922 1 88.44 372 ILE B C 1
ATOM 7356 O O . ILE B 1 372 ? -15.977 17.766 32.094 1 88.44 372 ILE B O 1
ATOM 7360 N N . LEU B 1 373 ? -15.18 19.406 30.844 1 90.12 373 LEU B N 1
ATOM 7361 C CA . LEU B 1 373 ? -14.906 18.516 29.719 1 90.12 373 LEU B CA 1
ATOM 7362 C C . LEU B 1 373 ? -13.836 17.5 30.094 1 90.12 373 LEU B C 1
ATOM 7364 O O . LEU B 1 373 ? -13.922 16.328 29.703 1 90.12 373 LEU B O 1
ATOM 7368 N N . ILE B 1 374 ? -12.875 17.906 30.797 1 91.31 374 ILE B N 1
ATOM 7369 C CA . ILE B 1 374 ? -11.797 17.031 31.219 1 91.31 374 ILE B CA 1
ATOM 7370 C C . ILE B 1 374 ? -12.344 15.953 32.156 1 91.31 374 ILE B C 1
ATOM 7372 O O . ILE B 1 374 ? -12.078 14.766 31.984 1 91.31 374 ILE B O 1
ATOM 7376 N N . ASN B 1 375 ? -13.102 16.391 33.094 1 92.5 375 ASN B N 1
ATOM 7377 C CA . ASN B 1 375 ? -13.656 15.469 34.094 1 92.5 375 ASN B CA 1
ATOM 7378 C C . ASN B 1 375 ? -14.594 14.453 33.438 1 92.5 375 ASN B C 1
ATOM 7380 O O . ASN B 1 375 ? -14.531 13.258 33.719 1 92.5 375 ASN B O 1
ATOM 7384 N N . ARG B 1 376 ? -15.391 14.961 32.594 1 92.69 376 ARG B N 1
ATOM 7385 C CA . ARG B 1 376 ? -16.359 14.086 31.938 1 92.69 376 ARG B CA 1
ATOM 7386 C C . ARG B 1 376 ? -15.656 13.078 31.031 1 92.69 376 ARG B C 1
ATOM 7388 O O . ARG B 1 376 ? -16.047 11.906 30.984 1 92.69 376 ARG B O 1
ATOM 7395 N N . THR B 1 377 ? -14.672 13.508 30.281 1 94.75 377 THR B N 1
ATOM 7396 C CA . THR B 1 377 ? -13.93 12.609 29.406 1 94.75 377 THR B CA 1
ATOM 7397 C C . THR B 1 377 ? -13.25 11.508 30.219 1 94.75 377 THR B C 1
ATOM 7399 O O . THR B 1 377 ? -13.297 10.336 29.844 1 94.75 377 THR B O 1
ATOM 7402 N N . THR B 1 378 ? -12.68 11.906 31.359 1 95.31 378 THR B N 1
ATOM 7403 C CA . THR B 1 378 ? -11.977 10.961 32.219 1 95.31 378 THR B CA 1
ATOM 7404 C C . THR B 1 378 ? -12.945 9.945 32.812 1 95.31 378 THR B C 1
ATOM 7406 O O . THR B 1 378 ? -12.609 8.773 32.969 1 95.31 378 THR B O 1
ATOM 7409 N N . LEU B 1 379 ? -14.062 10.398 33.094 1 95.75 379 LEU B N 1
ATOM 7410 C CA . LEU B 1 379 ? -15.07 9.523 33.688 1 95.75 379 LEU B CA 1
ATOM 7411 C C . LEU B 1 379 ? -15.602 8.531 32.656 1 95.75 379 LEU B C 1
ATOM 7413 O O . LEU B 1 379 ? -15.766 7.344 32.969 1 95.75 379 LEU B O 1
ATOM 7417 N N . ILE B 1 380 ? -15.945 9.008 31.547 1 95 380 ILE B N 1
ATOM 7418 C CA . ILE B 1 380 ? -16.547 8.164 30.516 1 95 380 ILE B CA 1
ATOM 7419 C C . ILE B 1 380 ? -15.508 7.156 30.016 1 95 380 ILE B C 1
ATOM 7421 O O . ILE B 1 380 ? -15.828 5.988 29.797 1 95 380 ILE B O 1
ATOM 7425 N N . TYR B 1 381 ? -14.344 7.641 29.828 1 96.62 381 TYR B N 1
ATOM 7426 C CA . TYR B 1 381 ? -13.281 6.785 29.312 1 96.62 381 TYR B CA 1
ATOM 7427 C C . TYR B 1 381 ? -12.281 6.438 30.406 1 96.62 381 TYR B C 1
ATOM 7429 O O . TYR B 1 381 ? -11.07 6.617 30.234 1 96.62 381 TYR B O 1
ATOM 7437 N N . HIS B 1 382 ? -12.758 5.777 31.422 1 94.38 382 HIS B N 1
ATOM 7438 C CA . HIS B 1 382 ? -12 5.461 32.625 1 94.38 382 HIS B CA 1
ATOM 7439 C C . HIS B 1 382 ? -10.961 4.379 32.344 1 94.38 382 HIS B C 1
ATOM 7441 O O . HIS B 1 382 ? -9.992 4.242 33.094 1 94.38 382 HIS B O 1
ATOM 7447 N N . HIS B 1 383 ? -11.094 3.666 31.281 1 93.94 383 HIS B N 1
ATOM 7448 C CA . HIS B 1 383 ? -10.148 2.602 30.969 1 93.94 383 HIS B CA 1
ATOM 7449 C C . HIS B 1 383 ? -8.906 3.152 30.281 1 93.94 383 HIS B C 1
ATO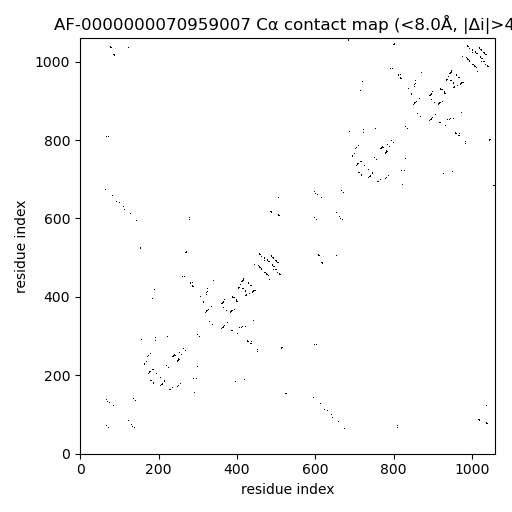M 7451 O O . HIS B 1 383 ? -7.941 2.42 30.047 1 93.94 383 HIS B O 1
ATOM 7457 N N . TYR B 1 384 ? -8.914 4.422 29.953 1 96.62 384 TYR B N 1
ATOM 7458 C CA . TYR B 1 384 ? -7.742 5.094 29.406 1 96.62 384 TYR B CA 1
ATOM 7459 C C . TYR B 1 384 ? -6.906 5.719 30.516 1 96.62 384 TYR B C 1
ATOM 7461 O O . TYR B 1 384 ? -7.438 6.125 31.547 1 96.62 384 TYR B O 1
ATOM 7469 N N . GLU B 1 385 ? -5.617 5.699 30.344 1 96.25 385 GLU B N 1
ATOM 7470 C CA . GLU B 1 385 ? -4.77 6.586 31.125 1 96.25 385 GLU B CA 1
ATOM 7471 C C . GLU B 1 385 ? -4.824 8.016 30.609 1 96.25 385 GLU B C 1
ATOM 7473 O O . GLU B 1 385 ? -4.336 8.305 29.516 1 96.25 385 GLU B O 1
ATOM 7478 N N . VAL B 1 386 ? -5.422 8.883 31.391 1 95.88 386 VAL B N 1
ATOM 7479 C CA . VAL B 1 386 ? -5.613 10.266 30.938 1 95.88 386 VAL B CA 1
ATOM 7480 C C . VAL B 1 386 ? -4.543 11.156 31.562 1 95.88 386 VAL B C 1
ATOM 7482 O O . VAL B 1 386 ? -4.512 11.352 32.781 1 95.88 386 VAL B O 1
ATOM 7485 N N . LEU B 1 387 ? -3.658 11.633 30.719 1 95.56 387 LEU B N 1
ATOM 7486 C CA . LEU B 1 387 ? -2.637 12.586 31.125 1 95.56 387 LEU B CA 1
ATOM 7487 C C . LEU B 1 387 ? -3.121 14.023 30.922 1 95.56 387 LEU B C 1
ATOM 7489 O O . LEU B 1 387 ? -3.883 14.289 29.984 1 95.56 387 LEU B O 1
ATOM 7493 N N . GLN B 1 388 ? -2.662 14.875 31.812 1 92.5 388 GLN B N 1
ATOM 7494 C CA . GLN B 1 388 ? -3.07 16.281 31.734 1 92.5 388 GLN B CA 1
ATOM 7495 C C . GLN B 1 388 ? -1.917 17.203 32.094 1 92.5 388 GLN B C 1
ATOM 7497 O O . GLN B 1 388 ? -0.972 16.797 32.781 1 92.5 388 GLN B O 1
ATOM 7502 N N . ASN B 1 389 ? -2.07 18.406 31.578 1 91.31 389 ASN B N 1
ATOM 7503 C CA . ASN B 1 389 ? -1.165 19.469 32 1 91.31 389 ASN B CA 1
ATOM 7504 C C . ASN B 1 389 ? -1.237 19.719 33.5 1 91.31 389 ASN B C 1
ATOM 7506 O O . ASN B 1 389 ? -2.293 20.078 34.031 1 91.31 389 ASN B O 1
ATOM 7510 N N . PRO B 1 390 ? -0.122 19.516 34.188 1 85.25 390 PRO B N 1
ATOM 7511 C CA . PRO B 1 390 ? -0.161 19.672 35.656 1 85.25 390 PRO B CA 1
ATOM 7512 C C . PRO B 1 390 ? -0.395 21.125 36.094 1 85.25 390 PRO B C 1
ATOM 7514 O O . PRO B 1 390 ? -0.844 21.359 37.219 1 85.25 390 PRO B O 1
ATOM 7517 N N . VAL B 1 391 ? -0.015 22 35.281 1 78.12 391 VAL B N 1
ATOM 7518 C CA . VAL B 1 391 ? -0.197 23.406 35.625 1 78.12 391 VAL B CA 1
ATOM 7519 C C . VAL B 1 391 ? -1.351 24 34.812 1 78.12 391 VAL B C 1
ATOM 7521 O O . VAL B 1 391 ? -1.267 25.125 34.312 1 78.12 391 VAL B O 1
ATOM 7524 N N . ASN B 1 392 ? -2.418 23.328 34.688 1 73.06 392 ASN B N 1
ATOM 7525 C CA . ASN B 1 392 ? -3.52 23.734 33.812 1 73.06 392 ASN B CA 1
ATOM 7526 C C . ASN B 1 392 ? -4.215 24.984 34.375 1 73.06 392 ASN B C 1
ATOM 7528 O O . ASN B 1 392 ? -4.914 24.922 35.375 1 73.06 392 ASN B O 1
ATOM 7532 N N . ARG B 1 393 ? -3.752 26.062 33.781 1 71.06 393 ARG B N 1
ATOM 7533 C CA . ARG B 1 393 ? -4.414 27.344 34.031 1 71.06 393 ARG B CA 1
ATOM 7534 C C . ARG B 1 393 ? -5.023 27.891 32.75 1 71.06 393 ARG B C 1
ATOM 7536 O O . ARG B 1 393 ? -4.305 28.391 31.875 1 71.06 393 ARG B O 1
ATOM 7543 N N . PHE B 1 394 ? -6.305 27.828 32.719 1 66.88 394 PHE B N 1
ATOM 7544 C CA . PHE B 1 394 ? -7.027 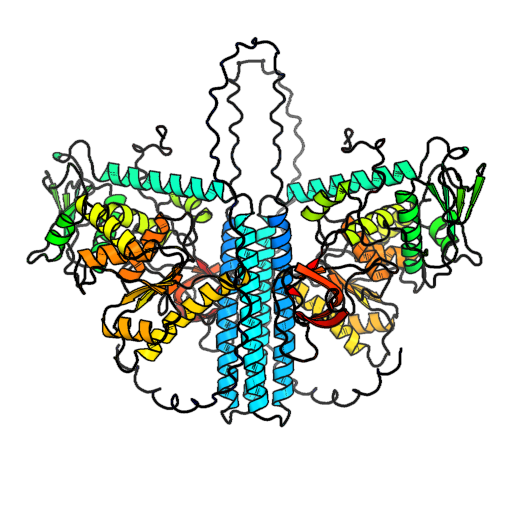28.203 31.5 1 66.88 394 PHE B CA 1
ATOM 7545 C C . PHE B 1 394 ? -6.703 29.641 31.094 1 66.88 394 PHE B C 1
ATOM 7547 O O . PHE B 1 394 ? -6.758 30.547 31.922 1 66.88 394 PHE B O 1
ATOM 7554 N N . GLY B 1 395 ? -6.168 29.734 29.938 1 66.94 395 GLY B N 1
ATOM 7555 C CA . GLY B 1 395 ? -5.953 31.062 29.375 1 66.94 395 GLY B CA 1
ATOM 7556 C C . GLY B 1 395 ? -4.555 31.594 29.625 1 66.94 395 GLY B C 1
ATOM 7557 O O . GLY B 1 395 ? -4.164 32.625 29.062 1 66.94 395 GLY B O 1
ATOM 7558 N N . SER B 1 396 ? -3.822 30.922 30.406 1 79.81 396 SER B N 1
ATOM 7559 C CA . SER B 1 396 ? -2.48 31.406 30.688 1 79.81 396 SER B CA 1
ATOM 7560 C C . SER B 1 396 ? -1.491 31 29.609 1 79.81 396 SER B C 1
ATOM 7562 O O . SER B 1 396 ? -1.629 29.922 29.016 1 79.81 396 SER B O 1
ATOM 7564 N N . VAL B 1 397 ? -0.497 31.875 29.359 1 83.88 397 VAL B N 1
ATOM 7565 C CA . VAL B 1 397 ? 0.48 31.672 28.297 1 83.88 397 VAL B CA 1
ATOM 7566 C C . VAL B 1 397 ? 1.363 30.469 28.625 1 83.88 397 VAL B C 1
ATOM 7568 O O . VAL B 1 397 ? 1.674 29.672 27.75 1 83.88 397 VAL B O 1
ATOM 7571 N N . ASP B 1 398 ? 1.786 30.391 29.844 1 85.44 398 ASP B N 1
ATOM 7572 C CA . ASP B 1 398 ? 2.658 29.297 30.234 1 85.44 398 ASP B CA 1
ATOM 7573 C C . ASP B 1 398 ? 1.962 27.953 30.062 1 85.44 398 ASP B C 1
ATOM 7575 O O . ASP B 1 398 ? 2.568 26.984 29.562 1 85.44 398 ASP B O 1
ATOM 7579 N N . SER B 1 399 ? 0.713 27.906 30.469 1 88.88 399 SER B N 1
ATOM 7580 C CA . SER B 1 399 ? -0.058 26.672 30.281 1 88.88 399 SER B CA 1
ATOM 7581 C C . SER B 1 399 ? -0.192 26.312 28.812 1 88.88 399 SER B C 1
ATOM 7583 O O . SER B 1 399 ? -0.138 25.141 28.438 1 88.88 399 SER B O 1
ATOM 7585 N N . THR B 1 400 ? -0.408 27.297 27.984 1 90.5 400 THR B N 1
ATOM 7586 C CA . THR B 1 400 ? -0.565 27.078 26.562 1 90.5 400 THR B CA 1
ATOM 7587 C C . THR B 1 400 ? 0.729 26.562 25.953 1 90.5 400 THR B C 1
ATOM 7589 O O . THR B 1 400 ? 0.699 25.688 25.078 1 90.5 400 THR B O 1
ATOM 7592 N N . ILE B 1 401 ? 1.838 27.109 26.391 1 91.56 401 ILE B N 1
ATOM 7593 C CA . ILE B 1 401 ? 3.139 26.656 25.891 1 91.56 401 ILE B CA 1
ATOM 7594 C C . ILE B 1 401 ? 3.35 25.188 26.25 1 91.56 401 ILE B C 1
ATOM 7596 O O . ILE B 1 401 ? 3.826 24.406 25.422 1 91.56 401 ILE B O 1
ATOM 7600 N N . ILE B 1 402 ? 2.963 24.828 27.438 1 92.81 402 ILE B N 1
ATOM 7601 C CA . ILE B 1 402 ? 3.104 23.453 27.891 1 92.81 402 ILE B CA 1
ATOM 7602 C C . ILE B 1 402 ? 2.166 22.547 27.094 1 92.81 402 ILE B C 1
ATOM 7604 O O . ILE B 1 402 ? 2.545 21.453 26.688 1 92.81 402 ILE B O 1
ATOM 7608 N N . ASP B 1 403 ? 0.967 22.984 26.859 1 94.31 403 ASP B N 1
ATOM 7609 C CA . ASP B 1 403 ? 0.008 22.219 26.062 1 94.31 403 ASP B CA 1
ATOM 7610 C C . ASP B 1 403 ? 0.545 21.969 24.656 1 94.31 403 ASP B C 1
ATOM 7612 O O . ASP B 1 403 ? 0.507 20.828 24.172 1 94.31 403 ASP B O 1
ATOM 7616 N N . ILE B 1 404 ? 1.018 23 24.031 1 95.19 404 ILE B N 1
ATOM 7617 C CA . ILE B 1 404 ? 1.545 22.875 22.672 1 95.19 404 ILE B CA 1
ATOM 7618 C C . ILE B 1 404 ? 2.734 21.922 22.672 1 95.19 404 ILE B C 1
ATOM 7620 O O . ILE B 1 404 ? 2.865 21.094 21.781 1 95.19 404 ILE B O 1
ATOM 7624 N N . HIS B 1 405 ? 3.547 22.047 23.688 1 95.56 405 HIS B N 1
ATOM 7625 C CA . HIS B 1 405 ? 4.738 21.219 23.812 1 95.56 405 HIS B CA 1
ATOM 7626 C C . HIS B 1 405 ? 4.375 19.734 23.859 1 95.56 405 HIS B C 1
ATOM 7628 O O . HIS B 1 405 ? 4.93 18.922 23.109 1 95.56 405 HIS B O 1
ATOM 7634 N N . PHE B 1 406 ? 3.432 19.406 24.672 1 96.62 406 PHE B N 1
ATOM 7635 C CA . PHE B 1 406 ? 3.088 18 24.859 1 96.62 406 PHE B CA 1
ATOM 7636 C C . PHE B 1 406 ? 2.248 17.484 23.688 1 96.62 406 PHE B C 1
ATOM 7638 O O . PHE B 1 406 ? 2.455 16.375 23.203 1 96.62 406 PHE B O 1
ATOM 7645 N N . LEU B 1 407 ? 1.334 18.281 23.234 1 97.44 407 LEU B N 1
ATOM 7646 C CA . LEU B 1 407 ? 0.503 17.859 22.109 1 97.44 407 LEU B CA 1
ATOM 7647 C C . LEU B 1 407 ? 1.358 17.562 20.875 1 97.44 407 LEU B C 1
ATOM 7649 O O . LEU B 1 407 ? 1.11 16.594 20.156 1 97.44 407 LEU B O 1
ATOM 7653 N N . SER B 1 408 ? 2.34 18.375 20.609 1 98.19 408 SER B N 1
ATOM 7654 C CA . SER B 1 408 ? 3.193 18.219 19.422 1 98.19 408 SER B CA 1
ATOM 7655 C C . SER B 1 408 ? 4.055 16.969 19.531 1 98.19 408 SER B C 1
ATOM 7657 O O . SER B 1 408 ? 4.594 16.5 18.531 1 98.19 408 SER B O 1
ATOM 7659 N N . ARG B 1 409 ? 4.203 16.438 20.719 1 97.44 409 ARG B N 1
ATOM 7660 C CA . ARG B 1 409 ? 5.078 15.281 20.938 1 97.44 409 ARG B CA 1
ATOM 7661 C C . ARG B 1 409 ? 4.27 14 21.078 1 97.44 409 ARG B C 1
ATOM 7663 O O . ARG B 1 409 ? 4.832 12.93 21.312 1 97.44 409 ARG B O 1
ATOM 7670 N N . CYS B 1 410 ? 3.012 14.094 20.938 1 98.06 410 CYS B N 1
ATOM 7671 C CA . CYS B 1 410 ? 2.162 12.906 20.922 1 98.06 410 CYS B CA 1
ATOM 7672 C C . CYS B 1 410 ? 2.33 12.125 19.625 1 98.06 410 CYS B C 1
ATOM 7674 O O . CYS B 1 410 ? 2.834 12.656 18.641 1 98.06 410 CYS B O 1
ATOM 7676 N N . ASP B 1 411 ? 1.952 10.867 19.641 1 97.5 411 ASP B N 1
ATOM 7677 C CA . ASP B 1 411 ? 2.082 10 18.469 1 97.5 411 ASP B CA 1
ATOM 7678 C C . ASP B 1 411 ? 1.018 10.328 17.438 1 97.5 411 ASP B C 1
ATOM 7680 O O . ASP B 1 411 ? 1.213 10.078 16.234 1 97.5 411 ASP B O 1
ATOM 7684 N N . TYR B 1 412 ? -0.004 10.812 17.859 1 97.75 412 TYR B N 1
ATOM 7685 C CA . TYR B 1 412 ? -1.18 11.172 17.078 1 97.75 412 TYR B CA 1
ATOM 7686 C C . TYR B 1 412 ? -1.985 12.266 17.766 1 97.75 412 TYR B C 1
ATOM 7688 O O . TYR B 1 412 ? -1.988 12.359 19 1 97.75 412 TYR B O 1
ATOM 7696 N N . VAL B 1 413 ? -2.633 13.164 16.969 1 98.31 413 VAL B N 1
ATOM 7697 C CA . VAL B 1 413 ? -3.375 14.258 17.594 1 98.31 413 VAL B CA 1
ATOM 7698 C C . VAL B 1 413 ? -4.785 14.32 17 1 98.31 413 VAL B C 1
ATOM 7700 O O . VAL B 1 413 ? -4.965 14.273 15.789 1 98.31 413 VAL B O 1
ATOM 7703 N N . VAL B 1 414 ? -5.75 14.344 17.859 1 97.38 414 VAL B N 1
ATOM 7704 C CA . VAL B 1 414 ? -7.148 14.539 17.484 1 97.38 414 VAL B CA 1
ATOM 7705 C C . VAL B 1 414 ? -7.637 15.898 17.984 1 97.38 414 VAL B C 1
ATOM 7707 O O . VAL B 1 414 ? -7.688 16.141 19.188 1 97.38 414 VAL B O 1
ATOM 7710 N N . CYS B 1 415 ? -7.973 16.766 17.125 1 96 415 CYS B N 1
ATOM 7711 C CA . CYS B 1 415 ? -8.391 18.125 17.484 1 96 415 CYS B CA 1
ATOM 7712 C C . CYS B 1 415 ? -9.133 18.797 16.328 1 96 415 CYS B C 1
ATOM 7714 O O . CYS B 1 415 ? -9.445 18.141 15.328 1 96 415 CYS B O 1
ATOM 7716 N N . ALA B 1 416 ? -9.555 20.016 16.516 1 92.44 416 ALA B N 1
ATOM 7717 C CA . ALA B 1 416 ? -10.18 20.812 15.461 1 92.44 416 ALA B CA 1
ATOM 7718 C C . ALA B 1 416 ? -9.188 21.812 14.867 1 92.44 416 ALA B C 1
ATOM 7720 O O . ALA B 1 416 ? -8.648 22.656 15.578 1 92.44 416 ALA B O 1
ATOM 7721 N N . PHE B 1 417 ? -8.992 21.797 13.586 1 93.19 417 PHE B N 1
ATOM 7722 C CA . PHE B 1 417 ? -8.023 22.672 12.945 1 93.19 417 PHE B CA 1
ATOM 7723 C C . PHE B 1 417 ? -8.523 24.109 12.914 1 93.19 417 PHE B C 1
ATOM 7725 O O . PHE B 1 417 ? -7.766 25.031 12.617 1 93.19 417 PHE B O 1
ATOM 7732 N N . SER B 1 418 ? -9.719 24.328 13.258 1 90.5 418 SER B N 1
ATOM 7733 C CA . SER B 1 418 ? -10.18 25.703 13.445 1 90.5 418 SER B CA 1
ATOM 7734 C C . SER B 1 418 ? -9.484 26.359 14.633 1 90.5 418 SER B C 1
ATOM 7736 O O . SER B 1 418 ? -9.43 27.594 14.727 1 90.5 418 SER B O 1
ATOM 7738 N N . SER B 1 419 ? -8.977 25.516 15.484 1 91.62 419 SER B N 1
ATOM 7739 C CA . SER B 1 419 ? -8.258 26.016 16.656 1 91.62 419 SER B CA 1
ATOM 7740 C C . SER B 1 419 ? -6.805 26.344 16.328 1 91.62 419 SER B C 1
ATOM 7742 O O . SER B 1 419 ? -6.09 25.516 15.758 1 91.62 419 SER B O 1
ATOM 7744 N N . HIS B 1 420 ? -6.359 27.516 16.812 1 93.25 420 HIS B N 1
ATOM 7745 C CA . HIS B 1 420 ? -4.969 27.906 16.625 1 93.25 420 HIS B CA 1
ATOM 7746 C C . HIS B 1 420 ? -4.031 27 17.406 1 93.25 420 HIS B C 1
ATOM 7748 O O . HIS B 1 420 ? -2.922 26.703 16.953 1 93.25 420 HIS B O 1
ATOM 7754 N N . LEU B 1 421 ? -4.504 26.594 18.547 1 93.69 421 LEU B N 1
ATOM 7755 C CA . LEU B 1 421 ? -3.676 25.75 19.391 1 93.69 421 LEU B CA 1
ATOM 7756 C C . LEU B 1 421 ? -3.428 24.391 18.734 1 93.69 421 LEU B C 1
ATOM 7758 O O . LEU B 1 421 ? -2.301 23.906 18.719 1 93.69 421 LEU B O 1
ATOM 7762 N N . CYS B 1 422 ? -4.465 23.828 18.188 1 95.44 422 CYS B N 1
ATOM 7763 C CA . CYS B 1 422 ? -4.355 22.547 17.5 1 95.44 422 CYS B CA 1
ATOM 7764 C C . CYS B 1 422 ? -3.395 22.656 16.312 1 95.44 422 CYS B C 1
ATOM 7766 O O . CYS B 1 422 ? -2.5 21.812 16.172 1 95.44 422 CYS B O 1
ATOM 7768 N N . ARG B 1 423 ? -3.561 23.656 15.523 1 97.12 423 ARG B N 1
ATOM 7769 C CA . ARG B 1 423 ? -2.715 23.812 14.344 1 97.12 423 ARG B CA 1
ATOM 7770 C C . ARG B 1 423 ? -1.263 24.062 14.742 1 97.12 423 ARG B C 1
ATOM 7772 O O . ARG B 1 423 ? -0.344 23.547 14.109 1 97.12 423 ARG B O 1
ATOM 7779 N N . ALA B 1 424 ? -1.069 24.844 15.82 1 97.44 424 ALA B N 1
ATOM 7780 C CA . ALA B 1 424 ? 0.292 25.094 16.281 1 97.44 424 ALA B CA 1
ATOM 7781 C C . ALA B 1 424 ? 0.983 23.812 16.719 1 97.44 424 ALA B C 1
ATOM 7783 O O . ALA B 1 424 ? 2.146 23.578 16.375 1 97.44 424 ALA B O 1
ATOM 7784 N N . ALA B 1 425 ? 0.251 23.016 17.438 1 98.06 425 ALA B N 1
ATOM 7785 C CA . ALA B 1 425 ? 0.809 21.75 17.875 1 98.06 425 ALA B CA 1
ATOM 7786 C C . ALA B 1 425 ? 1.136 20.844 16.688 1 98.06 425 ALA B C 1
ATOM 7788 O O . ALA B 1 425 ? 2.203 20.234 16.641 1 98.06 425 ALA B O 1
ATOM 7789 N N . TYR B 1 426 ? 0.24 20.781 15.734 1 98.38 426 TYR B N 1
ATOM 7790 C CA . TYR B 1 426 ? 0.432 20 14.531 1 98.38 426 TYR B CA 1
ATOM 7791 C C . TYR B 1 426 ? 1.625 20.5 13.727 1 98.38 426 TYR B C 1
ATOM 7793 O O . TYR B 1 426 ? 2.414 19.703 13.211 1 98.38 426 TYR B O 1
ATOM 7801 N N . GLU B 1 427 ? 1.76 21.797 13.648 1 98.69 427 GLU B N 1
ATOM 7802 C CA . GLU B 1 427 ? 2.846 22.422 12.891 1 98.69 427 GLU B CA 1
ATOM 7803 C C . GLU B 1 427 ? 4.199 22.141 13.539 1 98.69 427 GLU B C 1
ATOM 7805 O O . GLU B 1 427 ? 5.16 21.781 12.852 1 98.69 427 GLU B O 1
ATOM 7810 N N . ILE B 1 428 ? 4.258 22.25 14.828 1 98.5 428 ILE B N 1
ATOM 7811 C CA . ILE B 1 428 ? 5.496 21.953 15.539 1 98.5 428 ILE B CA 1
ATOM 7812 C C . ILE B 1 428 ? 5.836 20.469 15.398 1 98.5 428 ILE B C 1
ATOM 7814 O O . ILE B 1 428 ? 7.004 20.109 15.266 1 98.5 428 ILE B O 1
ATOM 7818 N N . MET B 1 429 ? 4.816 19.656 15.422 1 98.56 429 MET B N 1
ATOM 7819 C CA . MET B 1 429 ? 4.992 18.219 15.25 1 98.56 429 MET B CA 1
ATOM 7820 C C . MET B 1 429 ? 5.746 17.922 13.961 1 98.56 429 MET B C 1
ATOM 7822 O O . MET B 1 429 ? 6.539 16.969 13.906 1 98.56 429 MET B O 1
ATOM 7826 N N . GLN B 1 430 ? 5.586 18.703 12.914 1 98.5 430 GLN B N 1
ATOM 7827 C CA . GLN B 1 430 ? 6.227 18.469 11.625 1 98.5 430 GLN B CA 1
ATOM 7828 C C . GLN B 1 430 ? 7.738 18.672 11.711 1 98.5 430 GLN B C 1
ATOM 7830 O O . GLN B 1 430 ? 8.484 18.219 10.844 1 98.5 430 GLN B O 1
ATOM 7835 N N . THR B 1 431 ? 8.234 19.359 12.758 1 98.31 431 THR B N 1
ATOM 7836 C CA . THR B 1 431 ? 9.664 19.609 12.914 1 98.31 431 THR B CA 1
ATOM 7837 C C . THR B 1 431 ? 10.312 18.531 13.773 1 98.31 431 THR B C 1
ATOM 7839 O O . THR B 1 431 ? 11.539 18.469 13.883 1 98.31 431 THR B O 1
ATOM 7842 N N . LEU B 1 432 ? 9.5 17.703 14.375 1 97.94 432 LEU B N 1
ATOM 7843 C CA . LEU B 1 432 ? 10 16.703 15.32 1 97.94 432 LEU B CA 1
ATOM 7844 C C . LEU B 1 432 ? 10.117 15.336 14.656 1 97.94 432 LEU B C 1
ATOM 7846 O O . LEU B 1 432 ? 10.758 14.43 15.203 1 97.94 432 LEU B O 1
ATOM 7850 N N . HIS B 1 433 ? 9.531 15.234 13.484 1 97.19 433 HIS B N 1
ATOM 7851 C CA . HIS B 1 433 ? 9.539 13.992 12.711 1 97.19 433 HIS B CA 1
ATOM 7852 C C . HIS B 1 433 ? 9.891 14.25 11.25 1 97.19 433 HIS B C 1
ATOM 7854 O O . HIS B 1 433 ? 9.688 15.359 10.75 1 97.19 433 HIS B O 1
ATOM 7860 N N . PRO B 1 434 ? 10.422 13.219 10.555 1 97.12 434 PRO B N 1
ATOM 7861 C CA . PRO B 1 434 ? 10.648 13.398 9.117 1 97.12 434 PRO B CA 1
ATOM 7862 C C . PRO B 1 434 ? 9.367 13.766 8.367 1 97.12 434 PRO B C 1
ATOM 7864 O O . PRO B 1 434 ? 9.367 14.695 7.551 1 97.12 434 PRO B O 1
ATOM 7867 N N . ASP B 1 435 ? 8.328 13.055 8.641 1 97.06 435 ASP B N 1
ATOM 7868 C CA . ASP B 1 435 ? 7.02 13.312 8.055 1 97.06 435 ASP B CA 1
ATOM 7869 C C . ASP B 1 435 ? 5.898 12.906 9.008 1 97.06 435 ASP B C 1
ATOM 7871 O O . ASP B 1 435 ? 5.625 11.719 9.18 1 97.06 435 ASP B O 1
ATOM 7875 N N . ALA B 1 436 ? 5.246 13.867 9.609 1 97.56 436 ALA B N 1
ATOM 7876 C CA . ALA B 1 436 ? 4.129 13.617 10.516 1 97.56 436 ALA B CA 1
ATOM 7877 C C . ALA B 1 436 ? 2.83 14.195 9.961 1 97.56 436 ALA B C 1
ATOM 7879 O O . ALA B 1 436 ? 1.925 14.547 10.719 1 97.56 436 ALA B O 1
ATOM 7880 N N . ALA B 1 437 ? 2.758 14.281 8.664 1 96.06 437 ALA B N 1
ATOM 7881 C CA . ALA B 1 437 ? 1.623 14.93 8.008 1 96.06 437 ALA B CA 1
ATOM 7882 C C . ALA B 1 437 ? 0.327 14.172 8.289 1 96.06 437 ALA B C 1
ATOM 7884 O O . ALA B 1 437 ? -0.749 14.773 8.344 1 96.06 437 ALA B O 1
ATOM 7885 N N . ASP B 1 438 ? 0.437 12.891 8.508 1 93.19 438 ASP B N 1
ATOM 7886 C CA . ASP B 1 438 ? -0.771 12.086 8.672 1 93.19 438 ASP B CA 1
ATOM 7887 C C . ASP B 1 438 ? -1.002 11.734 10.141 1 93.19 438 ASP B C 1
ATOM 7889 O O . ASP B 1 438 ? -1.846 10.898 10.461 1 93.19 438 ASP B O 1
ATOM 7893 N N . ARG B 1 439 ? -0.332 12.352 11.07 1 95.88 439 ARG B N 1
ATOM 7894 C CA . ARG B 1 439 ? -0.439 12.016 12.484 1 95.88 439 ARG B CA 1
ATOM 7895 C C . ARG B 1 439 ? -1.463 12.906 13.188 1 95.88 439 ARG B C 1
ATOM 7897 O O . ARG B 1 439 ? -1.177 13.484 14.234 1 95.88 439 ARG B O 1
ATOM 7904 N N . PHE B 1 440 ? -2.664 12.922 12.508 1 95.81 440 PHE B N 1
ATOM 7905 C CA . PHE B 1 440 ? -3.711 13.75 13.094 1 95.81 440 PHE B CA 1
ATOM 7906 C C . PHE B 1 440 ? -5.086 13.32 12.594 1 95.81 440 PHE B C 1
ATOM 7908 O O . PHE B 1 440 ? -5.191 12.57 11.625 1 95.81 440 PHE B O 1
ATOM 7915 N N . HIS B 1 441 ? -6.031 13.695 13.266 1 93.94 441 HIS B N 1
ATOM 7916 C CA . HIS B 1 441 ? -7.41 13.766 12.797 1 93.94 441 HIS B CA 1
ATOM 7917 C C . HIS B 1 441 ? -8.086 15.055 13.25 1 93.94 441 HIS B C 1
ATOM 7919 O O . HIS B 1 441 ? -8.164 15.328 14.445 1 93.94 441 HIS B O 1
ATOM 7925 N N . SER B 1 442 ? -8.539 15.789 12.281 1 93.38 442 SER B N 1
ATOM 7926 C CA . SER B 1 442 ? -9.305 16.984 12.602 1 93.38 442 SER B CA 1
ATOM 7927 C C . SER B 1 442 ? -10.805 16.719 12.539 1 93.38 442 SER B C 1
ATOM 7929 O O . SER B 1 442 ? -11.297 16.125 11.57 1 93.38 442 SER B O 1
ATOM 7931 N N . VAL B 1 443 ? -11.531 17.203 13.453 1 89.06 443 VAL B N 1
ATOM 7932 C CA . VAL B 1 443 ? -12.953 16.891 13.539 1 89.06 443 VAL B CA 1
ATOM 7933 C C . VAL B 1 443 ? -13.758 17.906 12.727 1 89.06 443 VAL B C 1
ATOM 7935 O O . VAL B 1 443 ? -14.961 17.719 12.516 1 89.06 443 VAL B O 1
ATOM 7938 N N . ASP B 1 444 ? -13.172 18.922 12.211 1 82.62 444 ASP B N 1
ATOM 7939 C CA . ASP B 1 444 ? -14 19.922 11.547 1 82.62 444 ASP B CA 1
ATOM 7940 C C . ASP B 1 444 ? -13.406 20.312 10.195 1 82.62 444 ASP B C 1
ATOM 7942 O O . ASP B 1 444 ? -14.133 20.438 9.203 1 82.62 444 ASP B O 1
ATOM 7946 N N . ASP B 1 445 ? -12.109 20.703 10.164 1 81.06 445 ASP B N 1
ATOM 7947 C CA . ASP B 1 445 ? -11.555 21.281 8.938 1 81.06 445 ASP B CA 1
ATOM 7948 C C . ASP B 1 445 ? -10.266 20.562 8.531 1 81.06 445 ASP B C 1
ATOM 7950 O O . ASP B 1 445 ? -9.711 19.781 9.305 1 81.06 445 ASP B O 1
ATOM 7954 N N . VAL B 1 446 ? -9.898 20.859 7.184 1 87.81 446 VAL B N 1
ATOM 7955 C CA . VAL B 1 446 ? -8.562 20.484 6.742 1 87.81 446 VAL B CA 1
ATOM 7956 C C . VAL B 1 446 ? -7.543 21.5 7.25 1 87.81 446 VAL B C 1
ATOM 7958 O O . VAL B 1 446 ? -7.906 22.609 7.656 1 87.81 446 VAL B O 1
ATOM 7961 N N . TYR B 1 447 ? -6.348 21.125 7.242 1 92.94 447 TYR B N 1
ATOM 7962 C CA . TYR B 1 447 ? -5.297 22.031 7.684 1 92.94 447 TYR B CA 1
ATOM 7963 C C . TYR B 1 447 ? -5.227 23.266 6.785 1 92.94 447 TYR B C 1
ATOM 7965 O O . TYR B 1 447 ? -5.344 23.156 5.562 1 92.94 447 TYR B O 1
ATOM 7973 N N . PHE B 1 448 ? -5.121 24.391 7.387 1 91.06 448 PHE B N 1
ATOM 7974 C CA . PHE B 1 448 ? -4.984 25.656 6.676 1 91.06 448 PHE B CA 1
ATOM 7975 C C . PHE B 1 448 ? -4.215 26.656 7.516 1 91.06 448 PHE B C 1
ATOM 7977 O O . PHE B 1 448 ? -4.012 26.453 8.719 1 91.06 448 PHE B O 1
ATOM 7984 N N . TYR B 1 449 ? -3.678 27.609 6.871 1 92.5 449 TYR B N 1
ATOM 7985 C CA . TYR B 1 449 ? -3.117 28.781 7.523 1 92.5 449 TYR B CA 1
ATOM 7986 C C . TYR B 1 449 ? -3.996 30 7.293 1 92.5 449 TYR B C 1
ATOM 7988 O O . TYR B 1 449 ? -4.312 30.344 6.148 1 92.5 449 TYR B O 1
ATOM 7996 N N . LYS B 1 450 ? -4.367 30.578 8.375 1 87.12 450 LYS B N 1
ATOM 7997 C CA . LYS B 1 450 ? -5.273 31.719 8.25 1 87.12 450 LYS B CA 1
ATOM 7998 C C . LYS B 1 450 ? -4.629 32.844 7.441 1 87.12 450 LYS B C 1
ATOM 8000 O O . LYS B 1 450 ? -3.496 33.25 7.719 1 87.12 450 LYS B O 1
ATOM 8005 N N . GLY B 1 451 ? -5.277 33.344 6.434 1 85.94 451 GLY B N 1
ATOM 8006 C CA . GLY B 1 451 ? -4.777 34.406 5.602 1 85.94 451 GLY B CA 1
ATOM 8007 C C . GLY B 1 451 ? -3.932 33.938 4.438 1 85.94 451 GLY B C 1
ATOM 8008 O O . GLY B 1 451 ? -3.344 34.75 3.713 1 85.94 451 GLY B O 1
ATOM 8009 N N . MET B 1 452 ? -3.928 32.594 4.273 1 88.5 452 MET B N 1
ATOM 8010 C CA . MET B 1 452 ? -3.125 32.031 3.189 1 88.5 452 MET B CA 1
ATOM 8011 C C . MET B 1 452 ? -3.807 32.25 1.842 1 88.5 452 MET B C 1
ATOM 8013 O O . MET B 1 452 ? -4.992 32.594 1.786 1 88.5 452 MET B O 1
ATOM 8017 N N . HIS B 1 453 ? -2.92 32.125 0.8 1 88.88 453 HIS B N 1
ATOM 8018 C CA . HIS B 1 453 ? -3.467 32.062 -0.551 1 88.88 453 HIS B CA 1
ATOM 8019 C C . HIS B 1 453 ? -4.305 30.812 -0.76 1 88.88 453 HIS B C 1
ATOM 8021 O O . HIS B 1 453 ? -4.227 29.859 0.029 1 88.88 453 HIS B O 1
ATOM 8027 N N . SER B 1 454 ? -5.105 30.891 -1.79 1 85.06 454 SER B N 1
ATOM 8028 C CA . SER B 1 454 ? -5.887 29.703 -2.121 1 85.06 454 SER B CA 1
ATOM 8029 C C . SER B 1 454 ? -4.984 28.531 -2.471 1 85.06 454 SER B C 1
ATOM 8031 O O . SER B 1 454 ? -4.039 28.672 -3.252 1 85.06 454 SER B O 1
ATOM 8033 N N . GLN B 1 455 ? -5.262 27.5 -1.781 1 85.38 455 GLN B N 1
ATOM 8034 C CA . GLN B 1 455 ? -4.516 26.281 -2.078 1 85.38 455 GLN B CA 1
ATOM 8035 C C . GLN B 1 455 ? -5.289 25.391 -3.041 1 85.38 455 GLN B C 1
ATOM 8037 O O . GLN B 1 455 ? -6.418 24.984 -2.754 1 85.38 455 GLN B O 1
ATOM 8042 N N . HIS B 1 456 ? -4.613 25.078 -4.098 1 87.31 456 HIS B N 1
ATOM 8043 C CA . HIS B 1 456 ? -5.27 24.25 -5.105 1 87.31 456 HIS B CA 1
ATOM 8044 C C . HIS B 1 456 ? -4.75 22.828 -5.07 1 87.31 456 HIS B C 1
ATOM 8046 O O . HIS B 1 456 ? -3.578 22.594 -4.766 1 87.31 456 HIS B O 1
ATOM 8052 N N . GLN B 1 457 ? -5.688 21.984 -5.25 1 91.19 457 GLN B N 1
ATOM 8053 C CA . GLN B 1 457 ? -5.352 20.578 -5.422 1 91.19 457 GLN B CA 1
ATOM 8054 C C . GLN B 1 457 ? -5.664 20.109 -6.844 1 91.19 457 GLN B C 1
ATOM 8056 O O . GLN B 1 457 ? -6.496 20.703 -7.531 1 91.19 457 GLN B O 1
ATOM 8061 N N . GLU B 1 458 ? -4.906 19.156 -7.234 1 92.12 458 GLU B N 1
ATOM 8062 C CA . GLU B 1 458 ? -5.051 18.656 -8.594 1 92.12 458 GLU B CA 1
ATOM 8063 C C . GLU B 1 458 ? -5.816 17.328 -8.609 1 92.12 458 GLU B C 1
ATOM 8065 O O . GLU B 1 458 ? -5.574 16.453 -7.777 1 92.12 458 GLU B O 1
ATOM 8070 N N . VAL B 1 459 ? -6.711 17.219 -9.562 1 92.06 459 VAL B N 1
ATOM 8071 C CA . VAL B 1 459 ? -7.461 15.977 -9.75 1 92.06 459 VAL B CA 1
ATOM 8072 C C . VAL B 1 459 ? -6.566 14.922 -10.398 1 92.06 459 VAL B C 1
ATOM 8074 O O . VAL B 1 459 ? -5.969 15.172 -11.453 1 92.06 459 VAL B O 1
ATOM 8077 N N . ILE B 1 460 ? -6.516 13.742 -9.828 1 86.88 460 ILE B N 1
ATOM 8078 C CA . ILE B 1 460 ? -5.629 12.711 -10.344 1 86.88 460 ILE B CA 1
ATOM 8079 C C . ILE B 1 460 ? -6.453 11.555 -10.906 1 86.88 460 ILE B C 1
ATOM 8081 O O . ILE B 1 460 ? -5.945 10.734 -11.68 1 86.88 460 ILE B O 1
ATOM 8085 N N . TYR B 1 461 ? -7.68 11.43 -10.516 1 85.75 461 TYR B N 1
ATOM 8086 C CA . TYR B 1 461 ? -8.625 10.477 -11.094 1 85.75 461 TYR B CA 1
ATOM 8087 C C . TYR B 1 461 ? -9.914 11.172 -11.508 1 85.75 461 TYR B C 1
ATOM 8089 O O . TYR B 1 461 ? -10.391 12.078 -10.828 1 85.75 461 TYR B O 1
ATOM 8097 N N . PRO B 1 462 ? -10.469 10.734 -12.617 1 87.5 462 PRO B N 1
ATOM 8098 C CA . PRO B 1 462 ? -11.711 11.367 -13.062 1 87.5 462 PRO B CA 1
ATOM 8099 C C . PRO B 1 462 ? -12.898 11.008 -12.172 1 87.5 462 PRO B C 1
ATOM 8101 O O . PRO B 1 462 ? -12.852 10.023 -11.43 1 87.5 462 PRO B O 1
ATOM 8104 N N . HIS B 1 463 ? -13.867 11.93 -12.234 1 90.62 463 HIS B N 1
ATOM 8105 C CA . HIS B 1 463 ? -15.102 11.695 -11.492 1 90.62 463 HIS B CA 1
ATOM 8106 C C . HIS B 1 463 ? -16.312 12.172 -12.281 1 90.62 463 HIS B C 1
ATOM 8108 O O . HIS B 1 463 ? -16.328 13.289 -12.797 1 90.62 463 HIS B O 1
ATOM 8114 N N . TYR B 1 464 ? -17.297 11.266 -12.359 1 88 464 TYR B N 1
ATOM 8115 C CA . TYR B 1 464 ? -18.578 11.594 -12.969 1 88 464 TYR B CA 1
ATOM 8116 C C . TYR B 1 464 ? -19.656 11.734 -11.906 1 88 464 TYR B C 1
ATOM 8118 O O . TYR B 1 464 ? -19.953 10.789 -11.172 1 88 464 TYR B O 1
ATOM 8126 N N . SER B 1 465 ? -20.219 12.938 -11.859 1 90.75 465 SER B N 1
ATOM 8127 C CA . SER B 1 465 ? -21.172 13.258 -10.812 1 90.75 465 SER B CA 1
ATOM 8128 C C . SER B 1 465 ? -22.406 12.359 -10.906 1 90.75 465 SER B C 1
ATOM 8130 O O . SER B 1 465 ? -22.875 12.047 -12 1 90.75 465 SER B O 1
ATOM 8132 N N . LYS B 1 466 ? -22.906 11.992 -9.773 1 84.56 466 LYS B N 1
ATOM 8133 C CA . LYS B 1 466 ? -24.094 11.156 -9.695 1 84.56 466 LYS B CA 1
ATOM 8134 C C . LYS B 1 466 ? -25.281 11.938 -9.141 1 84.56 466 LYS B C 1
ATOM 8136 O O . LYS B 1 466 ? -26.406 11.438 -9.117 1 84.56 466 LYS B O 1
ATOM 8141 N N . SER B 1 467 ? -25 13.062 -8.625 1 87.06 467 SER B N 1
ATOM 8142 C CA . SER B 1 467 ? -26.016 13.953 -8.094 1 87.06 467 SER B CA 1
ATOM 8143 C C . SER B 1 467 ? -25.719 15.406 -8.445 1 87.06 467 SER B C 1
ATOM 8145 O O . SER B 1 467 ? -24.625 15.727 -8.891 1 87.06 467 SER B O 1
ATOM 8147 N N . GLU B 1 468 ? -26.625 16.219 -8.172 1 89.81 468 GLU B N 1
ATOM 8148 C CA . GLU B 1 468 ? -26.484 17.641 -8.477 1 89.81 468 GLU B CA 1
ATOM 8149 C C . GLU B 1 468 ? -25.484 18.312 -7.535 1 89.81 468 GLU B C 1
ATOM 8151 O O . GLU B 1 468 ? -24.906 19.344 -7.875 1 89.81 468 GLU B O 1
ATOM 8156 N N . GLU B 1 469 ? -25.25 17.703 -6.477 1 92.25 469 GLU B N 1
ATOM 8157 C CA . GLU B 1 469 ? -24.359 18.297 -5.48 1 92.25 469 GLU B CA 1
ATOM 8158 C C . GLU B 1 469 ? -22.906 17.953 -5.77 1 92.25 469 GLU B C 1
ATOM 8160 O O . GLU B 1 469 ? -22 18.578 -5.223 1 92.25 469 GLU B O 1
ATOM 8165 N N . GLU B 1 470 ? -22.703 17.062 -6.688 1 93.81 470 GLU B N 1
ATOM 8166 C CA . GLU B 1 470 ? -21.344 16.594 -6.953 1 93.81 470 GLU B CA 1
ATOM 8167 C C . GLU B 1 470 ? -20.75 17.281 -8.172 1 93.81 470 GLU B C 1
ATOM 8169 O O . GLU B 1 470 ? -21.484 17.766 -9.039 1 93.81 470 GLU B O 1
ATOM 8174 N N . LEU B 1 471 ? -19.469 17.344 -8.211 1 95.06 471 LEU B N 1
ATOM 8175 C CA . LEU B 1 471 ? -18.734 17.938 -9.32 1 95.06 471 LEU B CA 1
ATOM 8176 C C . LEU B 1 471 ? -18.281 16.859 -10.297 1 95.06 471 LEU B C 1
ATOM 8178 O O . LEU B 1 471 ? -17.953 15.734 -9.891 1 95.06 471 LEU B O 1
ATOM 8182 N N . ASP B 1 472 ? -18.281 17.188 -11.578 1 94.06 472 ASP B N 1
ATOM 8183 C CA . ASP B 1 472 ? -17.547 16.422 -12.578 1 94.06 472 ASP B CA 1
ATOM 8184 C C . ASP B 1 472 ? -16.078 16.828 -12.617 1 94.06 472 ASP B C 1
ATOM 8186 O O . ASP B 1 472 ? -15.766 18.016 -12.781 1 94.06 472 ASP B O 1
ATOM 8190 N N . LEU B 1 473 ? -15.281 15.828 -12.445 1 93.69 473 LEU B N 1
ATOM 8191 C CA . LEU B 1 473 ? -13.852 16.125 -12.391 1 93.69 473 LEU B CA 1
ATOM 8192 C C . LEU B 1 473 ? -13.117 15.469 -13.555 1 93.69 473 LEU B C 1
ATOM 8194 O O . LEU B 1 473 ? -13.383 14.312 -13.891 1 93.69 473 LEU B O 1
ATOM 8198 N N . ARG B 1 474 ? -12.242 16.219 -14.195 1 91.62 474 ARG B N 1
ATOM 8199 C CA . ARG B 1 474 ? -11.297 15.719 -15.188 1 91.62 474 ARG B CA 1
ATOM 8200 C C . ARG B 1 474 ? -9.875 15.719 -14.633 1 91.62 474 ARG B C 1
ATOM 8202 O O . ARG B 1 474 ? -9.5 16.609 -13.859 1 91.62 474 ARG B O 1
ATOM 8209 N N . VAL B 1 475 ? -9.172 14.711 -15.086 1 88.94 475 VAL B N 1
ATOM 8210 C CA . VAL B 1 475 ? -7.781 14.648 -14.641 1 88.94 475 VAL B CA 1
ATOM 8211 C C . VAL B 1 475 ? -7.062 15.945 -15.016 1 88.94 475 VAL B C 1
ATOM 8213 O O . VAL B 1 475 ? -7.18 16.422 -16.156 1 88.94 475 VAL B O 1
ATOM 8216 N N . GLY B 1 476 ? -6.395 16.578 -14.016 1 90.94 476 GLY B N 1
ATOM 8217 C CA . GLY B 1 476 ? -5.672 17.812 -14.25 1 90.94 476 GLY B CA 1
ATOM 8218 C C . GLY B 1 476 ? -6.418 19.031 -13.758 1 90.94 476 GLY B C 1
ATOM 8219 O O . GLY B 1 476 ? -5.832 20.109 -13.609 1 90.94 476 GLY B O 1
ATOM 8220 N N . ASP B 1 477 ? -7.703 18.859 -13.477 1 94.5 477 ASP B N 1
ATOM 8221 C CA . ASP B 1 477 ? -8.477 19.969 -12.914 1 94.5 477 ASP B CA 1
ATOM 8222 C C . ASP B 1 477 ? -7.879 20.453 -11.594 1 94.5 477 ASP B C 1
ATOM 8224 O O . ASP B 1 477 ? -7.277 19.656 -10.859 1 94.5 477 ASP B O 1
ATOM 8228 N N . GLN B 1 478 ? -8.062 21.797 -11.406 1 93.88 478 GLN B N 1
ATOM 8229 C CA . GLN B 1 478 ? -7.656 22.391 -10.133 1 93.88 478 GLN B CA 1
ATOM 8230 C C . GLN B 1 478 ? -8.867 22.672 -9.242 1 93.88 478 GLN B C 1
ATOM 8232 O O . GLN B 1 478 ? -9.867 23.219 -9.703 1 93.88 478 GLN B O 1
ATOM 8237 N N . ILE B 1 479 ? -8.695 22.203 -7.984 1 93.88 479 ILE B N 1
ATOM 8238 C CA . ILE B 1 479 ? -9.797 22.375 -7.043 1 93.88 479 ILE B CA 1
ATOM 8239 C C . ILE B 1 479 ? -9.289 23.047 -5.77 1 93.88 479 ILE B C 1
ATOM 8241 O O . ILE B 1 479 ? -8.211 22.719 -5.277 1 93.88 479 ILE B O 1
ATOM 8245 N N . LYS B 1 480 ? -10.062 24.031 -5.332 1 91.06 480 LYS B N 1
ATOM 8246 C CA . LYS B 1 480 ? -9.836 24.594 -4.008 1 91.06 480 LYS B CA 1
ATOM 8247 C C . LYS B 1 480 ? -10.656 23.859 -2.951 1 91.06 480 LYS B C 1
ATOM 8249 O O . LYS B 1 480 ? -11.836 24.172 -2.744 1 91.06 480 LYS B O 1
ATOM 8254 N N . VAL B 1 481 ? -9.977 23.031 -2.254 1 88.44 481 VAL B N 1
ATOM 8255 C CA . VAL B 1 481 ? -10.688 22.219 -1.271 1 88.44 481 VAL B CA 1
ATOM 8256 C C . VAL B 1 481 ? -11.008 23.062 -0.037 1 88.44 481 VAL B C 1
ATOM 8258 O O . VAL B 1 481 ? -10.125 23.719 0.513 1 88.44 481 VAL B O 1
ATOM 8261 N N . THR B 1 482 ? -12.242 22.969 0.388 1 85.81 482 THR B N 1
ATOM 8262 C CA . THR B 1 482 ? -12.672 23.781 1.518 1 85.81 482 THR B CA 1
ATOM 8263 C C . THR B 1 482 ? -12.891 22.922 2.758 1 85.81 482 THR B C 1
ATOM 8265 O O . THR B 1 482 ? -12.742 23.391 3.885 1 85.81 482 THR B O 1
ATOM 8268 N N . ARG B 1 483 ? -13.273 21.688 2.486 1 86.31 483 ARG B N 1
ATOM 8269 C CA . ARG B 1 483 ? -13.602 20.859 3.639 1 86.31 483 ARG B CA 1
ATOM 8270 C C . ARG B 1 483 ? -13.508 19.375 3.283 1 86.31 483 ARG B C 1
ATOM 8272 O O . ARG B 1 483 ? -13.812 18.984 2.156 1 86.31 483 ARG B O 1
ATOM 8279 N N . ASN B 1 484 ? -13.039 18.672 4.219 1 85.88 484 ASN B N 1
ATOM 8280 C CA . ASN B 1 484 ? -13.18 17.219 4.199 1 85.88 484 ASN B CA 1
ATOM 8281 C C . ASN B 1 484 ? -14.195 16.734 5.238 1 85.88 484 ASN B C 1
ATOM 8283 O O . ASN B 1 484 ? -14.094 17.094 6.414 1 85.88 484 ASN B O 1
ATOM 8287 N N . TYR B 1 485 ? -15.094 15.969 4.809 1 84.19 485 TYR B N 1
ATOM 8288 C CA . TYR B 1 485 ? -16.156 15.531 5.711 1 84.19 485 TYR B CA 1
ATOM 8289 C C . TYR B 1 485 ? -15.773 14.219 6.395 1 84.19 485 TYR B C 1
ATOM 8291 O O . TYR B 1 485 ? -16.516 13.719 7.234 1 84.19 485 TYR B O 1
ATOM 8299 N N . TRP B 1 486 ? -14.648 13.688 6.055 1 79.38 486 TRP B N 1
ATOM 8300 C CA . TRP B 1 486 ? -14.141 12.43 6.602 1 79.38 486 TRP B CA 1
ATOM 8301 C C . TRP B 1 486 ? -15.164 11.312 6.422 1 79.38 486 TRP B C 1
ATOM 8303 O O . TRP B 1 486 ? -15.414 10.531 7.348 1 79.38 486 TRP B O 1
ATOM 8313 N N . ASN B 1 487 ? -15.898 11.391 5.395 1 85.25 487 ASN B N 1
ATOM 8314 C CA . ASN B 1 487 ? -16.828 10.352 4.98 1 85.25 487 ASN B CA 1
ATOM 8315 C C . ASN B 1 487 ? -16.562 9.883 3.555 1 85.25 487 ASN B C 1
ATOM 8317 O O . ASN B 1 487 ? -17.438 9.32 2.902 1 85.25 487 ASN B O 1
ATOM 8321 N N . GLY B 1 488 ? -15.344 10.242 3.115 1 87.19 488 GLY B N 1
ATOM 8322 C CA . GLY B 1 488 ? -14.938 9.883 1.767 1 87.19 488 GLY B CA 1
ATOM 8323 C C . GLY B 1 488 ? -15.156 10.992 0.759 1 87.19 488 GLY B C 1
ATOM 8324 O O . GLY B 1 488 ? -14.711 10.898 -0.388 1 87.19 488 GLY B O 1
ATOM 8325 N N . SER B 1 489 ? -15.789 12.023 1.222 1 89.94 489 SER B N 1
ATOM 8326 C CA . SER B 1 489 ? -16.094 13.133 0.324 1 89.94 489 SER B CA 1
ATOM 8327 C C . SER B 1 489 ? -15.523 14.445 0.851 1 89.94 489 SER B C 1
ATOM 8329 O O . SER B 1 489 ? -15.406 14.633 2.062 1 89.94 489 SER B O 1
ATOM 8331 N N . SER B 1 490 ? -15.164 15.242 -0.094 1 91.44 490 SER B N 1
ATOM 8332 C CA . SER B 1 490 ? -14.719 16.594 0.192 1 91.44 490 SER B CA 1
ATOM 8333 C C . SER B 1 490 ? -15.523 17.625 -0.599 1 91.44 490 SER B C 1
ATOM 8335 O O . SER B 1 490 ? -16.234 17.266 -1.541 1 91.44 490 SER B O 1
ATOM 8337 N N . LYS B 1 491 ? -15.562 18.781 -0.072 1 93 491 LYS B N 1
ATOM 8338 C CA . LYS B 1 491 ? -16.188 19.906 -0.747 1 93 491 LYS B CA 1
ATOM 8339 C C . LYS B 1 491 ? -15.148 20.922 -1.216 1 93 491 LYS B C 1
ATOM 8341 O O . LYS B 1 491 ? -14.156 21.156 -0.524 1 93 491 LYS B O 1
ATOM 8346 N N . GLY B 1 492 ? -15.344 21.375 -2.414 1 93.75 492 GLY B N 1
ATOM 8347 C CA . GLY B 1 492 ? -14.422 22.359 -2.945 1 93.75 492 GLY B CA 1
ATOM 8348 C C . GLY B 1 492 ? -14.961 23.078 -4.168 1 93.75 492 GLY B C 1
ATOM 8349 O O . GLY B 1 492 ? -16.062 22.797 -4.625 1 93.75 492 GLY B O 1
ATOM 8350 N N . LYS B 1 493 ? -14.242 24.047 -4.566 1 94.62 493 LYS B N 1
ATOM 8351 C CA . LYS B 1 493 ? -14.594 24.828 -5.754 1 94.62 493 LYS B CA 1
ATOM 8352 C C . LYS B 1 493 ? -13.727 24.422 -6.945 1 94.62 493 LYS B C 1
ATOM 8354 O O . LYS B 1 493 ? -12.5 24.531 -6.891 1 94.62 493 LYS B O 1
ATOM 8359 N N . LEU B 1 494 ? -14.359 23.969 -7.992 1 95.69 494 LEU B N 1
ATOM 8360 C CA . LEU B 1 494 ? -13.68 23.672 -9.25 1 95.69 494 LEU B CA 1
ATOM 8361 C C . LEU B 1 494 ? -13.344 24.953 -10 1 95.69 494 LEU B C 1
ATOM 8363 O O . LEU B 1 494 ? -14.242 25.719 -10.359 1 95.69 494 LEU B O 1
ATOM 8367 N N . LEU B 1 495 ? -12.125 25.172 -10.258 1 93.69 495 LEU B N 1
ATOM 8368 C CA . LEU B 1 495 ? -11.68 26.453 -10.812 1 93.69 495 LEU B CA 1
ATOM 8369 C C . LEU B 1 495 ? -12.117 26.594 -12.266 1 93.69 495 LEU B C 1
ATOM 8371 O O . LEU B 1 495 ? -12.469 27.688 -12.711 1 93.69 495 LEU B O 1
ATOM 8375 N N . ARG B 1 496 ? -12.07 25.484 -12.984 1 93.25 496 ARG B N 1
ATOM 8376 C CA . ARG B 1 496 ? -12.422 25.5 -14.398 1 93.25 496 ARG B CA 1
ATOM 8377 C C . ARG B 1 496 ? -13.844 26.016 -14.594 1 93.25 496 ARG B C 1
ATOM 8379 O O . ARG B 1 496 ? -14.109 26.781 -15.523 1 93.25 496 ARG B O 1
ATOM 8386 N N . LEU B 1 497 ? -14.789 25.672 -13.781 1 93.31 497 LEU B N 1
ATOM 8387 C CA . LEU B 1 497 ? -16.203 26.016 -13.938 1 93.31 497 LEU B CA 1
ATOM 8388 C C . LEU B 1 497 ? -16.641 26.984 -12.859 1 93.31 497 LEU B C 1
ATOM 8390 O O . LEU B 1 497 ? -17.766 27.484 -12.898 1 93.31 497 LEU B O 1
ATOM 8394 N N . SER B 1 498 ? -15.812 27.266 -11.844 1 92.88 498 SER B N 1
ATOM 8395 C CA . SER B 1 498 ? -16.156 28.094 -10.695 1 92.88 498 SER B CA 1
ATOM 8396 C C . SER B 1 498 ? -17.391 27.578 -9.977 1 92.88 498 SER B C 1
ATOM 8398 O O . SER B 1 498 ? -18.297 28.344 -9.656 1 92.88 498 SER B O 1
ATOM 8400 N N . LYS B 1 499 ? -17.438 26.297 -9.883 1 94.69 499 LYS B N 1
ATOM 8401 C CA . LYS B 1 499 ? -18.562 25.625 -9.234 1 94.69 499 LYS B CA 1
ATOM 8402 C C . LYS B 1 499 ? -18.109 24.891 -7.98 1 94.69 499 LYS B C 1
ATOM 8404 O O . LYS B 1 499 ? -17.047 24.25 -7.973 1 94.69 499 LYS B O 1
ATOM 8409 N N . THR B 1 500 ? -18.906 25.078 -6.926 1 95.25 500 THR B N 1
ATOM 8410 C CA . THR B 1 500 ? -18.641 24.391 -5.668 1 95.25 500 THR B CA 1
ATOM 8411 C C . THR B 1 500 ? -19.469 23.125 -5.562 1 95.25 500 THR B C 1
ATOM 8413 O O . THR B 1 500 ? -20.641 23.109 -5.957 1 95.25 500 THR B O 1
ATOM 8416 N N . GLY B 1 501 ? -18.859 22.094 -5.121 1 95.31 501 GLY B N 1
ATOM 8417 C CA . GLY B 1 501 ? -19.562 20.828 -4.977 1 95.31 501 GLY B CA 1
ATOM 8418 C C . GLY B 1 501 ? -18.766 19.766 -4.258 1 95.31 501 GLY B C 1
ATOM 8419 O O . GLY B 1 501 ? -17.672 20.047 -3.744 1 95.31 501 GLY B O 1
ATOM 8420 N N . LEU B 1 502 ? -19.391 18.672 -4.172 1 94.69 502 LEU B N 1
ATOM 8421 C CA . LEU B 1 502 ? -18.797 17.531 -3.488 1 94.69 502 LEU B CA 1
ATOM 8422 C C . LEU B 1 502 ? -18.047 16.641 -4.469 1 94.69 502 LEU B C 1
ATOM 8424 O O . LEU B 1 502 ? -18.344 16.641 -5.668 1 94.69 502 LEU B O 1
ATOM 8428 N N . PHE B 1 503 ? -17.016 15.969 -4.047 1 93.75 503 PHE B N 1
ATOM 8429 C CA . PHE B 1 503 ? -16.266 14.992 -4.824 1 93.75 503 PHE B CA 1
ATOM 8430 C C . PHE B 1 503 ? -15.57 13.992 -3.906 1 93.75 503 PHE B C 1
ATOM 8432 O O . PHE B 1 503 ? -15.375 14.266 -2.719 1 93.75 503 PHE B O 1
ATOM 8439 N N . PRO B 1 504 ? -15.25 12.805 -4.445 1 91.44 504 PRO B N 1
ATOM 8440 C CA . PRO B 1 504 ? -14.492 11.875 -3.609 1 91.44 504 PRO B CA 1
ATOM 8441 C C . PRO B 1 504 ? -13.094 12.383 -3.271 1 91.44 504 PRO B C 1
ATOM 8443 O O . PRO B 1 504 ? -12.336 12.75 -4.172 1 91.44 504 PRO B O 1
ATOM 8446 N N . SER B 1 505 ? -12.703 12.305 -2.033 1 90.62 505 SER B N 1
ATOM 8447 C CA . SER B 1 505 ? -11.508 12.961 -1.512 1 90.62 505 SER B CA 1
ATOM 8448 C C . SER B 1 505 ? -10.242 12.336 -2.084 1 90.62 505 SER B C 1
ATOM 8450 O O . SER B 1 505 ? -9.227 13.008 -2.238 1 90.62 505 SER B O 1
ATOM 8452 N N . PHE B 1 506 ? -10.344 11.031 -2.443 1 88.75 506 PHE B N 1
ATOM 8453 C CA . PHE B 1 506 ? -9.148 10.312 -2.854 1 88.75 506 PHE B CA 1
ATOM 8454 C C . PHE B 1 506 ? -8.75 10.688 -4.277 1 88.75 506 PHE B C 1
ATOM 8456 O O . PHE B 1 506 ? -7.676 10.305 -4.75 1 88.75 506 PHE B O 1
ATOM 8463 N N . LYS B 1 507 ? -9.492 11.508 -4.953 1 90.31 507 LYS B N 1
ATOM 8464 C CA . LYS B 1 507 ? -9.289 11.758 -6.379 1 90.31 507 LYS B CA 1
ATOM 8465 C C . LYS B 1 507 ? -8.469 13.031 -6.602 1 90.31 507 LYS B C 1
ATOM 8467 O O . LYS B 1 507 ? -8.266 13.453 -7.742 1 90.31 507 LYS B O 1
ATOM 8472 N N . VAL B 1 508 ? -8.031 13.609 -5.52 1 90.19 508 VAL B N 1
ATOM 8473 C CA . VAL B 1 508 ? -7.242 14.828 -5.656 1 90.19 508 VAL B CA 1
ATOM 8474 C C . VAL B 1 508 ? -5.945 14.695 -4.863 1 90.19 508 VAL B C 1
ATOM 8476 O O . VAL B 1 508 ? -5.848 13.867 -3.955 1 90.19 508 VAL B O 1
ATOM 8479 N N . LYS B 1 509 ? -4.992 15.469 -5.285 1 86.5 509 LYS B N 1
ATOM 8480 C CA . LYS B 1 509 ? -3.721 15.531 -4.574 1 86.5 509 LYS B CA 1
ATOM 8481 C C . LYS B 1 509 ? -3.291 16.984 -4.344 1 86.5 509 LYS B C 1
ATOM 8483 O O . LYS B 1 509 ? -3.658 17.875 -5.109 1 86.5 509 LYS B O 1
ATOM 8488 N N . VAL B 1 510 ? -2.537 17.109 -3.275 1 83.62 510 VAL B N 1
ATOM 8489 C CA . VAL B 1 510 ? -2.031 18.438 -2.953 1 83.62 510 VAL B CA 1
ATOM 8490 C C . VAL B 1 510 ? -0.801 18.75 -3.805 1 83.62 510 VAL B C 1
ATOM 8492 O O . VAL B 1 510 ? 0.095 17.906 -3.934 1 83.62 510 VAL B O 1
ATOM 8495 N N . ASN B 1 511 ? -0.852 19.891 -4.473 1 82.88 511 ASN B N 1
ATOM 8496 C CA . ASN B 1 511 ? 0.306 20.375 -5.223 1 82.88 511 ASN B CA 1
ATOM 8497 C C . ASN B 1 511 ? 1.145 21.344 -4.398 1 82.88 511 ASN B C 1
ATOM 8499 O O . ASN B 1 511 ? 0.602 22.203 -3.699 1 82.88 511 ASN B O 1
ATOM 8503 N N . ILE B 1 512 ? 2.434 21.141 -4.457 1 88.19 512 ILE B N 1
ATOM 8504 C CA . ILE B 1 512 ? 3.324 22.062 -3.762 1 88.19 512 ILE B CA 1
ATOM 8505 C C . ILE B 1 512 ? 3.48 23.344 -4.578 1 88.19 512 ILE B C 1
ATOM 8507 O O . ILE B 1 512 ? 3.766 23.297 -5.777 1 88.19 512 ILE B O 1
ATOM 8511 N N . GLU B 1 513 ? 3.166 24.406 -3.984 1 89.44 513 GLU B N 1
ATOM 8512 C CA . GLU B 1 513 ? 3.369 25.719 -4.598 1 89.44 513 GLU B CA 1
ATOM 8513 C C . GLU B 1 513 ? 4.699 26.328 -4.168 1 89.44 513 GLU B C 1
ATOM 8515 O O . GLU B 1 513 ? 4.906 26.609 -2.986 1 89.44 513 GLU B O 1
ATOM 8520 N N . ALA B 1 514 ? 5.543 26.516 -5.191 1 95.31 514 ALA B N 1
ATOM 8521 C CA . ALA B 1 514 ? 6.887 27.016 -4.906 1 95.31 514 ALA B CA 1
ATOM 8522 C C . ALA B 1 514 ? 7.078 28.422 -5.449 1 95.31 514 ALA B C 1
ATOM 8524 O O . ALA B 1 514 ? 6.586 28.75 -6.535 1 95.31 514 ALA B O 1
ATOM 8525 N N . VAL B 1 515 ? 7.648 29.25 -4.676 1 96.38 515 VAL B N 1
ATOM 8526 C CA . VAL B 1 515 ? 8 30.609 -5.098 1 96.38 515 VAL B CA 1
ATOM 8527 C C . VAL B 1 515 ? 9.445 30.906 -4.699 1 96.38 515 VAL B C 1
ATOM 8529 O O . VAL B 1 515 ? 10.023 30.203 -3.861 1 96.38 515 VAL B O 1
ATOM 8532 N N . ASP B 1 516 ? 10.008 31.844 -5.301 1 96.44 516 ASP B N 1
ATOM 8533 C CA . ASP B 1 516 ? 11.398 32.188 -5.02 1 96.44 516 ASP B CA 1
ATOM 8534 C C . ASP B 1 516 ? 11.516 32.969 -3.709 1 96.44 516 ASP B C 1
ATOM 8536 O O . ASP B 1 516 ? 10.883 34 -3.541 1 96.44 516 ASP B O 1
ATOM 8540 N N . PHE B 1 517 ? 12.164 32.438 -2.768 1 97.56 517 PHE B N 1
ATOM 8541 C CA . PHE B 1 517 ? 12.625 33.094 -1.547 1 97.56 517 PHE B CA 1
ATOM 8542 C C . PHE B 1 517 ? 14.125 33.344 -1.609 1 97.56 517 PHE B C 1
ATOM 8544 O O . PHE B 1 517 ? 14.844 32.719 -2.402 1 97.56 517 PHE B O 1
ATOM 8551 N N . PRO B 1 518 ? 14.562 34.344 -0.78 1 96.94 518 PRO B N 1
ATOM 8552 C CA . PRO B 1 518 ? 16.016 34.406 -0.636 1 96.94 518 PRO B CA 1
ATOM 8553 C C . PRO B 1 518 ? 16.625 33.094 -0.133 1 96.94 518 PRO B C 1
ATOM 8555 O O . PRO B 1 518 ? 16.047 32.438 0.738 1 96.94 518 PRO B O 1
ATOM 8558 N N . THR B 1 519 ? 17.703 32.719 -0.669 1 96.56 519 THR B N 1
ATOM 8559 C CA . THR B 1 519 ? 18.328 31.453 -0.315 1 96.56 519 THR B CA 1
ATOM 8560 C C . THR B 1 519 ? 19.406 31.656 0.749 1 96.56 519 THR B C 1
ATOM 8562 O O . THR B 1 519 ? 19.984 30.688 1.248 1 96.56 519 THR B O 1
ATOM 8565 N N . TYR B 1 520 ? 19.641 32.906 1.053 1 97 520 TYR B N 1
ATOM 8566 C CA . TYR B 1 520 ? 20.672 33.188 2.049 1 97 520 TYR B CA 1
ATOM 8567 C C . TYR B 1 520 ? 21.953 32.438 1.749 1 97 520 TYR B C 1
ATOM 8569 O O . TYR B 1 520 ? 22.391 31.609 2.539 1 97 520 TYR B O 1
ATOM 8577 N N . GLN B 1 521 ? 22.609 32.812 0.752 1 95 521 GLN B N 1
ATOM 8578 C CA . GLN B 1 521 ? 23.781 32.156 0.207 1 95 521 GLN B CA 1
ATOM 8579 C C . GLN B 1 521 ? 24.906 32.125 1.234 1 95 521 GLN B C 1
ATOM 8581 O O . GLN B 1 521 ? 25.797 31.266 1.15 1 95 521 GLN B O 1
ATOM 8586 N N . GLN B 1 522 ? 24.828 32.969 2.189 1 93.69 522 GLN B N 1
ATOM 8587 C CA . GLN B 1 522 ? 25.844 33.062 3.236 1 93.69 522 GLN B CA 1
ATOM 8588 C C . GLN B 1 522 ? 25.75 31.844 4.168 1 93.69 522 GLN B C 1
ATOM 8590 O O . GLN B 1 522 ? 26.688 31.562 4.922 1 93.69 522 GLN B O 1
ATOM 8595 N N . VAL B 1 523 ? 24.625 31.25 4.172 1 95.88 523 VAL B N 1
ATOM 8596 C CA . VAL B 1 523 ? 24.422 30.078 5 1 95.88 523 VAL B CA 1
ATOM 8597 C C . VAL B 1 523 ? 24.703 28.812 4.184 1 95.88 523 VAL B C 1
ATOM 8599 O O . VAL B 1 523 ? 23.984 28.5 3.236 1 95.88 523 VAL B O 1
ATOM 8602 N N . PRO B 1 524 ? 25.781 28.016 4.559 1 93.38 524 PRO B N 1
ATOM 8603 C CA . PRO B 1 524 ? 26.094 26.797 3.799 1 93.38 524 PRO B CA 1
ATOM 8604 C C . PRO B 1 524 ? 24.938 25.797 3.803 1 93.38 524 PRO B C 1
ATOM 8606 O O . PRO B 1 524 ? 24.234 25.656 4.809 1 93.38 524 PRO B O 1
ATOM 8609 N N . LEU B 1 525 ? 24.891 25.078 2.742 1 90.75 525 LEU B N 1
ATOM 8610 C CA . LEU B 1 525 ? 23.812 24.125 2.58 1 90.75 525 LEU B CA 1
ATOM 8611 C C . LEU B 1 525 ? 23.938 22.984 3.588 1 90.75 525 LEU B C 1
ATOM 8613 O O . LEU B 1 525 ? 22.922 22.469 4.066 1 90.75 525 LEU B O 1
ATOM 8617 N N . LYS B 1 526 ? 25.172 22.469 3.783 1 87.69 526 LYS B N 1
ATOM 8618 C CA . LYS B 1 526 ? 25.406 21.438 4.785 1 87.69 526 LYS B CA 1
ATOM 8619 C C . LYS B 1 526 ? 26.266 21.969 5.93 1 87.69 526 LYS B C 1
ATOM 8621 O O . LYS B 1 526 ? 27.156 22.797 5.711 1 87.69 526 LYS B O 1
ATOM 8626 N N . ASN B 1 527 ? 25.75 21.547 7.195 1 77.06 527 ASN B N 1
ATOM 8627 C CA . ASN B 1 527 ? 26.531 21.969 8.352 1 77.06 527 ASN B CA 1
ATOM 8628 C C . ASN B 1 527 ? 27.844 21.188 8.453 1 77.06 527 ASN B C 1
ATOM 8630 O O . ASN B 1 527 ? 27.844 19.984 8.664 1 77.06 527 ASN B O 1
ATOM 8634 N N . LEU B 1 528 ? 28.953 21.609 7.809 1 63.56 528 LEU B N 1
ATOM 8635 C CA . LEU B 1 528 ? 30.25 20.938 7.828 1 63.56 528 LEU B CA 1
ATOM 8636 C C . LEU B 1 528 ? 30.719 20.688 9.258 1 63.56 528 LEU B C 1
ATOM 8638 O O . LEU B 1 528 ? 31.609 19.875 9.492 1 63.56 528 LEU B O 1
ATOM 8642 N N . THR B 1 529 ? 30.359 21.328 10.203 1 53.5 529 THR B N 1
ATOM 8643 C CA . THR B 1 529 ? 30.922 21.141 11.531 1 53.5 529 THR B CA 1
ATOM 8644 C C . THR B 1 529 ? 30.188 20.031 12.281 1 53.5 529 THR B C 1
ATOM 8646 O O . THR B 1 529 ? 30.516 19.734 13.438 1 53.5 529 THR B O 1
ATOM 8649 N N . SER B 1 530 ? 29.109 19.484 11.758 1 40.81 530 SER B N 1
ATOM 8650 C CA . SER B 1 530 ? 28.594 18.469 12.656 1 40.81 530 SER B CA 1
ATOM 8651 C C . SER B 1 530 ? 29.375 17.156 12.523 1 40.81 530 SER B C 1
ATOM 8653 O O . SER B 1 530 ? 29.828 16.812 11.43 1 40.81 530 SER B O 1
#

Radius of gyration: 34.83 Å; Cα contacts (8 Å, |Δi|>4): 1542; chains: 2; bounding box: 93×108×76 Å

Organism: NCBI:txid2509291

Sequence (1060 aa):
MCWAFAGAERRCLQLWRGGRARLLLAIACGALVQLLVTWGIARLPTLQSSSPADRGTTSRPQIVDREPTLEYEQRRRNLKNGIYEFWYYMETELRKLQSLQGKDKTRATKGVKIEYILESVEERMLSLLADFTSMQTFDGYEKWREAEAAELGDLVQRRIIFLQNPPRCAKARKLVCHFARSASFEEELHHVVYCFIVAYATQRTLILKPREPDLGKEAWQEFLQPLSKKCLDANGVSHSEWPGKEETQVLYLPKRSFLYPAPPYLPPRVPADLAARLARLHGNPLAWWVGQFLKYALRPRPRTVERLQQSARQVGFEAPVVGVYISASAKPNQYEYVIAMYMEEVEKYFDSLALSNEDIQRRIFLVADDQILINRTTLIYHHYEVLQNPVNRFGSVDSTIIDIHFLSRCDYVVCAFSSHLCRAAYEIMQTLHPDAADRFHSVDDVYFYKGMHSQHQEVIYPHYSKSEEELDLRVGDQIKVTRNYWNGSSKGKLLRLSKTGLFPSFKVKVNIEAVDFPTYQQVPLKNLTSMCWAFAGAERRCLQLWRGGRARLLLAIACGALVQLLVTWGIARLPTLQSSSPADRGTTSRPQIVDREPTLEYEQRRRNLKNGIYEFWYYMETELRKLQSLQGKDKTRATKGVKIEYILESVEERMLSLLADFTSMQTFDGYEKWREAEAAELGDLVQRRIIFLQNPPRCAKARKLVCHFARSASFEEELHHVVYCFIVAYATQRTLILKPREPDLGKEAWQEFLQPLSKKCLDANGVSHSEWPGKEETQVLYLPKRSFLYPAPPYLPPRVPADLAARLARLHGNPLAWWVGQFLKYALRPRPRTVERLQQSARQVGFEAPVVGVYISASAKPNQYEYVIAMYMEEVEKYFDSLALSNEDIQRRIFLVADDQILINRTTLIYHHYEVLQNPVNRFGSVDSTIIDIHFLSRCDYVVCAFSSHLCRAAYEIMQTLHPDAADRFHSVDDVYFYKGMHSQHQEVIYPHYSKSEEELDLRVGDQIKVTRNYWNGSSKGKLLRLSKTGLFPSFKVKVNIEAVDFPTYQQVPLKNLTS

pLDDT: mean 81.15, std 24.55, range [15.71, 98.69]

InterPro domains:
  IPR001452 SH3 domain [PS50002] (452-513)
  IPR001452 SH3 domain [SM00326] (455-512)
  IPR027350 Glycosyltransferase family 23 (GT23) domain [PS51659] (171-443)
  IPR035653 Alpha-(1,6)-fucosyltransferase, SH3 domain [cd11792] (457-509)
  IPR036028 SH3-like domain superfamily [SSF50044] (451-510)
  IPR045573 Alpha-(1,6)-fucosyltransferase, N- and catalytic domain [PF19745] (62-448)

Solvent-accessible surface area (backbone atoms only — not comparable to full-atom values): 60592 Å² total; per-residue (Å²): 144,79,75,86,78,72,78,93,71,77,87,76,71,74,91,70,72,90,74,83,93,86,80,89,92,79,84,94,80,79,96,79,83,72,92,80,74,86,72,80,79,80,74,74,77,76,80,72,75,78,75,85,71,78,86,73,78,76,68,69,80,70,78,73,79,70,72,78,44,53,64,20,44,48,25,51,51,47,34,56,50,35,54,52,34,48,52,28,25,51,56,47,54,51,51,52,51,53,60,44,65,77,40,94,65,58,64,65,59,53,47,53,48,50,52,51,50,50,53,52,49,51,53,51,51,35,49,41,50,50,28,49,53,50,21,55,68,37,62,73,40,55,67,47,42,49,51,50,36,51,46,53,51,48,37,54,52,49,46,50,51,50,48,26,42,51,95,49,48,72,76,42,38,30,28,37,37,57,52,58,96,49,94,41,67,45,51,33,50,53,50,50,40,53,50,45,52,52,16,55,57,66,69,20,27,60,33,82,37,75,40,84,93,43,75,60,44,61,45,46,64,66,40,22,47,70,81,31,90,76,38,81,71,85,65,57,92,40,77,37,54,67,85,57,55,92,82,46,27,26,33,32,52,68,84,60,90,69,72,80,81,65,64,82,69,46,42,59,36,41,44,44,92,48,38,69,61,34,59,42,56,30,81,39,53,48,46,36,57,54,7,54,48,48,53,62,61,61,35,59,28,71,68,42,48,51,51,51,52,52,47,43,64,71,47,62,76,57,84,63,24,34,15,34,45,50,72,62,84,59,54,78,92,41,45,66,58,53,49,47,61,52,47,51,56,52,46,53,55,53,53,43,50,30,68,82,35,74,83,64,71,55,34,34,39,53,45,57,71,38,72,64,57,50,53,50,49,47,61,74,45,58,87,42,50,78,31,52,66,87,66,73,42,89,89,38,60,68,34,49,51,51,48,34,55,52,40,27,68,32,69,27,32,36,28,36,44,83,35,48,55,46,43,50,14,55,17,42,23,29,69,77,37,50,58,45,63,77,40,57,45,52,80,62,35,54,88,77,61,94,87,40,51,90,56,52,23,34,25,72,39,66,39,78,49,88,48,89,58,34,43,70,42,48,65,69,38,46,28,38,69,69,34,50,68,72,42,28,35,21,33,28,34,33,62,89,76,69,42,72,27,32,42,58,49,70,28,46,43,84,60,87,43,61,35,89,48,71,75,53,82,86,51,65,78,64,76,80,84,112,146,81,75,88,79,72,79,92,72,77,90,74,74,75,93,73,74,90,75,87,88,76,93,72,91,78,86,89,82,85,78,95,81,70,93,77,72,80,74,75,78,81,72,74,77,78,77,77,75,80,77,87,69,81,82,71,75,77,67,71,80,69,80,72,79,68,72,79,42,53,63,17,43,47,24,48,52,48,34,56,49,34,53,51,35,48,50,28,25,50,55,47,54,51,50,51,53,52,59,44,66,77,40,96,64,58,65,65,59,53,46,53,49,50,53,50,49,52,53,51,49,52,53,51,52,36,50,42,50,51,28,49,53,50,19,56,67,37,61,74,40,54,65,50,43,49,51,49,36,50,46,53,50,50,38,52,52,50,48,50,51,50,48,26,43,51,94,51,48,73,77,42,38,31,28,37,38,56,53,57,96,49,92,41,66,46,52,33,50,53,49,51,43,55,52,45,52,52,14,54,57,66,68,20,26,59,32,80,38,73,41,85,92,42,77,60,44,63,47,46,61,68,40,24,46,70,79,31,90,76,39,80,70,86,65,58,92,39,77,36,55,66,86,58,56,91,82,47,29,28,34,32,52,68,86,59,88,69,71,79,80,63,65,81,69,44,40,60,34,41,43,41,91,48,37,70,61,33,59,42,56,28,82,39,52,47,45,37,56,53,8,53,48,46,54,61,61,60,34,57,27,72,68,43,47,51,50,51,52,52,47,42,64,71,47,60,78,55,84,62,24,35,16,34,44,50,72,61,85,59,54,78,92,40,44,66,58,53,49,46,61,53,47,53,56,52,48,52,54,51,52,44,51,30,68,82,35,75,80,64,71,55,34,33,39,52,45,56,73,38,72,64,56,50,53,50,50,47,61,75,46,59,87,40,48,78,32,52,66,86,67,72,40,89,90,38,60,69,36,48,52,50,49,34,55,53,40,25,68,32,71,28,32,36,29,37,44,84,35,46,54,46,43,50,14,54,17,40,22,29,70,77,38,51,60,44,63,76,40,56,47,52,81,62,34,55,88,78,60,92,86,40,52,90,55,51,23,34,26,72,38,66,39,79,51,88,51,91,60,35,43,71,40,49,64,68,40,48,27,38,68,68,34,51,68,71,43,28,37,22,34,28,33,33,62,90,76,70,41,72,27,32,42,60,48,73,29,44,41,84,58,88,42,60,37,89,48,70,76,54,81,88,51,64,78,64,77,79,85,111